Protein AF-0000000072574173 (afdb_homodimer)

Foldseek 3Di:
DPDDDFQVRLVCLQFDPPFWDFDDADDDDADCLGDVNQPCNVVLQVVLCVVRVDNAQWTWTWGHQVRAIAIEITGGCSRQRSAFALSNLRRLLVSLVVCLVVVHAYEYEAGGPYHDPSHPVRRVCSLVSLQVSLVVSLLSLHFYEYEQEAEHEASSCVRNALVGLAHEYEAFHFAYHDDPVRDDPPDDSVCGGPVNCQAQQSHFYHDHSNCNSVQVNQVRVQLQFADQDADDDFFFPDDQDADPFLVSLQCLLLDPPGDWPVNRCVVFFPDWDWGFGLNRRDTDPQAWTWTWGDGPRHIETEIEGGQEAAALGRLSSLLSRLVSCLSNNHHYEYEFHYLYHDDDPVSVVVPVPVSLVSLLVSLVPRPGHYAYEYRHEAHASRRVSRHHFLRYAYASSYWHFNHQLQVVCVVVVHDPVCSRVSSRVRLGIRVSCVVVVRYFDPCSRHPPDHRPRPPPPD/DPDDDFQVRLVCLQFDPPFWDFDDADDDDADCLGPVNQPCNVVLQVVLCVVRVDNAQWTWTWGHQVRAIAIEITGGCSRQRSAAALSNLRRLLVSLVVCLVVVHAYEYEAGGPYHDPSHPVRRVCSLVSLQVSLVVSLLSLHFYEYEQEAEHEASSCVRNALVGLAHEYEAFHFAYHDDPVRDDPPDDSVCGGPVNCQAQQSHFYHDHSNCNSVLVNQVRVQLQFADQDADDDFFFPDDQDADPFLVSLQCLLLDPPGDWDVNRCVVFFPDWDWGFGLNRRDTDPQAWTWTWGDGPRHIETEIEGGQEAAALGRLSSLLSRLVSCLSNNHHYEYEFHYLYHDDDPVSVVVPVPVSLVSLLVSLVPRPGHYAYEYRGEAHASRRVSRHHFQRYAYASSYWHFNHQLQVVCVVVVHDPVCSRVSSRVRLGIRVSCVVVVRYFDPCSRHPPPHRPRPPPPD

Secondary structure (DSSP, 8-state):
---PPPHHHHHHHHSPTT--EEPP-------TTTTTT-TTHHHHHHHHHHHHS-SSSEEEEEEEETTEEEEEEEE-TTTGGG-B-HHHHHHHHHHHHHHHHHT--EEEEEEE--B-GGGHHHHHTHHHHHHHHHHHHHHTT--BEEEEEEEEEHHHIIIIITTSSEEEE-TT-BEESS-TTTS-TTS-GGGGBHHHHHHTTSSSEE--HHHHHHHHHHHHHHHT----SPPPPPPPSS--SPPSSHHHHHHHHT-TTS--HHHHHHHH-SEEEEE---SSS---TTTEEEEEEEETTEEEEEEEE-SSPBPHHHHHHHHHHHHHHHHHT--EEEEEEES-B--SHHHHHTTHHHHHHHHHHHHHH-SS-EEEEEEEEEEHHHHHTTSPTT-EEE-TT-EEESS-HHHHHHHTT--GGGHHHHHHHTT-SHHHHHHHTSS---TTTSTT----------/---PPPHHHHHHHHSPTT--EEPP-------TTTTTT-TTHHHHHHHHHHHHS-SSSEEEEEEEETTEEEEEEEE-TTTGGG-B-HHHHHHHHHHHHHHHHHT--EEEEEEE--B-GGGHHHHHTHHHHHHHHHHHHHHTT--BEEEEEEEEEHHHIIIIITTSSEEEE-TT-BEESS-TTTS-TTS-GGGGBHHHHHHTTSSSEE--HHHHHHHHHHHHHHHT----SPPPPPPPSS--SPPSSHHHHHHHHT-TTS--HHHHHHHH-SEEEEE---SSS---TTTEEEEEEEETTEEEEEEEE-SSPBPHHHHHHHHHHHHHHHHHT--EEEEEEES-B--SHHHHHTTHHHHHHHHHHHHHH-SS-EEEEEEEEEEHHHHHTTSPTT-EEE-TT-EEESS-HHHHHHHTT--GGGHHHHHHHTT-SHHHHHHTTSS---TTTSTT----------

Nearest PDB structures (foldseek):
  5kdr-assembly1_B-2  TM=9.290E-01  e=3.535E-19  Staphylococcus aureus RF122
  2f9i-assembly1_D  TM=9.137E-01  e=8.049E-19  Staphylococcus aureus
  8uz2-assembly1_H  TM=9.026E-01  e=2.319E-18  Escherichia coli
  8uz2-assembly1_D  TM=8.923E-01  e=1.069E-17  Escherichia coli
  2f9y-assembly1_B-2  TM=8.818E-01  e=2.143E-16  Escherichia coli

Organism: Streptomyces coelicolor (strain ATCC BAA-471 / A3(2) / M145) (NCBI:txid100226)

Structure (mmCIF, N/CA/C/O backbone):
data_AF-0000000072574173-model_v1
#
loop_
_entity.id
_entity.type
_entity.pdbx_description
1 polymer 'Acetyl-coenzyme A carboxylase carboxyl transferase subunits beta/alpha'
#
loop_
_atom_site.group_PDB
_atom_site.id
_atom_site.type_symbol
_atom_site.label_atom_id
_atom_site.label_alt_id
_atom_site.label_comp_id
_atom_site.label_asym_id
_atom_site.label_entity_id
_atom_site.label_seq_id
_atom_site.pdbx_PDB_ins_code
_atom_site.Cartn_x
_atom_site.Cartn_y
_atom_site.Cartn_z
_atom_site.occupancy
_atom_site.B_iso_or_equiv
_atom_site.auth_seq_id
_atom_site.auth_comp_id
_atom_site.auth_asym_id
_atom_site.auth_atom_id
_atom_site.pdbx_PDB_model_num
ATOM 1 N N . MET A 1 1 ? -26.219 28.734 0.245 1 34.5 1 MET A N 1
ATOM 2 C CA . MET A 1 1 ? -25.047 28.016 0.756 1 34.5 1 MET A CA 1
ATOM 3 C C . MET A 1 1 ? -25.391 27.266 2.037 1 34.5 1 MET A C 1
ATOM 5 O O . MET A 1 1 ? -25.766 27.875 3.039 1 34.5 1 MET A O 1
ATOM 9 N N . THR A 1 2 ? -25.984 26.172 2.035 1 45.94 2 THR A N 1
ATOM 10 C CA . THR A 1 2 ? -26.484 25.516 3.238 1 45.94 2 THR A CA 1
ATOM 11 C C . THR A 1 2 ? -25.484 25.672 4.391 1 45.94 2 THR A C 1
ATOM 13 O O . THR A 1 2 ? -24.281 25.609 4.188 1 45.94 2 THR A O 1
ATOM 16 N N . GLU A 1 3 ? -25.766 26.406 5.395 1 65.94 3 GLU A N 1
ATOM 17 C CA . GLU A 1 3 ? -24.984 26.812 6.559 1 65.94 3 GLU A CA 1
ATOM 18 C C . GLU A 1 3 ? -24.203 25.641 7.137 1 65.94 3 GLU A C 1
ATOM 20 O O . GLU A 1 3 ? -24.75 24.547 7.293 1 65.94 3 GLU A O 1
ATOM 25 N N . ARG A 1 4 ? -22.828 25.781 7.113 1 87.5 4 ARG A N 1
ATOM 26 C CA . ARG A 1 4 ? -21.938 24.781 7.707 1 87.5 4 ARG A CA 1
ATOM 27 C C . ARG A 1 4 ? -22.281 24.562 9.18 1 87.5 4 ARG A C 1
ATOM 29 O O . ARG A 1 4 ? -22.422 25.516 9.938 1 87.5 4 ARG A O 1
ATOM 36 N N . LEU A 1 5 ? -22.578 23.375 9.531 1 94.38 5 LEU A N 1
ATOM 37 C CA . LEU A 1 5 ? -22.828 23.031 10.922 1 94.38 5 LEU A CA 1
ATOM 38 C C . LEU A 1 5 ? -21.594 23.281 11.773 1 94.38 5 LEU A C 1
ATOM 40 O O . LEU A 1 5 ? -20.469 23 11.344 1 94.38 5 LEU A O 1
ATOM 44 N N . THR A 1 6 ? -21.828 23.844 12.961 1 97.5 6 THR A N 1
ATOM 45 C CA . THR A 1 6 ? -20.75 23.984 13.938 1 97.5 6 THR A CA 1
ATOM 46 C C . THR A 1 6 ? -20.266 22.625 14.414 1 97.5 6 THR A C 1
ATOM 48 O O . THR A 1 6 ? -20.906 21.609 14.141 1 97.5 6 THR A O 1
ATOM 51 N N . ALA A 1 7 ? -19.172 22.609 15.117 1 98.12 7 ALA A N 1
ATOM 52 C CA . ALA A 1 7 ? -18.641 21.375 15.68 1 98.12 7 ALA A CA 1
ATOM 53 C C . ALA A 1 7 ? -19.672 20.703 16.578 1 98.12 7 ALA A C 1
ATOM 55 O O . ALA A 1 7 ? -19.906 19.5 16.469 1 98.12 7 ALA A O 1
ATOM 56 N N . ARG A 1 8 ? -20.312 21.484 17.453 1 97.69 8 ARG A N 1
ATOM 57 C CA . ARG A 1 8 ? -21.25 20.922 18.422 1 97.69 8 ARG A CA 1
ATOM 58 C C . ARG A 1 8 ? -22.562 20.516 17.75 1 97.69 8 ARG A C 1
ATOM 60 O O . ARG A 1 8 ? -23.188 19.531 18.156 1 97.69 8 ARG A O 1
ATOM 67 N N . GLU A 1 9 ? -23 21.328 16.75 1 97.5 9 GLU A N 1
ATOM 68 C CA . GLU A 1 9 ? -24.188 20.938 16 1 97.5 9 GLU A CA 1
ATOM 69 C C . GLU A 1 9 ? -23.969 19.609 15.273 1 97.5 9 GLU A C 1
ATOM 71 O O . GLU A 1 9 ? -24.875 18.781 15.18 1 97.5 9 GLU A O 1
ATOM 76 N N . PHE A 1 10 ? -22.812 19.438 14.75 1 98.19 10 PHE A N 1
ATOM 77 C CA . PHE A 1 10 ? -22.5 18.219 14.031 1 98.19 10 PHE A CA 1
ATOM 78 C C . PHE A 1 10 ? -22.422 17.031 14.992 1 98.19 10 PHE A C 1
ATOM 80 O O . PHE A 1 10 ? -22.859 15.93 14.664 1 98.19 10 PHE A O 1
ATOM 87 N N . LEU A 1 11 ? -21.797 17.219 16.156 1 98.38 11 LEU A N 1
ATOM 88 C CA . LEU A 1 11 ? -21.812 16.203 17.188 1 98.38 11 LEU A CA 1
ATOM 89 C C . LEU A 1 11 ? -23.234 15.773 17.531 1 98.38 11 LEU A C 1
ATOM 91 O O . LEU A 1 11 ? -23.516 14.578 17.641 1 98.38 11 LEU A O 1
ATOM 95 N N . ALA A 1 12 ? -24.078 16.766 17.641 1 97.94 12 ALA A N 1
ATOM 96 C CA . ALA A 1 12 ? -25.484 16.469 17.938 1 97.94 12 ALA A CA 1
ATOM 97 C C . ALA A 1 12 ? -26.141 15.68 16.812 1 97.94 12 ALA A C 1
ATOM 99 O O . ALA A 1 12 ? -27 14.836 17.062 1 97.94 12 ALA A O 1
ATOM 100 N N . LEU A 1 13 ? -25.719 15.969 15.648 1 97.88 13 LEU A N 1
ATOM 101 C CA . LEU A 1 13 ? -26.266 15.289 14.477 1 97.88 13 LEU A CA 1
ATOM 102 C C . LEU A 1 13 ? -25.906 13.812 14.492 1 97.88 13 LEU A C 1
ATOM 104 O O . LEU A 1 13 ? -26.734 12.969 14.141 1 97.88 13 LEU A O 1
ATOM 108 N N . VAL A 1 14 ? -24.688 13.438 14.953 1 98.31 14 VAL A N 1
ATOM 109 C CA . VAL A 1 14 ? -24.219 12.07 14.742 1 98.31 14 VAL A CA 1
ATOM 110 C C . VAL A 1 14 ? -24.391 11.258 16.016 1 98.31 14 VAL A C 1
ATOM 112 O O . VAL A 1 14 ? -24.375 10.031 15.992 1 98.31 14 VAL A O 1
ATOM 115 N N . THR A 1 15 ? -24.562 11.938 17.188 1 98.5 15 THR A N 1
ATOM 116 C CA . THR A 1 15 ? -24.641 11.203 18.438 1 98.5 15 THR A CA 1
ATOM 117 C C . THR A 1 15 ? -26.078 11.031 18.891 1 98.5 15 THR A C 1
ATOM 119 O O . THR A 1 15 ? -26.969 11.781 18.453 1 98.5 15 THR A O 1
ATOM 122 N N . ASP A 1 16 ? -26.25 10.023 19.719 1 98 16 ASP A N 1
ATOM 123 C CA . ASP A 1 16 ? -27.531 9.859 20.406 1 98 16 ASP A CA 1
ATOM 124 C C . ASP A 1 16 ? -27.812 11.039 21.328 1 98 16 ASP A C 1
ATOM 126 O O . ASP A 1 16 ? -26.875 11.633 21.891 1 98 16 ASP A O 1
ATOM 130 N N . ASP A 1 17 ? -29.062 11.297 21.531 1 93.44 17 ASP A N 1
ATOM 131 C CA . ASP A 1 17 ? -29.5 12.492 22.25 1 93.44 17 ASP A CA 1
ATOM 132 C C . ASP A 1 17 ? -28.859 12.57 23.625 1 93.44 17 ASP A C 1
ATOM 134 O O . ASP A 1 17 ? -28.969 11.633 24.422 1 93.44 17 ASP A O 1
ATOM 138 N N . ALA A 1 18 ? -28.094 13.609 23.859 1 92.94 18 ALA A N 1
ATOM 139 C CA . ALA A 1 18 ? -27.547 14.047 25.156 1 92.94 18 ALA A CA 1
ATOM 140 C C . ALA A 1 18 ? -26.531 13.039 25.688 1 92.94 18 ALA A C 1
ATOM 142 O O . ALA A 1 18 ? -26.516 12.742 26.875 1 92.94 18 ALA A O 1
ATOM 143 N N . THR A 1 19 ? -25.781 12.461 24.766 1 96.44 19 THR A N 1
ATOM 144 C CA . THR A 1 19 ? -24.812 11.484 25.25 1 96.44 19 THR A CA 1
ATOM 145 C C . THR A 1 19 ? -23.391 12.023 25.141 1 96.44 19 THR A C 1
ATOM 147 O O . THR A 1 19 ? -22.469 11.469 25.734 1 96.44 19 THR A O 1
ATOM 150 N N . PHE A 1 20 ? -23.234 13.109 24.422 1 98.12 20 PHE A N 1
ATOM 151 C CA . PHE A 1 20 ? -21.891 13.633 24.234 1 98.12 20 PHE A CA 1
ATOM 152 C C . PHE A 1 20 ? -21.375 14.25 25.531 1 98.12 20 PHE A C 1
ATOM 154 O O . PHE A 1 20 ? -22.062 15.039 26.172 1 98.12 20 PHE A O 1
ATOM 161 N N . SER A 1 21 ? -20.125 13.844 25.812 1 98.25 21 SER A N 1
ATOM 162 C CA . SER A 1 21 ? -19.406 14.406 26.953 1 98.25 21 SER A CA 1
ATOM 163 C C . SER A 1 21 ? -18 14.844 26.562 1 98.25 21 SER A C 1
ATOM 165 O O . SER A 1 21 ? -17.188 14.023 26.109 1 98.25 21 SER A O 1
ATOM 167 N N . GLU A 1 22 ? -17.781 16.094 26.734 1 97.88 22 GLU A N 1
ATOM 168 C CA . GLU A 1 22 ? -16.484 16.641 26.344 1 97.88 22 GLU A CA 1
ATOM 169 C C . GLU A 1 22 ? -15.383 16.156 27.281 1 97.88 22 GLU A C 1
ATOM 171 O O . GLU A 1 22 ? -15.578 16.109 28.5 1 97.88 22 GLU A O 1
ATOM 176 N N . LEU A 1 23 ? -14.211 15.836 26.734 1 97.25 23 LEU A N 1
ATOM 177 C CA . LEU A 1 23 ? -13.039 15.477 27.516 1 97.25 23 LEU A CA 1
ATOM 178 C C . LEU A 1 23 ? -12.391 16.719 28.125 1 97.25 23 LEU A C 1
ATOM 180 O O . LEU A 1 23 ? -12.406 17.781 27.516 1 97.25 23 LEU A O 1
ATOM 184 N N . PRO A 1 24 ? -11.852 16.5 29.312 1 91.44 24 PRO A N 1
ATOM 185 C CA . PRO A 1 24 ? -11.141 17.641 29.891 1 91.44 24 PRO A CA 1
ATOM 186 C C . PRO A 1 24 ? -9.891 18.016 29.094 1 91.44 24 PRO A C 1
ATOM 188 O O . PRO A 1 24 ? -9.266 17.156 28.469 1 91.44 24 PRO A O 1
ATOM 191 N N . HIS A 1 25 ? -9.766 19.25 28.953 1 84.81 25 HIS A N 1
ATOM 192 C CA . HIS A 1 25 ? -8.539 19.734 28.328 1 84.81 25 HIS A CA 1
ATOM 193 C C . HIS A 1 25 ? -7.887 20.828 29.172 1 84.81 25 HIS A C 1
ATOM 195 O O . HIS A 1 25 ? -8.578 21.594 29.828 1 84.81 25 HIS A O 1
ATOM 201 N N . ALA A 1 26 ? -6.559 20.578 29.266 1 76.25 26 ALA A N 1
ATOM 202 C CA . ALA A 1 26 ? -5.797 21.594 29.969 1 76.25 26 ALA A CA 1
ATOM 203 C C . ALA A 1 26 ? -5.16 22.594 29 1 76.25 26 ALA A C 1
ATOM 205 O O . ALA A 1 26 ? -4.609 22.188 27.969 1 76.25 26 ALA A O 1
ATOM 206 N N . ASP A 1 27 ? -5.672 23.75 29.156 1 73.38 27 ASP A N 1
ATOM 207 C CA . ASP A 1 27 ? -4.977 24.719 28.297 1 73.38 27 ASP A CA 1
ATOM 208 C C . ASP A 1 27 ? -3.68 25.188 28.953 1 73.38 27 ASP A C 1
ATOM 210 O O . ASP A 1 27 ? -3.68 25.609 30.109 1 73.38 27 ASP A O 1
ATOM 214 N N . GLY A 1 28 ? -2.66 24.75 28.484 1 73.19 28 GLY A N 1
ATOM 215 C CA . GLY A 1 28 ? -1.349 25.125 28.984 1 73.19 28 GLY A CA 1
ATOM 216 C C . GLY A 1 28 ? -1.07 26.625 28.875 1 73.19 28 GLY A C 1
ATOM 217 O O . GLY A 1 28 ? -1.971 27.406 28.578 1 73.19 28 GLY A O 1
ATOM 218 N N . PRO A 1 29 ? 0.131 26.969 29.219 1 79.5 29 PRO A N 1
ATOM 219 C CA . PRO A 1 29 ? 0.522 28.375 29.156 1 79.5 29 PRO A CA 1
ATOM 220 C C . PRO A 1 29 ? 0.382 28.969 27.75 1 79.5 29 PRO A C 1
ATOM 222 O O . PRO A 1 29 ? 0.483 28.234 26.75 1 79.5 29 PRO A O 1
ATOM 225 N N . TRP A 1 30 ? -0.05 30.203 27.719 1 84 30 TRP A N 1
ATOM 226 C CA . TRP A 1 30 ? -0.222 30.922 26.453 1 84 30 TRP A CA 1
ATOM 227 C C . TRP A 1 30 ? 0.56 32.219 26.469 1 84 30 TRP A C 1
ATOM 229 O O . TRP A 1 30 ? 0.527 32.969 27.453 1 84 30 TRP A O 1
ATOM 239 N N . ARG A 1 31 ? 1.352 32.438 25.5 1 88.69 31 ARG A N 1
ATOM 240 C CA . ARG A 1 31 ? 2.057 33.719 25.312 1 88.69 31 ARG A CA 1
ATOM 241 C C . ARG A 1 31 ? 1.231 34.656 24.469 1 88.69 31 ARG A C 1
ATOM 243 O O . ARG A 1 31 ? 0.52 34.25 23.547 1 88.69 31 ARG A O 1
ATOM 250 N N . PRO A 1 32 ? 1.442 35.969 24.812 1 91.06 32 PRO A N 1
ATOM 251 C CA . PRO A 1 32 ? 0.712 36.938 23.984 1 91.06 32 PRO A CA 1
ATOM 252 C C . PRO A 1 32 ? 0.968 36.75 22.5 1 91.06 32 PRO A C 1
ATOM 254 O O . PRO A 1 32 ? 2.123 36.656 22.078 1 91.06 32 PRO A O 1
ATOM 257 N N . ASP A 1 33 ? -0.074 36.688 21.797 1 94.94 33 ASP A N 1
ATOM 258 C CA . ASP A 1 33 ? -0.105 36.531 20.344 1 94.94 33 ASP A CA 1
ATOM 259 C C . ASP A 1 33 ? 0.534 35.188 19.938 1 94.94 33 ASP A C 1
ATOM 261 O O . ASP A 1 33 ? 1.09 35.094 18.844 1 94.94 33 ASP A O 1
ATOM 265 N N . GLY A 1 34 ? 0.503 34.344 20.859 1 93.31 34 GLY A N 1
ATOM 266 C CA . GLY A 1 34 ? 0.852 32.969 20.547 1 93.31 34 GLY A CA 1
ATOM 267 C C . GLY A 1 34 ? 2.346 32.719 20.578 1 93.31 34 GLY A C 1
ATOM 268 O O . GLY A 1 34 ? 3.125 33.562 20.969 1 93.31 34 GLY A O 1
ATOM 269 N N . PRO A 1 35 ? 2.672 31.531 20.141 1 91.69 35 PRO A N 1
ATOM 270 C CA . PRO A 1 35 ? 4.059 31.094 20.297 1 91.69 35 PRO A CA 1
ATOM 271 C C . PRO A 1 35 ? 5.031 31.859 19.406 1 91.69 35 PRO A C 1
ATOM 273 O O . PRO A 1 35 ? 6.227 31.922 19.703 1 91.69 35 PRO A O 1
ATOM 276 N N . LEU A 1 36 ? 4.543 32.5 18.312 1 95.31 36 LEU A N 1
ATOM 277 C CA . LEU A 1 36 ? 5.43 33.25 17.422 1 95.31 36 LEU A CA 1
ATOM 278 C C . LEU A 1 36 ? 5.27 34.75 17.625 1 95.31 36 LEU A C 1
ATOM 280 O O . LEU A 1 36 ? 5.938 35.531 16.953 1 95.31 36 LEU A O 1
ATOM 284 N N . GLY A 1 37 ? 4.387 35.156 18.516 1 95.31 37 GLY A N 1
ATOM 285 C CA . GLY A 1 37 ? 4.09 36.562 18.672 1 95.31 37 GLY A CA 1
ATOM 286 C C . GLY A 1 37 ? 3.508 37.188 17.422 1 95.31 37 GLY A C 1
ATOM 287 O O . GLY A 1 37 ? 3.889 38.281 17.031 1 95.31 37 GLY A O 1
ATOM 288 N N . TRP A 1 38 ? 2.674 36.438 16.75 1 95.75 38 TRP A N 1
ATOM 289 C CA . TRP A 1 38 ? 2.061 36.875 15.508 1 95.75 38 TRP A CA 1
ATOM 290 C C . TRP A 1 38 ? 1.12 38.062 15.75 1 95.75 38 TRP A C 1
ATOM 292 O O . TRP A 1 38 ? 0.11 37.938 16.438 1 95.75 38 TRP A O 1
ATOM 302 N N . PRO A 1 39 ? 1.462 39.156 15.164 1 92.75 39 PRO A N 1
ATOM 303 C CA . PRO A 1 39 ? 0.664 40.344 15.469 1 92.75 39 PRO A CA 1
ATOM 304 C C . PRO A 1 39 ? -0.829 40.125 15.227 1 92.75 39 PRO A C 1
ATOM 306 O O . PRO A 1 39 ? -1.228 39.719 14.133 1 92.75 39 PRO A O 1
ATOM 309 N N . GLY A 1 40 ? -1.611 40.406 16.266 1 94.62 40 GLY A N 1
ATOM 310 C CA . GLY A 1 40 ? -3.061 40.375 16.141 1 94.62 40 GLY A CA 1
ATOM 311 C C . GLY A 1 40 ? -3.639 39 16.344 1 94.62 40 GLY A C 1
ATOM 312 O O . GLY A 1 40 ? -4.852 38.781 16.25 1 94.62 40 GLY A O 1
ATOM 313 N N . TYR A 1 41 ? -2.777 38.062 16.656 1 96.31 41 TYR A N 1
ATOM 314 C CA . TYR A 1 41 ? -3.215 36.688 16.75 1 96.31 41 TYR A CA 1
ATOM 315 C C . TYR A 1 41 ? -4.195 36.5 17.906 1 96.31 41 TYR A C 1
ATOM 317 O O . TYR A 1 41 ? -5.234 35.875 17.75 1 96.31 41 TYR A O 1
ATOM 325 N N . ASP A 1 42 ? -3.943 37.094 19.031 1 96.81 42 ASP A N 1
ATOM 326 C CA . ASP A 1 42 ? -4.848 37 20.172 1 96.81 42 ASP A CA 1
ATOM 327 C C . ASP A 1 42 ? -6.215 37.594 19.844 1 96.81 42 ASP A C 1
ATOM 329 O O . ASP A 1 42 ? -7.246 37.031 20.234 1 96.81 42 ASP A O 1
ATOM 333 N N . ALA A 1 43 ? -6.168 38.688 19.156 1 96.88 43 ALA A N 1
ATOM 334 C CA . ALA A 1 43 ? -7.426 39.344 18.766 1 96.88 43 ALA A CA 1
ATOM 335 C C . ALA A 1 43 ? -8.211 38.438 17.812 1 96.88 43 ALA A C 1
ATOM 337 O O . ALA A 1 43 ? -9.438 38.312 17.922 1 96.88 43 ALA A O 1
ATOM 338 N N . SER A 1 44 ? -7.488 37.844 16.859 1 95.94 44 SER A N 1
ATOM 339 C CA . SER A 1 44 ? -8.117 36.906 15.938 1 95.94 44 SER A CA 1
ATOM 340 C C . SER A 1 44 ? -8.734 35.719 16.672 1 95.94 44 SER A C 1
ATOM 342 O O . SER A 1 44 ? -9.859 35.312 16.375 1 95.94 44 SER A O 1
ATOM 344 N N . ARG A 1 45 ? -8.078 35.188 17.625 1 96.44 45 ARG A N 1
ATOM 345 C CA . ARG A 1 45 ? -8.578 34.062 18.422 1 96.44 45 ARG A CA 1
ATOM 346 C C . ARG A 1 45 ? -9.805 34.469 19.219 1 96.44 45 ARG A C 1
ATOM 348 O O . ARG A 1 45 ? -10.766 33.688 19.328 1 96.44 45 ARG A O 1
ATOM 355 N N . ALA A 1 46 ? -9.727 35.625 19.781 1 96.88 46 ALA A N 1
ATOM 356 C CA . ALA A 1 46 ? -10.844 36.125 20.562 1 96.88 46 ALA A CA 1
ATOM 357 C C . ALA A 1 46 ? -12.102 36.281 19.703 1 96.88 46 ALA A C 1
ATOM 359 O O . ALA A 1 46 ? -13.195 35.906 20.141 1 96.88 46 ALA A O 1
ATOM 360 N N . ARG A 1 47 ? -11.914 36.844 18.547 1 97.5 47 ARG A N 1
ATOM 361 C CA . ARG A 1 47 ? -13.039 37 17.625 1 97.5 47 ARG A CA 1
ATOM 362 C C . ARG A 1 47 ? -13.625 35.656 17.219 1 97.5 47 ARG A C 1
ATOM 364 O O . ARG A 1 47 ? -14.844 35.5 17.125 1 97.5 47 ARG A O 1
ATOM 371 N N . ALA A 1 48 ? -12.734 34.719 16.984 1 97.31 48 ALA A N 1
ATOM 372 C CA . ALA A 1 48 ? -13.18 33.375 16.641 1 97.31 48 ALA A CA 1
ATOM 373 C C . ALA A 1 48 ? -13.953 32.75 17.797 1 97.31 48 ALA A C 1
ATOM 375 O O . ALA A 1 48 ? -14.984 32.094 17.578 1 97.31 48 ALA A O 1
ATOM 376 N N . ALA A 1 49 ? -13.453 32.875 19 1 97.12 49 ALA A N 1
ATOM 377 C CA . ALA A 1 49 ? -14.117 32.344 20.188 1 97.12 49 ALA A CA 1
ATOM 378 C C . ALA A 1 49 ? -15.508 32.938 20.359 1 97.12 49 ALA A C 1
ATOM 380 O O . ALA A 1 49 ? -16.469 32.25 20.688 1 97.12 49 ALA A O 1
ATOM 381 N N . GLU A 1 50 ? -15.562 34.25 20.125 1 97.62 50 GLU A N 1
ATOM 382 C CA . GLU A 1 50 ? -16.844 34.938 20.234 1 97.62 50 GLU A CA 1
ATOM 383 C C . GLU A 1 50 ? -17.828 34.469 19.188 1 97.62 50 GLU A C 1
ATOM 385 O O . GLU A 1 50 ? -19 34.25 19.5 1 97.62 50 GLU A O 1
ATOM 390 N N . ARG A 1 51 ? -17.391 34.281 18.078 1 96.38 51 ARG A N 1
ATOM 391 C CA . ARG A 1 51 ? -18.234 33.906 16.953 1 96.38 51 ARG A CA 1
ATOM 392 C C . ARG A 1 51 ? -18.703 32.469 17.078 1 96.38 51 ARG A C 1
ATOM 394 O O . ARG A 1 51 ? -19.844 32.156 16.734 1 96.38 51 ARG A O 1
ATOM 401 N N . THR A 1 52 ? -17.844 31.562 17.562 1 97.19 52 THR A N 1
ATOM 402 C CA . THR A 1 52 ? -18.141 30.125 17.5 1 97.19 52 THR A CA 1
ATOM 403 C C . THR A 1 52 ? -18.578 29.609 18.859 1 97.19 52 THR A C 1
ATOM 405 O O . THR A 1 52 ? -19.203 28.547 18.953 1 97.19 52 THR A O 1
ATOM 408 N N . GLY A 1 53 ? -18.172 30.328 19.891 1 96.62 53 GLY A N 1
ATOM 409 C CA . GLY A 1 53 ? -18.391 29.844 21.234 1 96.62 53 GLY A CA 1
ATOM 410 C C . GLY A 1 53 ? -17.359 28.828 21.688 1 96.62 53 GLY A C 1
ATOM 411 O O . GLY A 1 53 ? -17.469 28.266 22.781 1 96.62 53 GLY A O 1
ATOM 412 N N . GLU A 1 54 ? -16.359 28.562 20.891 1 96.94 54 GLU A N 1
ATOM 413 C CA . GLU A 1 54 ? -15.32 27.594 21.188 1 96.94 54 GLU A CA 1
ATOM 414 C C . GLU A 1 54 ? -14.008 28.266 21.562 1 96.94 54 GLU A C 1
ATOM 416 O O . GLU A 1 54 ? -13.75 29.406 21.156 1 96.94 54 GLU A O 1
ATOM 421 N N . ALA A 1 55 ? -13.18 27.547 22.297 1 94.62 55 ALA A N 1
ATOM 422 C CA . ALA A 1 55 ? -11.875 28.078 22.703 1 94.62 55 ALA A CA 1
ATOM 423 C C . ALA A 1 55 ? -10.773 27.578 21.766 1 94.62 55 ALA A C 1
ATOM 425 O O . ALA A 1 55 ? -9.633 28.047 21.828 1 94.62 55 ALA A O 1
ATOM 426 N N . GLU A 1 56 ? -11.086 26.703 20.938 1 96.25 56 GLU A N 1
ATOM 427 C CA . GLU A 1 56 ? -10.18 26.109 19.953 1 96.25 56 GLU A CA 1
ATOM 428 C C . GLU A 1 56 ? -10.953 25.547 18.75 1 96.25 56 GLU A C 1
ATOM 430 O O . GLU A 1 56 ? -12.18 25.516 18.766 1 96.25 56 GLU A O 1
ATOM 435 N N . SER A 1 57 ? -10.18 25.156 17.766 1 97.94 57 SER A N 1
ATOM 436 C CA . SER A 1 57 ? -10.773 24.75 16.484 1 97.94 57 SER A CA 1
ATOM 437 C C . SER A 1 57 ? -11.266 23.312 16.547 1 97.94 57 SER A C 1
ATOM 439 O O . SER A 1 57 ? -11.68 22.75 15.523 1 97.94 57 SER A O 1
ATOM 441 N N . VAL A 1 58 ? -11.258 22.625 17.719 1 98 58 VAL A N 1
ATOM 442 C CA . VAL A 1 58 ? -11.703 21.234 17.812 1 98 58 VAL A CA 1
ATOM 443 C C . VAL A 1 58 ? -12.383 20.984 19.156 1 98 58 VAL A C 1
ATOM 445 O O . VAL A 1 58 ? -11.984 21.562 20.172 1 98 58 VAL A O 1
ATOM 448 N N . VAL A 1 59 ? -13.43 20.266 19.125 1 98.19 59 VAL A N 1
ATOM 449 C CA . VAL A 1 59 ? -14.109 19.766 20.312 1 98.19 59 VAL A CA 1
ATOM 450 C C . VAL A 1 59 ? -13.969 18.234 20.391 1 98.19 59 VAL A C 1
ATOM 452 O O . VAL A 1 59 ? -14.297 17.531 19.438 1 98.19 59 VAL A O 1
ATOM 455 N N . CYS A 1 60 ? -13.406 17.719 21.516 1 98.38 60 CYS A N 1
ATOM 456 C CA . CYS A 1 60 ? -13.18 16.281 21.672 1 98.38 60 CYS A CA 1
ATOM 457 C C . CYS A 1 60 ? -13.992 15.734 22.844 1 98.38 60 CYS A C 1
ATOM 459 O O . CYS A 1 60 ? -14.133 16.391 23.875 1 98.38 60 CYS A O 1
ATOM 461 N N . GLY A 1 61 ? -14.492 14.547 22.656 1 98.56 61 GLY A N 1
ATOM 462 C CA . GLY A 1 61 ? -15.25 13.906 23.734 1 98.56 61 GLY A CA 1
ATOM 463 C C . GLY A 1 61 ? -15.75 12.523 23.375 1 98.56 61 GLY A C 1
ATOM 464 O O . GLY A 1 61 ? -15.25 11.906 22.422 1 98.56 61 GLY A O 1
ATOM 465 N N . THR A 1 62 ? -16.625 12.008 24.203 1 98.75 62 THR A N 1
ATOM 466 C CA . THR A 1 62 ? -17.219 10.695 23.984 1 98.75 62 THR A CA 1
ATOM 467 C C . THR A 1 62 ? -18.734 10.82 23.766 1 98.75 62 THR A C 1
ATOM 469 O O . THR A 1 62 ? -19.344 11.781 24.219 1 98.75 62 THR A O 1
ATOM 472 N N . GLY A 1 63 ? -19.234 9.938 23.047 1 98.69 63 GLY A N 1
ATOM 473 C CA . GLY A 1 63 ? -20.656 9.844 22.812 1 98.69 63 GLY A CA 1
ATOM 474 C C . GLY A 1 63 ? -21.094 8.5 22.25 1 98.69 63 GLY A C 1
ATOM 475 O O . GLY A 1 63 ? -20.25 7.68 21.875 1 98.69 63 GLY A O 1
ATOM 476 N N . LEU A 1 64 ? -22.406 8.289 22.328 1 98.75 64 LEU A N 1
ATOM 477 C CA . LEU A 1 64 ? -22.984 7.113 21.703 1 98.75 64 LEU A CA 1
ATOM 478 C C . LEU A 1 64 ? -23.453 7.43 20.297 1 98.75 64 LEU A C 1
ATOM 480 O O . LEU A 1 64 ? -24.078 8.469 20.062 1 98.75 64 LEU A O 1
ATOM 484 N N . VAL A 1 65 ? -23.109 6.688 19.359 1 98.81 65 VAL A N 1
ATOM 485 C CA . VAL A 1 65 ? -23.656 6.73 18 1 98.81 65 VAL A CA 1
ATOM 486 C C . VAL A 1 65 ? -24.453 5.461 17.719 1 98.81 65 VAL A C 1
ATOM 488 O O . VAL A 1 65 ? -23.875 4.383 17.547 1 98.81 65 VAL A O 1
ATOM 491 N N . GLU A 1 66 ? -25.75 5.562 17.688 1 98.19 66 GLU A N 1
ATOM 492 C CA . GLU A 1 66 ? -26.641 4.414 17.547 1 98.19 66 GLU A CA 1
ATOM 493 C C . GLU A 1 66 ? -26.281 3.326 18.562 1 98.19 66 GLU A C 1
ATOM 495 O O . GLU A 1 66 ? -26.125 2.158 18.188 1 98.19 66 GLU A O 1
ATOM 500 N N . GLY A 1 67 ? -25.938 3.725 19.719 1 98.06 67 GLY A N 1
ATOM 501 C CA . GLY A 1 67 ? -25.734 2.807 20.828 1 98.06 67 GLY A CA 1
ATOM 502 C C . GLY A 1 67 ? -24.281 2.404 21 1 98.06 67 GLY A C 1
ATOM 503 O O . GLY A 1 67 ? -23.922 1.778 22 1 98.06 67 GLY A O 1
ATOM 504 N N . THR A 1 68 ? -23.406 2.732 20.109 1 98.31 68 THR A N 1
ATOM 505 C CA . THR A 1 68 ? -22 2.375 20.219 1 98.31 68 THR A CA 1
ATOM 506 C C . THR A 1 68 ? -21.172 3.557 20.719 1 98.31 68 THR A C 1
ATOM 508 O O . THR A 1 68 ? -21.234 4.648 20.141 1 98.31 68 THR A O 1
ATOM 511 N N . ARG A 1 69 ? -20.453 3.379 21.812 1 98.62 69 ARG A N 1
ATOM 512 C CA . ARG A 1 69 ? -19.625 4.434 22.391 1 98.62 69 ARG A CA 1
ATOM 513 C C . ARG A 1 69 ? -18.375 4.676 21.547 1 98.62 69 ARG A C 1
ATOM 515 O O . ARG A 1 69 ? -17.766 3.725 21.062 1 98.62 69 ARG A O 1
ATOM 522 N N . ALA A 1 70 ? -18.047 5.898 21.312 1 98.88 70 ALA A N 1
ATOM 523 C CA . ALA A 1 70 ? -16.859 6.273 20.531 1 98.88 70 ALA A CA 1
ATOM 524 C C . ALA A 1 70 ? -16.266 7.578 21.047 1 98.88 70 ALA A C 1
ATOM 526 O O . ALA A 1 70 ? -16.922 8.336 21.75 1 98.88 70 ALA A O 1
ATOM 527 N N . VAL A 1 71 ? -14.992 7.723 20.844 1 98.94 71 VAL A N 1
ATOM 528 C CA . VAL A 1 71 ? -14.375 9.039 20.969 1 98.94 71 VAL A CA 1
ATOM 529 C C . VAL A 1 71 ? -14.594 9.844 19.688 1 98.94 71 VAL A C 1
ATOM 531 O O . VAL A 1 71 ? -14.312 9.359 18.594 1 98.94 71 VAL A O 1
ATOM 534 N N . LEU A 1 72 ? -15.156 11.023 19.844 1 98.88 72 LEU A N 1
ATOM 535 C CA . LEU A 1 72 ? -15.414 11.898 18.703 1 98.88 72 LEU A CA 1
ATOM 536 C C . LEU A 1 72 ? -14.547 13.148 18.766 1 98.88 72 LEU A C 1
ATOM 538 O O . LEU A 1 72 ? -14.359 13.727 19.844 1 98.88 72 LEU A O 1
ATOM 542 N N . VAL A 1 73 ? -13.969 13.484 17.625 1 98.62 73 VAL A N 1
ATOM 543 C CA . VAL A 1 73 ? -13.172 14.688 17.422 1 98.62 73 VAL A CA 1
ATOM 544 C C . VAL A 1 73 ? -13.828 15.562 16.344 1 98.62 73 VAL A C 1
ATOM 546 O O . VAL A 1 73 ? -13.781 15.242 15.164 1 98.62 73 VAL A O 1
ATOM 549 N N . SER A 1 74 ? -14.367 16.688 16.781 1 98.75 74 SER A N 1
ATOM 550 C CA . SER A 1 74 ? -15.141 17.5 15.844 1 98.75 74 SER A CA 1
ATOM 551 C C . SER A 1 74 ? -14.5 18.859 15.633 1 98.75 74 SER A C 1
ATOM 553 O O . SER A 1 74 ? -14.352 19.641 16.578 1 98.75 74 SER A O 1
ATOM 555 N N . PHE A 1 75 ? -14.18 19.188 14.398 1 98.69 75 PHE A N 1
ATOM 556 C CA . PHE A 1 75 ? -13.531 20.453 14.078 1 98.69 75 PHE A CA 1
ATOM 557 C C . PHE A 1 75 ? -14.555 21.562 13.945 1 98.69 75 PHE A C 1
ATOM 559 O O . PHE A 1 75 ? -15.664 21.344 13.453 1 98.69 75 PHE A O 1
ATOM 566 N N . GLU A 1 76 ? -14.219 22.719 14.406 1 98.38 76 GLU A N 1
ATOM 567 C CA . GLU A 1 76 ? -14.969 23.969 14.234 1 98.38 76 GLU A CA 1
ATOM 568 C C . GLU A 1 76 ? -14.32 24.859 13.18 1 98.38 76 GLU A C 1
ATOM 570 O O . GLU A 1 76 ? -13.43 25.656 13.5 1 98.38 76 GLU A O 1
ATOM 575 N N . PHE A 1 77 ? -14.836 24.781 11.977 1 97.81 77 PHE A N 1
ATOM 576 C CA . PHE A 1 77 ? -14.234 25.531 10.883 1 97.81 77 PHE A CA 1
ATOM 577 C C . PHE A 1 77 ? -14.312 27.031 11.148 1 97.81 77 PHE A C 1
ATOM 579 O O . PHE A 1 77 ? -13.422 27.781 10.734 1 97.81 77 PHE A O 1
ATOM 586 N N . GLY A 1 78 ? -15.312 27.453 11.812 1 97.31 78 GLY A N 1
ATOM 587 C CA . GLY A 1 78 ? -15.492 28.859 12.109 1 97.31 78 GLY A CA 1
ATOM 588 C C . GLY A 1 78 ? -14.398 29.438 12.984 1 97.31 78 GLY A C 1
ATOM 589 O O . GLY A 1 78 ? -14.227 30.656 13.062 1 97.31 78 GLY A O 1
ATOM 590 N N . PHE A 1 79 ? -13.773 28.547 13.719 1 97.75 79 PHE A N 1
ATOM 591 C CA . PHE A 1 79 ? -12.641 28.969 14.547 1 97.75 79 PHE A CA 1
ATOM 592 C C . PHE A 1 79 ? -11.352 28.984 13.734 1 97.75 79 PHE A C 1
ATOM 594 O O . PHE A 1 79 ? -10.641 27.969 13.68 1 97.75 79 PHE A O 1
ATOM 601 N N . LEU A 1 80 ? -11.008 30.094 13.117 1 96.81 80 LEU A N 1
ATOM 602 C CA . LEU A 1 80 ? -9.805 30.328 12.344 1 96.81 80 LEU A CA 1
ATOM 603 C C . LEU A 1 80 ? -9.648 29.281 11.25 1 96.81 80 LEU A C 1
ATOM 605 O O . LEU A 1 80 ? -8.57 28.688 11.094 1 96.81 80 LEU A O 1
ATOM 609 N N . GLY A 1 81 ? -10.734 28.938 10.555 1 95.69 81 GLY A N 1
ATOM 610 C CA . GLY A 1 81 ? -10.695 28 9.445 1 95.69 81 GLY A CA 1
ATOM 611 C C . GLY A 1 81 ? -10.539 26.562 9.883 1 95.69 81 GLY A C 1
ATOM 612 O O . GLY A 1 81 ? -10.07 25.719 9.117 1 95.69 81 GLY A O 1
ATOM 613 N N . GLY A 1 82 ? -10.844 26.25 11.125 1 97.56 82 GLY A N 1
ATOM 614 C CA . GLY A 1 82 ? -10.641 24.891 11.625 1 97.56 82 GLY A CA 1
ATOM 615 C C . GLY A 1 82 ? -9.188 24.484 11.656 1 97.56 82 GLY A C 1
ATOM 616 O O . GLY A 1 82 ? -8.875 23.281 11.594 1 97.56 82 GLY A O 1
ATOM 617 N N . SER A 1 83 ? -8.297 25.453 11.672 1 97.38 83 SER A N 1
ATOM 618 C CA . SER A 1 83 ? -6.871 25.172 11.523 1 97.38 83 SER A CA 1
ATOM 619 C C . SER A 1 83 ? -6.312 24.469 12.75 1 97.38 83 SER A C 1
ATOM 621 O O . SER A 1 83 ? -6.828 24.625 13.859 1 97.38 83 SER A O 1
ATOM 623 N N . LEU A 1 84 ? -5.324 23.688 12.539 1 97.56 84 LEU A N 1
ATOM 624 C CA . LEU A 1 84 ? -4.664 22.922 13.602 1 97.56 84 LEU A CA 1
ATOM 625 C C . LEU A 1 84 ? -3.504 23.719 14.195 1 97.56 84 LEU A C 1
ATOM 627 O O . LEU A 1 84 ? -2.547 24.047 13.484 1 97.56 84 LEU A O 1
ATOM 631 N N . GLY A 1 85 ? -3.619 24.078 15.438 1 96.31 85 GLY A N 1
ATOM 632 C CA . GLY A 1 85 ? -2.529 24.672 16.188 1 96.31 85 GLY A CA 1
ATOM 633 C C . GLY A 1 85 ? -1.998 23.766 17.281 1 96.31 85 GLY A C 1
ATOM 634 O O . GLY A 1 85 ? -2.363 22.594 17.359 1 96.31 85 GLY A O 1
ATOM 635 N N . HIS A 1 86 ? -1.138 24.25 18.031 1 95.06 86 HIS A N 1
ATOM 636 C CA . HIS A 1 86 ? -0.502 23.469 19.094 1 95.06 86 HIS A CA 1
ATOM 637 C C . HIS A 1 86 ? -1.531 22.953 20.094 1 95.06 86 HIS A C 1
ATOM 639 O O . HIS A 1 86 ? -1.483 21.797 20.5 1 95.06 86 HIS A O 1
ATOM 645 N N . ARG A 1 87 ? -2.486 23.781 20.484 1 95.56 87 ARG A N 1
ATOM 646 C CA . ARG A 1 87 ? -3.51 23.375 21.438 1 95.56 87 ARG A CA 1
ATOM 647 C C . ARG A 1 87 ? -4.473 22.375 20.828 1 95.56 87 ARG A C 1
ATOM 649 O O . ARG A 1 87 ? -4.984 21.484 21.516 1 95.56 87 ARG A O 1
ATOM 656 N N . THR A 1 88 ? -4.742 22.562 19.484 1 96.44 88 THR A N 1
ATOM 657 C CA . THR A 1 88 ? -5.512 21.531 18.797 1 96.44 88 THR A CA 1
ATOM 658 C C . THR A 1 88 ? -4.848 20.172 18.938 1 96.44 88 THR A C 1
ATOM 660 O O . THR A 1 88 ? -5.512 19.188 19.266 1 96.44 88 THR A O 1
ATOM 663 N N . GLY A 1 89 ? -3.48 20.141 18.719 1 96.25 89 GLY A N 1
ATOM 664 C CA . GLY A 1 89 ? -2.719 18.906 18.875 1 96.25 89 GLY A CA 1
ATOM 665 C C . GLY A 1 89 ? -2.826 18.312 20.266 1 96.25 89 GLY A C 1
ATOM 666 O O . GLY A 1 89 ? -2.973 17.094 20.406 1 96.25 89 GLY A O 1
ATOM 667 N N . ASP A 1 90 ? -2.801 19.156 21.281 1 96.06 90 ASP A N 1
ATOM 668 C CA . ASP A 1 90 ? -2.93 18.703 22.656 1 96.06 90 ASP A CA 1
ATOM 669 C C . ASP A 1 90 ? -4.262 17.984 22.875 1 96.06 90 ASP A C 1
ATOM 671 O O . ASP A 1 90 ? -4.301 16.906 23.484 1 96.06 90 ASP A O 1
ATOM 675 N N . ARG A 1 91 ? -5.285 18.578 22.375 1 96.94 91 ARG A N 1
ATOM 676 C CA . ARG A 1 91 ? -6.613 18 22.562 1 96.94 91 ARG A CA 1
ATOM 677 C C . ARG A 1 91 ? -6.758 16.703 21.781 1 96.94 91 ARG A C 1
ATOM 679 O O . ARG A 1 91 ? -7.336 15.734 22.281 1 96.94 91 ARG A O 1
ATOM 686 N N . LEU A 1 92 ? -6.25 16.672 20.562 1 97.56 92 LEU A N 1
ATOM 687 C CA . LEU A 1 92 ? -6.305 15.469 19.75 1 97.56 92 LEU A CA 1
ATOM 688 C C . LEU A 1 92 ? -5.535 14.328 20.406 1 97.56 92 LEU A C 1
ATOM 690 O O . LEU A 1 92 ? -6.027 13.203 20.484 1 97.56 92 LEU A O 1
ATOM 694 N N . GLU A 1 93 ? -4.309 14.617 20.891 1 97.19 93 GLU A N 1
ATOM 695 C CA . GLU A 1 93 ? -3.502 13.594 21.547 1 97.19 93 GLU A CA 1
ATOM 696 C C . GLU A 1 93 ? -4.219 13.031 22.766 1 97.19 93 GLU A C 1
ATOM 698 O O . GLU A 1 93 ? -4.219 11.82 22.984 1 97.19 93 GLU A O 1
ATOM 703 N N . ALA A 1 94 ? -4.816 13.898 23.516 1 97.12 94 ALA A N 1
ATOM 704 C CA . ALA A 1 94 ? -5.555 13.461 24.703 1 97.12 94 ALA A CA 1
ATOM 705 C C . ALA A 1 94 ? -6.738 12.578 24.312 1 97.12 94 ALA A C 1
ATOM 707 O O . ALA A 1 94 ? -7.008 11.57 24.969 1 97.12 94 ALA A O 1
ATOM 708 N N . ALA A 1 95 ? -7.418 12.969 23.281 1 98.31 95 ALA A N 1
ATOM 709 C CA . ALA A 1 95 ? -8.578 12.203 22.828 1 98.31 95 ALA A CA 1
ATOM 710 C C . ALA A 1 95 ? -8.164 10.805 22.375 1 98.31 95 ALA A C 1
ATOM 712 O O . ALA A 1 95 ? -8.805 9.812 22.734 1 98.31 95 ALA A O 1
ATOM 713 N N . TYR A 1 96 ? -7.133 10.688 21.625 1 98.5 96 TYR A N 1
ATOM 714 C CA . TYR A 1 96 ? -6.641 9.398 21.156 1 98.5 96 TYR A CA 1
ATOM 715 C C . TYR A 1 96 ? -6.164 8.547 22.328 1 98.5 96 TYR A C 1
ATOM 717 O O . TYR A 1 96 ? -6.414 7.336 22.359 1 98.5 96 TYR A O 1
ATOM 725 N N . ALA A 1 97 ? -5.406 9.188 23.234 1 98.06 97 ALA A N 1
ATOM 726 C CA . ALA A 1 97 ? -4.949 8.461 24.406 1 98.06 97 ALA A CA 1
ATOM 727 C C . ALA A 1 97 ? -6.129 7.902 25.203 1 98.06 97 ALA A C 1
ATOM 729 O O . ALA A 1 97 ? -6.098 6.75 25.641 1 98.06 97 ALA A O 1
ATOM 730 N N . TYR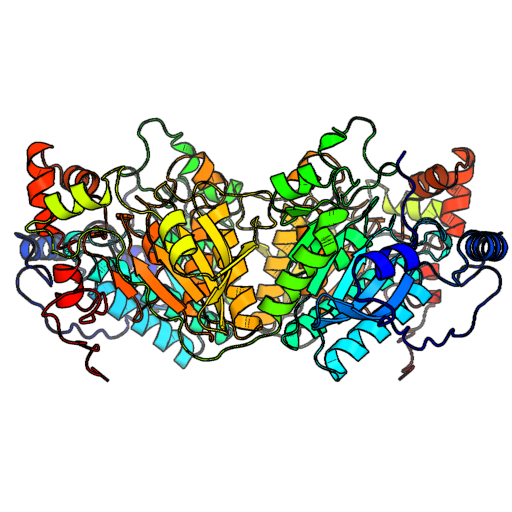 A 1 98 ? -7.125 8.734 25.375 1 98.38 98 TYR A N 1
ATOM 731 C CA . TYR A 1 98 ? -8.336 8.297 26.062 1 98.38 98 TYR A CA 1
ATOM 732 C C . TYR A 1 98 ? -8.969 7.113 25.344 1 98.38 98 TYR A C 1
ATOM 734 O O . TYR A 1 98 ? -9.375 6.141 25.984 1 98.38 98 TYR A O 1
ATOM 742 N N . ALA A 1 99 ? -9.062 7.18 24.031 1 98.81 99 ALA A N 1
ATOM 743 C CA . ALA A 1 99 ? -9.641 6.102 23.219 1 98.81 99 ALA A CA 1
ATOM 744 C C . ALA A 1 99 ? -8.906 4.785 23.469 1 98.81 99 ALA A C 1
ATOM 746 O O . ALA A 1 99 ? -9.531 3.746 23.688 1 98.81 99 ALA A O 1
ATOM 747 N N . ARG A 1 100 ? -7.621 4.762 23.438 1 98.69 100 ARG A N 1
ATOM 748 C CA . ARG A 1 100 ? -6.832 3.553 23.641 1 98.69 100 ARG A CA 1
ATOM 749 C C . ARG A 1 100 ? -7.008 3.014 25.062 1 98.69 100 ARG A C 1
ATOM 751 O O . ARG A 1 100 ? -7.168 1.807 25.25 1 98.69 100 ARG A O 1
ATOM 758 N N . GLU A 1 101 ? -6.98 3.947 26.031 1 98.5 101 GLU A N 1
ATOM 759 C CA . GLU A 1 101 ? -7.133 3.555 27.422 1 98.5 101 GLU A CA 1
ATOM 760 C C . GLU A 1 101 ? -8.469 2.855 27.656 1 98.5 101 GLU A C 1
ATOM 762 O O . GLU A 1 101 ? -8.555 1.905 28.438 1 98.5 101 GLU A O 1
ATOM 767 N N . HIS A 1 102 ? -9.461 3.309 26.969 1 98.5 102 HIS A N 1
ATOM 768 C CA . HIS A 1 102 ? -10.812 2.805 27.203 1 98.5 102 HIS A CA 1
ATOM 769 C C . HIS A 1 102 ? -11.258 1.865 26.094 1 98.5 102 HIS A C 1
ATOM 771 O O . HIS A 1 102 ? -12.414 1.444 26.062 1 98.5 102 HIS A O 1
ATOM 777 N N . ARG A 1 103 ? -10.352 1.601 25.141 1 98.25 103 ARG A N 1
ATOM 778 C CA . ARG A 1 103 ? -10.578 0.682 24.031 1 98.25 103 ARG A CA 1
ATOM 779 C C . ARG A 1 103 ? -11.789 1.105 23.203 1 98.25 103 ARG A C 1
ATOM 781 O O . ARG A 1 103 ? -12.688 0.297 22.953 1 98.25 103 ARG A O 1
ATOM 788 N N . LEU A 1 104 ? -11.844 2.359 22.844 1 98.81 104 LEU A N 1
ATOM 789 C CA . LEU A 1 104 ? -12.93 2.922 22.062 1 98.81 104 LEU A CA 1
ATOM 790 C C . LEU A 1 104 ? -12.461 3.258 20.656 1 98.81 104 LEU A C 1
ATOM 792 O O . LEU A 1 104 ? -11.312 3.67 20.453 1 98.81 104 LEU A O 1
ATOM 796 N N . PRO A 1 105 ? -13.391 3.033 19.625 1 98.81 105 PRO A N 1
ATOM 797 C CA . PRO A 1 105 ? -13.07 3.561 18.297 1 98.81 105 PRO A CA 1
ATOM 798 C C . PRO A 1 105 ? -13 5.086 18.266 1 98.81 105 PRO A C 1
ATOM 800 O O . PRO A 1 105 ? -13.492 5.746 19.188 1 98.81 105 PRO A O 1
ATOM 803 N N . VAL A 1 106 ? -12.359 5.637 17.281 1 98.94 106 VAL A N 1
ATOM 804 C CA . VAL A 1 106 ? -12.203 7.082 17.156 1 98.94 106 VAL A CA 1
ATOM 805 C C . VAL A 1 106 ? -12.914 7.559 15.883 1 98.94 106 VAL A C 1
ATOM 807 O O . VAL A 1 106 ? -12.773 6.941 14.82 1 98.94 106 VAL A O 1
ATOM 810 N N . VAL A 1 107 ? -13.648 8.648 16 1 98.94 107 VAL A N 1
ATOM 811 C CA . VAL A 1 107 ? -14.406 9.203 14.891 1 98.94 107 VAL A CA 1
ATOM 812 C C . VAL A 1 107 ? -14.016 10.664 14.68 1 98.94 107 VAL A C 1
ATOM 814 O O . VAL A 1 107 ? -14.648 11.57 15.219 1 98.94 107 VAL A O 1
ATOM 817 N N . PRO A 1 108 ? -13.039 10.906 13.844 1 98.94 108 PRO A N 1
ATOM 818 C CA . PRO A 1 108 ? -12.773 12.297 13.453 1 98.94 108 PRO A CA 1
ATOM 819 C C . PRO A 1 108 ? -13.852 12.875 12.539 1 98.94 108 PRO A C 1
ATOM 821 O O . PRO A 1 108 ? -14.195 12.266 11.523 1 98.94 108 PRO A O 1
ATOM 824 N N . LEU A 1 109 ? -14.391 13.969 12.922 1 98.88 109 LEU A N 1
ATOM 825 C CA . LEU A 1 109 ? -15.289 14.789 12.117 1 98.88 109 LEU A CA 1
ATOM 826 C C . LEU A 1 109 ? -14.57 16.016 11.578 1 98.88 109 LEU A C 1
ATOM 828 O O . LEU A 1 109 ? -14.57 17.078 12.219 1 98.88 109 LEU A O 1
ATOM 832 N N . VAL A 1 110 ? -14.047 15.922 10.367 1 98.75 110 VAL A N 1
ATOM 833 C CA . VAL A 1 110 ? -12.945 16.766 9.906 1 98.75 110 VAL A CA 1
ATOM 834 C C . VAL A 1 110 ? -13.492 17.938 9.102 1 98.75 110 VAL A C 1
ATOM 836 O O . VAL A 1 110 ? -14.156 17.75 8.078 1 98.75 110 VAL A O 1
ATOM 839 N N . ALA A 1 111 ? -13.234 19.078 9.477 1 98.38 111 ALA A N 1
ATOM 840 C CA . ALA A 1 111 ? -13.453 20.344 8.758 1 98.38 111 ALA A CA 1
ATOM 841 C C . ALA A 1 111 ? -12.32 21.328 9.031 1 98.38 111 ALA A C 1
ATOM 843 O O . ALA A 1 111 ? -12.336 22.047 10.031 1 98.38 111 ALA A O 1
ATOM 844 N N . THR A 1 112 ? -11.422 21.359 8.141 1 97.5 112 THR A N 1
ATOM 845 C CA . THR A 1 112 ? -10.227 22.156 8.398 1 97.5 112 THR A CA 1
ATOM 846 C C . THR A 1 112 ? -9.586 22.609 7.094 1 97.5 112 THR A C 1
ATOM 848 O O . THR A 1 112 ? -9.648 21.906 6.086 1 97.5 112 THR A O 1
ATOM 851 N N . GLY A 1 113 ? -9 23.766 7.227 1 95.44 113 GLY A N 1
ATOM 852 C CA . GLY A 1 113 ? -8.211 24.297 6.121 1 95.44 113 GLY A CA 1
ATOM 853 C C . GLY A 1 113 ? -6.742 23.922 6.207 1 95.44 113 GLY A C 1
ATOM 854 O O . GLY A 1 113 ? -5.969 24.188 5.285 1 95.44 113 GLY A O 1
ATOM 855 N N . GLY A 1 114 ? -6.406 23.375 7.301 1 95.06 114 GLY A N 1
ATOM 856 C CA . GLY A 1 114 ? -5.016 22.969 7.449 1 95.06 114 GLY A CA 1
ATOM 857 C C . GLY A 1 114 ? -4.387 23.469 8.734 1 95.06 114 GLY A C 1
ATOM 858 O O . GLY A 1 114 ? -5.066 23.594 9.758 1 95.06 114 GLY A O 1
ATOM 859 N N . SER A 1 115 ? -3.062 23.641 8.672 1 97.12 115 SER A N 1
ATOM 860 C CA . SER A 1 115 ? -2.318 24.047 9.859 1 97.12 115 SER A CA 1
ATOM 861 C C . SER A 1 115 ? -2.422 25.547 10.086 1 97.12 115 SER A C 1
ATOM 863 O O . SER A 1 115 ? -2.492 26.328 9.133 1 97.12 115 SER A O 1
ATOM 865 N N . ARG A 1 116 ? -2.402 25.938 11.328 1 96.94 116 ARG A N 1
ATOM 866 C CA . ARG A 1 116 ? -2.533 27.328 11.734 1 96.94 116 ARG A CA 1
ATOM 867 C C . ARG A 1 116 ? -1.249 28.109 11.461 1 96.94 116 ARG A C 1
ATOM 869 O O . ARG A 1 116 ? -0.303 28.047 12.25 1 96.94 116 ARG A O 1
ATOM 876 N N . MET A 1 117 ? -1.255 28.891 10.43 1 95.5 117 MET A N 1
ATOM 877 C CA . MET A 1 117 ? -0.028 29.531 9.961 1 95.5 117 MET A CA 1
ATOM 878 C C . MET A 1 117 ? 0.519 30.5 11.008 1 95.5 117 MET A C 1
ATOM 880 O O . MET A 1 117 ? 1.733 30.672 11.133 1 95.5 117 MET A O 1
ATOM 884 N N . GLN A 1 118 ? -0.362 31.109 11.891 1 96.12 118 GLN A N 1
ATOM 885 C CA . GLN A 1 118 ? 0.056 32.062 12.906 1 96.12 118 GLN A CA 1
ATOM 886 C C . GLN A 1 118 ? 0.934 31.406 13.961 1 96.12 118 GLN A C 1
ATOM 888 O O . GLN A 1 118 ? 1.586 32.094 14.75 1 96.12 118 GLN A O 1
ATOM 893 N N . GLU A 1 119 ? 0.898 30.031 13.945 1 97.31 119 GLU A N 1
ATOM 894 C CA . GLU A 1 119 ? 1.718 29.297 14.906 1 97.31 119 GLU A CA 1
ATOM 895 C C . GLU A 1 119 ? 2.877 28.578 14.211 1 97.31 119 GLU A C 1
ATOM 897 O O . GLU A 1 119 ? 3.604 27.812 14.844 1 97.31 119 GLU A O 1
ATOM 902 N N . GLY A 1 120 ? 3.021 28.797 12.945 1 97.62 120 GLY A N 1
ATOM 903 C CA . GLY A 1 120 ? 4.168 28.344 12.172 1 97.62 120 GLY A CA 1
ATOM 904 C C . GLY A 1 120 ? 4.402 26.859 12.281 1 97.62 120 GLY A C 1
ATOM 905 O O . GLY A 1 120 ? 3.455 26.062 12.211 1 97.62 120 GLY A O 1
ATOM 906 N N . MET A 1 121 ? 5.633 26.484 12.445 1 98.25 121 MET A N 1
ATOM 907 C CA . MET A 1 121 ? 6.043 25.078 12.438 1 98.25 121 MET A CA 1
ATOM 908 C C . MET A 1 121 ? 5.539 24.359 13.68 1 98.25 121 MET A C 1
ATOM 910 O O . MET A 1 121 ? 5.422 23.125 13.688 1 98.25 121 MET A O 1
ATOM 914 N N . LEU A 1 122 ? 5.297 25.062 14.727 1 97.44 122 LEU A N 1
ATOM 915 C CA . LEU A 1 122 ? 4.719 24.422 15.898 1 97.44 122 LEU A CA 1
ATOM 916 C C . LEU A 1 122 ? 3.34 23.859 15.586 1 97.44 122 LEU A C 1
ATOM 918 O O . LEU A 1 122 ? 2.965 22.797 16.109 1 97.44 122 LEU A O 1
ATOM 922 N N . ALA A 1 123 ? 2.648 24.594 14.727 1 98.19 123 ALA A N 1
ATOM 923 C CA . ALA A 1 123 ? 1.363 24.078 14.25 1 98.19 123 ALA A CA 1
ATOM 924 C C . ALA A 1 123 ? 1.555 22.906 13.305 1 98.19 123 ALA A C 1
ATOM 926 O O . ALA A 1 123 ? 0.867 21.891 13.422 1 98.19 123 ALA A O 1
ATOM 927 N N . LEU A 1 124 ? 2.436 23.031 12.391 1 98.56 124 LEU A N 1
ATOM 928 C CA . LEU A 1 124 ? 2.611 22 11.359 1 98.56 124 LEU A CA 1
ATOM 929 C C . LEU A 1 124 ? 3.021 20.672 11.984 1 98.56 124 LEU A C 1
ATOM 931 O O . LEU A 1 124 ? 2.533 19.609 11.586 1 98.56 124 LEU A O 1
ATOM 935 N N . THR A 1 125 ? 3.887 20.656 13 1 98.38 125 THR A N 1
ATOM 936 C CA . THR A 1 125 ? 4.41 19.438 13.594 1 98.38 125 THR A CA 1
ATOM 937 C C . THR A 1 125 ? 3.312 18.688 14.344 1 98.38 125 THR A C 1
ATOM 939 O O . THR A 1 125 ? 3.492 17.531 14.727 1 98.38 125 THR A O 1
ATOM 942 N N . GLN A 1 126 ? 2.133 19.359 14.594 1 98.12 126 GLN A N 1
ATOM 943 C CA . GLN A 1 126 ? 1.018 18.625 15.203 1 98.12 126 GLN A CA 1
ATOM 944 C C . GLN A 1 126 ? 0.572 17.469 14.312 1 98.12 126 GLN A C 1
ATOM 946 O O . GLN A 1 126 ? 0.064 16.469 14.812 1 98.12 126 GLN A O 1
ATOM 951 N N . LEU A 1 127 ? 0.788 17.641 13.023 1 98.56 127 LEU A N 1
ATOM 952 C CA . LEU A 1 127 ? 0.424 16.562 12.109 1 98.56 127 LEU A CA 1
ATOM 953 C C . LEU A 1 127 ? 1.209 15.289 12.422 1 98.56 127 LEU A C 1
ATOM 955 O O . LEU A 1 127 ? 0.675 14.188 12.328 1 98.56 127 LEU A O 1
ATOM 959 N N . GLN A 1 128 ? 2.488 15.383 12.805 1 98.5 128 GLN A N 1
ATOM 960 C CA . GLN 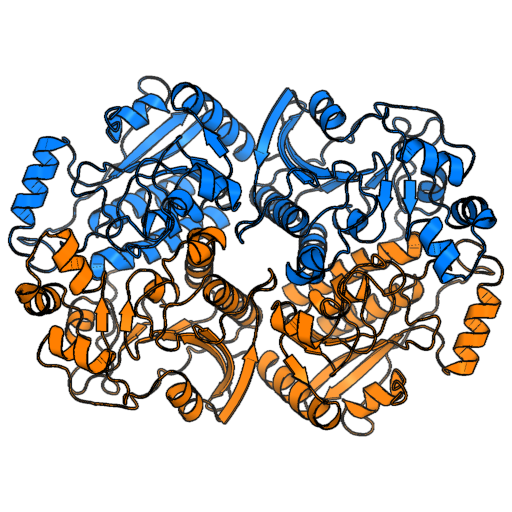A 1 128 ? 3.291 14.234 13.219 1 98.5 128 GLN A CA 1
ATOM 961 C C . GLN A 1 128 ? 2.748 13.617 14.5 1 98.5 128 GLN A C 1
ATOM 963 O O . GLN A 1 128 ? 2.705 12.391 14.641 1 98.5 128 GLN A O 1
ATOM 968 N N . ARG A 1 129 ? 2.322 14.5 15.438 1 97.88 129 ARG A N 1
ATOM 969 C CA . ARG A 1 129 ? 1.748 14.016 16.688 1 97.88 129 ARG A CA 1
ATOM 970 C C . ARG A 1 129 ? 0.464 13.234 16.438 1 97.88 129 ARG A C 1
ATOM 972 O O . ARG A 1 129 ? 0.269 12.156 17 1 97.88 129 ARG A O 1
ATOM 979 N N . VAL A 1 130 ? -0.32 13.781 15.586 1 97.88 130 VAL A N 1
ATOM 980 C CA . VAL A 1 130 ? -1.585 13.141 15.25 1 97.88 130 VAL A CA 1
ATOM 981 C C . VAL A 1 130 ? -1.317 11.805 14.555 1 97.88 130 VAL A C 1
ATOM 983 O O . VAL A 1 130 ? -1.955 10.797 14.867 1 97.88 130 VAL A O 1
ATOM 986 N N . ALA A 1 131 ? -0.396 11.805 13.648 1 98.31 131 ALA A N 1
ATOM 987 C CA . ALA A 1 131 ? -0.038 10.578 12.945 1 98.31 131 ALA A CA 1
ATOM 988 C C . ALA A 1 131 ? 0.436 9.508 13.922 1 98.31 131 ALA A C 1
ATOM 990 O O . ALA A 1 131 ? 0.088 8.328 13.781 1 98.31 131 ALA A O 1
ATOM 991 N N . ARG A 1 132 ? 1.24 9.891 14.898 1 98.44 132 ARG A N 1
ATOM 992 C CA . ARG A 1 132 ? 1.714 8.953 15.914 1 98.44 132 ARG A CA 1
ATOM 993 C C . ARG A 1 132 ? 0.551 8.391 16.719 1 98.44 132 ARG A C 1
ATOM 995 O O . ARG A 1 132 ? 0.499 7.188 16.984 1 98.44 132 ARG A O 1
ATOM 1002 N N . GLN A 1 133 ? -0.35 9.242 17.109 1 98.56 133 GLN A N 1
ATOM 1003 C CA . GLN A 1 133 ? -1.52 8.789 17.859 1 98.56 133 GLN A CA 1
ATOM 1004 C C . GLN A 1 133 ? -2.365 7.828 17.031 1 98.56 133 GLN A C 1
ATOM 1006 O O . GLN A 1 133 ? -2.861 6.828 17.547 1 98.56 133 GLN A O 1
ATOM 1011 N N . SER A 1 134 ? -2.535 8.156 15.789 1 98.56 134 SER A N 1
ATOM 1012 C CA . SER A 1 134 ? -3.262 7.27 14.891 1 98.56 134 SER A CA 1
ATOM 1013 C C . SER A 1 134 ? -2.592 5.902 14.797 1 98.56 134 SER A C 1
ATOM 1015 O O . SER A 1 134 ? -3.26 4.871 14.875 1 98.56 134 SER A O 1
ATOM 1017 N N . ALA A 1 135 ? -1.305 5.895 14.625 1 98.25 135 ALA A N 1
ATOM 1018 C CA . ALA A 1 135 ? -0.542 4.652 14.523 1 98.25 135 ALA A CA 1
ATOM 1019 C C . ALA A 1 135 ? -0.681 3.816 15.789 1 98.25 135 ALA A C 1
ATOM 1021 O O . ALA A 1 135 ? -0.874 2.6 15.727 1 98.25 135 ALA A O 1
ATOM 1022 N N . LEU A 1 136 ? -0.57 4.469 16.938 1 98.62 136 LEU A N 1
ATOM 1023 C CA . LEU A 1 136 ? -0.708 3.771 18.203 1 98.62 136 LEU A CA 1
ATOM 1024 C C . LEU A 1 136 ? -2.109 3.189 18.359 1 98.62 136 LEU A C 1
ATOM 1026 O O . LEU A 1 136 ? -2.273 2.084 18.875 1 98.62 136 LEU A O 1
ATOM 1030 N N . THR A 1 137 ? -3.078 3.934 17.938 1 98.69 137 THR A N 1
ATOM 1031 C CA . THR A 1 137 ? -4.465 3.486 18 1 98.69 137 THR A CA 1
ATOM 1032 C C . THR A 1 137 ? -4.691 2.271 17.109 1 98.69 137 THR A C 1
ATOM 1034 O O . THR A 1 137 ? -5.355 1.312 17.516 1 98.69 137 THR A O 1
ATOM 1037 N N . ARG A 1 138 ? -4.141 2.254 15.945 1 98.25 138 ARG A N 1
ATOM 1038 C CA . ARG A 1 138 ? -4.188 1.101 15.055 1 98.25 138 ARG A CA 1
ATOM 1039 C C . ARG A 1 138 ? -3.529 -0.115 15.695 1 98.25 138 ARG A C 1
ATOM 1041 O O . ARG A 1 138 ? -4.07 -1.221 15.641 1 98.25 138 ARG A O 1
ATOM 1048 N N . ALA A 1 139 ? -2.371 0.109 16.266 1 97.81 139 ALA A N 1
ATOM 1049 C CA . ALA A 1 139 ? -1.626 -0.973 16.906 1 97.81 139 ALA A CA 1
ATOM 1050 C C . ALA A 1 139 ? -2.418 -1.579 18.062 1 97.81 139 ALA A C 1
ATOM 1052 O O . ALA A 1 139 ? -2.266 -2.762 18.375 1 97.81 139 ALA A O 1
ATOM 1053 N N . ALA A 1 140 ? -3.285 -0.765 18.641 1 98.19 140 ALA A N 1
ATOM 1054 C CA . ALA A 1 140 ? -4.102 -1.217 19.75 1 98.19 140 ALA A CA 1
ATOM 1055 C C . ALA A 1 140 ? -5.336 -1.969 19.266 1 98.19 140 ALA A C 1
ATOM 1057 O O . ALA A 1 140 ? -6.133 -2.457 20.078 1 98.19 140 ALA A O 1
ATOM 1058 N N . GLY A 1 141 ? -5.504 -2.096 17.969 1 97.88 141 GLY A N 1
ATOM 1059 C CA . GLY A 1 141 ? -6.621 -2.836 17.406 1 97.88 141 GLY A CA 1
ATOM 1060 C C . GLY A 1 141 ? -7.934 -2.082 17.469 1 97.88 141 GLY A C 1
ATOM 1061 O O . GLY A 1 141 ? -9 -2.688 17.641 1 97.88 141 GLY A O 1
ATOM 1062 N N . LEU A 1 142 ? -7.902 -0.725 17.391 1 98.69 142 LEU A N 1
ATOM 1063 C CA . LEU A 1 142 ? -9.102 0.097 17.469 1 98.69 142 LEU A CA 1
ATOM 1064 C C . LEU A 1 142 ? -9.391 0.775 16.141 1 98.69 142 LEU A C 1
ATOM 1066 O O . LEU A 1 142 ? -8.477 1.242 15.461 1 98.69 142 LEU A O 1
ATOM 1070 N N . ALA A 1 143 ? -10.648 0.851 15.758 1 98.75 143 ALA A N 1
ATOM 1071 C CA . ALA A 1 143 ? -11.07 1.382 14.469 1 98.75 143 ALA A CA 1
ATOM 1072 C C . ALA A 1 143 ? -11.078 2.908 14.477 1 98.75 143 ALA A C 1
ATOM 1074 O O . ALA A 1 143 ? -11.359 3.527 15.5 1 98.75 143 ALA A O 1
ATOM 1075 N N . GLN A 1 144 ? -10.773 3.498 13.422 1 98.88 144 GLN A N 1
ATOM 1076 C CA . GLN A 1 144 ? -10.891 4.93 13.164 1 98.88 144 GLN A CA 1
ATOM 1077 C C . GLN A 1 144 ? -11.758 5.199 11.938 1 98.88 144 GLN A C 1
ATOM 1079 O O . GLN A 1 144 ? -11.406 4.809 10.828 1 98.88 144 GLN A O 1
ATOM 1084 N N . ILE A 1 145 ? -12.867 5.84 12.094 1 98.94 145 ILE A N 1
ATOM 1085 C CA . ILE A 1 145 ? -13.805 6.141 11.016 1 98.94 145 ILE A CA 1
ATOM 1086 C C . ILE A 1 145 ? -13.977 7.652 10.883 1 98.94 145 ILE A C 1
ATOM 1088 O O . ILE A 1 145 ? -14.609 8.289 11.727 1 98.94 145 ILE A O 1
ATOM 1092 N N . ALA A 1 146 ? -13.5 8.195 9.805 1 98.94 146 ALA A N 1
ATOM 1093 C CA . ALA A 1 146 ? -13.539 9.641 9.617 1 98.94 146 ALA A CA 1
ATOM 1094 C C . ALA A 1 146 ? -14.789 10.062 8.852 1 98.94 146 ALA A C 1
ATOM 1096 O O . ALA A 1 146 ? -15.258 9.336 7.977 1 98.94 146 ALA A O 1
ATOM 1097 N N . VAL A 1 147 ? -15.281 11.148 9.203 1 98.88 147 VAL A N 1
ATOM 1098 C CA . VAL A 1 147 ? -16.281 11.875 8.414 1 98.88 147 VAL A CA 1
ATOM 1099 C C . VAL A 1 147 ? -15.711 13.211 7.957 1 98.88 147 VAL A C 1
ATOM 1101 O O . VAL A 1 147 ? -15.414 14.078 8.781 1 98.88 147 VAL A O 1
ATOM 1104 N N . VAL A 1 148 ? -15.539 13.328 6.703 1 98.56 148 VAL A N 1
ATOM 1105 C CA . VAL A 1 148 ? -14.938 14.547 6.176 1 98.56 148 VAL A CA 1
ATOM 1106 C C . VAL A 1 148 ? -16.031 15.523 5.758 1 98.56 148 VAL A C 1
ATOM 1108 O O . VAL A 1 148 ? -16.922 15.172 4.977 1 98.56 148 VAL A O 1
ATOM 1111 N N . ARG A 1 149 ? -15.906 16.672 6.285 1 98.12 149 ARG A N 1
ATOM 1112 C CA . ARG A 1 149 ? -16.859 17.75 6.07 1 98.12 149 ARG A CA 1
ATOM 1113 C C . ARG A 1 149 ? -16.281 18.812 5.137 1 98.12 149 ARG A C 1
ATOM 1115 O O . ARG A 1 149 ? -15.305 18.562 4.434 1 98.12 149 ARG A O 1
ATOM 1122 N N . ASP A 1 150 ? -16.984 19.969 5.051 1 96.56 150 ASP A N 1
ATOM 1123 C CA . ASP A 1 150 ? -16.609 21 4.086 1 96.56 150 ASP A CA 1
ATOM 1124 C C . ASP A 1 150 ? -15.984 22.203 4.785 1 96.56 150 ASP A C 1
ATOM 1126 O O . ASP A 1 150 ? -16.656 22.922 5.531 1 96.56 150 ASP A O 1
ATOM 1130 N N . PRO A 1 151 ? -14.789 22.453 4.473 1 97 151 PRO A N 1
ATOM 1131 C CA . PRO A 1 151 ? -13.797 21.703 3.693 1 97 151 PRO A CA 1
ATOM 1132 C C . PRO A 1 151 ? -12.945 20.781 4.555 1 97 151 PRO A C 1
ATOM 1134 O O . PRO A 1 151 ? -12.953 20.891 5.785 1 97 151 PRO A O 1
ATOM 1137 N N . ALA A 1 152 ? -12.32 19.844 4.02 1 97.75 152 ALA A N 1
ATOM 1138 C CA . ALA A 1 152 ? -11.273 19.031 4.613 1 97.75 152 ALA A CA 1
ATOM 1139 C C . ALA A 1 152 ? -10.031 19 3.736 1 97.75 152 ALA A C 1
ATOM 1141 O O . ALA A 1 152 ? -9.953 18.234 2.77 1 97.75 152 ALA A O 1
ATOM 1142 N N . THR A 1 153 ? -9.047 19.812 4.086 1 97.12 153 THR A N 1
ATOM 1143 C CA . THR A 1 153 ? -7.871 19.969 3.236 1 97.12 153 THR A CA 1
ATOM 1144 C C . THR A 1 153 ? -6.59 19.922 4.066 1 97.12 153 THR A C 1
ATOM 1146 O O . THR A 1 153 ? -6.641 19.828 5.293 1 97.12 153 THR A O 1
ATOM 1149 N N . GLY A 1 154 ? -5.469 19.844 3.406 1 96.19 154 GLY A N 1
ATOM 1150 C CA . GLY A 1 154 ? -4.16 19.922 4.031 1 96.19 154 GLY A CA 1
ATOM 1151 C C . GLY A 1 154 ? -3.844 18.734 4.926 1 96.19 154 GLY A C 1
ATOM 1152 O O . GLY A 1 154 ? -4.195 17.609 4.605 1 96.19 154 GLY A O 1
ATOM 1153 N N . GLY A 1 155 ? -3.191 19.094 5.957 1 95.56 155 GLY A N 1
ATOM 1154 C CA . GLY A 1 155 ? -2.725 18.078 6.875 1 95.56 155 GLY A CA 1
ATOM 1155 C C . GLY A 1 155 ? -3.852 17.375 7.609 1 95.56 155 GLY A C 1
ATOM 1156 O O . GLY A 1 155 ? -3.727 16.203 7.973 1 95.56 155 GLY A O 1
ATOM 1157 N N . GLY A 1 156 ? -4.883 18.125 7.887 1 96.38 156 GLY A N 1
ATOM 1158 C CA . GLY A 1 156 ? -6.023 17.469 8.516 1 96.38 156 GLY A CA 1
ATOM 1159 C C . GLY A 1 156 ? -6.613 16.359 7.684 1 96.38 156 GLY A C 1
ATOM 1160 O O . GLY A 1 156 ? -6.934 15.281 8.211 1 96.38 156 GLY A O 1
ATOM 1161 N N . TRP A 1 157 ? -6.719 16.656 6.391 1 97.88 157 TRP A N 1
ATOM 1162 C CA . TRP A 1 157 ? -7.133 15.609 5.457 1 97.88 157 TRP A CA 1
ATOM 1163 C C . TRP A 1 157 ? -6.113 14.477 5.426 1 97.88 157 TRP A C 1
ATOM 1165 O O . TRP A 1 157 ? -6.48 13.305 5.555 1 97.88 157 TRP A O 1
ATOM 1175 N N . ALA A 1 158 ? -4.895 14.719 5.418 1 97.75 158 ALA A N 1
ATOM 1176 C CA . ALA A 1 158 ? -3.84 13.734 5.176 1 97.75 158 ALA A CA 1
ATOM 1177 C C . ALA A 1 158 ? -3.508 12.961 6.449 1 97.75 158 ALA A C 1
ATOM 1179 O O . ALA A 1 158 ? -2.67 12.055 6.434 1 97.75 158 ALA A O 1
ATOM 1180 N N . THR A 1 159 ? -4.09 13.289 7.562 1 97.75 159 THR A N 1
ATOM 1181 C CA . THR A 1 159 ? -3.852 12.539 8.789 1 97.75 159 THR A CA 1
ATOM 1182 C C . THR A 1 159 ? -5.164 11.992 9.352 1 97.75 159 THR A C 1
ATOM 1184 O O . THR A 1 159 ? -5.449 10.805 9.234 1 97.75 159 THR A O 1
ATOM 1187 N N . LEU A 1 160 ? -6.086 12.867 9.648 1 98.31 160 LEU A N 1
ATOM 1188 C CA . LEU A 1 160 ? -7.316 12.477 10.32 1 98.31 160 LEU A CA 1
ATOM 1189 C C . LEU A 1 160 ? -8.328 11.906 9.328 1 98.31 160 LEU A C 1
ATOM 1191 O O . LEU A 1 160 ? -9.164 11.078 9.695 1 98.31 160 LEU A O 1
ATOM 1195 N N . GLY A 1 161 ? -8.266 12.383 8.133 1 98.44 161 GLY A N 1
ATOM 1196 C CA . GLY A 1 161 ? -9.18 11.906 7.102 1 98.44 161 GLY A CA 1
ATOM 1197 C C . GLY A 1 161 ? -8.656 10.688 6.359 1 98.44 161 GLY A C 1
ATOM 1198 O O . GLY A 1 161 ? -8.977 9.555 6.723 1 98.44 161 GLY A O 1
ATOM 1199 N N . ALA A 1 162 ? -7.715 10.992 5.422 1 98.31 162 ALA A N 1
ATOM 1200 C CA . ALA A 1 162 ? -7.184 9.953 4.535 1 98.31 162 ALA A CA 1
ATOM 1201 C C . ALA A 1 162 ? -6.426 8.891 5.328 1 98.31 162 ALA A C 1
ATOM 1203 O O . ALA A 1 162 ? -6.234 7.773 4.848 1 98.31 162 ALA A O 1
ATOM 1204 N N . GLY A 1 163 ? -6.039 9.219 6.516 1 97.75 163 GLY A N 1
ATOM 1205 C CA . GLY A 1 163 ? -5.312 8.281 7.363 1 97.75 163 GLY A CA 1
ATOM 1206 C C . GLY A 1 163 ? -6.223 7.367 8.164 1 97.75 163 GLY A C 1
ATOM 1207 O O . GLY A 1 163 ? -5.746 6.465 8.852 1 97.75 163 GLY A O 1
ATOM 1208 N N . ALA A 1 164 ? -7.539 7.512 8.07 1 98.69 164 ALA A N 1
ATOM 1209 C CA . ALA A 1 164 ? -8.484 6.68 8.805 1 98.69 164 ALA A CA 1
ATOM 1210 C C . ALA A 1 164 ? -8.711 5.344 8.102 1 98.69 164 ALA A C 1
ATOM 1212 O O . ALA A 1 164 ? -8.289 5.164 6.953 1 98.69 164 ALA A O 1
ATOM 1213 N N . ASP A 1 165 ? -9.32 4.383 8.812 1 98.75 165 ASP A N 1
ATOM 1214 C CA . ASP A 1 165 ? -9.633 3.076 8.242 1 98.75 165 ASP A CA 1
ATOM 1215 C C . ASP A 1 165 ? -10.766 3.182 7.227 1 98.75 165 ASP A C 1
ATOM 1217 O O . ASP A 1 165 ? -10.742 2.516 6.191 1 98.75 165 ASP A O 1
ATOM 1221 N N . VAL A 1 166 ? -11.758 3.969 7.57 1 98.94 166 VAL A N 1
ATOM 1222 C CA . VAL A 1 166 ? -12.922 4.246 6.738 1 98.94 166 VAL A CA 1
ATOM 1223 C C . VAL A 1 166 ? -13.133 5.754 6.633 1 98.94 166 VAL A C 1
ATOM 1225 O O . VAL A 1 166 ? -13.008 6.473 7.629 1 98.94 166 VAL A O 1
ATOM 1228 N N . VAL A 1 167 ? -13.414 6.199 5.441 1 98.94 167 VAL A N 1
ATOM 1229 C CA . VAL A 1 167 ? -13.625 7.625 5.219 1 98.94 167 VAL A CA 1
ATOM 1230 C C . VAL A 1 167 ? -15 7.855 4.59 1 98.94 167 VAL A C 1
ATOM 1232 O O . VAL A 1 167 ? -15.25 7.441 3.457 1 98.94 167 VAL A O 1
ATOM 1235 N N . LEU A 1 168 ? -15.836 8.453 5.309 1 98.94 168 LEU A N 1
ATOM 1236 C CA . LEU A 1 168 ? -17.125 8.938 4.82 1 98.94 168 LEU A CA 1
ATOM 1237 C C . LEU A 1 168 ? -17.078 10.438 4.539 1 98.94 168 LEU A C 1
ATOM 1239 O O . LEU A 1 168 ? -16.453 11.195 5.289 1 98.94 168 LEU A O 1
ATOM 1243 N N . ALA A 1 169 ? -17.688 10.859 3.455 1 98.81 169 ALA A N 1
ATOM 1244 C CA . ALA A 1 169 ? -17.641 12.273 3.088 1 98.81 169 ALA A CA 1
ATOM 1245 C C . ALA A 1 169 ? -19.031 12.844 2.891 1 98.81 169 ALA A C 1
ATOM 1247 O O . ALA A 1 169 ? -19.922 12.156 2.383 1 98.81 169 ALA A O 1
ATOM 1248 N N . LEU A 1 170 ? -19.188 14.07 3.27 1 98.62 170 LEU A N 1
ATOM 1249 C CA . LEU A 1 170 ? -20.453 14.758 2.982 1 98.62 170 LEU A CA 1
ATOM 1250 C C . LEU A 1 170 ? -20.531 15.156 1.511 1 98.62 170 LEU A C 1
ATOM 1252 O O . LEU A 1 170 ? -19.516 15.531 0.913 1 98.62 170 LEU A O 1
ATOM 1256 N N . PRO A 1 171 ? -21.766 15.148 0.975 1 98.19 171 PRO A N 1
ATOM 1257 C CA . PRO A 1 171 ? -21.922 15.531 -0.43 1 98.19 171 PRO A CA 1
ATOM 1258 C C . PRO A 1 171 ? -21.469 16.969 -0.704 1 98.19 171 PRO A C 1
ATOM 1260 O O . PRO A 1 171 ? -21.781 17.875 0.075 1 98.19 171 PRO A O 1
ATOM 1263 N N . GLY A 1 172 ? -20.688 17.125 -1.753 1 96.88 172 GLY A N 1
ATOM 1264 C CA . GLY A 1 172 ? -20.297 18.438 -2.217 1 96.88 172 GLY A CA 1
ATOM 1265 C C . GLY A 1 172 ? -19.141 19.031 -1.437 1 96.88 172 GLY A C 1
ATOM 1266 O O . GLY A 1 172 ? -18.656 20.125 -1.759 1 96.88 172 GLY A O 1
ATOM 1267 N N . ALA A 1 173 ? -18.672 18.328 -0.433 1 97.62 173 ALA A N 1
ATOM 1268 C CA . ALA A 1 173 ? -17.578 18.859 0.383 1 97.62 173 ALA A CA 1
ATOM 1269 C C . ALA A 1 173 ? -16.297 19.031 -0.443 1 97.62 173 ALA A C 1
ATOM 1271 O O . ALA A 1 173 ? -15.992 18.188 -1.297 1 97.62 173 ALA A O 1
ATOM 1272 N N . GLN A 1 174 ? -15.609 20.141 -0.215 1 97.31 174 GLN A N 1
ATOM 1273 C CA . GLN A 1 174 ? -14.25 20.297 -0.735 1 97.31 174 GLN A CA 1
ATOM 1274 C C . GLN A 1 174 ? -13.273 19.406 0.022 1 97.31 174 GLN A C 1
ATOM 1276 O O . GLN A 1 174 ? -13.078 19.562 1.229 1 97.31 174 GLN A O 1
ATOM 1281 N N . VAL A 1 175 ? -12.703 18.438 -0.657 1 98.06 175 VAL A N 1
ATOM 1282 C CA . VAL A 1 175 ? -11.758 17.5 -0.051 1 98.06 175 VAL A CA 1
ATOM 1283 C C . VAL A 1 175 ? -10.523 17.359 -0.939 1 98.06 175 VAL A C 1
ATOM 1285 O O . VAL A 1 175 ? -10.641 17.094 -2.137 1 98.06 175 VAL A O 1
ATOM 1288 N N . GLY A 1 176 ? -9.352 17.531 -0.351 1 97.38 176 GLY A N 1
ATOM 1289 C CA . GLY A 1 176 ? -8.078 17.406 -1.049 1 97.38 176 GLY A CA 1
ATOM 1290 C C . GLY A 1 176 ? -6.902 17.891 -0.227 1 97.38 176 GLY A C 1
ATOM 1291 O O . GLY A 1 176 ? -7.078 18.641 0.746 1 97.38 176 GLY A O 1
ATOM 1292 N N . PHE A 1 177 ? -5.781 17.531 -0.651 1 96 177 PHE A N 1
ATOM 1293 C CA . PHE A 1 177 ? -4.617 18 0.096 1 96 177 PHE A CA 1
ATOM 1294 C C . PHE A 1 177 ? -4.379 19.484 -0.149 1 96 177 PHE A C 1
ATOM 1296 O O . PHE A 1 177 ? -4.09 20.234 0.786 1 96 177 PHE A O 1
ATOM 1303 N N . ALA A 1 178 ? -4.547 19.828 -1.372 1 89.06 178 ALA A N 1
ATOM 1304 C CA . ALA A 1 178 ? -4.414 21.25 -1.692 1 89.06 178 ALA A CA 1
ATOM 1305 C C . ALA A 1 178 ? -5.734 21.984 -1.474 1 89.06 178 ALA A C 1
ATOM 1307 O O . ALA A 1 178 ? -6.738 21.688 -2.119 1 89.06 178 ALA A O 1
ATOM 1308 N N . GLY A 1 179 ? -5.723 22.984 -0.643 1 88.06 179 GLY A N 1
ATOM 1309 C CA . GLY A 1 179 ? -6.883 23.844 -0.471 1 88.06 179 GLY A CA 1
ATOM 1310 C C . GLY A 1 179 ? -7.07 24.828 -1.606 1 88.06 179 GLY A C 1
ATOM 1311 O O . GLY A 1 179 ? -6.203 24.953 -2.473 1 88.06 179 GLY A O 1
ATOM 1312 N N . SER A 1 180 ? -8.133 25.516 -1.604 1 84.19 180 SER A N 1
ATOM 1313 C CA . SER A 1 180 ? -8.547 26.359 -2.711 1 84.19 180 SER A CA 1
ATOM 1314 C C . SER A 1 180 ? -7.555 27.5 -2.932 1 84.19 180 SER A C 1
ATOM 1316 O O . SER A 1 180 ? -7.402 27.984 -4.055 1 84.19 180 SER A O 1
ATOM 1318 N N . ARG A 1 181 ? -6.926 27.812 -1.901 1 80.56 181 ARG A N 1
ATOM 1319 C CA . ARG A 1 181 ? -6.031 28.969 -2.027 1 80.56 181 ARG A CA 1
ATOM 1320 C C . ARG A 1 181 ? -4.625 28.516 -2.418 1 80.56 181 ARG A C 1
ATOM 1322 O O . ARG A 1 181 ? -3.773 29.344 -2.742 1 80.56 181 ARG A O 1
ATOM 1329 N N . VAL A 1 182 ? -4.352 27.297 -2.344 1 85 182 VAL A N 1
ATOM 1330 C CA . VAL A 1 182 ? -3.014 26.781 -2.615 1 85 182 VAL A CA 1
ATOM 1331 C C . VAL A 1 182 ? -2.996 26.078 -3.971 1 85 182 VAL A C 1
ATOM 1333 O O . VAL A 1 182 ? -1.964 26.047 -4.648 1 85 182 VAL A O 1
ATOM 1336 N N . ARG A 1 183 ? -4.168 25.531 -4.41 1 89.5 183 ARG A N 1
ATOM 1337 C CA . ARG A 1 183 ? -4.203 24.797 -5.672 1 89.5 183 ARG A CA 1
ATOM 1338 C C . ARG A 1 183 ? -3.924 25.734 -6.852 1 89.5 183 ARG A C 1
ATOM 1340 O O . ARG A 1 183 ? -4.262 26.922 -6.809 1 89.5 183 ARG A O 1
ATOM 1347 N N . PRO A 1 184 ? -3.336 25.094 -7.875 1 90.19 184 PRO A N 1
ATOM 1348 C CA . PRO A 1 184 ? -3.137 25.922 -9.07 1 90.19 184 PRO A CA 1
ATOM 1349 C C . PRO A 1 184 ? -4.445 26.484 -9.625 1 90.19 184 PRO A C 1
ATOM 1351 O O . PRO A 1 184 ? -5.469 25.797 -9.617 1 90.19 184 PRO A O 1
ATOM 1354 N N . PRO A 1 185 ? -4.305 27.719 -10.016 1 88.94 185 PRO A N 1
ATOM 1355 C CA . PRO A 1 185 ? -5.527 28.359 -10.508 1 88.94 185 PRO A CA 1
ATOM 1356 C C . PRO A 1 185 ? -6.156 27.609 -11.68 1 88.94 185 PRO A C 1
ATOM 1358 O O . PRO A 1 185 ? -7.371 27.672 -11.875 1 88.94 185 PRO A O 1
ATOM 1361 N N . ASP A 1 186 ? -5.391 26.922 -12.445 1 92 186 ASP A N 1
ATOM 1362 C CA . ASP A 1 186 ? -5.895 26.266 -13.641 1 92 186 ASP A CA 1
ATOM 1363 C C . ASP A 1 186 ? -6.242 24.812 -13.367 1 92 186 ASP A C 1
ATOM 1365 O O . ASP A 1 186 ? -6.656 24.078 -14.273 1 92 186 ASP A O 1
ATOM 1369 N N . ALA A 1 187 ? -6.18 24.422 -12.164 1 92.38 187 ALA A N 1
ATOM 1370 C CA . ALA A 1 187 ? -6.488 23.031 -11.836 1 92.38 187 ALA A CA 1
ATOM 1371 C C . ALA A 1 187 ? -7.988 22.781 -11.906 1 92.38 187 ALA A C 1
ATOM 1373 O O . ALA A 1 187 ? -8.797 23.625 -11.516 1 92.38 187 ALA A O 1
ATOM 1374 N N . ASP A 1 188 ? -8.367 21.578 -12.43 1 93.19 188 ASP A N 1
ATOM 1375 C CA . ASP A 1 188 ? -9.758 21.156 -12.453 1 93.19 188 ASP A CA 1
ATOM 1376 C C . ASP A 1 188 ? -10.344 21.078 -11.047 1 93.19 188 ASP A C 1
ATOM 1378 O O . ASP A 1 188 ? -9.969 20.203 -10.258 1 93.19 188 ASP A O 1
ATOM 1382 N N . PRO A 1 189 ? -11.219 21.953 -10.719 1 92.12 189 PRO A N 1
ATOM 1383 C CA . PRO A 1 189 ? -11.75 22 -9.352 1 92.12 189 PRO A CA 1
ATOM 1384 C C . PRO A 1 189 ? -12.461 20.703 -8.953 1 92.12 189 PRO A C 1
ATOM 1386 O O . PRO A 1 189 ? -12.586 20.406 -7.766 1 92.12 189 PRO A O 1
ATOM 1389 N N . ALA A 1 190 ? -12.93 19.969 -9.945 1 93.5 190 ALA A N 1
ATOM 1390 C CA . ALA A 1 190 ? -13.695 18.75 -9.688 1 93.5 190 ALA A CA 1
ATOM 1391 C C . ALA A 1 190 ? -12.82 17.688 -9 1 93.5 190 ALA A C 1
ATOM 1393 O O . ALA A 1 190 ? -13.336 16.75 -8.391 1 93.5 190 ALA A O 1
ATOM 1394 N N . ALA A 1 191 ? -11.531 17.844 -9.078 1 96 191 ALA A N 1
ATOM 1395 C CA . ALA A 1 191 ? -10.609 16.859 -8.5 1 96 191 ALA A CA 1
ATOM 1396 C C . ALA A 1 191 ? -10.531 17 -6.98 1 96 191 ALA A C 1
ATOM 1398 O O . ALA A 1 191 ? -10.008 16.125 -6.293 1 96 191 ALA A O 1
ATOM 1399 N N . TYR A 1 192 ? -11.094 18.078 -6.461 1 97.5 192 TYR A N 1
ATOM 1400 C CA . TYR A 1 192 ? -10.93 18.422 -5.051 1 97.5 192 TYR A CA 1
ATOM 1401 C C . TYR A 1 192 ? -12.258 18.328 -4.312 1 97.5 192 TYR A C 1
ATOM 1403 O O . TYR A 1 192 ? -12.562 19.172 -3.465 1 97.5 192 TYR A O 1
ATOM 1411 N N . THR A 1 193 ? -13.062 17.391 -4.648 1 97.94 193 THR A N 1
ATOM 1412 C CA . THR A 1 193 ? -14.375 17.203 -4.035 1 97.94 193 THR A CA 1
ATOM 1413 C C . THR A 1 193 ? -14.484 15.836 -3.381 1 97.94 193 THR A C 1
ATOM 1415 O O . THR A 1 193 ? -13.695 14.938 -3.68 1 97.94 193 THR A O 1
ATOM 1418 N N . ALA A 1 194 ? -15.492 15.727 -2.5 1 98.31 194 ALA A N 1
ATOM 1419 C CA . ALA A 1 194 ? -15.82 14.445 -1.887 1 98.31 194 ALA A CA 1
ATOM 1420 C C . ALA A 1 194 ? -16.062 13.375 -2.947 1 98.31 194 ALA A C 1
ATOM 1422 O O . ALA A 1 194 ? -15.516 12.273 -2.857 1 98.31 194 ALA A O 1
ATOM 1423 N N . GLU A 1 195 ? -16.812 13.672 -3.943 1 98.56 195 GLU A N 1
ATOM 1424 C CA . GLU A 1 195 ? -17.156 12.742 -5.016 1 98.56 195 GLU A CA 1
ATOM 1425 C C . GLU A 1 195 ? -15.898 12.289 -5.77 1 98.56 195 GLU A C 1
ATOM 1427 O O . GLU A 1 195 ? -15.758 11.109 -6.098 1 98.56 195 GLU A O 1
ATOM 1432 N N . ALA A 1 196 ? -15.023 13.227 -6.012 1 98.25 196 ALA A N 1
ATOM 1433 C CA . ALA A 1 196 ? -13.789 12.906 -6.727 1 98.25 196 ALA A CA 1
ATOM 1434 C C . ALA A 1 196 ? -12.898 11.992 -5.895 1 98.25 196 ALA A C 1
ATOM 1436 O O . ALA A 1 196 ? -12.234 11.102 -6.43 1 98.25 196 ALA A O 1
ATOM 1437 N N . GLN A 1 197 ? -12.859 12.258 -4.574 1 98.62 197 GLN A N 1
ATOM 1438 C CA . GLN A 1 197 ? -12.047 11.414 -3.703 1 98.62 197 GLN A CA 1
ATOM 1439 C C . GLN A 1 197 ? -12.586 9.992 -3.65 1 98.62 197 GLN A C 1
ATOM 1441 O O . GLN A 1 197 ? -11.82 9.031 -3.611 1 98.62 197 GLN A O 1
ATOM 1446 N N . VAL A 1 198 ? -13.898 9.828 -3.641 1 98.75 198 VAL A N 1
ATOM 1447 C CA . VAL A 1 198 ? -14.5 8.5 -3.689 1 98.75 198 VAL A CA 1
ATOM 1448 C C . VAL A 1 198 ? -14.188 7.844 -5.031 1 98.75 198 VAL A C 1
ATOM 1450 O O . VAL A 1 198 ? -13.805 6.672 -5.082 1 98.75 198 VAL A O 1
ATOM 1453 N N . ALA A 1 199 ? -14.32 8.594 -6.105 1 98.44 199 ALA A N 1
ATOM 1454 C CA . ALA A 1 199 ? -14.047 8.07 -7.441 1 98.44 199 ALA A CA 1
ATOM 1455 C C . ALA A 1 199 ? -12.594 7.629 -7.578 1 98.44 199 ALA A C 1
ATOM 1457 O O . ALA A 1 199 ? -12.305 6.645 -8.258 1 98.44 199 ALA A O 1
ATOM 1458 N N . ALA A 1 200 ? -11.719 8.32 -6.883 1 98.19 200 ALA A N 1
ATOM 1459 C CA . ALA A 1 200 ? -10.289 8.023 -6.941 1 98.19 200 ALA A CA 1
ATOM 1460 C C . ALA A 1 200 ? -9.914 6.934 -5.938 1 98.19 200 ALA A C 1
ATOM 1462 O O . ALA A 1 200 ? -8.766 6.492 -5.887 1 98.19 200 ALA A O 1
ATOM 1463 N N . GLY A 1 201 ? -10.883 6.48 -5.152 1 98.69 201 GLY A N 1
ATOM 1464 C CA . GLY A 1 201 ? -10.625 5.422 -4.188 1 98.69 201 GLY A CA 1
ATOM 1465 C C . GLY A 1 201 ? -9.984 5.922 -2.906 1 98.69 201 GLY A C 1
ATOM 1466 O O . GLY A 1 201 ? -9.469 5.133 -2.113 1 98.69 201 GLY A O 1
ATOM 1467 N N . SER A 1 202 ? -10.023 7.25 -2.668 1 98.75 202 SER A N 1
ATOM 1468 C CA . SER A 1 202 ? -9.383 7.844 -1.494 1 98.75 202 SER A CA 1
ATOM 1469 C C . SER A 1 202 ? -10.359 7.93 -0.323 1 98.75 202 SER A C 1
ATOM 1471 O O . SER A 1 202 ? -9.945 8.094 0.826 1 98.75 202 SER A O 1
ATOM 1473 N N . ALA A 1 203 ? -11.602 7.891 -0.609 1 98.81 203 ALA A N 1
ATOM 1474 C CA . ALA A 1 203 ? -12.688 7.84 0.367 1 98.81 203 ALA A CA 1
ATOM 1475 C C . ALA A 1 203 ? -13.648 6.695 0.056 1 98.81 203 ALA A C 1
ATOM 1477 O O . ALA A 1 203 ? -13.672 6.188 -1.067 1 98.81 203 ALA A O 1
ATOM 1478 N N . ASP A 1 204 ? -14.438 6.324 1.014 1 98.88 204 ASP A N 1
ATOM 1479 C CA . ASP A 1 204 ? -15.219 5.102 0.853 1 98.88 204 ASP A CA 1
ATOM 1480 C C . ASP A 1 204 ? -16.625 5.406 0.341 1 98.88 204 ASP A C 1
ATOM 1482 O O . ASP A 1 204 ? -17.203 4.621 -0.417 1 98.88 204 ASP A O 1
ATOM 1486 N N . ALA A 1 205 ? -17.188 6.516 0.776 1 98.81 205 ALA A N 1
ATOM 1487 C CA . ALA A 1 205 ? -18.562 6.809 0.366 1 98.81 205 ALA A CA 1
ATOM 1488 C C . ALA A 1 205 ? -18.906 8.281 0.604 1 98.81 205 ALA A C 1
ATOM 1490 O O . ALA A 1 205 ? -18.328 8.922 1.48 1 98.81 205 ALA A O 1
ATOM 1491 N N . VAL A 1 206 ? -19.781 8.773 -0.204 1 98.75 206 VAL A N 1
ATOM 1492 C CA . VAL A 1 206 ? -20.484 10.023 0.075 1 98.75 206 VAL A CA 1
ATOM 1493 C C . VAL A 1 206 ? -21.797 9.734 0.793 1 98.75 206 VAL A C 1
ATOM 1495 O O . VAL A 1 206 ? -22.609 8.914 0.327 1 98.75 206 VAL A O 1
ATOM 1498 N N . VAL A 1 207 ? -22.016 10.344 1.949 1 98.75 207 VAL A N 1
ATOM 1499 C CA . VAL A 1 207 ? -23.188 10.062 2.766 1 98.75 207 VAL A CA 1
ATOM 1500 C C . VAL A 1 207 ? -23.922 11.359 3.094 1 98.75 207 VAL A C 1
ATOM 1502 O O . VAL A 1 207 ? -23.359 12.25 3.736 1 98.75 207 VAL A O 1
ATOM 1505 N N . PRO A 1 208 ? -25.203 11.5 2.734 1 97.94 208 PRO A N 1
ATOM 1506 C CA . PRO A 1 208 ? -25.969 12.688 3.113 1 97.94 208 PRO A CA 1
ATOM 1507 C C . PRO A 1 208 ? -26.125 12.836 4.625 1 97.94 208 PRO A C 1
ATOM 1509 O O . PRO A 1 208 ? -26.234 11.828 5.336 1 97.94 208 PRO A O 1
ATOM 1512 N N . PRO A 1 209 ? -26.188 14.07 5.086 1 96.81 209 PRO A N 1
ATOM 1513 C CA . PRO A 1 209 ? -26.281 14.312 6.527 1 96.81 209 PRO A CA 1
ATOM 1514 C C . PRO A 1 209 ? -27.453 13.562 7.176 1 96.81 209 PRO A C 1
ATOM 1516 O O . PRO A 1 209 ? -27.312 13.055 8.289 1 96.81 209 PRO A O 1
ATOM 1519 N N . GLY A 1 210 ? -28.578 13.469 6.484 1 96.69 210 GLY A N 1
ATOM 1520 C CA . GLY A 1 210 ? -29.75 12.805 7.027 1 96.69 210 GLY A CA 1
ATOM 1521 C C . GLY A 1 210 ? -29.562 11.32 7.254 1 96.69 210 GLY A C 1
ATOM 1522 O O . GLY A 1 210 ? -30.297 10.703 8.023 1 96.69 210 GLY A O 1
ATOM 1523 N N . GLU A 1 211 ? -28.531 10.742 6.621 1 98.31 211 GLU A N 1
ATOM 1524 C CA . GLU A 1 211 ? -28.266 9.305 6.711 1 98.31 211 GLU A CA 1
ATOM 1525 C C . GLU A 1 211 ? -26.984 9.031 7.508 1 98.31 211 GLU A C 1
ATOM 1527 O O . GLU A 1 211 ? -26.641 7.875 7.754 1 98.31 211 GLU A O 1
ATOM 1532 N N . LEU A 1 212 ? -26.328 10.07 7.93 1 98.44 212 LEU A N 1
ATOM 1533 C CA . LEU A 1 212 ? -24.969 9.953 8.445 1 98.44 212 LEU A CA 1
ATOM 1534 C C . LEU A 1 212 ? -24.953 9.219 9.781 1 98.44 212 LEU A C 1
ATOM 1536 O O . LEU A 1 212 ? -24.125 8.336 9.992 1 98.44 212 LEU A O 1
ATOM 1540 N N . ARG A 1 213 ? -25.828 9.586 10.695 1 98.5 213 ARG A N 1
ATOM 1541 C CA . ARG A 1 213 ? -25.844 8.945 12.008 1 98.5 213 ARG A CA 1
ATOM 1542 C C . ARG A 1 213 ? -26.047 7.438 11.875 1 98.5 213 ARG A C 1
ATOM 1544 O O . ARG A 1 213 ? -25.328 6.652 12.492 1 98.5 213 ARG A O 1
ATOM 1551 N N . ALA A 1 214 ? -26.984 7.055 11.039 1 98.5 214 ALA A N 1
ATOM 1552 C CA . ALA A 1 214 ? -27.281 5.637 10.844 1 98.5 214 ALA A CA 1
ATOM 1553 C C . ALA A 1 214 ? -26.109 4.914 10.195 1 98.5 214 ALA A C 1
ATOM 1555 O O . ALA A 1 214 ? -25.75 3.807 10.602 1 98.5 214 ALA A O 1
ATOM 1556 N N . THR A 1 215 ? -25.547 5.535 9.156 1 98.75 215 THR A N 1
ATOM 1557 C CA . THR A 1 215 ? -24.422 4.938 8.445 1 98.75 215 THR A CA 1
ATOM 1558 C C . THR A 1 215 ? -23.219 4.789 9.359 1 98.75 215 THR A C 1
ATOM 1560 O O . THR A 1 215 ? -22.609 3.715 9.43 1 98.75 215 THR A O 1
ATOM 1563 N N . LEU A 1 216 ? -22.875 5.863 10.047 1 98.81 216 LEU A N 1
ATOM 1564 C CA . LEU A 1 216 ? -21.75 5.836 10.984 1 98.81 216 LEU A CA 1
ATOM 1565 C C . LEU A 1 216 ? -22 4.812 12.086 1 98.81 216 LEU A C 1
ATOM 1567 O O . LEU A 1 216 ? -21.078 4.074 12.461 1 98.81 216 LEU A O 1
ATOM 1571 N N . GLY A 1 217 ? -23.219 4.805 12.586 1 98.69 217 GLY A N 1
ATOM 1572 C CA . GLY A 1 217 ? -23.578 3.822 13.594 1 98.69 217 GLY A CA 1
ATOM 1573 C C . GLY A 1 217 ? -23.375 2.393 13.133 1 98.69 217 GLY A C 1
ATOM 1574 O O . GLY A 1 217 ? -22.891 1.549 13.891 1 98.69 217 GLY A O 1
ATOM 1575 N N . ARG A 1 218 ? -23.75 2.105 11.938 1 98.25 218 ARG A N 1
ATOM 1576 C CA . ARG A 1 218 ? -23.578 0.773 11.375 1 98.25 218 ARG A CA 1
ATOM 1577 C C . ARG A 1 218 ? -22.094 0.404 11.305 1 98.25 218 ARG A C 1
ATOM 1579 O O . ARG A 1 218 ? -21.703 -0.701 11.688 1 98.25 218 ARG A O 1
ATOM 1586 N N . TRP A 1 219 ? -21.266 1.312 10.828 1 98.81 219 TRP A N 1
ATOM 1587 C CA . TRP A 1 219 ? -19.828 1.086 10.766 1 98.81 219 TRP A CA 1
ATOM 1588 C C . TRP A 1 219 ? -19.266 0.812 12.148 1 98.81 219 TRP A C 1
ATOM 1590 O O . TRP A 1 219 ? -18.5 -0.146 12.344 1 98.81 219 TRP A O 1
ATOM 1600 N N . LEU A 1 220 ? -19.625 1.657 13.094 1 98.75 220 LEU A N 1
ATOM 1601 C CA . LEU A 1 220 ? -19.078 1.522 14.445 1 98.75 220 LEU A CA 1
ATOM 1602 C C . LEU A 1 220 ? -19.484 0.182 15.055 1 98.75 220 LEU A C 1
ATOM 1604 O O . LEU A 1 220 ? -18.641 -0.517 15.625 1 98.75 220 LEU A O 1
ATOM 1608 N N . ARG A 1 221 ? -20.719 -0.167 14.898 1 97.62 221 ARG A N 1
ATOM 1609 C CA . ARG A 1 221 ? -21.188 -1.441 15.438 1 97.62 221 ARG A CA 1
ATOM 1610 C C . ARG A 1 221 ? -20.422 -2.607 14.82 1 97.62 221 ARG A C 1
ATOM 1612 O O . ARG A 1 221 ? -19.984 -3.52 15.531 1 97.62 221 ARG A O 1
ATOM 1619 N N . LEU A 1 222 ? -20.219 -2.582 13.562 1 98.12 222 LEU A N 1
ATOM 1620 C CA . LEU A 1 222 ? -19.594 -3.689 12.844 1 98.12 222 LEU A CA 1
ATOM 1621 C C . LEU A 1 222 ? -18.094 -3.77 13.156 1 98.12 222 LEU A C 1
ATOM 1623 O O . LEU A 1 222 ? -17.547 -4.863 13.281 1 98.12 222 LEU A O 1
ATOM 1627 N N . LEU A 1 223 ? -17.406 -2.621 13.328 1 98.31 223 LEU A N 1
ATOM 1628 C CA . LEU A 1 223 ? -15.945 -2.625 13.43 1 98.31 223 LEU A CA 1
ATOM 1629 C C . LEU A 1 223 ? -15.5 -2.75 14.883 1 98.31 223 LEU A C 1
ATOM 1631 O O . LEU A 1 223 ? -14.305 -2.838 15.164 1 98.31 223 LEU A O 1
ATOM 1635 N N . THR A 1 224 ? -16.438 -2.787 15.828 1 96.38 224 THR A N 1
ATOM 1636 C CA . THR A 1 224 ? -16.062 -2.895 17.234 1 96.38 224 THR A CA 1
ATOM 1637 C C . THR A 1 224 ? -16.547 -4.215 17.828 1 96.38 224 THR A C 1
ATOM 1639 O O . THR A 1 224 ? -16.656 -4.359 19.047 1 96.38 224 THR A O 1
ATOM 1642 N N . ALA A 1 225 ? -16.844 -5.195 16.953 1 90 225 ALA A N 1
ATOM 1643 C CA . ALA A 1 225 ? -17.328 -6.492 17.406 1 90 225 ALA A CA 1
ATOM 1644 C C . ALA A 1 225 ? -16.438 -7.625 16.906 1 90 225 ALA A C 1
ATOM 1646 O O . ALA A 1 225 ? -16.812 -8.367 15.992 1 90 225 ALA A O 1
ATOM 1647 N N . PRO A 1 226 ? -15.312 -7.801 17.531 1 87.81 226 PRO A N 1
ATOM 1648 C CA . PRO A 1 226 ? -14.469 -8.922 17.125 1 87.81 226 PRO A CA 1
ATOM 1649 C C . PRO A 1 226 ? -15.117 -10.281 17.391 1 87.81 226 PRO A C 1
ATOM 1651 O O . PRO A 1 226 ? -15.945 -10.406 18.297 1 87.81 226 PRO A O 1
ATOM 1654 N N . SER A 1 227 ? -14.836 -11.117 16.406 1 86.44 227 SER A N 1
ATOM 1655 C CA . SER A 1 227 ? -15.328 -12.477 16.578 1 86.44 227 SER A CA 1
ATOM 1656 C C . SER A 1 227 ? -14.266 -13.5 16.188 1 86.44 227 SER A C 1
ATOM 1658 O O . SER A 1 227 ? -13.602 -13.352 15.156 1 86.44 227 SER A O 1
ATOM 1660 N N . GLY A 1 228 ? -13.836 -14.367 16.906 1 80.94 228 GLY A N 1
ATOM 1661 C CA . GLY A 1 228 ? -12.727 -15.281 16.688 1 80.94 228 GLY A CA 1
ATOM 1662 C C . GLY A 1 228 ? -13.07 -16.438 15.773 1 80.94 228 GLY A C 1
ATOM 1663 O O . GLY A 1 228 ? -12.188 -16.984 15.102 1 80.94 228 GLY A O 1
ATOM 1664 N N . GLY A 1 229 ? -14.211 -16.891 15.602 1 92.81 229 GLY A N 1
ATOM 1665 C CA . GLY A 1 229 ? -14.539 -18.078 14.828 1 92.81 229 GLY A CA 1
ATOM 1666 C C . GLY A 1 229 ? -14.633 -17.812 13.336 1 92.81 229 GLY A C 1
ATOM 1667 O O . GLY A 1 229 ? -14.906 -16.688 12.922 1 92.81 229 GLY A O 1
ATOM 1668 N N . PRO A 1 230 ? -14.242 -18.875 12.539 1 96.69 230 PRO A N 1
ATOM 1669 C CA . PRO A 1 230 ? -14.352 -18.703 11.094 1 96.69 230 PRO A CA 1
ATOM 1670 C C . PRO A 1 230 ? -15.773 -18.359 10.641 1 96.69 230 PRO A C 1
ATOM 1672 O O . PRO A 1 230 ? -16.75 -18.766 11.289 1 96.69 230 PRO A O 1
ATOM 1675 N N . ALA A 1 231 ? -15.836 -17.516 9.609 1 97.12 231 ALA A N 1
ATOM 1676 C CA . ALA A 1 231 ? -17.141 -17.25 9.008 1 97.12 231 ALA A CA 1
ATOM 1677 C C . ALA A 1 231 ? -17.797 -18.531 8.516 1 97.12 231 ALA A C 1
ATOM 1679 O O . ALA A 1 231 ? -17.156 -19.344 7.828 1 97.12 231 ALA A O 1
ATOM 1680 N N . PRO A 1 232 ? -19.047 -18.75 8.883 1 95.44 232 PRO A N 1
ATOM 1681 C CA . PRO A 1 232 ? -19.734 -19.922 8.336 1 95.44 232 PRO A CA 1
ATOM 1682 C C . PRO A 1 232 ? -19.781 -19.906 6.809 1 95.44 232 PRO A C 1
ATOM 1684 O O . PRO A 1 232 ? -19.969 -18.844 6.203 1 95.44 232 PRO A O 1
ATOM 1687 N N . VAL A 1 233 ? -19.609 -21.016 6.25 1 96.56 233 VAL A N 1
ATOM 1688 C CA . VAL A 1 233 ? -19.641 -21.141 4.797 1 96.56 233 VAL A CA 1
ATOM 1689 C C . VAL A 1 233 ? -21.078 -20.953 4.301 1 96.56 233 VAL A C 1
ATOM 1691 O O . VAL A 1 233 ? -22 -21.594 4.812 1 96.56 233 VAL A O 1
ATOM 1694 N N . PRO A 1 234 ? -21.281 -20.109 3.32 1 96.62 234 PRO A N 1
ATOM 1695 C CA . PRO A 1 234 ? -22.625 -19.953 2.773 1 96.62 234 PRO A CA 1
ATOM 1696 C C . PRO A 1 234 ? -23.141 -21.234 2.094 1 96.62 234 PRO A C 1
ATOM 1698 O O . PRO A 1 234 ? -22.344 -22.016 1.563 1 96.62 234 PRO A O 1
ATOM 1701 N N . GLU A 1 235 ? -24.453 -21.391 2.086 1 93.88 235 GLU A N 1
ATOM 1702 C CA . GLU A 1 235 ? -25.078 -22.438 1.287 1 93.88 235 GLU A CA 1
ATOM 1703 C C . GLU A 1 235 ? -25.125 -22.062 -0.19 1 93.88 235 GLU A C 1
ATOM 1705 O O . GLU A 1 235 ? -25.25 -20.891 -0.532 1 93.88 235 GLU A O 1
ATOM 1710 N N . PRO A 1 236 ? -25.031 -23.141 -0.982 1 95.5 236 PRO A N 1
ATOM 1711 C CA . PRO A 1 236 ? -25.203 -22.812 -2.402 1 95.5 236 PRO A CA 1
ATOM 1712 C C . PRO A 1 236 ? -26.594 -22.25 -2.709 1 95.5 236 PRO A C 1
ATOM 1714 O O . PRO A 1 236 ? -27.594 -22.75 -2.191 1 95.5 236 PRO A O 1
ATOM 1717 N N . LEU A 1 237 ? -26.625 -21.219 -3.582 1 96.38 237 LEU A N 1
ATOM 1718 C CA . LEU A 1 237 ? -27.891 -20.594 -3.928 1 96.38 237 LEU A CA 1
ATOM 1719 C C . LEU A 1 237 ? -28.438 -21.141 -5.246 1 96.38 237 LEU A C 1
ATOM 1721 O O . LEU A 1 237 ? -29.609 -20.953 -5.559 1 96.38 237 LEU A O 1
ATOM 1725 N N . GLY A 1 238 ? -27.594 -21.766 -6.016 1 93.75 238 GLY A N 1
ATOM 1726 C CA . GLY A 1 238 ? -28 -22.312 -7.301 1 93.75 238 GLY A CA 1
ATOM 1727 C C . GLY A 1 238 ? -28.219 -23.812 -7.254 1 93.75 238 GLY A C 1
ATOM 1728 O O . GLY A 1 238 ? -28.953 -24.312 -6.395 1 93.75 238 GLY A O 1
ATOM 1729 N N . ALA A 1 239 ? -27.641 -24.5 -8.219 1 89.81 239 ALA A N 1
ATOM 1730 C CA . ALA A 1 239 ? -27.781 -25.938 -8.352 1 89.81 239 ALA A CA 1
ATOM 1731 C C . ALA A 1 239 ? -27.203 -26.672 -7.145 1 89.81 239 ALA A C 1
ATOM 1733 O O . ALA A 1 239 ? -26.266 -26.188 -6.512 1 89.81 239 ALA A O 1
ATOM 1734 N N . ARG A 1 240 ? -27.766 -27.875 -6.91 1 90.56 240 ARG A N 1
ATOM 1735 C CA . ARG A 1 240 ? -27.266 -28.703 -5.809 1 90.56 240 ARG A CA 1
ATOM 1736 C C . ARG A 1 240 ? -26.609 -29.969 -6.332 1 90.56 240 ARG A C 1
ATOM 1738 O O . ARG A 1 240 ? -25.828 -30.609 -5.617 1 90.56 240 ARG A O 1
ATOM 1745 N N . ASP A 1 241 ? -26.922 -30.25 -7.531 1 92.69 241 ASP A N 1
ATOM 1746 C CA . ASP A 1 241 ? -26.297 -31.422 -8.141 1 92.69 241 ASP A CA 1
ATOM 1747 C C . ASP A 1 241 ? -24.953 -31.062 -8.758 1 92.69 241 ASP A C 1
ATOM 1749 O O . ASP A 1 241 ? -24.734 -29.922 -9.156 1 92.69 241 ASP A O 1
ATOM 1753 N N . LEU A 1 242 ? -24.141 -32.031 -8.891 1 94.88 242 LEU A N 1
ATOM 1754 C CA . LEU A 1 242 ? -22.797 -31.797 -9.391 1 94.88 242 LEU A CA 1
ATOM 1755 C C . LEU A 1 242 ? -22.734 -31.953 -10.906 1 94.88 242 LEU A C 1
ATOM 1757 O O . LEU A 1 242 ? -23.484 -32.75 -11.477 1 94.88 242 LEU A O 1
ATOM 1761 N N . PRO A 1 243 ? -21.953 -31.156 -11.57 1 96 243 PRO A N 1
ATOM 1762 C CA . PRO A 1 243 ? -21.797 -31.328 -13.016 1 96 243 PRO A CA 1
ATOM 1763 C C . PRO A 1 243 ? -21.203 -32.688 -13.391 1 96 243 PRO A C 1
ATOM 1765 O O . PRO A 1 243 ? -20.297 -33.156 -12.719 1 96 243 PRO A O 1
ATOM 1768 N N . ALA A 1 244 ? -21.656 -33.188 -14.492 1 95.56 244 ALA A N 1
ATOM 1769 C CA . ALA A 1 244 ? -21.219 -34.531 -14.914 1 95.56 244 ALA A CA 1
ATOM 1770 C C . ALA A 1 244 ? -19.828 -34.469 -15.531 1 95.56 244 ALA A C 1
ATOM 1772 O O . ALA A 1 244 ? -19.047 -35.406 -15.391 1 95.56 244 ALA A O 1
ATOM 1773 N N . GLY A 1 245 ? -19.547 -33.438 -16.25 1 96.81 245 GLY A N 1
ATOM 1774 C CA . GLY A 1 245 ? -18.266 -33.312 -16.922 1 96.81 245 GLY A CA 1
ATOM 1775 C C . GLY A 1 245 ? -17.625 -31.938 -16.734 1 96.81 245 GLY A C 1
ATOM 1776 O O . GLY A 1 245 ? -18.234 -31.047 -16.156 1 96.81 245 GLY A O 1
ATOM 1777 N N . GLY A 1 246 ? -16.375 -31.922 -17.125 1 97.56 246 GLY A N 1
ATOM 1778 C CA . GLY A 1 246 ? -15.633 -30.688 -16.969 1 97.56 246 GLY A CA 1
ATOM 1779 C C . GLY A 1 246 ? -16.266 -29.516 -17.703 1 97.56 246 GLY A C 1
ATOM 1780 O O . GLY A 1 246 ? -16.391 -28.422 -17.141 1 97.56 246 GLY A O 1
ATOM 1781 N N . TRP A 1 247 ? -16.656 -29.734 -18.938 1 98 247 TRP A N 1
ATOM 1782 C CA . TRP A 1 247 ? -17.219 -28.656 -19.734 1 98 247 TRP A CA 1
ATOM 1783 C C . TRP A 1 247 ? -18.578 -28.234 -19.188 1 98 247 TRP A C 1
ATOM 1785 O O . TRP A 1 247 ? -18.922 -27.047 -19.234 1 98 247 TRP A O 1
ATOM 1795 N N . GLU A 1 248 ? -19.344 -29.188 -18.672 1 97.81 248 GLU A N 1
ATOM 1796 C CA . GLU A 1 248 ? -20.594 -28.812 -18.031 1 97.81 248 GLU A CA 1
ATOM 1797 C C . GLU A 1 248 ? -20.359 -27.875 -16.844 1 97.81 248 GLU A C 1
ATOM 1799 O O . GLU A 1 248 ? -21.109 -26.922 -16.641 1 97.81 248 GLU A O 1
ATOM 1804 N N . ALA A 1 249 ? -19.328 -28.156 -16.047 1 98.06 249 ALA A N 1
ATOM 1805 C CA . ALA A 1 249 ? -18.984 -27.266 -14.938 1 98.06 249 ALA A CA 1
ATOM 1806 C C . ALA A 1 249 ? -18.688 -25.859 -15.445 1 98.06 249 ALA A C 1
ATOM 1808 O O . ALA A 1 249 ? -19.141 -24.875 -14.859 1 98.06 249 ALA A O 1
ATOM 1809 N N . VAL A 1 250 ? -17.953 -25.766 -16.594 1 98.62 250 VAL A N 1
ATOM 1810 C CA . VAL A 1 250 ? -17.609 -24.484 -17.188 1 98.62 250 VAL A CA 1
ATOM 1811 C C . VAL A 1 250 ? -18.859 -23.75 -17.625 1 98.62 250 VAL A C 1
ATOM 1813 O O . VAL A 1 250 ? -19.047 -22.562 -17.312 1 98.62 250 VAL A O 1
ATOM 1816 N N . ARG A 1 251 ? -19.719 -24.438 -18.312 1 98.06 251 ARG A N 1
ATOM 1817 C CA . ARG A 1 251 ? -20.953 -23.844 -18.812 1 98.06 251 ARG A CA 1
ATOM 1818 C C . ARG A 1 251 ? -21.812 -23.328 -17.656 1 98.06 251 ARG A C 1
ATOM 1820 O O . ARG A 1 251 ? -22.359 -22.219 -17.734 1 98.06 251 ARG A O 1
ATOM 1827 N N . ARG A 1 252 ? -21.922 -24.109 -16.609 1 97.5 252 ARG A N 1
ATOM 1828 C CA . ARG A 1 252 ? -22.734 -23.734 -15.453 1 97.5 252 ARG A CA 1
ATOM 1829 C C . ARG A 1 252 ? -22.156 -22.5 -14.758 1 97.5 252 ARG A C 1
ATOM 1831 O O . ARG A 1 252 ? -22.891 -21.578 -14.391 1 97.5 252 ARG A O 1
ATOM 1838 N N . ALA A 1 253 ? -20.875 -22.5 -14.586 1 98.31 253 ALA A N 1
ATOM 1839 C CA . ALA A 1 253 ? -20.188 -21.391 -13.922 1 98.31 253 ALA A CA 1
ATOM 1840 C C . ALA A 1 253 ? -20.344 -20.094 -14.719 1 98.31 253 ALA A C 1
ATOM 1842 O O . ALA A 1 253 ? -20.312 -19 -14.148 1 98.31 253 ALA A O 1
ATOM 1843 N N . ARG A 1 254 ? -20.5 -20.234 -16.047 1 98.19 254 ARG A N 1
ATOM 1844 C CA . ARG A 1 254 ? -20.562 -19.062 -16.922 1 98.19 254 ARG A CA 1
ATOM 1845 C C . ARG A 1 254 ? -22.016 -18.688 -17.234 1 98.19 254 ARG A C 1
ATOM 1847 O O . ARG A 1 254 ? -22.266 -17.719 -17.953 1 98.19 254 ARG A O 1
ATOM 1854 N N . ASP A 1 255 ? -22.938 -19.422 -16.703 1 97.62 255 ASP A N 1
ATOM 1855 C CA . ASP A 1 255 ? -24.359 -19.156 -16.953 1 97.62 255 ASP A CA 1
ATOM 1856 C C . ASP A 1 255 ? -24.75 -17.781 -16.406 1 97.62 255 ASP A C 1
ATOM 1858 O O . ASP A 1 255 ? -24.562 -17.5 -15.211 1 97.62 255 ASP A O 1
ATOM 1862 N N . PRO A 1 256 ? -25.281 -16.922 -17.234 1 95.25 256 PRO A N 1
ATOM 1863 C CA . PRO A 1 256 ? -25.641 -15.578 -16.781 1 95.25 256 PRO A CA 1
ATOM 1864 C C . PRO A 1 256 ? -26.75 -15.586 -15.734 1 95.25 256 PRO A C 1
ATOM 1866 O O . PRO A 1 256 ? -26.922 -14.602 -15.008 1 95.25 256 PRO A O 1
ATOM 1869 N N . GLY A 1 257 ? -27.5 -16.609 -15.656 1 95.06 257 GLY A N 1
ATOM 1870 C CA . GLY A 1 257 ? -28.625 -16.688 -14.734 1 95.06 257 GLY A CA 1
ATOM 1871 C C . GLY A 1 257 ? -28.234 -17.172 -13.359 1 95.06 257 GLY A C 1
ATOM 1872 O O . GLY A 1 257 ? -29.047 -17.172 -12.43 1 95.06 257 GLY A O 1
ATOM 1873 N N . ARG A 1 258 ? -27.047 -17.625 -13.195 1 95.31 258 ARG A N 1
ATOM 1874 C CA . ARG A 1 258 ? -26.641 -18.156 -11.898 1 95.31 258 ARG A CA 1
ATOM 1875 C C . ARG A 1 258 ? -26.547 -17.047 -10.859 1 95.31 258 ARG A C 1
ATOM 1877 O O . ARG A 1 258 ? -26.266 -15.891 -11.203 1 95.31 258 ARG A O 1
ATOM 1884 N N . PRO A 1 259 ? -26.734 -17.359 -9.539 1 97.31 259 PRO A N 1
ATOM 1885 C CA . PRO A 1 259 ? -26.5 -16.344 -8.5 1 97.31 259 PRO A CA 1
ATOM 1886 C C . PRO A 1 259 ? -25.047 -15.891 -8.43 1 97.31 259 PRO A C 1
ATOM 1888 O O . PRO A 1 259 ? -24.141 -16.703 -8.562 1 97.31 259 PRO A O 1
ATOM 1891 N N . ARG A 1 260 ? -24.875 -14.641 -8.297 1 97.88 260 ARG A N 1
ATOM 1892 C CA . ARG A 1 260 ? -23.547 -14.062 -8.203 1 97.88 260 ARG A CA 1
ATOM 1893 C C . ARG A 1 260 ? -23.312 -13.43 -6.832 1 97.88 260 ARG A C 1
ATOM 1895 O O . ARG A 1 260 ? -24.047 -13.711 -5.883 1 97.88 260 ARG A O 1
ATOM 1902 N N . ALA A 1 261 ? -22.25 -12.711 -6.688 1 98.5 261 ALA A N 1
ATOM 1903 C CA . ALA A 1 261 ? -21.797 -12.188 -5.402 1 98.5 261 ALA A CA 1
ATOM 1904 C C . ALA A 1 261 ? -22.922 -11.422 -4.699 1 98.5 261 ALA A C 1
ATOM 1906 O O . ALA A 1 261 ? -23.156 -11.617 -3.504 1 98.5 261 ALA A O 1
ATOM 1907 N N . GLY A 1 262 ? -23.578 -10.547 -5.426 1 98.25 262 GLY A N 1
ATOM 1908 C CA . GLY A 1 262 ? -24.656 -9.766 -4.82 1 98.25 262 GLY A CA 1
ATOM 1909 C C . GLY A 1 262 ? -25.703 -10.617 -4.141 1 98.25 262 GLY A C 1
ATOM 1910 O O . GLY A 1 262 ? -26.109 -10.336 -3.014 1 98.25 262 GLY A O 1
ATOM 1911 N N . ALA A 1 263 ? -26.109 -11.695 -4.816 1 98.44 263 ALA A N 1
ATOM 1912 C CA . ALA A 1 263 ? -27.125 -12.594 -4.273 1 98.44 263 ALA A CA 1
ATOM 1913 C C . ALA A 1 263 ? -26.625 -13.312 -3.025 1 98.44 263 ALA A C 1
ATOM 1915 O O . ALA A 1 263 ? -27.344 -13.453 -2.043 1 98.44 263 ALA A O 1
ATOM 1916 N N . TYR A 1 264 ? -25.406 -13.758 -3.057 1 98.62 264 TYR A N 1
ATOM 1917 C CA . TYR A 1 264 ? -24.812 -14.453 -1.914 1 98.62 264 TYR A CA 1
ATOM 1918 C C . TYR A 1 264 ? -24.688 -13.523 -0.717 1 98.62 264 TYR A C 1
ATOM 1920 O O . TYR A 1 264 ? -25 -13.906 0.414 1 98.62 264 TYR A O 1
ATOM 1928 N N . LEU A 1 265 ? -24.25 -12.336 -0.957 1 98.75 265 LEU A N 1
ATOM 1929 C CA . LEU A 1 265 ? -24.078 -11.375 0.132 1 98.75 265 LEU A CA 1
ATOM 1930 C C . LEU A 1 265 ? -25.438 -10.992 0.727 1 98.75 265 LEU A C 1
ATOM 1932 O O . LEU A 1 265 ? -25.562 -10.867 1.946 1 98.75 265 LEU A O 1
ATOM 1936 N N . ASP A 1 266 ? -26.469 -10.797 -0.141 1 98.5 266 ASP A N 1
ATOM 1937 C CA . ASP A 1 266 ? -27.812 -10.469 0.328 1 98.5 266 ASP A CA 1
ATOM 1938 C C . ASP A 1 266 ? -28.375 -11.586 1.204 1 98.5 266 ASP A C 1
ATOM 1940 O O . ASP A 1 266 ? -29.016 -11.32 2.219 1 98.5 266 ASP A O 1
ATOM 1944 N N . ALA A 1 267 ? -28.109 -12.812 0.834 1 98.25 267 ALA A N 1
ATOM 1945 C CA . ALA A 1 267 ? -28.609 -13.961 1.571 1 98.25 267 ALA A CA 1
ATOM 1946 C C . ALA A 1 267 ? -27.844 -14.164 2.875 1 98.25 267 ALA A C 1
ATOM 1948 O O . ALA A 1 267 ? -28.406 -14.633 3.865 1 98.25 267 ALA A O 1
ATOM 1949 N N . TYR A 1 268 ? -26.641 -13.805 2.93 1 98.31 268 TYR A N 1
ATOM 1950 C CA . TYR A 1 268 ? -25.734 -14.125 4.02 1 98.31 268 TYR A CA 1
ATOM 1951 C C . TYR A 1 268 ? -25.812 -13.078 5.125 1 98.31 268 TYR A C 1
ATOM 1953 O O . TYR A 1 268 ? -25.75 -13.414 6.309 1 98.31 268 TYR A O 1
ATOM 1961 N N . PHE A 1 269 ? -25.984 -11.82 4.746 1 98.5 269 PHE A N 1
ATOM 1962 C CA . PHE A 1 269 ? -25.875 -10.742 5.723 1 98.5 269 PHE A CA 1
ATOM 1963 C C . PHE A 1 269 ? -27.25 -10.133 6.008 1 98.5 269 PHE A C 1
ATOM 1965 O O . PHE A 1 269 ? -28.062 -9.977 5.098 1 98.5 269 PHE A O 1
ATOM 1972 N N . THR A 1 270 ? -27.5 -9.781 7.242 1 97.75 270 THR A N 1
ATOM 1973 C CA . THR A 1 270 ? -28.703 -9.039 7.602 1 97.75 270 THR A CA 1
ATOM 1974 C C . THR A 1 270 ? -28.5 -7.543 7.375 1 97.75 270 THR A C 1
ATOM 1976 O O . THR A 1 270 ? -29.453 -6.812 7.125 1 97.75 270 THR A O 1
ATOM 1979 N N . ASP A 1 271 ? -27.312 -7.117 7.477 1 96.06 271 ASP A N 1
ATOM 1980 C CA . ASP A 1 271 ? -26.875 -5.75 7.203 1 96.06 271 ASP A CA 1
ATOM 1981 C C . ASP A 1 271 ? -25.406 -5.707 6.797 1 96.06 271 ASP A C 1
ATOM 1983 O O . ASP A 1 271 ? -24.625 -6.578 7.184 1 96.06 271 ASP A O 1
ATOM 1987 N N . ARG A 1 272 ? -25.109 -4.836 5.906 1 97.44 272 ARG A N 1
ATOM 1988 C CA . ARG A 1 272 ? -23.703 -4.73 5.5 1 97.44 272 ARG A CA 1
ATOM 1989 C C . ARG A 1 272 ? -23.359 -3.301 5.105 1 97.44 272 ARG A C 1
ATOM 1991 O O . ARG A 1 272 ? -24.25 -2.492 4.82 1 97.44 272 ARG A O 1
ATOM 1998 N N . VAL A 1 273 ? -22.141 -2.906 5.152 1 98.44 273 VAL A N 1
ATOM 1999 C CA . VAL A 1 273 ? -21.547 -1.672 4.656 1 98.44 273 VAL A CA 1
ATOM 2000 C C . VAL A 1 273 ? -20.422 -2.002 3.668 1 98.44 273 VAL A C 1
ATOM 2002 O O . VAL A 1 273 ? -19.797 -3.062 3.758 1 98.44 273 VAL A O 1
ATOM 2005 N N . ALA A 1 274 ? -20.219 -1.094 2.705 1 98.62 274 ALA A N 1
ATOM 2006 C CA . ALA A 1 274 ? -19.25 -1.338 1.644 1 98.62 274 ALA A CA 1
ATOM 2007 C C . ALA A 1 274 ? -17.969 -0.551 1.883 1 98.62 274 ALA A C 1
ATOM 2009 O O . ALA A 1 274 ? -18.016 0.627 2.248 1 98.62 274 ALA A O 1
ATOM 2010 N N . LEU A 1 275 ? -16.875 -1.207 1.847 1 98.75 275 LEU A N 1
ATOM 2011 C CA . LEU A 1 275 ? -15.547 -0.611 1.789 1 98.75 275 LEU A CA 1
ATOM 2012 C C . LEU A 1 275 ? -15.102 -0.402 0.343 1 98.75 275 LEU A C 1
ATOM 2014 O O . LEU A 1 275 ? -15.188 -1.322 -0.473 1 98.75 275 LEU A O 1
ATOM 2018 N N . SER A 1 276 ? -14.633 0.854 0.026 1 98.38 276 SER A N 1
ATOM 2019 C CA . SER A 1 276 ? -14.352 1.164 -1.371 1 98.38 276 SER A CA 1
ATOM 2020 C C . SER A 1 276 ? -12.977 1.809 -1.525 1 98.38 276 SER A C 1
ATOM 2022 O O . SER A 1 276 ? -12.547 2.57 -0.659 1 98.38 276 SER A O 1
ATOM 2024 N N . GLY A 1 277 ? -12.312 1.415 -2.65 1 98.62 277 GLY A N 1
ATOM 2025 C CA . GLY A 1 277 ? -11.102 2.121 -3.049 1 98.62 277 GLY A CA 1
ATOM 2026 C C . GLY A 1 277 ? -9.828 1.444 -2.57 1 98.62 277 GLY A C 1
ATOM 2027 O O . GLY A 1 277 ? -9.828 0.787 -1.527 1 98.62 277 GLY A O 1
ATOM 2028 N N . ASP A 1 278 ? -8.758 1.66 -3.369 1 98.81 278 ASP A N 1
ATOM 2029 C CA . ASP A 1 278 ? -7.477 1.025 -3.068 1 98.81 278 ASP A CA 1
ATOM 2030 C C . ASP A 1 278 ? -6.504 2.021 -2.447 1 98.81 278 ASP A C 1
ATOM 2032 O O . ASP A 1 278 ? -5.383 1.657 -2.082 1 98.81 278 ASP A O 1
ATOM 2036 N N . ARG A 1 279 ? -6.875 3.393 -2.316 1 98.69 279 ARG A N 1
ATOM 2037 C CA . ARG A 1 279 ? -6.117 4.484 -1.716 1 98.69 279 ARG A CA 1
ATOM 2038 C C . ARG A 1 279 ? -4.934 4.879 -2.594 1 98.69 279 ARG A C 1
ATOM 2040 O O . ARG A 1 279 ? -4.043 5.609 -2.154 1 98.69 279 ARG A O 1
ATOM 2047 N N . CYS A 1 280 ? -4.859 4.367 -3.85 1 98 280 CYS A N 1
ATOM 2048 C CA . CYS A 1 280 ? -3.768 4.719 -4.75 1 98 280 CYS A CA 1
ATOM 2049 C C . CYS A 1 280 ? -4.301 5.176 -6.102 1 98 280 CYS A C 1
ATOM 2051 O O . CYS A 1 280 ? -3.648 4.988 -7.129 1 98 280 CYS A O 1
ATOM 2053 N N . GLY A 1 281 ? -5.59 5.66 -6.082 1 98 281 GLY A N 1
ATOM 2054 C CA . GLY A 1 281 ? -6.145 6.262 -7.285 1 98 281 GLY A CA 1
ATOM 2055 C C . GLY A 1 281 ? -7.086 5.336 -8.031 1 98 281 GLY A C 1
ATOM 2056 O O . GLY A 1 281 ? -7.426 5.594 -9.188 1 98 281 GLY A O 1
ATOM 2057 N N . GLY A 1 282 ? -7.496 4.184 -7.344 1 97.94 282 GLY A N 1
ATOM 2058 C CA . GLY A 1 282 ? -8.281 3.236 -8.125 1 97.94 282 GLY A CA 1
ATOM 2059 C C . GLY A 1 282 ? -9.43 2.631 -7.348 1 97.94 282 GLY A C 1
ATOM 2060 O O . GLY A 1 282 ? -9.422 2.621 -6.117 1 97.94 282 GLY A O 1
ATOM 2061 N N . ARG A 1 283 ? -10.43 2.152 -8.125 1 98.5 283 ARG A N 1
ATOM 2062 C CA . ARG A 1 283 ? -11.555 1.335 -7.676 1 98.5 283 ARG A CA 1
ATOM 2063 C C . ARG A 1 283 ? -11.859 0.224 -8.672 1 98.5 283 ARG A C 1
ATOM 2065 O O . ARG A 1 283 ? -11.414 0.281 -9.828 1 98.5 283 ARG A O 1
ATOM 2072 N N . ASP A 1 284 ? -12.422 -0.787 -8.242 1 98.62 284 ASP A N 1
ATOM 2073 C CA . ASP A 1 284 ? -12.898 -1.849 -9.125 1 98.62 284 ASP A CA 1
ATOM 2074 C C . ASP A 1 284 ? -14.266 -2.371 -8.672 1 98.62 284 ASP A C 1
ATOM 2076 O O . ASP A 1 284 ? -14.406 -3.559 -8.367 1 98.62 284 ASP A O 1
ATOM 2080 N N . PRO A 1 285 ? -15.242 -1.521 -8.688 1 97.31 285 PRO A N 1
ATOM 2081 C CA . PRO A 1 285 ? -16.547 -1.931 -8.172 1 97.31 285 PRO A CA 1
ATOM 2082 C C . PRO A 1 285 ? -17.188 -3.045 -9.008 1 97.31 285 PRO A C 1
ATOM 2084 O O . PRO A 1 285 ? -18.078 -3.748 -8.523 1 97.31 285 PRO A O 1
ATOM 2087 N N . GLU A 1 286 ? -16.734 -3.17 -10.273 1 97.75 286 GLU A N 1
ATOM 2088 C CA . GLU A 1 286 ? -17.312 -4.195 -11.133 1 97.75 286 GLU A CA 1
ATOM 2089 C C . GLU A 1 286 ? -16.625 -5.547 -10.922 1 97.75 286 GLU A C 1
ATOM 2091 O O . GLU A 1 286 ? -17.172 -6.586 -11.289 1 97.75 286 GLU A O 1
ATOM 2096 N N . GLY A 1 287 ? -15.484 -5.504 -10.281 1 98.62 287 GLY A N 1
ATOM 2097 C CA . GLY A 1 287 ? -14.719 -6.738 -10.219 1 98.62 287 GLY A CA 1
ATOM 2098 C C . GLY A 1 287 ? -14.602 -7.293 -8.812 1 98.62 287 GLY A C 1
ATOM 2099 O O . GLY A 1 287 ? -14.336 -8.484 -8.625 1 98.62 287 GLY A O 1
ATOM 2100 N N . MET A 1 288 ? -14.773 -6.434 -7.789 1 98.81 288 MET A N 1
ATOM 2101 C CA . MET A 1 288 ? -14.531 -6.82 -6.402 1 98.81 288 MET A CA 1
ATOM 2102 C C . MET A 1 288 ? -15.414 -6.016 -5.453 1 98.81 288 MET A C 1
ATOM 2104 O O . MET A 1 288 ? -15.32 -4.789 -5.398 1 98.81 288 MET A O 1
ATOM 2108 N N . LEU A 1 289 ? -16.266 -6.668 -4.734 1 98.88 289 LEU A N 1
ATOM 2109 C CA . LEU A 1 289 ? -17.031 -6.051 -3.662 1 98.88 289 LEU A CA 1
ATOM 2110 C C . LEU A 1 289 ? -16.406 -6.332 -2.303 1 98.88 289 LEU A C 1
ATOM 2112 O O . LEU A 1 289 ? -16.078 -7.484 -1.99 1 98.88 289 LEU A O 1
ATOM 2116 N N . CYS A 1 290 ? -16.172 -5.332 -1.484 1 98.94 290 CYS A N 1
ATOM 2117 C CA . CYS A 1 290 ? -15.594 -5.477 -0.157 1 98.94 290 CYS A CA 1
ATOM 2118 C C . CYS A 1 290 ? -16.438 -4.766 0.894 1 98.94 290 CYS A C 1
ATOM 2120 O O . CYS A 1 290 ? -17.094 -3.766 0.596 1 98.94 290 CYS A O 1
ATOM 2122 N N . GLY A 1 291 ? -16.422 -5.305 2.094 1 98.88 291 GLY A N 1
ATOM 2123 C CA . GLY A 1 291 ? -17.125 -4.637 3.176 1 98.88 291 GLY A CA 1
ATOM 2124 C C . GLY A 1 291 ? -17.234 -5.488 4.426 1 98.88 291 GLY A C 1
ATOM 2125 O O . GLY A 1 291 ? -16.484 -6.441 4.609 1 98.88 291 GLY A O 1
ATOM 2126 N N . PHE A 1 292 ? -18.078 -5.082 5.273 1 98.75 292 PHE A N 1
ATOM 2127 C CA . PHE A 1 292 ? -18.391 -5.742 6.531 1 98.75 292 PHE A CA 1
ATOM 2128 C C . PHE A 1 292 ? -19.891 -5.926 6.691 1 98.75 292 PHE A C 1
ATOM 2130 O O . PHE A 1 292 ? -20.672 -5.09 6.234 1 98.75 292 PHE A O 1
ATOM 2137 N N . GLY A 1 293 ? -20.266 -7.008 7.348 1 98.31 293 GLY A N 1
ATOM 2138 C CA . GLY A 1 293 ? -21.688 -7.234 7.582 1 98.31 293 GLY A CA 1
ATOM 2139 C C . GLY A 1 293 ? -21.953 -8.07 8.82 1 98.31 293 GLY A C 1
ATOM 2140 O O . GLY A 1 293 ? -21.031 -8.594 9.438 1 98.31 293 GLY A O 1
ATOM 2141 N N . SER A 1 294 ? -23.188 -8.094 9.172 1 97.44 294 SER A N 1
ATOM 2142 C CA . SER A 1 294 ? -23.656 -8.891 10.305 1 97.44 294 SER A CA 1
ATOM 2143 C C . SER A 1 294 ? -24.203 -10.234 9.852 1 97.44 294 SER A C 1
ATOM 2145 O O . SER A 1 294 ? -25.062 -10.289 8.961 1 97.44 294 SER A O 1
ATOM 2147 N N . HIS A 1 295 ? -23.656 -11.258 10.391 1 96.75 295 HIS A N 1
ATOM 2148 C CA . HIS A 1 295 ? -24.141 -12.609 10.156 1 96.75 295 HIS A CA 1
ATOM 2149 C C . HIS A 1 295 ? -24.297 -13.375 11.469 1 96.75 295 HIS A C 1
ATOM 2151 O O . HIS A 1 295 ? -23.297 -13.633 12.164 1 96.75 295 HIS A O 1
ATOM 2157 N N . ALA A 1 296 ? -25.531 -13.719 11.781 1 93 296 ALA A N 1
ATOM 2158 C CA . ALA A 1 296 ? -25.844 -14.477 12.984 1 93 296 ALA A CA 1
ATOM 2159 C C . ALA A 1 296 ? -25.266 -13.805 14.227 1 93 296 ALA A C 1
ATOM 2161 O O . ALA A 1 296 ? -24.625 -14.461 15.047 1 93 296 ALA A O 1
ATOM 2162 N N . GLY A 1 297 ? -25.328 -12.586 14.289 1 91.19 297 GLY A N 1
ATOM 2163 C CA . GLY A 1 297 ? -24.969 -11.828 15.484 1 91.19 297 GLY A CA 1
ATOM 2164 C C . GLY A 1 297 ? -23.484 -11.477 15.547 1 91.19 297 GLY A C 1
ATOM 2165 O O . GLY A 1 297 ? -23.031 -10.883 16.516 1 91.19 297 GLY A O 1
ATOM 2166 N N . ARG A 1 298 ? -22.797 -11.836 14.5 1 95 298 ARG A N 1
ATOM 2167 C CA . ARG A 1 298 ? -21.375 -11.516 14.492 1 95 298 ARG A CA 1
ATOM 2168 C C . ARG A 1 298 ? -21 -10.727 13.25 1 95 298 ARG A C 1
ATOM 2170 O O . ARG A 1 298 ? -21.688 -10.805 12.227 1 95 298 ARG A O 1
ATOM 2177 N N . THR A 1 299 ? -19.938 -9.984 13.398 1 97.5 299 THR A N 1
ATOM 2178 C CA . THR A 1 299 ? -19.438 -9.266 12.234 1 97.5 299 THR A CA 1
ATOM 2179 C C . THR A 1 299 ? -18.531 -10.156 11.391 1 97.5 299 THR A C 1
ATOM 2181 O O . THR A 1 299 ? -17.688 -10.883 11.93 1 97.5 299 THR A O 1
ATOM 2184 N N . VAL A 1 300 ? -18.703 -10.148 10.102 1 98.5 300 VAL A N 1
ATOM 2185 C CA . VAL A 1 300 ? -17.859 -10.828 9.125 1 98.5 300 VAL A CA 1
ATOM 2186 C C . VAL A 1 300 ? -17.453 -9.844 8.023 1 98.5 300 VAL A C 1
ATOM 2188 O O . VAL A 1 300 ? -18.297 -9.109 7.504 1 98.5 300 VAL A O 1
ATOM 2191 N N . ALA A 1 301 ? -16.203 -9.742 7.777 1 98.81 301 ALA A N 1
ATOM 2192 C CA . ALA A 1 301 ? -15.734 -9.016 6.598 1 98.81 301 ALA A CA 1
ATOM 2193 C C . ALA A 1 301 ? -15.922 -9.844 5.332 1 98.81 301 ALA A C 1
ATOM 2195 O O . ALA A 1 301 ? -15.93 -11.078 5.387 1 98.81 301 ALA A O 1
ATOM 2196 N N . TYR A 1 302 ? -16.094 -9.156 4.172 1 98.94 302 TYR A N 1
ATOM 2197 C CA . TYR A 1 302 ? -16.234 -9.922 2.945 1 98.94 302 TYR A CA 1
ATOM 2198 C C . TYR A 1 302 ? -15.453 -9.289 1.803 1 98.94 302 TYR A C 1
ATOM 2200 O O . TYR A 1 302 ? -15.352 -8.062 1.719 1 98.94 302 TYR A O 1
ATOM 2208 N N . ALA A 1 303 ? -14.891 -10.008 0.997 1 98.94 303 ALA A N 1
ATOM 2209 C CA . ALA A 1 303 ? -14.359 -9.695 -0.327 1 98.94 303 ALA A CA 1
ATOM 2210 C C . ALA A 1 303 ? -14.906 -10.664 -1.378 1 98.94 303 ALA A C 1
ATOM 2212 O O . ALA A 1 303 ? -14.688 -11.867 -1.296 1 98.94 303 ALA A O 1
ATOM 2213 N N . ALA A 1 304 ? -15.594 -10.125 -2.346 1 98.94 304 ALA A N 1
ATOM 2214 C CA . ALA A 1 304 ? -16.344 -10.984 -3.266 1 98.94 304 ALA A CA 1
ATOM 2215 C C . ALA A 1 304 ? -16.094 -10.578 -4.715 1 98.94 304 ALA A C 1
ATOM 2217 O O . ALA A 1 304 ? -16.406 -9.445 -5.109 1 98.94 304 ALA A O 1
ATOM 2218 N N . GLN A 1 305 ? -15.555 -11.445 -5.473 1 98.94 305 GLN A N 1
ATOM 2219 C CA . GLN A 1 305 ? -15.438 -11.227 -6.91 1 98.94 305 GLN A CA 1
ATOM 2220 C C . GLN A 1 305 ? -16.797 -11.32 -7.594 1 98.94 305 GLN A C 1
ATOM 2222 O O . GLN A 1 305 ? -17.656 -12.094 -7.164 1 98.94 305 GLN A O 1
ATOM 2227 N N . THR A 1 306 ? -16.984 -10.586 -8.734 1 98.56 306 THR A N 1
ATOM 2228 C CA . THR A 1 306 ? -18.344 -10.359 -9.219 1 98.56 306 THR A CA 1
ATOM 2229 C C . THR A 1 306 ? -18.547 -11.055 -10.562 1 98.56 306 THR A C 1
ATOM 2231 O O . THR A 1 306 ? -19.547 -10.805 -11.242 1 98.56 306 THR A O 1
ATOM 2234 N N . GLY A 1 307 ? -17.641 -11.812 -10.984 1 98.38 307 GLY A N 1
ATOM 2235 C CA . GLY A 1 307 ? -17.828 -12.562 -12.219 1 98.38 307 GLY A CA 1
ATOM 2236 C C . GLY A 1 307 ? -17.141 -11.93 -13.414 1 98.38 307 GLY A C 1
ATOM 2237 O O . GLY A 1 307 ? -17.25 -12.422 -14.531 1 98.38 307 GLY A O 1
ATOM 2238 N N . THR A 1 308 ? -16.5 -10.836 -13.227 1 97.94 308 THR A N 1
ATOM 2239 C CA . THR A 1 308 ? -15.727 -10.172 -14.266 1 97.94 308 THR A CA 1
ATOM 2240 C C . THR A 1 308 ? -14.234 -10.25 -13.953 1 97.94 308 THR A C 1
ATOM 2242 O O . THR A 1 308 ? -13.844 -10.664 -12.859 1 97.94 308 THR A O 1
ATOM 2245 N N . ALA A 1 309 ? -13.398 -9.945 -14.969 1 98.19 309 ALA A N 1
ATOM 2246 C CA . ALA A 1 309 ? -11.961 -9.906 -14.719 1 98.19 309 ALA A CA 1
ATOM 2247 C C . ALA A 1 309 ? -11.617 -8.883 -13.641 1 98.19 309 ALA A C 1
ATOM 2249 O O . ALA A 1 309 ? -11.977 -7.711 -13.758 1 98.19 309 ALA A O 1
ATOM 2250 N N . THR A 1 310 ? -10.977 -9.344 -12.578 1 98.75 310 THR A N 1
ATOM 2251 C CA . THR A 1 310 ? -10.648 -8.453 -11.469 1 98.75 310 THR A CA 1
ATOM 2252 C C . THR A 1 310 ? -9.453 -7.566 -11.82 1 98.75 310 THR A C 1
ATOM 2254 O O . THR A 1 310 ? -8.445 -8.047 -12.344 1 98.75 310 THR A O 1
ATOM 2257 N N . ARG A 1 311 ? -9.602 -6.324 -11.609 1 98.75 311 ARG A N 1
ATOM 2258 C CA . ARG A 1 311 ? -8.539 -5.375 -11.922 1 98.75 311 ARG A CA 1
ATOM 2259 C C . ARG A 1 311 ? -7.656 -5.121 -10.703 1 98.75 311 ARG A C 1
ATOM 2261 O O . ARG A 1 311 ? -8.039 -5.438 -9.578 1 98.75 311 ARG A O 1
ATOM 2268 N N . PRO A 1 312 ? -6.461 -4.496 -10.93 1 98.75 312 PRO A N 1
ATOM 2269 C CA . PRO A 1 312 ? -5.508 -4.316 -9.836 1 98.75 312 PRO A CA 1
ATOM 2270 C C . PRO A 1 312 ? -6.117 -3.59 -8.641 1 98.75 312 PRO A C 1
ATOM 2272 O O . PRO A 1 312 ? -5.887 -3.982 -7.488 1 98.75 312 PRO A O 1
ATOM 2275 N N . ALA A 1 313 ? -6.934 -2.611 -8.852 1 98.88 313 ALA A N 1
ATOM 2276 C CA . ALA A 1 313 ? -7.547 -1.851 -7.77 1 98.88 313 ALA A CA 1
ATOM 2277 C C . ALA A 1 313 ? -8.445 -2.74 -6.914 1 98.88 313 ALA A C 1
ATOM 2279 O O . ALA A 1 313 ? -8.555 -2.545 -5.703 1 98.88 313 ALA A O 1
ATOM 2280 N N . GLY A 1 314 ? -9.07 -3.688 -7.543 1 98.94 314 GLY A N 1
ATOM 2281 C CA . GLY A 1 314 ? -9.875 -4.641 -6.797 1 98.94 314 GLY A CA 1
ATOM 2282 C C . GLY A 1 314 ? -9.062 -5.496 -5.848 1 98.94 314 GLY A C 1
ATOM 2283 O O . GLY A 1 314 ? -9.445 -5.688 -4.691 1 98.94 314 GLY A O 1
ATOM 2284 N N . TYR A 1 315 ? -7.934 -5.992 -6.363 1 98.94 315 TYR A N 1
ATOM 2285 C CA . TYR A 1 315 ? -7.047 -6.789 -5.523 1 98.94 315 TYR A CA 1
ATOM 2286 C C . TYR A 1 315 ? -6.527 -5.969 -4.348 1 98.94 315 TYR A C 1
ATOM 2288 O O . TYR A 1 315 ? -6.492 -6.449 -3.213 1 98.94 315 TYR A O 1
ATOM 2296 N N . ARG A 1 316 ? -6.18 -4.727 -4.586 1 98.88 316 ARG A N 1
ATOM 2297 C CA . ARG A 1 316 ? -5.66 -3.867 -3.527 1 98.88 316 ARG A CA 1
ATOM 2298 C C . ARG A 1 316 ? -6.738 -3.551 -2.498 1 98.88 316 ARG A C 1
ATOM 2300 O O . ARG A 1 316 ? -6.453 -3.441 -1.304 1 98.88 316 ARG A O 1
ATOM 2307 N N . THR A 1 317 ? -7.988 -3.377 -2.977 1 98.94 317 THR A N 1
ATOM 2308 C CA . THR A 1 317 ? -9.078 -3.123 -2.045 1 98.94 317 THR A CA 1
ATOM 2309 C C . THR A 1 317 ? -9.328 -4.336 -1.152 1 98.94 317 THR A C 1
ATOM 2311 O O . THR A 1 317 ? -9.555 -4.191 0.051 1 98.94 317 THR A O 1
ATOM 2314 N N . ALA A 1 318 ? -9.258 -5.527 -1.718 1 98.94 318 ALA A N 1
ATOM 2315 C CA . ALA A 1 318 ? -9.391 -6.746 -0.924 1 98.94 318 ALA A CA 1
ATOM 2316 C C . ALA A 1 318 ? -8.273 -6.863 0.102 1 98.94 318 ALA A C 1
ATOM 2318 O O . ALA A 1 318 ? -8.508 -7.258 1.247 1 98.94 318 ALA A O 1
ATOM 2319 N N . THR A 1 319 ? -7.086 -6.52 -0.319 1 98.94 319 THR A N 1
ATOM 2320 C CA . THR A 1 319 ? -5.945 -6.531 0.589 1 98.94 319 THR A CA 1
ATOM 2321 C C . THR A 1 319 ? -6.176 -5.582 1.761 1 98.94 319 THR A C 1
ATOM 2323 O O . THR A 1 319 ? -5.957 -5.949 2.916 1 98.94 319 THR A O 1
ATOM 2326 N N . ARG A 1 320 ? -6.668 -4.375 1.447 1 98.81 320 ARG A N 1
ATOM 2327 C CA . ARG A 1 320 ? -7 -3.379 2.463 1 98.81 320 ARG A CA 1
ATOM 2328 C C . ARG A 1 320 ? -8.039 -3.922 3.443 1 98.81 320 ARG A C 1
ATOM 2330 O O . ARG A 1 320 ? -7.891 -3.76 4.656 1 98.81 320 ARG A O 1
ATOM 2337 N N . LEU A 1 321 ? -9.008 -4.605 2.936 1 98.88 321 LEU A N 1
ATOM 2338 C CA . LEU A 1 321 ? -10.07 -5.195 3.748 1 98.88 321 LEU A CA 1
ATOM 2339 C C . LEU A 1 321 ? -9.508 -6.254 4.688 1 98.88 321 LEU A C 1
ATOM 2341 O O . LEU A 1 321 ? -9.828 -6.27 5.879 1 98.88 321 LEU A O 1
ATOM 2345 N N . ILE A 1 322 ? -8.703 -7.129 4.18 1 98.94 322 ILE A N 1
ATOM 2346 C CA . ILE A 1 322 ? -8.188 -8.25 4.961 1 98.94 322 ILE A CA 1
ATOM 2347 C C . ILE A 1 322 ? -7.273 -7.73 6.066 1 98.94 322 ILE A C 1
ATOM 2349 O O . ILE A 1 322 ? -7.336 -8.195 7.207 1 98.94 322 ILE A O 1
ATOM 2353 N N . HIS A 1 323 ? -6.461 -6.75 5.773 1 98.75 323 HIS A N 1
ATOM 2354 C CA . HIS A 1 323 ? -5.602 -6.156 6.793 1 98.75 323 HIS A CA 1
ATOM 2355 C C . HIS A 1 323 ? -6.426 -5.527 7.91 1 98.75 323 HIS A C 1
ATOM 2357 O O . HIS A 1 323 ? -6.102 -5.68 9.094 1 98.75 323 HIS A O 1
ATOM 2363 N N . LEU A 1 324 ? -7.465 -4.793 7.512 1 98.75 324 LEU A N 1
ATOM 2364 C CA . LEU A 1 324 ? -8.305 -4.145 8.508 1 98.75 324 LEU A CA 1
ATOM 2365 C C . LEU A 1 324 ? -9.023 -5.18 9.375 1 98.75 324 LEU A C 1
ATOM 2367 O O . LEU A 1 324 ? -9.023 -5.074 10.602 1 98.75 324 LEU A O 1
ATOM 2371 N N . ALA A 1 325 ? -9.609 -6.164 8.75 1 98.69 325 ALA A N 1
ATOM 2372 C CA . ALA A 1 325 ? -10.305 -7.227 9.477 1 98.69 325 ALA A CA 1
ATOM 2373 C C . ALA A 1 325 ? -9.359 -7.949 10.43 1 98.69 325 ALA A C 1
ATOM 2375 O O . ALA A 1 325 ? -9.719 -8.227 11.57 1 98.69 325 ALA A O 1
ATOM 2376 N N . ASP A 1 326 ? -8.195 -8.289 9.953 1 98.56 326 ASP A N 1
ATOM 2377 C CA . ASP A 1 326 ? -7.191 -8.977 10.75 1 98.56 326 ASP A CA 1
ATOM 2378 C C . ASP A 1 326 ? -6.824 -8.172 11.992 1 98.56 326 ASP A C 1
ATOM 2380 O O . ASP A 1 326 ? -6.789 -8.711 13.102 1 98.56 326 ASP A O 1
ATOM 2384 N N . ARG A 1 327 ? -6.609 -6.887 11.82 1 97.94 327 ARG A N 1
ATOM 2385 C CA . ARG A 1 327 ? -6.23 -6.012 12.922 1 97.94 327 ARG A CA 1
ATOM 2386 C C . ARG A 1 327 ? -7.352 -5.922 13.953 1 97.94 327 ARG A C 1
ATOM 2388 O O . ARG A 1 327 ? -7.09 -5.824 15.156 1 97.94 327 ARG A O 1
ATOM 2395 N N . LEU A 1 328 ? -8.562 -5.961 13.453 1 98.12 328 LEU A N 1
ATOM 2396 C CA . LEU A 1 328 ? -9.711 -5.762 14.328 1 98.12 328 LEU A CA 1
ATOM 2397 C C . LEU A 1 328 ? -10.227 -7.094 14.867 1 98.12 328 LEU A C 1
ATOM 2399 O O . LEU A 1 328 ? -11.18 -7.129 15.648 1 98.12 328 LEU A O 1
ATOM 2403 N N . GLY A 1 329 ? -9.641 -8.227 14.445 1 97.81 329 GLY A N 1
ATOM 2404 C CA . GLY A 1 329 ? -10.062 -9.547 14.898 1 97.81 329 GLY A CA 1
ATOM 2405 C C . GLY A 1 329 ? -11.406 -9.969 14.336 1 97.81 329 GLY A C 1
ATOM 2406 O O . GLY A 1 329 ? -12.219 -10.586 15.031 1 97.81 329 GLY A O 1
ATOM 2407 N N . ILE A 1 330 ? -11.672 -9.586 13.102 1 98.44 330 ILE A N 1
ATOM 2408 C CA . ILE A 1 330 ? -12.93 -9.906 12.438 1 98.44 330 ILE A CA 1
ATOM 2409 C C . ILE A 1 330 ? -12.695 -10.984 11.375 1 98.44 330 ILE A C 1
ATOM 2411 O O . ILE A 1 330 ? -11.812 -10.836 10.523 1 98.44 330 ILE A O 1
ATOM 2415 N N . PRO A 1 331 ? -13.445 -12.125 11.375 1 98.56 331 PRO A N 1
ATOM 2416 C CA . PRO A 1 331 ? -13.266 -13.148 10.344 1 98.56 331 PRO A CA 1
ATOM 2417 C C . PRO A 1 331 ? -13.641 -12.656 8.945 1 98.56 331 PRO A C 1
ATOM 2419 O O . PRO A 1 331 ? -14.406 -11.703 8.805 1 98.56 331 PRO A O 1
ATOM 2422 N N . VAL A 1 332 ? -13.102 -13.32 7.926 1 98.81 332 VAL A N 1
ATOM 2423 C CA . VAL A 1 332 ? -13.273 -12.859 6.551 1 98.81 332 VAL A CA 1
ATOM 2424 C C . VAL A 1 332 ? -13.922 -13.961 5.715 1 98.81 332 VAL A C 1
ATOM 2426 O O . VAL A 1 332 ? -13.523 -15.125 5.789 1 98.81 332 VAL A O 1
ATOM 2429 N N . LEU A 1 333 ? -14.906 -13.609 4.977 1 98.88 333 LEU A N 1
ATOM 2430 C CA . LEU A 1 333 ? -15.492 -14.445 3.932 1 98.88 333 LEU A CA 1
ATOM 2431 C C . LEU A 1 333 ? -15.086 -13.945 2.549 1 98.88 333 LEU A C 1
ATOM 2433 O O . LEU A 1 333 ? -15.312 -12.781 2.211 1 98.88 333 LEU A O 1
ATOM 2437 N N . THR A 1 334 ? -14.477 -14.789 1.83 1 98.94 334 THR A N 1
ATOM 2438 C CA . THR A 1 334 ? -14.195 -14.422 0.446 1 98.94 334 THR A CA 1
ATOM 2439 C C . THR A 1 334 ? -15.031 -15.266 -0.517 1 98.94 334 THR A C 1
ATOM 2441 O O . THR A 1 334 ? -15.25 -16.453 -0.281 1 98.94 334 THR A O 1
ATOM 2444 N N . LEU A 1 335 ? -15.57 -14.641 -1.555 1 98.94 335 LEU A N 1
ATOM 2445 C CA . LEU A 1 335 ? -16.297 -15.297 -2.637 1 98.94 335 LEU A CA 1
ATOM 2446 C C . LEU A 1 335 ? -15.516 -15.203 -3.945 1 98.94 335 LEU A C 1
ATOM 2448 O O . LEU A 1 335 ? -15.25 -14.102 -4.43 1 98.94 335 LEU A O 1
ATOM 2452 N N . VAL A 1 336 ? -15.203 -16.359 -4.488 1 98.94 336 VAL A N 1
ATOM 2453 C CA . VAL A 1 336 ? -14.406 -16.391 -5.711 1 98.94 336 VAL A CA 1
ATOM 2454 C C . VAL A 1 336 ? -15.328 -16.562 -6.918 1 98.94 336 VAL A C 1
ATOM 2456 O O . VAL A 1 336 ? -16.109 -17.516 -6.988 1 98.94 336 VAL A O 1
ATOM 2459 N N . ASP A 1 337 ? -15.266 -15.656 -7.824 1 98.88 337 ASP A N 1
ATOM 2460 C CA . ASP A 1 337 ? -16.016 -15.664 -9.078 1 98.88 337 ASP A CA 1
ATOM 2461 C C . ASP A 1 337 ? -15.367 -14.734 -10.109 1 98.88 337 ASP A C 1
ATOM 2463 O O . ASP A 1 337 ? -15.805 -13.594 -10.281 1 98.88 337 ASP A O 1
ATOM 2467 N N . THR A 1 338 ? -14.406 -15.219 -10.812 1 98.75 338 THR A N 1
ATOM 2468 C CA . THR A 1 338 ? -13.695 -14.438 -11.82 1 98.75 338 THR A CA 1
ATOM 2469 C C . THR A 1 338 ? -13.109 -15.344 -12.891 1 98.75 338 THR A C 1
ATOM 2471 O O . THR A 1 338 ? -12.609 -16.422 -12.594 1 98.75 338 THR A O 1
ATOM 2474 N N . PRO A 1 339 ? -13.203 -14.938 -14.156 1 97.81 339 PRO A N 1
ATOM 2475 C CA . PRO A 1 339 ? -12.477 -15.68 -15.188 1 97.81 339 PRO A CA 1
ATOM 2476 C C . PRO A 1 339 ? -10.961 -15.57 -15.031 1 97.81 339 PRO A C 1
ATOM 2478 O O . PRO A 1 339 ? -10.211 -16.297 -15.68 1 97.81 339 PRO A O 1
ATOM 2481 N N . GLY A 1 340 ? -10.531 -14.656 -14.172 1 97.62 340 GLY A N 1
ATOM 2482 C CA . GLY A 1 340 ? -9.133 -14.336 -13.945 1 97.62 340 GLY A CA 1
ATOM 2483 C C . GLY A 1 340 ? -8.875 -12.852 -13.773 1 97.62 340 GLY A C 1
ATOM 2484 O O . GLY A 1 340 ? -9.805 -12.047 -13.836 1 97.62 340 GLY A O 1
ATOM 2485 N N . ALA A 1 341 ? -7.625 -12.539 -13.547 1 98.06 341 ALA A N 1
ATOM 2486 C CA . ALA A 1 341 ? -7.223 -11.141 -13.445 1 98.06 341 ALA A CA 1
ATOM 2487 C C . ALA A 1 341 ? -7.312 -10.445 -14.805 1 98.06 341 ALA A C 1
ATOM 2489 O O . ALA A 1 341 ? -7.125 -11.078 -15.844 1 98.06 341 ALA A O 1
ATOM 2490 N N . ALA A 1 342 ? -7.676 -9.141 -14.695 1 97.81 342 ALA A N 1
ATOM 2491 C CA . ALA A 1 342 ? -7.559 -8.359 -15.922 1 97.81 342 ALA A CA 1
ATOM 2492 C C . ALA A 1 342 ? -6.168 -8.492 -16.531 1 97.81 342 ALA A C 1
ATOM 2494 O O . ALA A 1 342 ? -5.16 -8.414 -15.828 1 97.81 342 ALA A O 1
ATOM 2495 N N . ASN A 1 343 ? -6.137 -8.719 -17.859 1 95.69 343 ASN A N 1
ATOM 2496 C CA . ASN A 1 343 ? -4.863 -9.07 -18.484 1 95.69 343 ASN A CA 1
ATOM 2497 C C . ASN A 1 343 ? -4.5 -8.102 -19.594 1 95.69 343 ASN A C 1
ATOM 2499 O O . ASN A 1 343 ? -3.59 -8.367 -20.391 1 95.69 343 ASN A O 1
ATOM 2503 N N . ASP A 1 344 ? -5.18 -7.008 -19.703 1 96.88 344 ASP A N 1
ATOM 2504 C CA . ASP A 1 344 ? -4.902 -6.008 -20.734 1 96.88 344 ASP A CA 1
ATOM 2505 C C . ASP A 1 344 ? -3.73 -5.113 -20.328 1 96.88 344 ASP A C 1
ATOM 2507 O O . ASP A 1 344 ? -3.219 -5.223 -19.219 1 96.88 344 ASP A O 1
ATOM 2511 N N . ALA A 1 345 ? -3.312 -4.258 -21.234 1 97.19 345 ALA A N 1
ATOM 2512 C CA . ALA A 1 345 ? -2.152 -3.395 -21.031 1 97.19 345 ALA A CA 1
ATOM 2513 C C . ALA A 1 345 ? -2.359 -2.465 -19.844 1 97.19 345 ALA A C 1
ATOM 2515 O O . ALA A 1 345 ? -1.43 -2.215 -19.062 1 97.19 345 ALA A O 1
ATOM 2516 N N . GLU A 1 346 ? -3.529 -1.962 -19.688 1 97.06 346 GLU A N 1
ATOM 2517 C CA . GLU A 1 346 ? -3.822 -1.033 -18.594 1 97.06 346 GLU A CA 1
ATOM 2518 C C . GLU A 1 346 ? -3.676 -1.712 -17.234 1 97.06 346 GLU A C 1
ATOM 2520 O O . GLU A 1 346 ? -3.186 -1.104 -16.281 1 97.06 346 GLU A O 1
ATOM 2525 N N . ALA A 1 347 ? -4.133 -2.93 -17.125 1 97.75 347 ALA A N 1
ATOM 2526 C CA . ALA A 1 347 ? -3.967 -3.68 -15.875 1 97.75 347 ALA A CA 1
ATOM 2527 C C . ALA A 1 347 ? -2.49 -3.836 -15.523 1 97.75 347 ALA A C 1
ATOM 2529 O O . ALA A 1 347 ? -2.102 -3.686 -14.367 1 97.75 347 ALA A O 1
ATOM 2530 N N . GLU A 1 348 ? -1.681 -4.145 -16.531 1 97.81 348 GLU A N 1
ATOM 2531 C CA . GLU A 1 348 ? -0.246 -4.281 -16.297 1 97.81 348 GLU A CA 1
ATOM 2532 C C . GLU A 1 348 ? 0.367 -2.965 -15.828 1 97.81 348 GLU A C 1
ATOM 2534 O O . GLU A 1 348 ? 1.162 -2.943 -14.883 1 97.81 348 GLU A O 1
ATOM 2539 N N . ARG A 1 349 ? -0.038 -1.871 -16.453 1 97.69 349 ARG A N 1
ATOM 2540 C CA . ARG A 1 349 ? 0.484 -0.552 -16.109 1 97.69 349 ARG A CA 1
ATOM 2541 C C . ARG A 1 349 ? 0.049 -0.139 -14.711 1 97.69 349 ARG A C 1
ATOM 2543 O O . ARG A 1 349 ? 0.745 0.626 -14.039 1 97.69 349 ARG A O 1
ATOM 2550 N N . ALA A 1 350 ? -1.055 -0.706 -14.266 1 98.12 350 ALA A N 1
ATOM 2551 C CA . ALA A 1 350 ? -1.593 -0.374 -12.953 1 98.12 350 ALA A CA 1
ATOM 2552 C C . ALA A 1 350 ? -1.039 -1.311 -11.883 1 98.12 350 ALA A C 1
ATOM 2554 O O . ALA A 1 350 ? -1.442 -1.241 -10.719 1 98.12 350 ALA A O 1
ATOM 2555 N N . GLY A 1 351 ? -0.147 -2.168 -12.25 1 98.12 351 GLY A N 1
ATOM 2556 C CA . GLY A 1 351 ? 0.529 -3.014 -11.281 1 98.12 351 GLY A CA 1
ATOM 2557 C C . GLY A 1 351 ? -0.243 -4.277 -10.953 1 98.12 351 GLY A C 1
ATOM 2558 O O . GLY A 1 351 ? -0.456 -4.594 -9.773 1 98.12 351 GLY A O 1
ATOM 2559 N N . ALA A 1 352 ? -0.614 -5.051 -11.984 1 98.25 352 ALA A N 1
ATOM 2560 C CA . ALA A 1 352 ? -1.341 -6.297 -11.758 1 98.25 352 ALA A CA 1
ATOM 2561 C C . ALA A 1 352 ? -0.518 -7.262 -10.906 1 98.25 352 ALA A C 1
ATOM 2563 O O . ALA A 1 352 ? -1.017 -7.82 -9.93 1 98.25 352 ALA A O 1
ATOM 2564 N N . GLY A 1 353 ? 0.749 -7.438 -11.297 1 98.25 353 GLY A N 1
ATOM 2565 C CA . GLY A 1 353 ? 1.636 -8.336 -10.578 1 98.25 353 GLY A CA 1
ATOM 2566 C C . GLY A 1 353 ? 1.748 -8.008 -9.102 1 98.25 353 GLY A C 1
ATOM 2567 O O . GLY A 1 353 ? 1.371 -8.812 -8.25 1 98.25 353 GLY A O 1
ATOM 2568 N N . PRO A 1 354 ? 2.164 -6.77 -8.797 1 98.75 354 PRO A N 1
ATOM 2569 C CA . PRO A 1 354 ? 2.299 -6.387 -7.387 1 98.75 354 PRO A CA 1
ATOM 2570 C C . PRO A 1 354 ? 0.975 -6.453 -6.629 1 98.75 354 PRO A C 1
ATOM 2572 O O . PRO A 1 354 ? 0.951 -6.824 -5.453 1 98.75 354 PRO A O 1
ATOM 2575 N N . ALA A 1 355 ? -0.158 -6.062 -7.238 1 98.81 355 ALA A N 1
ATOM 2576 C CA . ALA A 1 355 ? -1.451 -6.102 -6.562 1 98.81 355 ALA A CA 1
ATOM 2577 C C . ALA A 1 355 ? -1.814 -7.523 -6.152 1 98.81 355 ALA A C 1
ATOM 2579 O O . ALA A 1 355 ? -2.273 -7.758 -5.031 1 98.81 355 ALA A O 1
ATOM 2580 N N . ILE A 1 356 ? -1.575 -8.438 -7.027 1 98.81 356 ILE A N 1
ATOM 2581 C CA . ILE A 1 356 ? -1.897 -9.836 -6.766 1 98.81 356 ILE A CA 1
ATOM 2582 C C . ILE A 1 356 ? -0.928 -10.406 -5.734 1 98.81 356 ILE A C 1
ATOM 2584 O O . ILE A 1 356 ? -1.334 -11.141 -4.832 1 98.81 356 ILE A O 1
ATOM 2588 N N . ALA A 1 357 ? 0.352 -10.055 -5.859 1 98.62 357 ALA A N 1
ATOM 2589 C CA . ALA A 1 357 ? 1.344 -10.477 -4.875 1 98.62 357 ALA A CA 1
ATOM 2590 C C . ALA A 1 357 ? 0.94 -10.031 -3.471 1 98.62 357 ALA A C 1
ATOM 2592 O O . ALA A 1 357 ? 1.021 -10.812 -2.52 1 98.62 357 ALA A O 1
ATOM 2593 N N . ASP A 1 358 ? 0.482 -8.805 -3.367 1 98.5 358 ASP A N 1
ATOM 2594 C CA . ASP A 1 358 ? 0.092 -8.258 -2.072 1 98.5 358 ASP A CA 1
ATOM 2595 C C . ASP A 1 358 ? -1.094 -9.023 -1.487 1 98.5 358 ASP A C 1
ATOM 2597 O O . ASP A 1 358 ? -1.153 -9.258 -0.279 1 98.5 358 ASP A O 1
ATOM 2601 N N . LEU A 1 359 ? -2.018 -9.352 -2.322 1 98.88 359 LEU A N 1
ATOM 2602 C CA . LEU A 1 359 ? -3.182 -10.078 -1.833 1 98.88 359 LEU A CA 1
ATOM 2603 C C . LEU A 1 359 ? -2.793 -11.484 -1.38 1 98.88 359 LEU A C 1
ATOM 2605 O O . LEU A 1 359 ? -3.242 -11.945 -0.33 1 98.88 359 LEU A O 1
ATOM 2609 N N . PHE A 1 360 ? -1.912 -12.172 -2.168 1 98.81 360 PHE A N 1
ATOM 2610 C CA . PHE A 1 360 ? -1.375 -13.453 -1.726 1 98.81 360 PHE A CA 1
ATOM 2611 C C . PHE A 1 360 ? -0.755 -13.328 -0.339 1 98.81 360 PHE A C 1
ATOM 2613 O O . PHE A 1 360 ? -1.003 -14.164 0.534 1 98.81 360 PHE A O 1
ATOM 2620 N N . GLY A 1 361 ? 0.003 -12.289 -0.131 1 98.62 361 GLY A N 1
ATOM 2621 C CA . GLY A 1 361 ? 0.651 -12.062 1.15 1 98.62 361 GLY A CA 1
ATOM 2622 C C . GLY A 1 361 ? -0.331 -11.82 2.281 1 98.62 361 GLY A C 1
ATOM 2623 O O . GLY A 1 361 ? -0.148 -12.328 3.389 1 98.62 361 GLY A O 1
ATOM 2624 N N . ALA A 1 362 ? -1.361 -11.023 1.975 1 98.75 362 ALA A N 1
ATOM 2625 C CA . ALA A 1 362 ? -2.367 -10.703 2.984 1 98.75 362 ALA A CA 1
ATOM 2626 C C . ALA A 1 362 ? -3.086 -11.961 3.461 1 98.75 362 ALA A C 1
ATOM 2628 O O . ALA A 1 362 ? -3.256 -12.164 4.664 1 98.75 362 ALA A O 1
ATOM 2629 N N . VAL A 1 363 ? -3.438 -12.797 2.547 1 98.81 363 VAL A N 1
ATOM 2630 C CA . VAL A 1 363 ? -4.129 -14.031 2.902 1 98.81 363 VAL A CA 1
ATOM 2631 C C . VAL A 1 363 ? -3.18 -14.961 3.658 1 98.81 363 VAL A C 1
ATOM 2633 O O . VAL A 1 363 ? -3.557 -15.555 4.668 1 98.81 363 VAL A O 1
ATOM 2636 N N . ALA A 1 364 ? -1.951 -15 3.24 1 98.44 364 ALA A N 1
ATOM 2637 C CA . ALA A 1 364 ? -0.963 -15.906 3.816 1 98.44 364 ALA A CA 1
ATOM 2638 C C . ALA A 1 364 ? -0.616 -15.508 5.246 1 98.44 364 ALA A C 1
ATOM 2640 O O . ALA A 1 364 ? -0.256 -16.359 6.066 1 98.44 364 ALA A O 1
ATOM 2641 N N . SER A 1 365 ? -0.768 -14.227 5.531 1 98 365 SER A N 1
ATOM 2642 C CA . SER A 1 365 ? -0.285 -13.734 6.816 1 98 365 SER A CA 1
ATOM 2643 C C . SER A 1 365 ? -1.44 -13.461 7.773 1 98 365 SER A C 1
ATOM 2645 O O . SER A 1 365 ? -1.222 -13.125 8.938 1 98 365 SER A O 1
ATOM 2647 N N . ALA A 1 366 ? -2.682 -13.555 7.281 1 98.06 366 ALA A N 1
ATOM 2648 C CA . ALA A 1 366 ? -3.84 -13.219 8.102 1 98.06 366 ALA A CA 1
ATOM 2649 C C . ALA A 1 366 ? -3.908 -14.109 9.344 1 98.06 366 ALA A C 1
ATOM 2651 O O . ALA A 1 366 ? -3.811 -15.336 9.242 1 98.06 366 ALA A O 1
ATOM 2652 N N . ARG A 1 367 ? -4.039 -13.523 10.57 1 97.19 367 ARG A N 1
ATOM 2653 C CA . ARG A 1 367 ? -4.242 -14.25 11.82 1 97.19 367 ARG A CA 1
ATOM 2654 C C . ARG A 1 367 ? -5.715 -14.578 12.031 1 97.19 367 ARG A C 1
ATOM 2656 O O . ARG A 1 367 ? -6.055 -15.609 12.609 1 97.19 367 ARG A O 1
ATOM 2663 N N . THR A 1 368 ? -6.555 -13.633 11.57 1 98 368 THR A N 1
ATOM 2664 C CA . THR A 1 368 ? -7.984 -13.914 11.617 1 98 368 THR A CA 1
ATOM 2665 C C . THR A 1 368 ? -8.359 -14.992 10.609 1 98 368 THR A C 1
ATOM 2667 O O . THR A 1 368 ? -7.711 -15.133 9.57 1 98 368 THR A O 1
ATOM 2670 N N . PRO A 1 369 ? -9.367 -15.789 10.898 1 98.12 369 PRO A N 1
ATOM 2671 C CA . PRO A 1 369 ? -9.75 -16.844 9.953 1 98.12 369 PRO A CA 1
ATOM 2672 C C . PRO A 1 369 ? -10.328 -16.297 8.656 1 98.12 369 PRO A C 1
ATOM 2674 O O . PRO A 1 369 ? -11.102 -15.344 8.68 1 98.12 369 PRO A O 1
ATOM 2677 N N . VAL A 1 370 ? -9.93 -16.844 7.551 1 98.75 370 VAL A N 1
ATOM 2678 C CA . VAL A 1 370 ? -10.477 -16.562 6.227 1 98.75 370 VAL A CA 1
ATOM 2679 C C . VAL A 1 370 ? -11.164 -17.797 5.664 1 98.75 370 VAL A C 1
ATOM 2681 O O . VAL A 1 370 ? -10.57 -18.875 5.621 1 98.75 370 VAL A O 1
ATOM 2684 N N . THR A 1 371 ? -12.414 -17.672 5.316 1 98.44 371 THR A N 1
ATOM 2685 C CA . THR A 1 371 ? -13.234 -18.703 4.699 1 98.44 371 THR A CA 1
ATOM 2686 C C . THR A 1 371 ? -13.555 -18.359 3.25 1 98.44 371 THR A C 1
ATOM 2688 O O . THR A 1 371 ? -13.984 -17.234 2.963 1 98.44 371 THR A O 1
ATOM 2691 N N . THR A 1 372 ? -13.336 -19.297 2.355 1 98.75 372 THR A N 1
ATOM 2692 C CA . THR A 1 372 ? -13.562 -19.016 0.943 1 98.75 372 THR A CA 1
ATOM 2693 C C . THR A 1 372 ? -14.625 -19.938 0.364 1 98.75 372 THR A C 1
ATOM 2695 O O . THR A 1 372 ? -14.633 -21.141 0.646 1 98.75 372 THR A O 1
ATOM 2698 N N . LEU A 1 373 ? -15.492 -19.375 -0.417 1 98.56 373 LEU A N 1
ATOM 2699 C CA . LEU A 1 373 ? -16.438 -20.141 -1.229 1 98.56 373 LEU A CA 1
ATOM 2700 C C . LEU A 1 373 ? -16.297 -19.781 -2.703 1 98.56 373 LEU A C 1
ATOM 2702 O O . LEU A 1 373 ? -16.438 -18.609 -3.07 1 98.56 373 LEU A O 1
ATOM 2706 N N . VAL A 1 374 ? -15.977 -20.734 -3.533 1 98.69 374 VAL A N 1
ATOM 2707 C CA . VAL A 1 374 ? -16.016 -20.547 -4.977 1 98.69 374 VAL A CA 1
ATOM 2708 C C . VAL A 1 374 ? -17.453 -20.641 -5.477 1 98.69 374 VAL A C 1
ATOM 2710 O O . VAL A 1 374 ? -18.094 -21.688 -5.348 1 98.69 374 VAL A O 1
ATOM 2713 N N . ILE A 1 375 ? -17.938 -19.547 -6.148 1 98.38 375 ILE A N 1
ATOM 2714 C CA . ILE A 1 375 ? -19.375 -19.516 -6.441 1 98.38 375 ILE A CA 1
ATOM 2715 C C . ILE A 1 375 ? -19.594 -19.453 -7.949 1 98.38 375 ILE A C 1
ATOM 2717 O O . ILE A 1 375 ? -20.734 -19.422 -8.422 1 98.38 375 ILE A O 1
ATOM 2721 N N . GLY A 1 376 ? -18.578 -19.406 -8.695 1 98.5 376 GLY A N 1
ATOM 2722 C CA . GLY A 1 376 ? -18.609 -19.344 -10.148 1 98.5 376 GLY A CA 1
ATOM 2723 C C . GLY A 1 376 ? -17.297 -19.766 -10.797 1 98.5 376 GLY A C 1
ATOM 2724 O O . GLY A 1 376 ? -16.797 -20.859 -10.539 1 98.5 376 GLY A O 1
ATOM 2725 N N . GLU A 1 377 ? -16.781 -18.859 -11.641 1 98.62 377 GLU A N 1
ATOM 2726 C CA . GLU A 1 377 ? -15.492 -19.172 -12.273 1 98.62 377 GLU A CA 1
ATOM 2727 C C . GLU A 1 377 ? -14.336 -18.922 -11.312 1 98.62 377 GLU A C 1
ATOM 2729 O O . GLU A 1 377 ? -14.242 -17.859 -10.695 1 98.62 377 GLU A O 1
ATOM 2734 N N . GLY A 1 378 ? -13.555 -19.891 -11.07 1 98.75 378 GLY A N 1
ATOM 2735 C CA . GLY A 1 378 ? -12.266 -19.734 -10.406 1 98.75 378 GLY A CA 1
ATOM 2736 C C . GLY A 1 378 ? -11.094 -19.734 -11.367 1 98.75 378 GLY A C 1
ATOM 2737 O O . GLY A 1 378 ? -10.43 -20.75 -11.555 1 98.75 378 GLY A O 1
ATOM 2738 N N . GLY A 1 379 ? -10.859 -18.594 -11.875 1 98.19 379 GLY A N 1
ATOM 2739 C CA . GLY A 1 379 ? -9.891 -18.469 -12.961 1 98.19 379 GLY A CA 1
ATOM 2740 C C . GLY A 1 379 ? -8.477 -18.219 -12.469 1 98.19 379 GLY A C 1
ATOM 2741 O O . GLY A 1 379 ? -8.086 -17.078 -12.234 1 98.19 379 GLY A O 1
ATOM 2742 N N . SER A 1 380 ? -7.719 -19.203 -12.422 1 97.38 380 SER A N 1
ATOM 2743 C CA . SER A 1 380 ? -6.266 -19.156 -12.289 1 97.38 380 SER A CA 1
ATOM 2744 C C . SER A 1 380 ? -5.844 -18.344 -11.078 1 97.38 380 SER A C 1
ATOM 2746 O O . SER A 1 380 ? -6.488 -18.391 -10.031 1 97.38 380 SER A O 1
ATOM 2748 N N . GLY A 1 381 ? -4.652 -17.734 -11.188 1 97.62 381 GLY A N 1
ATOM 2749 C CA . GLY A 1 381 ? -4.043 -17.016 -10.078 1 97.62 381 GLY A CA 1
ATOM 2750 C C . GLY A 1 381 ? -4.871 -15.836 -9.602 1 97.62 381 GLY A C 1
ATOM 2751 O O . GLY A 1 381 ? -4.836 -15.477 -8.422 1 97.62 381 GLY A O 1
ATOM 2752 N N . GLY A 1 382 ? -5.602 -15.25 -10.531 1 97.94 382 GLY A N 1
ATOM 2753 C CA . GLY A 1 382 ? -6.465 -14.141 -10.156 1 97.94 382 GLY A CA 1
ATOM 2754 C C . GLY A 1 382 ? -7.562 -14.539 -9.188 1 97.94 382 GLY A C 1
ATOM 2755 O O . GLY A 1 382 ? -7.965 -13.75 -8.336 1 97.94 382 GLY A O 1
ATOM 2756 N N . ALA A 1 383 ? -8.016 -15.734 -9.32 1 98.81 383 ALA A N 1
ATOM 2757 C CA . ALA A 1 383 ? -8.977 -16.297 -8.375 1 98.81 383 ALA A CA 1
ATOM 2758 C C . ALA A 1 383 ? -8.281 -16.812 -7.117 1 98.81 383 ALA A C 1
ATOM 2760 O O . ALA A 1 383 ? -8.734 -16.547 -6 1 98.81 383 ALA A O 1
ATOM 2761 N N . LEU A 1 384 ? -7.172 -17.438 -7.285 1 98.81 384 LEU A N 1
ATOM 2762 C CA . LEU A 1 384 ? -6.48 -18.125 -6.199 1 98.81 384 LEU A CA 1
ATOM 2763 C C . LEU A 1 384 ? -5.996 -17.125 -5.152 1 98.81 384 LEU A C 1
ATOM 2765 O O . LEU A 1 384 ? -5.965 -17.422 -3.959 1 98.81 384 LEU A O 1
ATOM 2769 N N . ALA A 1 385 ? -5.652 -15.945 -5.605 1 98.69 385 ALA A N 1
ATOM 2770 C CA . ALA A 1 385 ? -5.109 -14.945 -4.688 1 98.69 385 ALA A CA 1
ATOM 2771 C C . ALA A 1 385 ? -6.102 -14.633 -3.574 1 98.69 385 ALA A C 1
ATOM 2773 O O . ALA A 1 385 ? -5.703 -14.281 -2.459 1 98.69 385 ALA A O 1
ATOM 2774 N N . LEU A 1 386 ? -7.375 -14.789 -3.898 1 98.75 386 LEU A N 1
ATOM 2775 C CA . LEU A 1 386 ? -8.43 -14.445 -2.949 1 98.75 386 LEU A CA 1
ATOM 2776 C C . LEU A 1 386 ? -8.82 -15.656 -2.115 1 98.75 386 LEU A C 1
ATOM 2778 O O . LEU A 1 386 ? -9.5 -15.523 -1.095 1 98.75 386 LEU A O 1
ATOM 2782 N N . ALA A 1 387 ? -8.367 -16.844 -2.424 1 98.81 387 ALA A N 1
ATOM 2783 C CA . ALA A 1 387 ? -8.789 -18.078 -1.789 1 98.81 387 ALA A CA 1
ATOM 2784 C C . ALA A 1 387 ? -7.895 -18.422 -0.596 1 98.81 387 ALA A C 1
ATOM 2786 O O . ALA A 1 387 ? -6.676 -18.25 -0.653 1 98.81 387 ALA A O 1
ATOM 2787 N N . ALA A 1 388 ? -8.523 -18.891 0.424 1 98.38 388 ALA A N 1
ATOM 2788 C CA . ALA A 1 388 ? -7.801 -19.281 1.634 1 98.38 388 ALA A CA 1
ATOM 2789 C C . ALA A 1 388 ? -7.289 -20.719 1.539 1 98.38 388 ALA A C 1
ATOM 2791 O O . ALA A 1 388 ? -8.07 -21.641 1.331 1 98.38 388 ALA A O 1
ATOM 2792 N N . PRO A 1 389 ? -5.988 -20.859 1.696 1 96.56 389 PRO A N 1
ATOM 2793 C CA . PRO A 1 389 ? -5.48 -22.234 1.7 1 96.56 389 PRO A CA 1
ATOM 2794 C C . PRO A 1 389 ? -6.055 -23.078 2.84 1 96.56 389 PRO A C 1
ATOM 2796 O O . PRO A 1 389 ? -6.043 -22.641 3.996 1 96.56 389 PRO A O 1
ATOM 2799 N N . GLY A 1 390 ? -6.578 -24.172 2.521 1 95.38 390 GLY A N 1
ATOM 2800 C CA . GLY A 1 390 ? -7.082 -25.109 3.506 1 95.38 390 GLY A CA 1
ATOM 2801 C C . GLY A 1 390 ? -8.484 -24.781 3.984 1 95.38 390 GLY A C 1
ATOM 2802 O O . GLY A 1 390 ? -9.086 -25.547 4.738 1 95.38 390 GLY A O 1
ATOM 2803 N N . SER A 1 391 ? -9.039 -23.703 3.652 1 97.75 391 SER A N 1
ATOM 2804 C CA . SER A 1 391 ? -10.375 -23.266 4.055 1 97.75 391 SER A CA 1
ATOM 2805 C C . SER A 1 391 ? -11.164 -22.734 2.863 1 97.75 391 SER A C 1
ATOM 2807 O O . SER A 1 391 ? -11.703 -21.625 2.92 1 97.75 391 SER A O 1
ATOM 2809 N N . THR A 1 392 ? -11.18 -23.531 1.812 1 98.31 392 THR A N 1
ATOM 2810 C CA . THR A 1 392 ? -11.875 -23.203 0.573 1 98.31 392 THR A CA 1
ATOM 2811 C C . THR A 1 392 ? -12.93 -24.25 0.243 1 98.31 392 THR A C 1
ATOM 2813 O O . THR A 1 392 ? -12.641 -25.453 0.289 1 98.31 392 THR A O 1
ATOM 2816 N N . TRP A 1 393 ? -14.125 -23.828 -0.011 1 97.69 393 TRP A N 1
ATOM 2817 C CA . TRP A 1 393 ? -15.234 -24.656 -0.485 1 97.69 393 TRP A CA 1
ATOM 2818 C C . TRP A 1 393 ? -15.68 -24.219 -1.878 1 97.69 393 TRP A C 1
ATOM 2820 O O . TRP A 1 393 ? -15.242 -23.188 -2.381 1 97.69 393 TRP A O 1
ATOM 2830 N N . ALA A 1 394 ? -16.547 -24.984 -2.533 1 97.5 394 ALA A N 1
ATOM 2831 C CA . ALA A 1 394 ? -17.031 -24.656 -3.865 1 97.5 394 ALA A CA 1
ATOM 2832 C C . ALA A 1 394 ? -18.5 -25.062 -4.027 1 97.5 394 ALA A C 1
ATOM 2834 O O . ALA A 1 394 ? -18.938 -26.062 -3.465 1 97.5 394 ALA A O 1
ATOM 2835 N N . THR A 1 395 ? -19.219 -24.281 -4.777 1 96.75 395 THR A N 1
ATOM 2836 C CA . THR A 1 395 ? -20.594 -24.625 -5.109 1 96.75 395 THR A CA 1
ATOM 2837 C C . THR A 1 395 ? -20.641 -25.531 -6.34 1 96.75 395 THR A C 1
ATOM 2839 O O . THR A 1 395 ? -19.688 -25.578 -7.117 1 96.75 395 THR A O 1
ATOM 2842 N N . PRO A 1 396 ? -21.766 -26.188 -6.566 1 95 396 PRO A N 1
ATOM 2843 C CA . PRO A 1 396 ? -21.891 -27.062 -7.734 1 95 396 PRO A CA 1
ATOM 2844 C C . PRO A 1 396 ? -21.797 -26.297 -9.055 1 95 396 PRO A C 1
ATOM 2846 O O . PRO A 1 396 ? -21.375 -26.859 -10.07 1 95 396 PRO A O 1
ATOM 2849 N N . ASP A 1 397 ? -22.172 -25.016 -9.062 1 95.31 397 ASP A N 1
ATOM 2850 C CA . ASP A 1 397 ? -22.156 -24.203 -10.273 1 95.31 397 ASP A CA 1
ATOM 2851 C C . ASP A 1 397 ? -20.844 -23.438 -10.414 1 95.31 397 ASP A C 1
ATOM 2853 O O . ASP A 1 397 ? -20.828 -22.281 -10.836 1 95.31 397 ASP A O 1
ATOM 2857 N N . SER A 1 398 ? -19.844 -24.078 -9.953 1 97.69 398 SER A N 1
ATOM 2858 C CA . SER A 1 398 ? -18.531 -23.438 -10.039 1 97.69 398 SER A CA 1
ATOM 2859 C C . SER A 1 398 ? -17.484 -24.375 -10.633 1 97.69 398 SER A C 1
ATOM 2861 O O . SER A 1 398 ? -17.75 -25.562 -10.82 1 97.69 398 SER A O 1
ATOM 2863 N N . TYR A 1 399 ? -16.422 -23.812 -11.023 1 98.31 399 TYR A N 1
ATOM 2864 C CA . TYR A 1 399 ? -15.195 -24.562 -11.281 1 98.31 399 TYR A CA 1
ATOM 2865 C C . TYR A 1 399 ? -13.977 -23.797 -10.781 1 98.31 399 TYR A C 1
ATOM 2867 O O . TYR A 1 399 ? -14.062 -22.609 -10.477 1 98.31 399 TYR A O 1
ATOM 2875 N N . PHE A 1 400 ? -12.953 -24.422 -10.5 1 98.75 400 PHE A N 1
ATOM 2876 C CA . PHE A 1 400 ? -11.656 -23.844 -10.164 1 98.75 400 PHE A CA 1
ATOM 2877 C C . PHE A 1 400 ? -10.539 -24.5 -10.969 1 98.75 400 PHE A C 1
ATOM 2879 O O . PHE A 1 400 ? -10.375 -25.719 -10.93 1 98.75 400 PHE A O 1
ATOM 2886 N N . SER A 1 401 ? -9.836 -23.594 -11.711 1 98.62 401 SER A N 1
ATOM 2887 C CA . SER A 1 401 ? -8.914 -24.172 -12.672 1 98.62 401 SER A CA 1
ATOM 2888 C C . SER A 1 401 ? -7.613 -23.375 -12.758 1 98.62 401 SER A C 1
ATOM 2890 O O . SER A 1 401 ? -7.617 -22.156 -12.594 1 98.62 401 SER A O 1
ATOM 2892 N N . VAL A 1 402 ? -6.562 -24.078 -13.055 1 98.12 402 VAL A N 1
ATOM 2893 C CA . VAL A 1 402 ? -5.23 -23.5 -13.211 1 98.12 402 VAL A CA 1
ATOM 2894 C C . VAL A 1 402 ? -5.219 -22.531 -14.391 1 98.12 402 VAL A C 1
ATOM 2896 O O . VAL A 1 402 ? -4.434 -21.578 -14.406 1 98.12 402 VAL A O 1
ATOM 2899 N N . ILE A 1 403 ? -6.016 -22.75 -15.352 1 96.56 403 ILE A N 1
ATOM 2900 C CA . ILE A 1 403 ? -6.16 -21.969 -16.562 1 96.56 403 ILE A CA 1
ATOM 2901 C C . ILE A 1 403 ? -7.512 -22.266 -17.219 1 96.56 403 ILE A C 1
ATOM 2903 O O . ILE A 1 403 ? -8.094 -23.328 -16.984 1 96.56 403 ILE A O 1
ATOM 2907 N N . ALA A 1 404 ? -8 -21.328 -17.969 1 96.12 404 ALA A N 1
ATOM 2908 C CA . ALA A 1 404 ? -9.227 -21.594 -18.719 1 96.12 404 ALA A CA 1
ATOM 2909 C C . ALA A 1 404 ? -9 -22.688 -19.766 1 96.12 404 ALA A C 1
ATOM 2911 O O . ALA A 1 404 ? -7.945 -22.734 -20.406 1 96.12 404 ALA A O 1
ATOM 2912 N N . PRO A 1 405 ? -10.008 -23.531 -19.969 1 96.81 405 PRO A N 1
ATOM 2913 C CA . PRO A 1 405 ? -9.844 -24.641 -20.922 1 96.81 405 PRO A CA 1
ATOM 2914 C C . PRO A 1 405 ? -9.453 -24.156 -22.328 1 96.81 405 PRO A C 1
ATOM 2916 O O . PRO A 1 405 ? -8.641 -24.797 -23 1 96.81 405 PRO A O 1
ATOM 2919 N N . GLU A 1 406 ? -10.031 -23.016 -22.719 1 94.5 406 GLU A N 1
ATOM 2920 C CA . GLU A 1 406 ? -9.719 -22.469 -24.031 1 94.5 406 GLU A CA 1
ATOM 2921 C C . GLU A 1 406 ? -8.242 -22.094 -24.141 1 94.5 406 GLU A C 1
ATOM 2923 O O . GLU A 1 406 ? -7.598 -22.391 -25.141 1 94.5 406 GLU A O 1
ATOM 2928 N N . HIS A 1 407 ? -7.738 -21.531 -23.141 1 92.69 407 HIS A N 1
ATOM 2929 C CA . HIS A 1 407 ? -6.332 -21.141 -23.125 1 92.69 407 HIS A CA 1
ATOM 2930 C C . HIS A 1 407 ? -5.422 -22.359 -23.016 1 92.69 407 HIS A C 1
ATOM 2932 O O . HIS A 1 407 ? -4.348 -22.375 -23.625 1 92.69 407 HIS A O 1
ATOM 2938 N N . ALA A 1 408 ? -5.805 -23.312 -22.203 1 94.31 408 ALA A N 1
ATOM 2939 C CA . ALA A 1 408 ? -5.043 -24.547 -22.109 1 94.31 408 ALA A CA 1
ATOM 2940 C C . ALA A 1 408 ? -4.914 -25.219 -23.469 1 94.31 408 ALA A C 1
ATOM 2942 O O . ALA A 1 408 ? -3.816 -25.609 -23.875 1 94.31 408 ALA A O 1
ATOM 2943 N N . ALA A 1 409 ? -6.047 -25.328 -24.156 1 93.56 409 ALA A N 1
ATOM 2944 C CA . ALA A 1 409 ? -6.051 -25.938 -25.484 1 93.56 409 ALA A CA 1
ATOM 2945 C C . ALA A 1 409 ? -5.137 -25.172 -26.438 1 93.56 409 ALA A C 1
ATOM 2947 O O . ALA A 1 409 ? -4.387 -25.766 -27.203 1 93.56 409 ALA A O 1
ATOM 2948 N N . ALA A 1 410 ? -5.215 -23.875 -26.328 1 88.94 410 ALA A N 1
ATOM 2949 C CA . ALA A 1 410 ? -4.398 -23.031 -27.188 1 88.94 410 ALA A CA 1
ATOM 2950 C C . ALA A 1 410 ? -2.914 -23.234 -26.922 1 88.94 410 ALA A C 1
ATOM 2952 O O . ALA A 1 410 ? -2.117 -23.391 -27.844 1 88.94 410 ALA A O 1
ATOM 2953 N N . ILE A 1 411 ? -2.52 -23.25 -25.672 1 87.31 411 ILE A N 1
ATOM 2954 C CA . ILE A 1 411 ? -1.125 -23.406 -25.281 1 87.31 411 ILE A CA 1
ATOM 2955 C C . ILE A 1 411 ? -0.608 -24.766 -25.719 1 87.31 411 ILE A C 1
ATOM 2957 O O . ILE A 1 411 ? 0.544 -24.906 -26.141 1 87.31 411 ILE A O 1
ATOM 2961 N N . LEU A 1 412 ? -1.481 -25.781 -25.734 1 88 412 LEU A N 1
ATOM 2962 C CA . LEU A 1 412 ? -1.122 -27.141 -26.109 1 88 412 LEU A CA 1
ATOM 2963 C C . LEU A 1 412 ? -1.258 -27.328 -27.625 1 88 412 LEU A C 1
ATOM 2965 O O . LEU A 1 412 ? -1.092 -28.453 -28.125 1 88 412 LEU A O 1
ATOM 2969 N N . LYS A 1 413 ? -1.645 -26.266 -28.312 1 88.88 413 LYS A N 1
ATOM 2970 C CA . LYS A 1 413 ? -1.824 -26.281 -29.75 1 88.88 413 LYS A CA 1
ATOM 2971 C C . LYS A 1 413 ? -2.865 -27.312 -30.172 1 88.88 413 LYS A C 1
ATOM 2973 O O . LYS A 1 413 ? -2.682 -28.031 -31.172 1 88.88 413 LYS A O 1
ATOM 2978 N N . ARG A 1 414 ? -3.846 -27.375 -29.328 1 90.69 414 ARG A N 1
ATOM 2979 C CA . ARG A 1 414 ? -4.988 -28.219 -29.656 1 90.69 414 ARG A CA 1
ATOM 2980 C C . ARG A 1 414 ? -6.039 -27.438 -30.438 1 90.69 414 ARG A C 1
ATOM 2982 O O . ARG A 1 414 ? -6.188 -26.234 -30.266 1 90.69 414 ARG A O 1
ATOM 2989 N N . PRO A 1 415 ? -6.715 -28.156 -31.328 1 93.12 415 PRO A N 1
ATOM 2990 C CA . PRO A 1 415 ? -7.809 -27.469 -32.031 1 93.12 415 PRO A CA 1
ATOM 2991 C C . PRO A 1 415 ? -8.961 -27.094 -31.094 1 93.12 415 PRO A C 1
ATOM 2993 O O . PRO A 1 415 ? -9.094 -27.672 -30.016 1 93.12 415 PRO A O 1
ATOM 2996 N N . PRO A 1 416 ? -9.773 -26.188 -31.484 1 91.25 416 PRO A N 1
ATOM 2997 C CA . PRO A 1 416 ? -10.883 -25.703 -30.672 1 91.25 416 PRO A CA 1
ATOM 2998 C C . PRO A 1 416 ? -11.836 -26.828 -30.266 1 91.25 416 PRO A C 1
ATOM 3000 O O . PRO A 1 416 ? -12.445 -26.766 -29.188 1 91.25 416 PRO A O 1
ATOM 3003 N N . ALA A 1 417 ? -11.953 -27.828 -31.047 1 93.5 417 ALA A N 1
ATOM 3004 C CA . ALA A 1 417 ? -12.859 -28.938 -30.766 1 93.5 417 ALA A CA 1
ATOM 3005 C C . ALA A 1 417 ? -12.422 -29.719 -29.547 1 93.5 417 ALA A C 1
ATOM 3007 O O . ALA A 1 417 ? -13.219 -30.453 -28.953 1 93.5 417 ALA A O 1
ATOM 3008 N N . GLU A 1 418 ? -11.219 -29.516 -29.078 1 95.44 418 GLU A N 1
ATOM 3009 C CA . GLU A 1 418 ? -10.68 -30.281 -27.969 1 95.44 418 GLU A CA 1
ATOM 3010 C C . GLU A 1 418 ? -10.781 -29.516 -26.656 1 95.44 418 GLU A C 1
ATOM 3012 O O . GLU A 1 418 ? -10.359 -30 -25.609 1 95.44 418 GLU A O 1
ATOM 3017 N N . VAL A 1 419 ? -11.375 -28.359 -26.703 1 96.62 419 VAL A N 1
ATOM 3018 C CA . VAL A 1 419 ? -11.516 -27.516 -25.516 1 96.62 419 VAL A CA 1
ATOM 3019 C C . VAL A 1 419 ? -12.336 -28.25 -24.453 1 96.62 419 VAL A C 1
ATOM 3021 O O . VAL A 1 419 ? -11.969 -28.266 -23.281 1 96.62 419 VAL A O 1
ATOM 3024 N N . GLU A 1 420 ? -13.422 -28.906 -24.906 1 97 420 GLU A N 1
ATOM 3025 C CA . GLU A 1 420 ? -14.281 -29.609 -23.969 1 97 420 GLU A CA 1
ATOM 3026 C C . GLU A 1 420 ? -13.547 -30.766 -23.297 1 97 420 GLU A C 1
ATOM 3028 O O . GLU A 1 420 ? -13.625 -30.938 -22.078 1 97 420 GLU A O 1
ATOM 3033 N N . ALA A 1 421 ? -12.875 -31.5 -24.109 1 96.06 421 ALA A N 1
ATOM 3034 C CA . ALA A 1 421 ? -12.094 -32.594 -23.578 1 96.06 421 ALA A CA 1
ATOM 3035 C C . ALA A 1 421 ? -11.008 -32.094 -22.625 1 96.06 421 ALA A C 1
ATOM 3037 O O . ALA A 1 421 ? -10.711 -32.719 -21.609 1 96.06 421 ALA A O 1
ATOM 3038 N N . THR A 1 422 ? -10.43 -31 -22.969 1 97 422 THR A N 1
ATOM 3039 C CA . THR A 1 422 ? -9.391 -30.391 -22.141 1 97 422 THR A CA 1
ATOM 3040 C C . THR A 1 422 ? -9.945 -29.984 -20.781 1 97 422 THR A C 1
ATOM 3042 O O . THR A 1 422 ? -9.281 -30.141 -19.766 1 97 422 THR A O 1
ATOM 3045 N N . ALA A 1 423 ? -11.148 -29.484 -20.766 1 97.94 423 ALA A N 1
ATOM 3046 C CA . ALA A 1 423 ? -11.797 -29.125 -19.5 1 97.94 423 ALA A CA 1
ATOM 3047 C C . ALA A 1 423 ? -11.883 -30.328 -18.562 1 97.94 423 ALA A C 1
ATOM 3049 O O . ALA A 1 423 ? -11.672 -30.203 -17.359 1 97.94 423 ALA A O 1
ATOM 3050 N N . GLY A 1 424 ? -12.203 -31.438 -19.141 1 97.31 424 GLY A N 1
ATOM 3051 C CA . GLY A 1 424 ? -12.242 -32.656 -18.359 1 97.31 424 GLY A CA 1
ATOM 3052 C C . GLY A 1 424 ? -10.891 -33.062 -17.812 1 97.31 424 GLY A C 1
ATOM 3053 O O . GLY A 1 424 ? -10.789 -33.5 -16.656 1 97.31 424 GLY A O 1
ATOM 3054 N N . GLN A 1 425 ? -9.891 -32.938 -18.609 1 96.56 425 GLN A N 1
ATOM 3055 C CA . GLN A 1 425 ? -8.539 -33.312 -18.219 1 96.56 425 GLN A CA 1
ATOM 3056 C C . GLN A 1 425 ? -8.023 -32.406 -17.094 1 96.56 425 GLN A C 1
ATOM 3058 O O . GLN A 1 425 ? -7.203 -32.844 -16.266 1 96.56 425 GLN A O 1
ATOM 3063 N N . LEU A 1 426 ? -8.508 -31.219 -17 1 97.88 426 LEU A N 1
ATOM 3064 C CA . LEU A 1 426 ? -8.047 -30.25 -16 1 97.88 426 LEU A CA 1
ATOM 3065 C C . LEU A 1 426 ? -8.617 -30.562 -14.625 1 97.88 426 LEU A C 1
ATOM 3067 O O . LEU A 1 426 ? -8.18 -29.984 -13.625 1 97.88 426 LEU A O 1
ATOM 3071 N N . ARG A 1 427 ? -9.602 -31.453 -14.547 1 97.44 427 ARG A N 1
ATOM 3072 C CA . ARG A 1 427 ? -10.234 -31.844 -13.289 1 97.44 427 ARG A CA 1
ATOM 3073 C C . ARG A 1 427 ? -10.664 -30.625 -12.492 1 97.44 427 ARG A C 1
ATOM 3075 O O . ARG A 1 427 ? -10.32 -30.484 -11.32 1 97.44 427 ARG A O 1
ATOM 3082 N N . LEU A 1 428 ? -11.453 -29.766 -13.18 1 98.44 428 LEU A N 1
ATOM 3083 C CA . LEU A 1 428 ? -11.766 -28.453 -12.633 1 98.44 428 LEU A CA 1
ATOM 3084 C C . LEU A 1 428 ? -13.109 -28.453 -11.922 1 98.44 428 LEU A C 1
ATOM 3086 O O . LEU A 1 428 ? -13.539 -27.438 -11.383 1 98.44 428 LEU A O 1
ATOM 3090 N N . ARG A 1 429 ? -13.875 -29.688 -11.828 1 97.38 429 ARG A N 1
ATOM 3091 C CA . ARG A 1 429 ? -15.18 -29.766 -11.172 1 97.38 429 ARG A CA 1
ATOM 3092 C C . ARG A 1 429 ? -15.031 -29.734 -9.656 1 97.38 429 ARG A C 1
ATOM 3094 O O . ARG A 1 429 ? -14.008 -30.156 -9.117 1 97.38 429 ARG A O 1
ATOM 3101 N N . PRO A 1 430 ? -16.047 -29.234 -8.992 1 96.81 430 PRO A N 1
ATOM 3102 C CA . PRO A 1 430 ? -15.992 -29.219 -7.523 1 96.81 430 PRO A CA 1
ATOM 3103 C C . PRO A 1 430 ? -15.633 -30.578 -6.934 1 96.81 430 PRO A C 1
ATOM 3105 O O . PRO A 1 430 ? -14.797 -30.672 -6.027 1 96.81 430 PRO A O 1
ATOM 3108 N N . GLN A 1 431 ? -16.219 -31.641 -7.473 1 95.31 431 GLN A N 1
ATOM 3109 C CA . GLN A 1 431 ? -15.938 -32.969 -6.922 1 95.31 431 GLN A CA 1
ATOM 3110 C C . GLN A 1 431 ? -14.508 -33.406 -7.242 1 95.31 431 GLN A C 1
ATOM 3112 O O . GLN A 1 431 ? -13.906 -34.156 -6.48 1 95.31 431 GLN A O 1
ATOM 3117 N N . ASP A 1 432 ? -13.992 -33.031 -8.43 1 96.5 432 ASP A N 1
ATOM 3118 C CA . ASP A 1 432 ? -12.586 -33.281 -8.742 1 96.5 432 ASP A CA 1
ATOM 3119 C C . ASP A 1 432 ? -11.672 -32.562 -7.742 1 96.5 432 ASP A C 1
ATOM 3121 O O . ASP A 1 432 ? -10.711 -33.188 -7.246 1 96.5 432 ASP A O 1
ATOM 3125 N N . LEU A 1 433 ? -11.977 -31.344 -7.422 1 97.06 433 LEU A N 1
ATOM 3126 C CA . LEU A 1 433 ? -11.18 -30.547 -6.5 1 97.06 433 LEU A CA 1
ATOM 3127 C C . LEU A 1 433 ? -11.18 -31.156 -5.105 1 97.06 433 LEU A C 1
ATOM 3129 O O . LEU A 1 433 ? -10.148 -31.156 -4.426 1 97.06 433 LEU A O 1
ATOM 3133 N N . ALA A 1 434 ? -12.32 -31.609 -4.684 1 95.38 434 ALA A N 1
ATOM 3134 C CA . ALA A 1 434 ? -12.422 -32.281 -3.395 1 95.38 434 ALA A CA 1
ATOM 3135 C C . ALA A 1 434 ? -11.562 -33.562 -3.369 1 95.38 434 ALA A C 1
ATOM 3137 O O . ALA A 1 434 ? -10.852 -33.812 -2.396 1 95.38 434 ALA A O 1
ATOM 3138 N N . ALA A 1 435 ? -11.633 -34.312 -4.422 1 94.25 435 ALA A N 1
ATOM 3139 C CA . ALA A 1 435 ? -10.867 -35.531 -4.523 1 94.25 435 ALA A CA 1
ATOM 3140 C C . ALA A 1 435 ? -9.367 -35.25 -4.484 1 94.25 435 ALA A C 1
ATOM 3142 O O . ALA A 1 435 ? -8.594 -36.062 -3.945 1 94.25 435 ALA A O 1
ATOM 3143 N N . LEU A 1 436 ? -9.008 -34.156 -5.035 1 94.62 436 LEU A N 1
ATOM 3144 C CA . LEU A 1 436 ? -7.602 -33.781 -5.09 1 94.62 436 LEU A CA 1
ATOM 3145 C C . LEU A 1 436 ? -7.16 -33.125 -3.773 1 94.62 436 LEU A C 1
ATOM 3147 O O . LEU A 1 436 ? -5.973 -32.875 -3.576 1 94.62 436 LEU A O 1
ATOM 3151 N N . GLY A 1 437 ? -8.094 -32.781 -2.877 1 94.62 437 GLY A N 1
ATOM 3152 C CA . GLY A 1 437 ? -7.785 -32.188 -1.592 1 94.62 437 GLY A CA 1
ATOM 3153 C C . GLY A 1 437 ? -7.598 -30.688 -1.666 1 94.62 437 GLY A C 1
ATOM 3154 O O . GLY A 1 437 ? -7.023 -30.078 -0.761 1 94.62 437 GLY A O 1
ATOM 3155 N N . VAL A 1 438 ? -8.031 -30.078 -2.766 1 96.5 438 VAL A N 1
ATOM 3156 C CA . VAL A 1 438 ? -7.871 -28.641 -2.984 1 96.5 438 VAL A CA 1
ATOM 3157 C C . VAL A 1 438 ? -8.938 -27.875 -2.201 1 96.5 438 VAL A C 1
ATOM 3159 O O . VAL A 1 438 ? -8.68 -26.766 -1.723 1 96.5 438 VAL A O 1
ATOM 3162 N N . ILE A 1 439 ? -10.102 -28.484 -2.094 1 97.19 439 ILE A N 1
ATOM 3163 C CA . ILE A 1 439 ? -11.188 -27.828 -1.371 1 97.19 439 ILE A CA 1
ATOM 3164 C C . ILE A 1 439 ? -11.734 -28.766 -0.298 1 97.19 439 ILE A C 1
ATOM 3166 O O . ILE A 1 439 ? -11.5 -29.969 -0.343 1 97.19 439 ILE A O 1
ATOM 3170 N N . ARG A 1 440 ? -12.414 -28.094 0.616 1 94.56 440 ARG A N 1
ATOM 3171 C CA . ARG A 1 440 ? -13.195 -28.812 1.611 1 94.56 440 ARG A CA 1
ATOM 3172 C C . ARG A 1 440 ? -14.625 -29.031 1.136 1 94.56 440 ARG A C 1
ATOM 3174 O O . ARG A 1 440 ? -15.086 -28.359 0.212 1 94.56 440 ARG A O 1
ATOM 3181 N N . THR A 1 441 ? -15.172 -30.062 1.706 1 87.88 441 THR A N 1
ATOM 3182 C CA . THR A 1 441 ? -16.562 -30.328 1.38 1 87.88 441 THR A CA 1
ATOM 3183 C C . THR A 1 441 ? -17.375 -30.625 2.643 1 87.88 441 THR A C 1
ATOM 3185 O O . THR A 1 441 ? -16.797 -30.844 3.709 1 87.88 441 THR A O 1
ATOM 3188 N N . SER A 1 442 ? -18.562 -30.312 2.535 1 80 442 SER A N 1
ATOM 3189 C CA . SER A 1 442 ? -19.547 -30.672 3.555 1 80 442 SER A CA 1
ATOM 3190 C C . SER A 1 442 ? -20.859 -31.141 2.928 1 80 442 SER A C 1
ATOM 3192 O O . SER A 1 442 ? -21.078 -30.938 1.732 1 80 442 SER A O 1
ATOM 3194 N N . GLU A 1 443 ? -21.547 -31.875 3.736 1 72.88 443 GLU A N 1
ATOM 3195 C CA . GLU A 1 443 ? -22.844 -32.344 3.27 1 72.88 443 GLU A CA 1
ATOM 3196 C C . GLU A 1 443 ? -23.719 -31.188 2.764 1 72.88 443 GLU A C 1
ATOM 3198 O O . GLU A 1 443 ? -24.5 -31.359 1.831 1 72.88 443 GLU A O 1
ATOM 3203 N N . GLN A 1 444 ? -23.453 -30.141 3.24 1 68.12 444 GLN A N 1
ATOM 3204 C CA . GLN A 1 444 ? -24.219 -28.953 2.883 1 68.12 444 GLN A CA 1
ATOM 3205 C C . GLN A 1 444 ? -23.875 -28.484 1.477 1 68.12 444 GLN A C 1
ATOM 3207 O O . GLN A 1 444 ? -24.719 -27.906 0.784 1 68.12 444 GLN A O 1
ATOM 3212 N N . LEU A 1 445 ? -22.719 -28.688 1.069 1 71.62 445 LEU A N 1
ATOM 3213 C CA . LEU A 1 445 ? -22.281 -28.188 -0.229 1 71.62 445 LEU A CA 1
ATOM 3214 C C . LEU A 1 445 ? -22.375 -29.281 -1.294 1 71.62 445 LEU A C 1
ATOM 3216 O O . LEU A 1 445 ? -22.859 -29.031 -2.402 1 71.62 445 LEU A O 1
ATOM 3220 N N . PHE A 1 446 ? -21.797 -30.484 -0.881 1 69.88 446 PHE A N 1
ATOM 3221 C CA . PHE A 1 446 ? -21.828 -31.641 -1.769 1 69.88 446 PHE A CA 1
ATOM 3222 C C . PHE A 1 446 ? -22.609 -32.781 -1.138 1 69.88 446 PHE A C 1
ATOM 3224 O O . PHE A 1 446 ? -22.156 -33.406 -0.18 1 69.88 446 PHE A O 1
ATOM 3231 N N . PRO A 1 447 ? -23.922 -32.938 -1.677 1 56.47 447 PRO A N 1
ATOM 3232 C CA . PRO A 1 447 ? -24.594 -34.125 -1.097 1 56.47 447 PRO A CA 1
ATOM 3233 C C . PRO A 1 447 ? -23.797 -35.406 -1.245 1 56.47 447 PRO A C 1
ATOM 3235 O O . PRO A 1 447 ? -23.188 -35.625 -2.291 1 56.47 447 PRO A O 1
ATOM 3238 N N . GLY A 1 448 ? -23.672 -36.219 -0.256 1 52.91 448 GLY A N 1
ATOM 3239 C CA . GLY A 1 448 ? -23.047 -37.531 -0.262 1 52.91 448 GLY A CA 1
ATOM 3240 C C . GLY A 1 448 ? -21.578 -37.469 0.098 1 52.91 448 GLY A C 1
ATOM 3241 O O . GLY A 1 448 ? -20.891 -38.5 0.091 1 52.91 448 GLY A O 1
ATOM 3242 N N . THR A 1 449 ? -21.016 -36.219 0.075 1 54.94 449 THR A N 1
ATOM 3243 C CA . THR A 1 449 ? -19.594 -36.125 0.389 1 54.94 449 THR A CA 1
ATOM 3244 C C . THR A 1 449 ? -19.391 -35.844 1.871 1 54.94 449 THR A C 1
ATOM 3246 O O . THR A 1 449 ? -20.172 -35.094 2.482 1 54.94 449 THR A O 1
ATOM 3249 N N . GLY A 1 450 ? -19.453 -36.781 2.826 1 46.44 450 GLY A N 1
ATOM 3250 C CA . GLY A 1 450 ? -19.125 -36.531 4.227 1 46.44 450 GLY A CA 1
ATOM 3251 C C . GLY A 1 450 ? -18.141 -35.406 4.426 1 46.44 450 GLY A C 1
ATOM 3252 O O . GLY A 1 450 ? -17.625 -34.844 3.459 1 46.44 450 GLY A O 1
ATOM 3253 N N . ASP A 1 451 ? -18.188 -34.625 5.539 1 48.66 451 ASP A N 1
ATOM 3254 C CA . ASP A 1 451 ? -17.172 -33.656 5.926 1 48.66 451 ASP A CA 1
ATOM 3255 C C . ASP A 1 451 ? -15.766 -34.219 5.781 1 48.66 451 ASP A C 1
ATOM 3257 O O . ASP A 1 451 ? -15.359 -35.062 6.574 1 48.66 451 ASP A O 1
ATOM 3261 N N . ARG A 1 452 ? -15.328 -34.531 4.602 1 45.38 452 ARG A N 1
ATOM 3262 C CA . ARG A 1 452 ? -13.984 -35.094 4.531 1 45.38 452 ARG A CA 1
ATOM 3263 C C . ARG A 1 452 ? -12.938 -34.094 5.004 1 45.38 452 ARG A C 1
ATOM 3265 O O . ARG A 1 452 ? -12.602 -33.156 4.281 1 45.38 452 ARG A O 1
ATOM 3272 N N . ARG A 1 453 ? -12.766 -33.594 6.195 1 42.47 453 ARG A N 1
ATOM 3273 C CA . ARG A 1 453 ? -11.625 -32.875 6.762 1 42.47 453 ARG A CA 1
ATOM 3274 C C . ARG A 1 453 ? -10.312 -33.5 6.285 1 42.47 453 ARG A C 1
ATOM 3276 O O . ARG A 1 453 ? -10.211 -34.719 6.125 1 42.47 453 ARG A O 1
ATOM 3283 N N . SER A 1 454 ? -9.453 -32.688 5.57 1 38.66 454 SER A N 1
ATOM 3284 C CA . SER A 1 454 ? -8.07 -33.125 5.352 1 38.66 454 SER A CA 1
ATOM 3285 C C . SER A 1 454 ? -7.531 -33.875 6.551 1 38.66 454 SER A C 1
ATOM 3287 O O . SER A 1 454 ? -7.566 -33.406 7.68 1 38.66 454 SER A O 1
ATOM 3289 N N . GLU A 1 455 ? -7.629 -35.062 6.703 1 30.02 455 GLU A N 1
ATOM 3290 C CA . GLU A 1 455 ? -6.848 -35.812 7.691 1 30.02 455 GLU A CA 1
ATOM 3291 C C . GLU A 1 455 ? -5.441 -35.25 7.824 1 30.02 455 GLU A C 1
ATOM 3293 O O . GLU A 1 455 ? -4.891 -34.688 6.859 1 30.02 455 GLU A O 1
ATOM 3298 N N . GLU A 1 456 ? -4.832 -35.031 9.141 1 30.42 456 GLU A N 1
ATOM 3299 C CA . GLU A 1 456 ? -3.541 -34.656 9.711 1 30.42 456 GLU A CA 1
ATOM 3300 C C . GLU A 1 456 ? -2.391 -35.25 8.914 1 30.42 456 GLU A C 1
ATOM 3302 O O . GLU A 1 456 ? -2.07 -36.438 9.086 1 30.42 456 GLU A O 1
ATOM 3307 N N . ARG A 1 457 ? -2.262 -35.25 7.648 1 28.86 457 ARG A N 1
ATOM 3308 C CA . ARG A 1 457 ? -0.852 -35.531 7.398 1 28.86 457 ARG A CA 1
ATOM 3309 C C . ARG A 1 457 ? 0.043 -34.5 8.094 1 28.86 457 ARG A C 1
ATOM 3311 O O . ARG A 1 457 ? 0.258 -33.406 7.57 1 28.86 457 ARG A O 1
ATOM 3318 N N . MET A 1 458 ? 0.002 -34.156 9.422 1 21.7 458 MET A N 1
ATOM 3319 C CA . MET A 1 458 ? 1.249 -33.906 10.141 1 21.7 458 MET A CA 1
ATOM 3320 C C . MET A 1 458 ? 2.186 -35.094 10.031 1 21.7 458 MET A C 1
ATOM 3322 O O . MET A 1 458 ? 1.765 -36.25 10.227 1 21.7 458 MET A O 1
ATOM 3326 N N . MET B 1 1 ? 18.234 -14.461 -31.547 1 35.19 1 MET B N 1
ATOM 3327 C CA . MET B 1 1 ? 17.578 -14.555 -30.25 1 35.19 1 MET B CA 1
ATOM 3328 C C . MET B 1 1 ? 18.562 -14.93 -29.156 1 35.19 1 MET B C 1
ATOM 3330 O O . MET B 1 1 ? 19.188 -15.992 -29.219 1 35.19 1 MET B O 1
ATOM 3334 N N . THR B 1 2 ? 19.328 -14.078 -28.609 1 45.97 2 THR B N 1
ATOM 3335 C CA . THR B 1 2 ? 20.391 -14.445 -27.688 1 45.97 2 THR B CA 1
ATOM 3336 C C . THR B 1 2 ? 19.938 -15.586 -26.781 1 45.97 2 THR B C 1
ATOM 3338 O O . THR B 1 2 ? 18.797 -15.625 -26.344 1 45.97 2 THR B O 1
ATOM 3341 N N . GLU B 1 3 ? 20.469 -16.75 -26.875 1 65.94 3 GLU B N 1
ATOM 3342 C CA . GLU B 1 3 ? 20.156 -18.016 -26.234 1 65.94 3 GLU B CA 1
ATOM 3343 C C . GLU B 1 3 ? 19.906 -17.828 -24.734 1 65.94 3 GLU B C 1
ATOM 3345 O O . GLU B 1 3 ? 20.656 -17.125 -24.062 1 65.94 3 GLU B O 1
ATOM 3350 N N . ARG B 1 4 ? 18.641 -18.172 -24.312 1 87.5 4 ARG B N 1
ATOM 3351 C CA . ARG B 1 4 ? 18.266 -18.141 -22.891 1 87.5 4 ARG B CA 1
ATOM 3352 C C . ARG B 1 4 ? 19.188 -19.016 -22.062 1 87.5 4 ARG B C 1
ATOM 3354 O O . ARG B 1 4 ? 19.438 -20.172 -22.406 1 87.5 4 ARG B O 1
ATOM 3361 N N . LEU B 1 5 ? 19.828 -18.422 -21.109 1 94.38 5 LEU B N 1
ATOM 3362 C CA . LEU B 1 5 ? 20.672 -19.172 -20.203 1 94.38 5 LEU B CA 1
ATOM 3363 C C . LEU B 1 5 ? 19.859 -20.203 -19.406 1 94.38 5 LEU B C 1
ATOM 3365 O O . LEU B 1 5 ? 18.734 -19.906 -19 1 94.38 5 LEU B O 1
ATOM 3369 N N . THR B 1 6 ? 20.438 -21.391 -19.266 1 97.5 6 THR B N 1
ATOM 3370 C CA . THR B 1 6 ? 19.844 -22.406 -18.391 1 97.5 6 THR B CA 1
ATOM 3371 C C . THR B 1 6 ? 19.859 -21.953 -16.938 1 97.5 6 THR B C 1
ATOM 3373 O O . THR B 1 6 ? 20.516 -20.953 -16.609 1 97.5 6 THR B O 1
ATOM 3376 N N . ALA B 1 7 ? 19.141 -22.672 -16.109 1 98.12 7 ALA B N 1
ATOM 3377 C CA . ALA B 1 7 ? 19.125 -22.375 -14.68 1 98.12 7 ALA B CA 1
ATOM 3378 C C . ALA B 1 7 ? 20.547 -22.391 -14.102 1 98.12 7 ALA B C 1
ATOM 3380 O O . ALA B 1 7 ? 20.938 -21.469 -13.375 1 98.12 7 ALA B O 1
ATOM 3381 N N . ARG B 1 8 ? 21.328 -23.406 -14.453 1 97.69 8 ARG B N 1
ATOM 3382 C CA . ARG B 1 8 ? 22.656 -23.578 -13.883 1 97.69 8 ARG B CA 1
ATOM 3383 C C . ARG B 1 8 ? 23.641 -22.578 -14.477 1 97.69 8 ARG B C 1
ATOM 3385 O O . ARG B 1 8 ? 24.547 -22.109 -13.789 1 97.69 8 ARG B O 1
ATOM 3392 N N . GLU B 1 9 ? 23.484 -22.281 -15.805 1 97.44 9 GLU B N 1
ATOM 3393 C CA . GLU B 1 9 ? 24.328 -21.25 -16.406 1 97.44 9 GLU B CA 1
ATOM 3394 C C . GLU B 1 9 ? 24.078 -19.891 -15.75 1 97.44 9 GLU B C 1
ATOM 3396 O O . GLU B 1 9 ? 25.016 -19.125 -15.555 1 97.44 9 GLU B O 1
ATOM 3401 N N . PHE B 1 10 ? 22.859 -19.641 -15.445 1 98.19 10 PHE B N 1
ATOM 3402 C CA . PHE B 1 10 ? 22.531 -18.359 -14.82 1 98.19 10 PHE B CA 1
ATOM 3403 C C . PHE B 1 10 ? 23.062 -18.312 -13.391 1 98.19 10 PHE B C 1
ATOM 3405 O O . PHE B 1 10 ? 23.531 -17.266 -12.938 1 98.19 10 PHE B O 1
ATOM 3412 N N . LEU B 1 11 ? 22.938 -19.391 -12.641 1 98.38 11 LEU B N 1
ATOM 3413 C CA . LEU B 1 11 ? 23.547 -19.484 -11.32 1 98.38 11 LEU B CA 1
ATOM 3414 C C . LEU B 1 11 ? 25.047 -19.188 -11.391 1 98.38 11 LEU B C 1
ATOM 3416 O O . LEU B 1 11 ? 25.562 -18.438 -10.562 1 98.38 11 LEU B O 1
ATOM 3420 N N . ALA B 1 12 ? 25.672 -19.75 -12.398 1 97.94 12 ALA B N 1
ATOM 3421 C CA . ALA B 1 12 ? 27.094 -19.516 -12.57 1 97.94 12 ALA B CA 1
ATOM 3422 C C . ALA B 1 12 ? 27.391 -18.047 -12.875 1 97.94 12 ALA B C 1
ATOM 3424 O O . ALA B 1 12 ? 28.422 -17.516 -12.469 1 97.94 12 ALA B O 1
ATOM 3425 N N . LEU B 1 13 ? 26.5 -17.469 -13.562 1 97.88 13 LEU B N 1
ATOM 3426 C CA . LEU B 1 13 ? 26.641 -16.062 -13.938 1 97.88 13 LEU B CA 1
ATOM 3427 C C . LEU B 1 13 ? 26.609 -15.164 -12.703 1 97.88 13 LEU B C 1
ATOM 3429 O O . LEU B 1 13 ? 27.359 -14.195 -12.609 1 97.88 13 LEU B O 1
ATOM 3433 N N . VAL B 1 14 ? 25.766 -15.492 -11.688 1 98.31 14 VAL B N 1
ATOM 3434 C CA . VAL B 1 14 ? 25.516 -14.531 -10.617 1 98.31 14 VAL B CA 1
ATOM 3435 C C . VAL B 1 14 ? 26.328 -14.906 -9.383 1 98.31 14 VAL B C 1
ATOM 3437 O O . VAL B 1 14 ? 26.531 -14.086 -8.484 1 98.31 14 VAL B O 1
ATOM 3440 N N . THR B 1 15 ? 26.828 -16.156 -9.312 1 98.5 15 THR B N 1
ATOM 3441 C CA . THR B 1 15 ? 27.531 -16.594 -8.109 1 98.5 15 THR B CA 1
ATOM 3442 C C . THR B 1 15 ? 29.031 -16.531 -8.312 1 98.5 15 THR B C 1
ATOM 3444 O O . THR B 1 15 ? 29.516 -16.531 -9.445 1 98.5 15 THR B O 1
ATOM 3447 N N . ASP B 1 16 ? 29.719 -16.453 -7.18 1 98 16 ASP B N 1
ATOM 3448 C CA . ASP B 1 16 ? 31.172 -16.609 -7.191 1 98 16 ASP B CA 1
ATOM 3449 C C . ASP B 1 16 ? 31.562 -18 -7.648 1 98 16 ASP B C 1
ATOM 3451 O O . ASP B 1 16 ? 30.844 -18.969 -7.418 1 98 16 ASP B O 1
ATOM 3455 N N . ASP B 1 17 ? 32.719 -18.094 -8.227 1 93.44 17 ASP B N 1
ATOM 3456 C CA . ASP B 1 17 ? 33.188 -19.312 -8.883 1 93.44 17 ASP B CA 1
ATOM 3457 C C . ASP B 1 17 ? 33.125 -20.5 -7.926 1 93.44 17 ASP B C 1
ATOM 3459 O O . ASP B 1 17 ? 33.719 -20.453 -6.84 1 93.44 17 ASP B O 1
ATOM 3463 N N . ALA B 1 18 ? 32.344 -21.5 -8.266 1 93.06 18 ALA B N 1
ATOM 3464 C CA . ALA B 1 18 ? 32.281 -22.828 -7.656 1 93.06 18 ALA B CA 1
ATOM 3465 C C . ALA B 1 18 ? 31.766 -22.75 -6.219 1 93.06 18 ALA B C 1
ATOM 3467 O O . ALA B 1 18 ? 32.281 -23.438 -5.336 1 93.06 18 ALA B O 1
ATOM 3468 N N . THR B 1 19 ? 30.828 -21.828 -6.004 1 96.38 19 THR B N 1
ATOM 3469 C CA . THR B 1 19 ? 30.344 -21.734 -4.633 1 96.38 19 THR B CA 1
ATOM 3470 C C . THR B 1 19 ? 28.922 -22.281 -4.52 1 96.38 19 THR B C 1
ATOM 3472 O O . THR B 1 19 ? 28.438 -22.531 -3.416 1 96.38 19 THR B O 1
ATOM 3475 N N . PHE B 1 20 ? 28.297 -22.5 -5.652 1 98.06 20 PHE B N 1
ATOM 3476 C CA . PHE B 1 20 ? 26.922 -22.953 -5.594 1 98.06 20 PHE B CA 1
ATOM 3477 C C . PHE B 1 20 ? 26.859 -24.406 -5.125 1 98.06 20 PHE B C 1
ATOM 3479 O O . PHE B 1 20 ? 27.594 -25.266 -5.629 1 98.06 20 PHE B O 1
ATOM 3486 N N . SER B 1 21 ? 25.938 -24.578 -4.176 1 98.25 21 SER B N 1
ATOM 3487 C CA . SER B 1 21 ? 25.641 -25.906 -3.67 1 98.25 21 SER B CA 1
ATOM 3488 C C . SER B 1 21 ? 24.141 -26.172 -3.646 1 98.25 21 SER B C 1
ATOM 3490 O O . SER B 1 21 ? 23.391 -25.453 -2.975 1 98.25 21 SER B O 1
ATOM 3492 N N . GLU B 1 22 ? 23.781 -27.172 -4.375 1 97.81 22 GLU B N 1
ATOM 3493 C CA . GLU B 1 22 ? 22.359 -27.484 -4.469 1 97.81 22 GLU B CA 1
ATOM 3494 C C . GLU B 1 22 ? 21.828 -28.078 -3.162 1 97.81 22 GLU B C 1
ATOM 3496 O O . GLU B 1 22 ? 22.5 -28.891 -2.529 1 97.81 22 GLU B O 1
ATOM 3501 N N . LEU B 1 23 ? 20.625 -27.672 -2.76 1 97.19 23 LEU B N 1
ATOM 3502 C CA . LEU B 1 23 ? 19.953 -28.234 -1.59 1 97.19 23 LEU B CA 1
ATOM 3503 C C . LEU B 1 23 ? 19.375 -29.609 -1.905 1 97.19 23 LEU B C 1
ATOM 3505 O O . LEU B 1 23 ? 18.938 -29.859 -3.029 1 97.19 23 LEU B O 1
ATOM 3509 N N . PRO B 1 24 ? 19.422 -30.438 -0.877 1 91.19 24 PRO B N 1
ATOM 3510 C CA . PRO B 1 24 ? 18.797 -31.734 -1.109 1 91.19 24 PRO B CA 1
ATOM 3511 C C . PRO B 1 24 ? 17.281 -31.641 -1.33 1 91.19 24 PRO B C 1
ATOM 3513 O O . PRO B 1 24 ? 16.641 -30.734 -0.805 1 91.19 24 PRO B O 1
ATOM 3516 N N . HIS B 1 25 ? 16.891 -32.375 -2.256 1 84.56 25 HIS B N 1
ATOM 3517 C CA . HIS B 1 25 ? 15.453 -32.469 -2.479 1 84.56 25 HIS B CA 1
ATOM 3518 C C . HIS B 1 25 ? 14.992 -33.906 -2.531 1 84.56 25 HIS B C 1
ATOM 3520 O O . HIS B 1 25 ? 15.727 -34.781 -2.992 1 84.56 25 HIS B O 1
ATOM 3526 N N . ALA B 1 26 ? 13.867 -34.062 -1.778 1 75.94 26 ALA B N 1
ATOM 3527 C CA . ALA B 1 26 ? 13.273 -35.375 -1.812 1 75.94 26 ALA B CA 1
ATOM 3528 C C . ALA B 1 26 ? 12.141 -35.469 -2.832 1 75.94 26 ALA B C 1
ATOM 3530 O O . ALA B 1 26 ? 11.312 -34.531 -2.908 1 75.94 26 ALA B O 1
ATOM 3531 N N . ASP B 1 27 ? 12.438 -36.25 -3.809 1 73.12 27 ASP B N 1
ATOM 3532 C CA . ASP B 1 27 ? 11.305 -36.406 -4.715 1 73.12 27 ASP B CA 1
ATOM 3533 C C . ASP B 1 27 ? 10.312 -37.406 -4.18 1 73.12 27 ASP B C 1
ATOM 3535 O O . ASP B 1 27 ? 10.703 -38.531 -3.82 1 73.12 27 ASP B O 1
ATOM 3539 N N . GLY B 1 28 ? 9.281 -36.969 -3.732 1 72.81 28 GLY B N 1
ATOM 3540 C CA . GLY B 1 28 ? 8.242 -37.844 -3.207 1 72.81 28 GLY B CA 1
ATOM 3541 C C . GLY B 1 28 ? 7.668 -38.781 -4.246 1 72.81 28 GLY B C 1
ATOM 3542 O O . GLY B 1 28 ? 8.211 -38.906 -5.348 1 72.81 28 GLY B O 1
ATOM 3543 N N . PRO B 1 29 ? 6.66 -39.5 -3.826 1 79.25 29 PRO B N 1
ATOM 3544 C CA . PRO B 1 29 ? 6.023 -40.438 -4.742 1 79.25 29 PRO B CA 1
ATOM 3545 C C . PRO B 1 29 ? 5.465 -39.75 -5.992 1 79.25 29 PRO B C 1
ATOM 3547 O O . PRO B 1 29 ? 5.105 -38.594 -5.957 1 79.25 29 PRO B O 1
ATOM 3550 N N . TRP B 1 30 ? 5.598 -40.438 -7.098 1 83.75 30 TRP B N 1
ATOM 3551 C CA . TRP B 1 30 ? 5.105 -39.969 -8.383 1 83.75 30 TRP B CA 1
ATOM 3552 C C . TRP B 1 30 ? 4.168 -40.969 -9.031 1 83.75 30 TRP B C 1
ATOM 3554 O O . TRP B 1 30 ? 4.461 -42.188 -9.055 1 83.75 30 TRP B O 1
ATOM 3564 N N . ARG B 1 31 ? 3.029 -40.562 -9.391 1 88.56 31 ARG B N 1
ATOM 3565 C CA . ARG B 1 31 ? 2.084 -41.375 -10.141 1 88.56 31 ARG B CA 1
ATOM 3566 C C . ARG B 1 31 ? 2.305 -41.25 -11.641 1 88.56 31 ARG B C 1
ATOM 3568 O O . ARG B 1 31 ? 2.672 -40.156 -12.117 1 88.56 31 ARG B O 1
ATOM 3575 N N . PRO B 1 32 ? 2 -42.375 -12.312 1 90.94 32 PRO B N 1
ATOM 3576 C CA . PRO B 1 32 ? 2.143 -42.281 -13.766 1 90.94 32 PRO B CA 1
ATOM 3577 C C . PRO B 1 32 ? 1.353 -41.125 -14.359 1 90.94 32 PRO B C 1
ATOM 3579 O O . PRO B 1 32 ? 0.167 -40.938 -14.055 1 90.94 32 PRO B O 1
ATOM 3582 N N . ASP B 1 33 ? 2.023 -40.344 -15.117 1 94.88 33 ASP B N 1
ATOM 3583 C CA . ASP B 1 33 ? 1.504 -39.188 -15.812 1 94.88 33 ASP B CA 1
ATOM 3584 C C . ASP B 1 33 ? 1.016 -38.125 -14.82 1 94.88 33 ASP B C 1
ATOM 3586 O O . ASP B 1 33 ? 0.104 -37.344 -15.125 1 94.88 33 ASP B O 1
ATOM 3590 N N . GLY B 1 34 ? 1.574 -38.25 -13.688 1 93.25 34 GLY B N 1
ATOM 3591 C CA . GLY B 1 34 ? 1.389 -37.156 -12.719 1 93.25 34 GLY B CA 1
ATOM 3592 C C . GLY B 1 34 ? 0.111 -37.312 -11.914 1 93.25 34 GLY B C 1
ATOM 3593 O O . GLY B 1 34 ? -0.595 -38.312 -12.023 1 93.25 34 GLY B O 1
ATOM 3594 N N . PRO B 1 35 ? -0.136 -36.281 -11.156 1 91.62 35 PRO B N 1
ATOM 3595 C CA . PRO B 1 35 ? -1.234 -36.375 -10.195 1 91.62 35 PRO B CA 1
ATOM 3596 C C . PRO B 1 35 ? -2.605 -36.406 -10.859 1 91.62 35 PRO B C 1
ATOM 3598 O O . PRO B 1 35 ? -3.576 -36.906 -10.273 1 91.62 35 PRO B O 1
ATOM 3601 N N . LEU B 1 36 ? -2.73 -35.938 -12.125 1 95.25 36 LEU B N 1
ATOM 3602 C CA . LEU B 1 36 ? -4.02 -35.938 -12.805 1 95.25 36 LEU B CA 1
ATOM 3603 C C . LEU B 1 36 ? -4.082 -37.031 -13.859 1 95.25 36 LEU B C 1
ATOM 3605 O O . LEU B 1 36 ? -5.098 -37.188 -14.539 1 95.25 36 LEU B O 1
ATOM 3609 N N . GLY B 1 37 ? -3 -37.781 -14.008 1 95.31 37 GLY B N 1
ATOM 3610 C CA . GLY B 1 37 ? -2.939 -38.75 -15.078 1 95.31 37 GLY B CA 1
ATOM 3611 C C . GLY B 1 37 ? -3.031 -38.156 -16.469 1 95.31 37 GLY B C 1
ATOM 3612 O O . GLY B 1 37 ? -3.73 -38.656 -17.344 1 95.31 37 GLY B O 1
ATOM 3613 N N . TRP B 1 38 ? -2.406 -37.031 -16.609 1 95.69 38 TRP B N 1
ATOM 3614 C CA . TRP B 1 38 ? -2.436 -36.281 -17.875 1 95.69 38 TRP B CA 1
ATOM 3615 C C . TRP B 1 38 ? -1.719 -37.062 -18.984 1 95.69 38 TRP B C 1
ATOM 3617 O O . TRP B 1 38 ? -0.511 -37.281 -18.891 1 95.69 38 TRP B O 1
ATOM 3627 N N . PRO B 1 39 ? -2.459 -37.406 -19.969 1 92.62 39 PRO B N 1
ATOM 3628 C CA . PRO B 1 39 ? -1.851 -38.25 -21 1 92.62 39 PRO B CA 1
ATOM 3629 C C . PRO B 1 39 ? -0.564 -37.656 -21.562 1 92.62 39 PRO B C 1
ATOM 3631 O O . PRO B 1 39 ? -0.557 -36.531 -22.016 1 92.62 39 PRO B O 1
ATOM 3634 N N . GLY B 1 40 ? 0.495 -38.469 -21.516 1 94.56 40 GLY B N 1
ATOM 3635 C CA . GLY B 1 40 ? 1.756 -38.094 -22.125 1 94.56 40 GLY B CA 1
ATOM 3636 C C . GLY B 1 40 ? 2.623 -37.219 -21.234 1 94.56 40 GLY B C 1
ATOM 3637 O O . GLY B 1 40 ? 3.705 -36.781 -21.625 1 94.56 40 GLY B O 1
ATOM 3638 N N . TYR B 1 41 ? 2.141 -37 -20.047 1 96.19 41 TYR B N 1
ATOM 3639 C CA . TYR B 1 41 ? 2.836 -36.094 -19.141 1 96.19 41 TYR B CA 1
ATOM 3640 C C . TYR B 1 41 ? 4.207 -36.625 -18.766 1 96.19 41 TYR B C 1
ATOM 3642 O O . TYR B 1 41 ? 5.203 -35.906 -18.797 1 96.19 41 TYR B O 1
ATOM 3650 N N . ASP B 1 42 ? 4.32 -37.875 -18.484 1 96.69 42 ASP B N 1
ATOM 3651 C CA . ASP B 1 42 ? 5.605 -38.469 -18.125 1 96.69 42 ASP B CA 1
ATOM 3652 C C . ASP B 1 42 ? 6.59 -38.375 -19.297 1 96.69 42 ASP B C 1
ATOM 3654 O O . ASP B 1 42 ? 7.777 -38.125 -19.094 1 96.69 42 ASP B O 1
ATOM 3658 N N . ALA B 1 43 ? 6.066 -38.594 -20.469 1 96.75 43 ALA B N 1
ATOM 3659 C CA . ALA B 1 43 ? 6.918 -38.5 -21.656 1 96.75 43 ALA B CA 1
ATOM 3660 C C . ALA B 1 43 ? 7.418 -37.062 -21.828 1 96.75 43 ALA B C 1
ATOM 3662 O O . ALA B 1 43 ? 8.578 -36.844 -22.188 1 96.75 43 ALA B O 1
ATOM 3663 N N . SER B 1 44 ? 6.496 -36.125 -21.641 1 95.88 44 SER B N 1
ATOM 3664 C CA . SER B 1 44 ? 6.867 -34.719 -21.719 1 95.88 44 SER B CA 1
ATOM 3665 C C . SER B 1 44 ? 7.941 -34.375 -20.688 1 95.88 44 SER B C 1
ATOM 3667 O O . SER B 1 44 ? 8.906 -33.656 -21.016 1 95.88 44 SER B O 1
ATOM 3669 N N . ARG B 1 45 ? 7.828 -34.812 -19.5 1 96.31 45 ARG B N 1
ATOM 3670 C CA . ARG B 1 45 ? 8.797 -34.562 -18.438 1 96.31 45 ARG B CA 1
ATOM 3671 C C . ARG B 1 45 ? 10.148 -35.188 -18.781 1 96.31 45 ARG B C 1
ATOM 3673 O O . ARG B 1 45 ? 11.195 -34.594 -18.547 1 96.31 45 ARG B O 1
ATOM 3680 N N . ALA B 1 46 ? 10.086 -36.375 -19.297 1 96.81 46 ALA B N 1
ATOM 3681 C CA . ALA B 1 46 ? 11.32 -37.062 -19.672 1 96.81 46 ALA B CA 1
ATOM 3682 C C . ALA B 1 46 ? 12.07 -36.281 -20.75 1 96.81 46 ALA B C 1
ATOM 3684 O O . ALA B 1 46 ? 13.297 -36.156 -20.688 1 96.81 46 ALA B O 1
ATOM 3685 N N . ARG B 1 47 ? 11.336 -35.844 -21.734 1 97.5 47 ARG B N 1
ATOM 3686 C CA . ARG B 1 47 ? 11.953 -35.062 -22.812 1 97.5 47 ARG B CA 1
ATOM 3687 C C . ARG B 1 47 ? 12.57 -33.781 -22.266 1 97.5 47 ARG B C 1
ATOM 3689 O O . ARG B 1 47 ? 13.656 -33.375 -22.703 1 97.5 47 ARG B O 1
ATOM 3696 N N . ALA B 1 48 ? 11.844 -33.188 -21.391 1 97.31 48 ALA B N 1
ATOM 3697 C CA . ALA B 1 48 ? 12.359 -31.969 -20.766 1 97.31 48 ALA B CA 1
ATOM 3698 C C . ALA B 1 48 ? 13.633 -32.25 -19.969 1 97.31 48 ALA B C 1
ATOM 3700 O O . ALA B 1 48 ? 14.586 -31.469 -20.031 1 97.31 48 ALA B O 1
ATOM 3701 N N . ALA B 1 49 ? 13.633 -33.312 -19.203 1 97.06 49 ALA B N 1
ATOM 3702 C CA . ALA B 1 49 ? 14.805 -33.688 -18.422 1 97.06 49 ALA B CA 1
ATOM 3703 C C . ALA B 1 49 ? 16 -33.969 -19.328 1 97.06 49 ALA B C 1
ATOM 3705 O O . ALA B 1 49 ? 17.125 -33.562 -19.016 1 97.06 49 ALA B O 1
ATOM 3706 N N . GLU B 1 50 ? 15.727 -34.625 -20.422 1 97.62 50 GLU B N 1
ATOM 3707 C CA . GLU B 1 50 ? 16.781 -34.906 -21.391 1 97.62 50 GLU B CA 1
ATOM 3708 C C . GLU B 1 50 ? 17.359 -33.656 -22 1 97.62 50 GLU B C 1
ATOM 3710 O O . GLU B 1 50 ? 18.578 -33.5 -22.125 1 97.62 50 GLU B O 1
ATOM 3715 N N . ARG B 1 51 ? 16.531 -32.812 -22.312 1 96.31 51 ARG B N 1
ATOM 3716 C CA . ARG B 1 51 ? 16.906 -31.578 -23 1 96.31 51 ARG B CA 1
ATOM 3717 C C . ARG B 1 51 ? 17.656 -30.625 -22.062 1 96.31 51 ARG B C 1
ATOM 3719 O O . ARG B 1 51 ? 18.609 -29.969 -22.469 1 96.31 51 ARG B O 1
ATOM 3726 N N . THR B 1 52 ? 17.266 -30.562 -20.781 1 97.12 52 THR B N 1
ATOM 3727 C CA . THR B 1 52 ? 17.766 -29.516 -19.891 1 97.12 52 THR B CA 1
ATOM 3728 C C . THR B 1 52 ? 18.797 -30.094 -18.922 1 97.12 52 THR B C 1
ATOM 3730 O O . THR B 1 52 ? 19.594 -29.344 -18.359 1 97.12 52 THR B O 1
ATOM 3733 N N . GLY B 1 53 ? 18.703 -31.391 -18.734 1 96.56 53 GLY B N 1
ATOM 3734 C CA . GLY B 1 53 ? 19.531 -32.031 -17.719 1 96.56 53 GLY B CA 1
ATOM 3735 C C . GLY B 1 53 ? 18.969 -31.875 -16.312 1 96.56 53 GLY B C 1
ATOM 3736 O O . GLY B 1 53 ? 19.609 -32.281 -15.344 1 96.56 53 GLY B O 1
ATOM 3737 N N . GLU B 1 54 ? 17.812 -31.328 -16.156 1 96.88 54 GLU B N 1
ATOM 3738 C CA . GLU B 1 54 ? 17.188 -31.094 -14.867 1 96.88 54 GLU B CA 1
ATOM 3739 C C . GLU B 1 54 ? 16.031 -32.062 -14.625 1 96.88 54 GLU B C 1
ATOM 3741 O O . GLU B 1 54 ? 15.43 -32.562 -15.578 1 96.88 54 GLU B O 1
ATOM 3746 N N . ALA B 1 55 ? 15.711 -32.281 -13.375 1 94.5 55 ALA B N 1
ATOM 3747 C CA . ALA B 1 55 ? 14.602 -33.156 -13.016 1 94.5 55 ALA B CA 1
ATOM 3748 C C . ALA B 1 55 ? 13.336 -32.344 -12.727 1 94.5 55 ALA B C 1
ATOM 3750 O O . ALA B 1 55 ? 12.258 -32.938 -12.57 1 94.5 55 ALA B O 1
ATOM 3751 N N . GLU B 1 56 ? 13.445 -31.109 -12.664 1 96.19 56 GLU B N 1
ATOM 3752 C CA . GLU B 1 56 ? 12.359 -30.172 -12.406 1 96.19 56 GLU B CA 1
ATOM 3753 C C . GLU B 1 56 ? 12.672 -28.797 -12.977 1 96.19 56 GLU B C 1
ATOM 3755 O O . GLU B 1 56 ? 13.781 -28.547 -13.438 1 96.19 56 GLU B O 1
ATOM 3760 N N . SER B 1 57 ? 11.656 -27.953 -12.922 1 97.88 57 SER B N 1
ATOM 3761 C CA . SER B 1 57 ? 11.766 -26.641 -13.57 1 97.88 57 SER B CA 1
ATOM 3762 C C . SER B 1 57 ? 12.5 -25.641 -12.68 1 97.88 57 SER B C 1
ATOM 3764 O O . SER B 1 57 ? 12.57 -24.453 -13 1 97.88 57 SER B O 1
ATOM 3766 N N . VAL B 1 58 ? 13.094 -26.078 -11.523 1 98 58 VAL B N 1
ATOM 3767 C CA . VAL B 1 58 ? 13.789 -25.141 -10.641 1 98 58 VAL B CA 1
ATOM 3768 C C . VAL B 1 58 ? 14.984 -25.828 -9.992 1 98 58 VAL B C 1
ATOM 3770 O O . VAL B 1 58 ? 14.922 -27.031 -9.688 1 98 58 VAL B O 1
ATOM 3773 N N . VAL B 1 59 ? 16.047 -25.141 -9.891 1 98.19 59 VAL B N 1
ATOM 3774 C CA . VAL B 1 59 ? 17.219 -25.562 -9.141 1 98.19 59 VAL B CA 1
ATOM 3775 C C . VAL B 1 59 ? 17.406 -24.641 -7.93 1 98.19 59 VAL B C 1
ATOM 3777 O O . VAL B 1 59 ? 17.453 -23.422 -8.07 1 98.19 59 VAL B O 1
ATOM 3780 N N . CYS B 1 60 ? 17.453 -25.219 -6.691 1 98.31 60 CYS B N 1
ATOM 3781 C CA . CYS B 1 60 ? 17.578 -24.453 -5.465 1 98.31 60 CYS B CA 1
ATOM 3782 C C . CYS B 1 60 ? 18.891 -24.797 -4.742 1 98.31 60 CYS B C 1
ATOM 3784 O O . CYS B 1 60 ? 19.297 -25.953 -4.707 1 98.31 60 CYS B O 1
ATOM 3786 N N . GLY B 1 61 ? 19.484 -23.797 -4.176 1 98.56 61 GLY B N 1
ATOM 3787 C CA . GLY B 1 61 ? 20.719 -24.016 -3.42 1 98.56 61 GLY B CA 1
ATOM 3788 C C . GLY B 1 61 ? 21.281 -22.75 -2.807 1 98.56 61 GLY B C 1
ATOM 3789 O O . GLY B 1 61 ? 20.578 -21.75 -2.676 1 98.56 61 GLY B O 1
ATOM 3790 N N . THR B 1 62 ? 22.5 -22.859 -2.312 1 98.75 62 THR B N 1
ATOM 3791 C CA . THR B 1 62 ? 23.188 -21.719 -1.711 1 98.75 62 THR B CA 1
ATOM 3792 C C . THR B 1 62 ? 24.438 -21.359 -2.521 1 98.75 62 THR B C 1
ATOM 3794 O O . THR B 1 62 ? 24.984 -22.203 -3.234 1 98.75 62 THR B O 1
ATOM 3797 N N . GLY B 1 63 ? 24.766 -20.156 -2.477 1 98.69 63 GLY B N 1
ATOM 3798 C CA . GLY B 1 63 ? 25.969 -19.656 -3.109 1 98.69 63 GLY B CA 1
ATOM 3799 C C . GLY B 1 63 ? 26.391 -18.281 -2.605 1 98.69 63 GLY B C 1
ATOM 3800 O O . GLY B 1 63 ? 25.641 -17.641 -1.874 1 98.69 63 GLY B O 1
ATOM 3801 N N . LEU B 1 64 ? 27.625 -17.969 -2.93 1 98.75 64 LEU B N 1
ATOM 3802 C CA . LEU B 1 64 ? 28.125 -16.625 -2.645 1 98.75 64 LEU B CA 1
ATOM 3803 C C . LEU B 1 64 ? 27.922 -15.703 -3.848 1 98.75 64 LEU B C 1
ATOM 3805 O O . LEU B 1 64 ? 28.203 -16.094 -4.984 1 98.75 64 LEU B O 1
ATOM 3809 N N . VAL B 1 65 ? 27.391 -14.602 -3.682 1 98.81 65 VAL B N 1
ATOM 3810 C CA . VAL B 1 65 ? 27.328 -13.539 -4.676 1 98.81 65 VAL B CA 1
ATOM 3811 C C . VAL B 1 65 ? 28.172 -12.352 -4.219 1 98.81 65 VAL B C 1
ATOM 3813 O O . VAL B 1 65 ? 27.781 -11.625 -3.297 1 98.81 65 VAL B O 1
ATOM 3816 N N . GLU B 1 66 ? 29.281 -12.141 -4.844 1 98.19 66 GLU B N 1
ATOM 3817 C CA . GLU B 1 66 ? 30.25 -11.125 -4.426 1 98.19 66 GLU B CA 1
ATOM 3818 C C . GLU B 1 66 ? 30.547 -11.219 -2.932 1 98.19 66 GLU B C 1
ATOM 3820 O O . GLU B 1 66 ? 30.484 -10.219 -2.217 1 98.19 66 GLU B O 1
ATOM 3825 N N . GLY B 1 67 ? 30.625 -12.398 -2.447 1 98.06 67 GLY B N 1
ATOM 3826 C CA . GLY B 1 67 ? 31.047 -12.648 -1.081 1 98.06 67 GLY B CA 1
ATOM 3827 C C . GLY B 1 67 ? 29.891 -12.789 -0.109 1 98.06 67 GLY B C 1
ATOM 3828 O O . GLY B 1 67 ? 30.094 -13.18 1.044 1 98.06 67 GLY B O 1
ATOM 3829 N N . THR B 1 68 ? 28.688 -12.516 -0.495 1 98.31 68 THR B N 1
ATOM 3830 C CA . THR B 1 68 ? 27.531 -12.625 0.389 1 98.31 68 THR B CA 1
ATOM 3831 C C . THR B 1 68 ? 26.781 -13.93 0.131 1 98.31 68 THR B C 1
ATOM 3833 O O . THR B 1 68 ? 26.391 -14.211 -1.004 1 98.31 68 THR B O 1
ATOM 3836 N N . ARG B 1 69 ? 26.609 -14.742 1.154 1 98.62 69 ARG B N 1
ATOM 3837 C CA . ARG B 1 69 ? 25.891 -16 1.028 1 98.62 69 ARG B CA 1
ATOM 3838 C C . ARG B 1 69 ? 24.391 -15.781 0.885 1 98.62 69 ARG B C 1
ATOM 3840 O O . ARG B 1 69 ? 23.828 -14.93 1.565 1 98.62 69 ARG B O 1
ATOM 3847 N N . ALA B 1 70 ? 23.766 -16.484 -0.005 1 98.88 70 ALA B N 1
ATOM 3848 C CA . ALA B 1 70 ? 22.328 -16.375 -0.239 1 98.88 70 ALA B CA 1
ATOM 3849 C C . ALA B 1 70 ? 21.75 -17.719 -0.674 1 98.88 70 ALA B C 1
ATOM 3851 O O . ALA B 1 70 ? 22.484 -18.609 -1.112 1 98.88 70 ALA B O 1
ATOM 3852 N N . VAL B 1 71 ? 20.5 -17.891 -0.381 1 98.94 71 VAL B N 1
ATOM 3853 C CA . VAL B 1 71 ? 19.75 -18.969 -1.027 1 98.94 71 VAL B CA 1
ATOM 3854 C C . VAL B 1 71 ? 19.281 -18.516 -2.408 1 98.94 71 VAL B C 1
ATOM 3856 O O . VAL B 1 71 ? 18.672 -17.453 -2.545 1 98.94 71 VAL B O 1
ATOM 3859 N N . LEU B 1 72 ? 19.625 -19.297 -3.418 1 98.88 72 LEU B N 1
ATOM 3860 C CA . LEU B 1 72 ? 19.234 -18.984 -4.789 1 98.88 72 LEU B CA 1
ATOM 3861 C C . LEU B 1 72 ? 18.25 -20.016 -5.32 1 98.88 72 LEU B C 1
ATOM 3863 O O . LEU B 1 72 ? 18.406 -21.219 -5.078 1 98.88 72 LEU B O 1
ATOM 3867 N N . VAL B 1 73 ? 17.203 -19.516 -5.965 1 98.62 73 VAL B N 1
ATOM 3868 C CA . VAL B 1 73 ? 16.172 -20.297 -6.645 1 98.62 73 VAL B CA 1
ATOM 3869 C C . VAL B 1 73 ? 16.172 -19.953 -8.133 1 98.62 73 VAL B C 1
ATOM 3871 O O . VAL B 1 73 ? 15.727 -18.875 -8.539 1 98.62 73 VAL B O 1
ATOM 3874 N N . SER B 1 74 ? 16.609 -20.906 -8.938 1 98.75 74 SER B N 1
ATOM 3875 C CA . SER B 1 74 ? 16.797 -20.594 -10.359 1 98.75 74 SER B CA 1
ATOM 3876 C C . SER B 1 74 ? 15.875 -21.469 -11.219 1 98.75 74 SER B C 1
ATOM 3878 O O . SER B 1 74 ? 15.977 -22.688 -11.211 1 98.75 74 SER B O 1
ATOM 3880 N N . PHE B 1 75 ? 15.031 -20.844 -12 1 98.69 75 PHE B N 1
ATOM 3881 C CA . PHE B 1 75 ? 14.086 -21.547 -12.852 1 98.69 75 PHE B CA 1
ATOM 3882 C C . PHE B 1 75 ? 14.742 -21.984 -14.148 1 98.69 75 PHE B C 1
ATOM 3884 O O . PHE B 1 75 ? 15.586 -21.281 -14.703 1 98.69 75 PHE B O 1
ATOM 3891 N N . GLU B 1 76 ? 14.398 -23.141 -14.609 1 98.38 76 GLU B N 1
ATOM 3892 C CA . GLU B 1 76 ? 14.773 -23.688 -15.914 1 98.38 76 GLU B CA 1
ATOM 3893 C C . GLU B 1 76 ? 13.602 -23.625 -16.891 1 98.38 76 GLU B C 1
ATOM 3895 O O . GLU B 1 76 ? 12.781 -24.531 -16.938 1 98.38 76 GLU B O 1
ATOM 3900 N N . PHE B 1 77 ? 13.602 -22.594 -17.703 1 97.81 77 PHE B N 1
ATOM 3901 C CA . PHE B 1 77 ? 12.484 -22.391 -18.625 1 97.81 77 PHE B CA 1
ATOM 3902 C C . PHE B 1 77 ? 12.375 -23.562 -19.594 1 97.81 77 PHE B C 1
ATOM 3904 O O . PHE B 1 77 ? 11.273 -23.922 -20.016 1 97.81 77 PHE B O 1
ATOM 3911 N N . GLY B 1 78 ? 13.469 -24.125 -19.953 1 97.25 78 GLY B N 1
ATOM 3912 C CA . GLY B 1 78 ? 13.477 -25.234 -20.891 1 97.25 78 GLY B CA 1
ATOM 3913 C C . GLY B 1 78 ? 12.734 -26.453 -20.391 1 97.25 78 GLY B C 1
ATOM 3914 O O . GLY B 1 78 ? 12.391 -27.344 -21.172 1 97.25 78 GLY B O 1
ATOM 3915 N N . PHE B 1 79 ? 12.633 -26.531 -19.094 1 97.75 79 PHE B N 1
ATOM 3916 C CA . PHE B 1 79 ? 11.867 -27.625 -18.5 1 97.75 79 PHE B CA 1
ATOM 3917 C C . PHE B 1 79 ? 10.383 -27.281 -18.438 1 97.75 79 PHE B C 1
ATOM 3919 O O . PHE B 1 79 ? 9.914 -26.719 -17.438 1 97.75 79 PHE B O 1
ATOM 3926 N N . LEU B 1 80 ? 9.625 -27.625 -19.453 1 96.75 80 LEU B N 1
ATOM 3927 C CA . LEU B 1 80 ? 8.18 -27.438 -19.578 1 96.75 80 LEU B CA 1
ATOM 3928 C C . LEU B 1 80 ? 7.805 -25.984 -19.344 1 96.75 80 LEU B C 1
ATOM 3930 O O . LEU B 1 80 ? 6.887 -25.688 -18.578 1 96.75 80 LEU B O 1
ATOM 3934 N N . GLY B 1 81 ? 8.578 -25.047 -19.906 1 95.62 81 GLY B N 1
ATOM 3935 C CA . GLY B 1 81 ? 8.273 -23.625 -19.812 1 95.62 81 GLY B CA 1
ATOM 3936 C C . GLY B 1 81 ? 8.578 -23.031 -18.453 1 95.62 81 GLY B C 1
ATOM 3937 O O . GLY B 1 81 ? 8.008 -22.016 -18.062 1 95.62 81 GLY B O 1
ATOM 3938 N N . GLY B 1 82 ? 9.406 -23.688 -17.656 1 97.56 82 GLY B N 1
ATOM 3939 C CA . GLY B 1 82 ? 9.68 -23.219 -16.312 1 97.56 82 GLY B CA 1
ATOM 3940 C C . GLY B 1 82 ? 8.469 -23.234 -15.406 1 97.56 82 GLY B C 1
ATOM 3941 O O . GLY B 1 82 ? 8.391 -22.469 -14.445 1 97.56 82 GLY B O 1
ATOM 3942 N N . SER B 1 83 ? 7.484 -24.047 -15.758 1 97.31 83 SER B N 1
ATOM 3943 C CA . SER B 1 83 ? 6.199 -24.031 -15.07 1 97.31 83 SER B CA 1
ATOM 3944 C C . SER B 1 83 ? 6.32 -24.562 -13.648 1 97.31 83 SER B C 1
ATOM 3946 O O . SER B 1 83 ? 7.188 -25.391 -13.367 1 97.31 83 SER B O 1
ATOM 3948 N N . LEU B 1 84 ? 5.504 -24.078 -12.789 1 97.56 84 LEU B N 1
ATOM 3949 C CA . LEU B 1 84 ? 5.477 -24.484 -11.391 1 97.56 84 LEU B CA 1
ATOM 3950 C C . LEU B 1 84 ? 4.523 -25.656 -11.188 1 97.56 84 LEU B C 1
ATOM 3952 O O . LEU B 1 84 ? 3.322 -25.531 -11.43 1 97.56 84 LEU B O 1
ATOM 3956 N N . GLY B 1 85 ? 5.047 -26.781 -10.805 1 96.25 85 GLY B N 1
ATOM 3957 C CA . GLY B 1 85 ? 4.258 -27.938 -10.391 1 96.25 85 GLY B CA 1
ATOM 3958 C C . GLY B 1 85 ? 4.391 -28.234 -8.906 1 96.25 85 GLY B C 1
ATOM 3959 O O . GLY B 1 85 ? 4.973 -27.453 -8.156 1 96.25 85 GLY B O 1
ATOM 3960 N N . HIS B 1 86 ? 3.826 -29.266 -8.508 1 95.06 86 HIS B N 1
ATOM 3961 C CA . HIS B 1 86 ? 3.826 -29.641 -7.102 1 95.06 86 HIS B CA 1
ATOM 3962 C C . HIS B 1 86 ? 5.246 -29.844 -6.582 1 95.06 86 HIS B C 1
ATOM 3964 O O . HIS B 1 86 ? 5.586 -29.375 -5.492 1 95.06 86 HIS B O 1
ATOM 3970 N N . ARG B 1 87 ? 6.094 -30.484 -7.348 1 95.5 87 ARG B N 1
ATOM 3971 C CA . ARG B 1 87 ? 7.473 -30.734 -6.934 1 95.5 87 ARG B CA 1
ATOM 3972 C C . ARG B 1 87 ? 8.281 -29.453 -6.918 1 95.5 87 ARG B C 1
ATOM 3974 O O . ARG B 1 87 ? 9.188 -29.281 -6.098 1 95.5 87 ARG B O 1
ATOM 3981 N N . THR B 1 88 ? 7.957 -28.547 -7.902 1 96.44 88 THR B N 1
ATOM 3982 C CA . THR B 1 88 ? 8.57 -27.234 -7.844 1 96.44 88 THR B CA 1
ATOM 3983 C C . THR B 1 88 ? 8.289 -26.562 -6.496 1 96.44 88 THR B C 1
ATOM 3985 O O . THR B 1 88 ? 9.195 -26.031 -5.863 1 96.44 88 THR B O 1
ATOM 3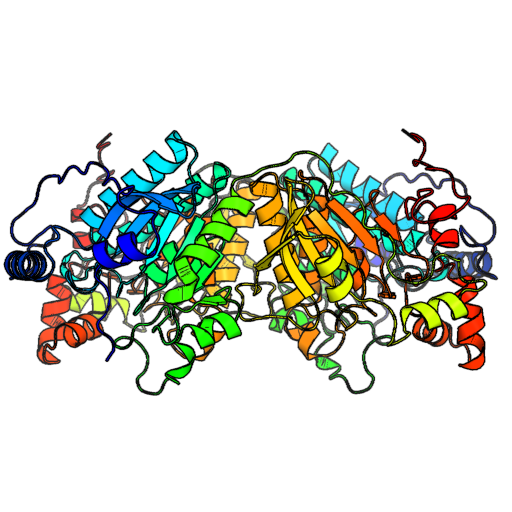988 N N . GLY B 1 89 ? 6.977 -26.641 -6.047 1 96.19 89 GLY B N 1
ATOM 3989 C CA . GLY B 1 89 ? 6.586 -26.094 -4.762 1 96.19 89 GLY B CA 1
ATOM 3990 C C . GLY B 1 89 ? 7.352 -26.688 -3.596 1 96.19 89 GLY B C 1
ATOM 3991 O O . GLY B 1 89 ? 7.77 -25.984 -2.684 1 96.19 89 GLY B O 1
ATOM 3992 N N . ASP B 1 90 ? 7.57 -28 -3.648 1 96 90 ASP B N 1
ATOM 3993 C CA . ASP B 1 90 ? 8.328 -28.688 -2.602 1 96 90 ASP B CA 1
ATOM 3994 C C . ASP B 1 90 ? 9.742 -28.109 -2.486 1 96 90 ASP B C 1
ATOM 3996 O O . ASP B 1 90 ? 10.227 -27.859 -1.382 1 96 90 ASP B O 1
ATOM 4000 N N . ARG B 1 91 ? 10.352 -27.953 -3.609 1 96.88 91 ARG B N 1
ATOM 4001 C CA . ARG B 1 91 ? 11.727 -27.469 -3.615 1 96.88 91 ARG B CA 1
ATOM 4002 C C . ARG B 1 91 ? 11.789 -26.016 -3.15 1 96.88 91 ARG B C 1
ATOM 4004 O O . ARG B 1 91 ? 12.695 -25.641 -2.4 1 96.88 91 ARG B O 1
ATOM 4011 N N . LEU B 1 92 ? 10.852 -25.203 -3.605 1 97.5 92 LEU B N 1
ATOM 4012 C CA . LEU B 1 92 ? 10.805 -23.812 -3.191 1 97.5 92 LEU B CA 1
ATOM 4013 C C . LEU B 1 92 ? 10.586 -23.703 -1.685 1 97.5 92 LEU B C 1
ATOM 4015 O O . LEU B 1 92 ? 11.273 -22.922 -1.014 1 97.5 92 LEU B O 1
ATOM 4019 N N . GLU B 1 93 ? 9.633 -24.453 -1.142 1 97.12 93 GLU B N 1
ATOM 4020 C CA . GLU B 1 93 ? 9.359 -24.422 0.293 1 97.12 93 GLU B CA 1
ATOM 4021 C C . GLU B 1 93 ? 10.602 -24.812 1.095 1 97.12 93 GLU B C 1
ATOM 4023 O O . GLU B 1 93 ? 10.914 -24.188 2.104 1 97.12 93 GLU B O 1
ATOM 4028 N N . ALA B 1 94 ? 11.273 -25.828 0.635 1 97.06 94 ALA B N 1
ATOM 4029 C CA . ALA B 1 94 ? 12.492 -26.266 1.312 1 97.06 94 ALA B CA 1
ATOM 4030 C C . ALA B 1 94 ? 13.562 -25.172 1.271 1 97.06 94 ALA B C 1
ATOM 4032 O O . ALA B 1 94 ? 14.258 -24.953 2.264 1 97.06 94 ALA B O 1
ATOM 4033 N N . ALA B 1 95 ? 13.695 -24.547 0.15 1 98.31 95 ALA B N 1
ATOM 4034 C CA . ALA B 1 95 ? 14.688 -23.484 -0.006 1 98.31 95 ALA B CA 1
ATOM 4035 C C . ALA B 1 95 ? 14.406 -22.328 0.935 1 98.31 95 ALA B C 1
ATOM 4037 O O . ALA B 1 95 ? 15.312 -21.828 1.604 1 98.31 95 ALA B O 1
ATOM 4038 N N . TYR B 1 96 ? 13.195 -21.891 1.011 1 98.5 96 TYR B N 1
ATOM 4039 C CA . TYR B 1 96 ? 12.812 -20.797 1.897 1 98.5 96 TYR B CA 1
ATOM 4040 C C . TYR B 1 96 ? 13.008 -21.188 3.357 1 98.5 96 TYR B C 1
ATOM 4042 O O . TYR B 1 96 ? 13.477 -20.375 4.164 1 98.5 96 TYR B O 1
ATOM 4050 N N . ALA B 1 97 ? 12.578 -22.406 3.693 1 98.06 97 ALA B N 1
ATOM 4051 C CA . ALA B 1 97 ? 12.773 -22.891 5.059 1 98.06 97 ALA B CA 1
ATOM 4052 C C . ALA B 1 97 ? 14.25 -22.875 5.434 1 98.06 97 ALA B C 1
ATOM 4054 O O . ALA B 1 97 ? 14.617 -22.453 6.531 1 98.06 97 ALA B O 1
ATOM 4055 N N . TYR B 1 98 ? 15.062 -23.375 4.523 1 98.31 98 TYR B N 1
ATOM 4056 C CA . TYR B 1 98 ? 16.5 -23.359 4.738 1 98.31 98 TYR B CA 1
ATOM 4057 C C . TYR B 1 98 ? 17.016 -21.938 4.961 1 98.31 98 TYR B C 1
ATOM 4059 O O . TYR B 1 98 ? 17.812 -21.688 5.863 1 98.31 98 TYR B O 1
ATOM 4067 N N . ALA B 1 99 ? 16.547 -21 4.141 1 98.81 99 ALA B N 1
ATOM 4068 C CA . ALA B 1 99 ? 16.953 -19.594 4.258 1 98.81 99 ALA B CA 1
ATOM 4069 C C . ALA B 1 99 ? 16.641 -19.047 5.648 1 98.81 99 ALA B C 1
ATOM 4071 O O . ALA B 1 99 ? 17.484 -18.406 6.277 1 98.81 99 ALA B O 1
ATOM 4072 N N . ARG B 1 100 ? 15.484 -19.266 6.164 1 98.69 100 ARG B N 1
ATOM 4073 C CA . ARG B 1 100 ? 15.086 -18.766 7.477 1 98.69 100 ARG B CA 1
ATOM 4074 C C . ARG B 1 100 ? 15.906 -19.422 8.578 1 98.69 100 ARG B C 1
ATOM 4076 O O . ARG B 1 100 ? 16.359 -18.75 9.508 1 98.69 100 ARG B O 1
ATOM 4083 N N . GLU B 1 101 ? 16.094 -20.734 8.445 1 98.5 101 GLU B N 1
ATOM 4084 C CA . GLU B 1 101 ? 16.859 -21.484 9.445 1 98.5 101 GLU B CA 1
ATOM 4085 C C . GLU B 1 101 ? 18.297 -20.938 9.547 1 98.5 101 GLU B C 1
ATOM 4087 O O . GLU B 1 101 ? 18.859 -20.875 10.641 1 98.5 101 GLU B O 1
ATOM 4092 N N . HIS B 1 102 ? 18.812 -20.531 8.438 1 98.5 102 HIS B N 1
ATOM 4093 C CA . HIS B 1 102 ? 20.219 -20.125 8.406 1 98.5 102 HIS B CA 1
ATOM 4094 C C . HIS B 1 102 ? 20.344 -18.609 8.297 1 98.5 102 HIS B C 1
ATOM 4096 O O . HIS B 1 102 ? 21.453 -18.094 8.117 1 98.5 102 HIS B O 1
ATOM 4102 N N . ARG B 1 103 ? 19.203 -17.922 8.328 1 98.25 103 ARG B N 1
ATOM 4103 C CA . ARG B 1 103 ? 19.141 -16.453 8.297 1 98.25 103 ARG B CA 1
ATOM 4104 C C . ARG B 1 103 ? 19.812 -15.906 7.043 1 98.25 103 ARG B C 1
ATOM 4106 O O . ARG B 1 103 ? 20.672 -15.016 7.133 1 98.25 103 ARG B O 1
ATOM 4113 N N . LEU B 1 104 ? 19.484 -16.453 5.914 1 98.81 104 LEU B N 1
ATOM 4114 C CA . LEU B 1 104 ? 20.031 -16.047 4.629 1 98.81 104 LEU B CA 1
ATOM 4115 C C . LEU B 1 104 ? 18.984 -15.32 3.791 1 98.81 104 LEU B C 1
ATOM 4117 O O . LEU B 1 104 ? 17.812 -15.656 3.842 1 98.81 104 LEU B O 1
ATOM 4121 N N . PRO B 1 105 ? 19.469 -14.25 3.018 1 98.81 105 PRO B N 1
ATOM 4122 C CA . PRO B 1 105 ? 18.547 -13.68 2.029 1 98.81 105 PRO B CA 1
ATOM 4123 C C . PRO B 1 105 ? 18.172 -14.672 0.925 1 98.81 105 PRO B C 1
ATOM 4125 O O . PRO B 1 105 ? 18.859 -15.68 0.748 1 98.81 105 PRO B O 1
ATOM 4128 N N . VAL B 1 106 ? 17.109 -14.43 0.241 1 98.94 106 VAL B N 1
ATOM 4129 C CA . VAL B 1 106 ? 16.641 -15.297 -0.834 1 98.94 106 VAL B CA 1
ATOM 4130 C C . VAL B 1 106 ? 16.672 -14.547 -2.162 1 98.94 106 VAL B C 1
ATOM 4132 O O . VAL B 1 106 ? 16.25 -13.391 -2.242 1 98.94 106 VAL B O 1
ATOM 4135 N N . VAL B 1 107 ? 17.188 -15.211 -3.186 1 98.94 107 VAL B N 1
ATOM 4136 C CA . VAL B 1 107 ? 17.312 -14.617 -4.512 1 98.94 107 VAL B CA 1
ATOM 4137 C C . VAL B 1 107 ? 16.609 -15.492 -5.543 1 98.94 107 VAL B C 1
ATOM 4139 O O . VAL B 1 107 ? 17.219 -16.359 -6.16 1 98.94 107 VAL B O 1
ATOM 4142 N N . PRO B 1 108 ? 15.352 -15.219 -5.797 1 98.94 108 PRO B N 1
ATOM 4143 C CA . PRO B 1 108 ? 14.695 -15.891 -6.918 1 98.94 108 PRO B CA 1
ATOM 4144 C C . PRO B 1 108 ? 15.188 -15.398 -8.273 1 98.94 108 PRO B C 1
ATOM 4146 O O . PRO B 1 108 ? 15.211 -14.188 -8.523 1 98.94 108 PRO B O 1
ATOM 4149 N N . LEU B 1 109 ? 15.609 -16.297 -9.086 1 98.88 109 LEU B N 1
ATOM 4150 C CA . LEU B 1 109 ? 15.938 -16.062 -10.492 1 98.88 109 LEU B CA 1
ATOM 4151 C C . LEU B 1 109 ? 14.844 -16.609 -11.406 1 98.88 109 LEU B C 1
ATOM 4153 O O . LEU B 1 109 ? 14.906 -17.781 -11.828 1 98.88 109 LEU B O 1
ATOM 4157 N N . VAL B 1 110 ? 13.906 -15.766 -11.789 1 98.75 110 VAL B N 1
ATOM 4158 C CA . VAL B 1 110 ? 12.578 -16.188 -12.219 1 98.75 110 VAL B CA 1
ATOM 4159 C C . VAL B 1 110 ? 12.531 -16.25 -13.742 1 98.75 110 VAL B C 1
ATOM 4161 O O . VAL B 1 110 ? 12.75 -15.258 -14.43 1 98.75 110 VAL B O 1
ATOM 4164 N N . ALA B 1 111 ? 12.234 -17.328 -14.273 1 98.38 111 ALA B N 1
ATOM 4165 C CA . ALA B 1 111 ? 11.906 -17.594 -15.672 1 98.38 111 ALA B CA 1
ATOM 4166 C C . ALA B 1 111 ? 10.812 -18.641 -15.797 1 98.38 111 ALA B C 1
ATOM 4168 O O . ALA B 1 111 ? 11.094 -19.844 -15.773 1 98.38 111 ALA B O 1
ATOM 4169 N N . THR B 1 112 ? 9.648 -18.188 -15.953 1 97.56 112 THR B N 1
ATOM 4170 C CA . THR B 1 112 ? 8.531 -19.125 -15.906 1 97.56 112 THR B CA 1
ATOM 4171 C C . THR B 1 112 ? 7.348 -18.594 -16.703 1 97.56 112 THR B C 1
ATOM 4173 O O . THR B 1 112 ? 7.129 -17.375 -16.766 1 97.56 112 THR B O 1
ATOM 4176 N N . GLY B 1 113 ? 6.656 -19.562 -17.25 1 95.44 113 GLY B N 1
ATOM 4177 C CA . GLY B 1 113 ? 5.41 -19.234 -17.938 1 95.44 113 GLY B CA 1
ATOM 4178 C C . GLY B 1 113 ? 4.195 -19.328 -17.031 1 95.44 113 GLY B C 1
ATOM 4179 O O . GLY B 1 113 ? 3.084 -19 -17.438 1 95.44 113 GLY B O 1
ATOM 4180 N N . GLY B 1 114 ? 4.434 -19.828 -15.883 1 95.06 114 GLY B N 1
ATOM 4181 C CA . GLY B 1 114 ? 3.318 -19.938 -14.953 1 95.06 114 GLY B CA 1
ATOM 4182 C C . GLY B 1 114 ? 3.172 -21.328 -14.359 1 95.06 114 GLY B C 1
ATOM 4183 O O . GLY B 1 114 ? 4.164 -22.031 -14.172 1 95.06 114 GLY B O 1
ATOM 4184 N N . SER B 1 115 ? 1.92 -21.641 -13.984 1 97.12 115 SER B N 1
ATOM 4185 C CA . SER B 1 115 ? 1.646 -22.922 -13.336 1 97.12 115 SER B CA 1
ATOM 4186 C C . SER B 1 115 ? 1.547 -24.047 -14.359 1 97.12 115 SER B C 1
ATOM 4188 O O . SER B 1 115 ? 1.075 -23.844 -15.477 1 97.12 115 SER B O 1
ATOM 4190 N N . ARG B 1 116 ? 1.96 -25.219 -13.945 1 96.88 116 ARG B N 1
ATOM 4191 C CA . ARG B 1 116 ? 1.978 -26.406 -14.797 1 96.88 116 ARG B CA 1
ATOM 4192 C C . ARG B 1 116 ? 0.57 -26.953 -15 1 96.88 116 ARG B C 1
ATOM 4194 O O . ARG B 1 116 ? 0.047 -27.656 -14.141 1 96.88 116 ARG B O 1
ATOM 4201 N N . MET B 1 117 ? 0.009 -26.719 -16.156 1 95.44 117 MET B N 1
ATOM 4202 C CA . MET B 1 117 ? -1.397 -27.031 -16.391 1 95.44 117 MET B CA 1
ATOM 4203 C C . MET B 1 117 ? -1.646 -28.531 -16.297 1 95.44 117 MET B C 1
ATOM 4205 O O . MET B 1 117 ? -2.719 -28.953 -15.859 1 95.44 117 MET B O 1
ATOM 4209 N N . GLN B 1 118 ? -0.609 -29.406 -16.609 1 96 118 GLN B N 1
ATOM 4210 C CA . GLN B 1 118 ? -0.758 -30.859 -16.578 1 96 118 GLN B CA 1
ATOM 4211 C C . GLN B 1 118 ? -0.998 -31.359 -15.164 1 96 118 GLN B C 1
ATOM 4213 O O . GLN B 1 118 ? -1.395 -32.5 -14.961 1 96 118 GLN B O 1
ATOM 4218 N N . GLU B 1 119 ? -0.718 -30.438 -14.172 1 97.25 119 GLU B N 1
ATOM 4219 C CA . GLU B 1 119 ? -0.933 -30.828 -12.773 1 97.25 119 GLU B CA 1
ATOM 4220 C C . GLU B 1 119 ? -2.117 -30.062 -12.18 1 97.25 119 GLU B C 1
ATOM 4222 O O . GLU B 1 119 ? -2.373 -30.156 -10.977 1 97.25 119 GLU B O 1
ATOM 4227 N N . GLY B 1 120 ? -2.795 -29.312 -12.977 1 97.56 120 GLY B N 1
ATOM 4228 C CA . GLY B 1 120 ? -4.043 -28.656 -12.609 1 97.56 120 GLY B CA 1
ATOM 4229 C C . GLY B 1 120 ? -3.93 -27.797 -11.367 1 97.56 120 GLY B C 1
ATOM 4230 O O . GLY B 1 120 ? -2.959 -27.062 -11.203 1 97.56 120 GLY B O 1
ATOM 4231 N N . MET B 1 121 ? -4.902 -27.906 -10.516 1 98.25 121 MET B N 1
ATOM 4232 C CA . MET B 1 121 ? -5.012 -27.062 -9.336 1 98.25 121 MET B CA 1
ATOM 4233 C C . MET B 1 121 ? -3.93 -27.406 -8.312 1 98.25 121 MET B C 1
ATOM 4235 O O . MET B 1 121 ? -3.594 -26.594 -7.457 1 98.25 121 MET B O 1
ATOM 4239 N N . LEU B 1 122 ? -3.422 -28.594 -8.352 1 97.44 122 LEU B N 1
ATOM 4240 C CA . LEU B 1 122 ? -2.311 -28.922 -7.469 1 97.44 122 LEU B CA 1
ATOM 4241 C C . LEU B 1 122 ? -1.092 -28.062 -7.777 1 97.44 122 LEU B C 1
ATOM 4243 O O . LEU B 1 122 ? -0.347 -27.688 -6.867 1 97.44 122 LEU B O 1
ATOM 4247 N N . ALA B 1 123 ? -0.964 -27.781 -9.07 1 98.12 123 ALA B N 1
ATOM 4248 C CA . ALA B 1 123 ? 0.095 -26.859 -9.469 1 98.12 123 ALA B CA 1
ATOM 4249 C C . ALA B 1 123 ? -0.234 -25.422 -9.055 1 98.12 123 ALA B C 1
ATOM 4251 O O . ALA B 1 123 ? 0.62 -24.719 -8.516 1 98.12 123 ALA B O 1
ATOM 4252 N N . LEU B 1 124 ? -1.414 -25 -9.297 1 98.56 124 LEU B N 1
ATOM 4253 C CA . LEU B 1 124 ? -1.789 -23.609 -9.039 1 98.56 124 LEU B CA 1
ATOM 4254 C C . LEU B 1 124 ? -1.658 -23.281 -7.559 1 98.56 124 LEU B C 1
ATOM 4256 O O . LEU B 1 124 ? -1.181 -22.203 -7.203 1 98.56 124 LEU B O 1
ATOM 4260 N N . THR B 1 125 ? -2.023 -24.156 -6.641 1 98.38 125 THR B N 1
ATOM 4261 C CA . THR B 1 125 ? -2.025 -23.891 -5.207 1 98.38 125 THR B CA 1
ATOM 4262 C C . THR B 1 125 ? -0.601 -23.75 -4.684 1 98.38 125 THR B C 1
ATOM 4264 O O . THR B 1 125 ? -0.392 -23.312 -3.551 1 98.38 125 THR B O 1
ATOM 4267 N N . GLN B 1 126 ? 0.436 -24.156 -5.508 1 98.12 126 GLN B N 1
ATOM 4268 C CA . GLN B 1 126 ? 1.813 -23.922 -5.09 1 98.12 126 GLN B CA 1
ATOM 4269 C C . GLN B 1 126 ? 2.082 -22.438 -4.906 1 98.12 126 GLN B C 1
ATOM 4271 O O . GLN B 1 126 ? 2.926 -22.047 -4.094 1 98.12 126 GLN B O 1
AT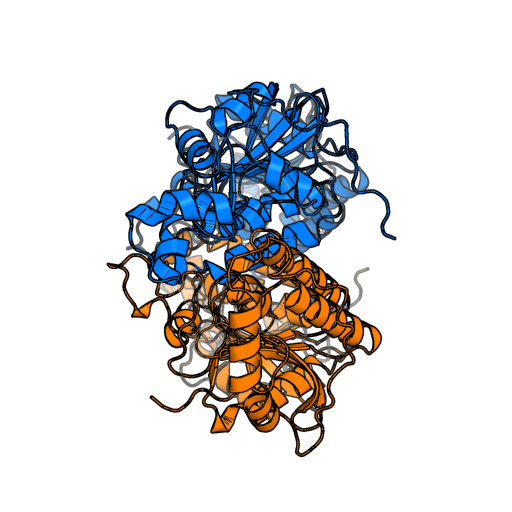OM 4276 N N . LEU B 1 127 ? 1.333 -21.641 -5.656 1 98.56 127 LEU B N 1
ATOM 4277 C CA . LEU B 1 127 ? 1.502 -20.188 -5.516 1 98.56 127 LEU B CA 1
ATOM 4278 C C . LEU B 1 127 ? 1.162 -19.734 -4.102 1 98.56 127 LEU B C 1
ATOM 4280 O O . LEU B 1 127 ? 1.812 -18.844 -3.559 1 98.56 127 LEU B O 1
ATOM 4284 N N . GLN B 1 128 ? 0.153 -20.312 -3.443 1 98.5 128 GLN B N 1
ATOM 4285 C CA . GLN B 1 128 ? -0.187 -20.016 -2.057 1 98.5 128 GLN B CA 1
ATOM 4286 C C . GLN B 1 128 ? 0.928 -20.453 -1.111 1 98.5 128 GLN B C 1
ATOM 4288 O O . GLN B 1 128 ? 1.252 -19.75 -0.156 1 98.5 128 GLN B O 1
ATOM 4293 N N . ARG B 1 129 ? 1.517 -21.625 -1.417 1 97.88 129 ARG B N 1
ATOM 4294 C CA . ARG B 1 129 ? 2.621 -22.125 -0.605 1 97.88 129 ARG B CA 1
ATOM 4295 C C . ARG B 1 129 ? 3.824 -21.188 -0.681 1 97.88 129 ARG B C 1
ATOM 4297 O O . ARG B 1 129 ? 4.43 -20.875 0.342 1 97.88 129 ARG B O 1
ATOM 4304 N N . VAL B 1 130 ? 4.082 -20.781 -1.866 1 97.88 130 VAL B N 1
ATOM 4305 C CA . VAL B 1 130 ? 5.207 -19.875 -2.08 1 97.88 130 VAL B CA 1
ATOM 4306 C C . VAL B 1 130 ? 4.945 -18.547 -1.383 1 97.88 130 VAL B C 1
ATOM 4308 O O . VAL B 1 130 ? 5.832 -17.984 -0.729 1 97.88 130 VAL B O 1
ATOM 4311 N N . ALA B 1 131 ? 3.752 -18.062 -1.519 1 98.31 131 ALA B N 1
ATOM 4312 C CA . ALA B 1 131 ? 3.385 -16.797 -0.863 1 98.31 131 ALA B CA 1
ATOM 4313 C C . ALA B 1 131 ? 3.551 -16.906 0.65 1 98.31 131 ALA B C 1
ATOM 4315 O O . ALA B 1 131 ? 4.027 -15.969 1.294 1 98.31 131 ALA B O 1
ATOM 4316 N N . ARG B 1 132 ? 3.152 -18.016 1.231 1 98.44 132 ARG B N 1
ATOM 4317 C CA . ARG B 1 132 ? 3.307 -18.25 2.664 1 98.44 132 ARG B CA 1
ATOM 4318 C C . ARG B 1 132 ? 4.781 -18.25 3.061 1 98.44 132 ARG B C 1
ATOM 4320 O O . ARG B 1 132 ? 5.16 -17.641 4.066 1 98.44 132 ARG B O 1
ATOM 4327 N N . GLN B 1 133 ? 5.578 -18.922 2.289 1 98.56 133 GLN B N 1
ATOM 4328 C CA . GLN B 1 133 ? 7.012 -18.953 2.564 1 98.56 133 GLN B CA 1
ATOM 4329 C C . GLN B 1 133 ? 7.621 -17.562 2.475 1 98.56 133 GLN B C 1
ATOM 4331 O O . GLN B 1 133 ? 8.461 -17.188 3.299 1 98.56 133 GLN B O 1
ATOM 4336 N N . SER B 1 134 ? 7.215 -16.844 1.482 1 98.56 134 SER B N 1
ATOM 4337 C CA . SER B 1 134 ? 7.676 -15.461 1.343 1 98.56 134 SER B CA 1
ATOM 4338 C C . SER B 1 134 ? 7.293 -14.625 2.561 1 98.56 134 SER B C 1
ATOM 4340 O O . SER B 1 134 ? 8.117 -13.883 3.092 1 98.56 134 SER B O 1
ATOM 4342 N N . ALA B 1 135 ? 6.078 -14.734 2.986 1 98.31 135 ALA B N 1
ATOM 4343 C CA . ALA B 1 135 ? 5.586 -13.984 4.141 1 98.31 135 ALA B CA 1
ATOM 4344 C C . ALA B 1 135 ? 6.371 -14.344 5.402 1 98.31 135 ALA B C 1
ATOM 4346 O O . ALA B 1 135 ? 6.742 -13.461 6.18 1 98.31 135 ALA B O 1
ATOM 4347 N N . LEU B 1 136 ? 6.609 -15.625 5.602 1 98.62 136 LEU B N 1
ATOM 4348 C CA . LEU B 1 136 ? 7.375 -16.078 6.758 1 98.62 136 LEU B CA 1
ATOM 4349 C C . LEU B 1 136 ? 8.805 -15.547 6.711 1 98.62 136 LEU B C 1
ATOM 4351 O O . LEU B 1 136 ? 9.359 -15.172 7.742 1 98.62 136 LEU B O 1
ATOM 4355 N N . THR B 1 137 ? 9.359 -15.531 5.543 1 98.69 137 THR B N 1
ATOM 4356 C CA . THR B 1 137 ? 10.719 -15.039 5.355 1 98.69 137 THR B CA 1
ATOM 4357 C C . THR B 1 137 ? 10.789 -13.539 5.66 1 98.69 137 THR B C 1
ATOM 4359 O O . THR B 1 137 ? 11.727 -13.078 6.316 1 98.69 137 THR B O 1
ATOM 4362 N N . ARG B 1 138 ? 9.836 -12.789 5.246 1 98.25 138 ARG B N 1
ATOM 4363 C CA . ARG B 1 138 ? 9.734 -11.375 5.578 1 98.25 138 ARG B CA 1
ATOM 4364 C C . ARG B 1 138 ? 9.625 -11.172 7.086 1 98.25 138 ARG B C 1
ATOM 4366 O O . ARG B 1 138 ? 10.297 -10.305 7.652 1 98.25 138 ARG B O 1
ATOM 4373 N N . ALA B 1 139 ? 8.781 -11.945 7.703 1 97.81 139 ALA B N 1
ATOM 4374 C CA . ALA B 1 139 ? 8.57 -11.844 9.148 1 97.81 139 ALA B CA 1
ATOM 4375 C C . ALA B 1 139 ? 9.859 -12.141 9.914 1 97.81 139 ALA B C 1
ATOM 4377 O O . ALA B 1 139 ? 10.07 -11.625 11.008 1 97.81 139 ALA B O 1
ATOM 4378 N N . ALA B 1 140 ? 10.711 -12.938 9.289 1 98.19 140 ALA B N 1
ATOM 4379 C CA . ALA B 1 140 ? 11.977 -13.312 9.914 1 98.19 140 ALA B CA 1
ATOM 4380 C C . ALA B 1 140 ? 13.031 -12.234 9.703 1 98.19 140 ALA B C 1
ATOM 4382 O O . ALA B 1 140 ? 14.156 -12.352 10.188 1 98.19 140 ALA B O 1
ATOM 4383 N N . GLY B 1 141 ? 12.688 -11.172 9.008 1 97.81 141 GLY B N 1
ATOM 4384 C CA . GLY B 1 141 ? 13.602 -10.062 8.797 1 97.81 141 GLY B CA 1
ATOM 4385 C C . GLY B 1 141 ? 14.664 -10.352 7.758 1 97.81 141 GLY B C 1
ATOM 4386 O O . GLY B 1 141 ? 15.797 -9.875 7.867 1 97.81 141 GLY B O 1
ATOM 4387 N N . LEU B 1 142 ? 14.344 -11.188 6.73 1 98.69 142 LEU B N 1
ATOM 4388 C CA . LEU B 1 142 ? 15.305 -11.555 5.695 1 98.69 142 LEU B CA 1
ATOM 4389 C C . LEU B 1 142 ? 14.906 -10.969 4.348 1 98.69 142 LEU B C 1
ATOM 4391 O O . LEU B 1 142 ? 13.719 -10.953 3.998 1 98.69 142 LEU B O 1
ATOM 4395 N N . ALA B 1 143 ? 15.867 -10.5 3.584 1 98.75 143 ALA B N 1
ATOM 4396 C CA . ALA B 1 143 ? 15.633 -9.82 2.314 1 98.75 143 ALA B CA 1
ATOM 4397 C C . ALA B 1 143 ? 15.352 -10.82 1.198 1 98.75 143 ALA B C 1
ATOM 4399 O O . ALA B 1 143 ? 15.898 -11.93 1.2 1 98.75 143 ALA B O 1
ATOM 4400 N N . GLN B 1 144 ? 14.555 -10.492 0.302 1 98.88 144 GLN B N 1
ATOM 4401 C CA . GLN B 1 144 ? 14.273 -11.219 -0.934 1 98.88 144 GLN B CA 1
ATOM 4402 C C . GLN B 1 144 ? 14.508 -10.336 -2.156 1 98.88 144 GLN B C 1
ATOM 4404 O O . GLN B 1 144 ? 13.82 -9.328 -2.344 1 98.88 144 GLN B O 1
ATOM 4409 N N . ILE B 1 145 ? 15.445 -10.656 -2.982 1 98.94 145 ILE B N 1
ATOM 4410 C CA . ILE B 1 145 ? 15.797 -9.891 -4.172 1 98.94 145 ILE B CA 1
ATOM 4411 C C . ILE B 1 145 ? 15.609 -10.75 -5.418 1 98.94 145 ILE B C 1
ATOM 4413 O O . ILE B 1 145 ? 16.391 -11.664 -5.672 1 98.94 145 ILE B O 1
ATOM 4417 N N . ALA B 1 146 ? 14.648 -10.398 -6.219 1 98.94 146 ALA B N 1
ATOM 4418 C CA . ALA B 1 146 ? 14.336 -11.203 -7.398 1 98.94 146 ALA B CA 1
ATOM 4419 C C . ALA B 1 146 ? 15.078 -10.68 -8.625 1 98.94 146 ALA B C 1
ATOM 4421 O O . ALA B 1 146 ? 15.281 -9.477 -8.773 1 98.94 146 ALA B O 1
ATOM 4422 N N . VAL B 1 147 ? 15.453 -11.562 -9.422 1 98.88 147 VAL B N 1
ATOM 4423 C CA . VAL B 1 147 ? 15.906 -11.273 -10.781 1 98.88 147 VAL B CA 1
ATOM 4424 C C . VAL B 1 147 ? 14.953 -11.922 -11.789 1 98.88 147 VAL B C 1
ATOM 4426 O O . VAL B 1 147 ? 14.852 -13.148 -11.852 1 98.88 147 VAL B O 1
ATOM 4429 N N . VAL B 1 148 ? 14.281 -11.102 -12.5 1 98.56 148 VAL B N 1
ATOM 4430 C CA . VAL B 1 148 ? 13.297 -11.633 -13.445 1 98.56 148 VAL B CA 1
ATOM 4431 C C . VAL B 1 148 ? 13.93 -11.758 -14.828 1 98.56 148 VAL B C 1
ATOM 4433 O O . VAL B 1 148 ? 14.492 -10.789 -15.352 1 98.56 148 VAL B O 1
ATOM 4436 N N . ARG B 1 149 ? 13.812 -12.914 -15.328 1 98.12 149 ARG B N 1
ATOM 4437 C CA . ARG B 1 149 ? 14.383 -13.281 -16.625 1 98.12 149 ARG B CA 1
ATOM 4438 C C . ARG B 1 149 ? 13.297 -13.398 -17.688 1 98.12 149 ARG B C 1
ATOM 4440 O O . ARG B 1 149 ? 12.188 -12.891 -17.5 1 98.12 149 ARG B O 1
ATOM 4447 N N . ASP B 1 150 ? 13.664 -13.984 -18.859 1 96.56 150 ASP B N 1
ATOM 4448 C CA . ASP B 1 150 ? 12.75 -14.016 -19.984 1 96.56 150 ASP B CA 1
ATOM 4449 C C . ASP B 1 150 ? 12.242 -15.43 -20.25 1 96.56 150 ASP B C 1
ATOM 4451 O O . ASP B 1 150 ? 13.008 -16.312 -20.625 1 96.56 150 ASP B O 1
ATOM 4455 N N . PRO B 1 151 ? 11 -15.578 -20.125 1 96.94 151 PRO B N 1
ATOM 4456 C CA . PRO B 1 151 ? 9.938 -14.703 -19.609 1 96.94 151 PRO B CA 1
ATOM 4457 C C . PRO B 1 151 ? 9.688 -14.891 -18.109 1 96.94 151 PRO B C 1
ATOM 4459 O O . PRO B 1 151 ? 10.164 -15.867 -17.516 1 96.94 151 PRO B O 1
ATOM 4462 N N . ALA B 1 152 ? 9.102 -14.008 -17.484 1 97.75 152 ALA B N 1
ATOM 4463 C CA . ALA B 1 152 ? 8.555 -14.102 -16.141 1 97.75 152 ALA B CA 1
ATOM 4464 C C . ALA B 1 152 ? 7.09 -13.68 -16.109 1 97.75 152 ALA B C 1
ATOM 4466 O O . ALA B 1 152 ? 6.781 -12.484 -16.047 1 97.75 152 ALA B O 1
ATOM 4467 N N . THR B 1 153 ? 6.199 -14.656 -16.125 1 97.12 153 THR B N 1
ATOM 4468 C CA . THR B 1 153 ? 4.773 -14.359 -16.234 1 97.12 153 THR B CA 1
ATOM 4469 C C . THR B 1 153 ? 3.967 -15.164 -15.227 1 97.12 153 THR B C 1
ATOM 4471 O O . THR B 1 153 ? 4.52 -16 -14.508 1 97.12 153 THR B O 1
ATOM 4474 N N . GLY B 1 154 ? 2.711 -14.844 -15.086 1 96.19 154 GLY B N 1
ATOM 4475 C CA . GLY B 1 154 ? 1.769 -15.602 -14.281 1 96.19 154 GLY B CA 1
ATOM 4476 C C . GLY B 1 154 ? 2.068 -15.539 -12.797 1 96.19 154 GLY B C 1
ATOM 4477 O O . GLY B 1 154 ? 2.473 -14.5 -12.281 1 96.19 154 GLY B O 1
ATOM 4478 N N . GLY B 1 155 ? 1.822 -16.656 -12.227 1 95.62 155 GLY B N 1
ATOM 4479 C CA . GLY B 1 155 ? 1.963 -16.75 -10.781 1 95.62 155 GLY B CA 1
ATOM 4480 C C . GLY B 1 155 ? 3.4 -16.625 -10.312 1 95.62 155 GLY B C 1
ATOM 4481 O O . GLY B 1 155 ? 3.656 -16.141 -9.203 1 95.62 155 GLY B O 1
ATOM 4482 N N . GLY B 1 156 ? 4.297 -17.109 -11.117 1 96.44 156 GLY B N 1
ATOM 4483 C CA . GLY B 1 156 ? 5.695 -16.938 -10.758 1 96.44 156 GLY B CA 1
ATOM 4484 C C . GLY B 1 156 ? 6.105 -15.492 -10.625 1 96.44 156 GLY B C 1
ATOM 4485 O O . GLY B 1 156 ? 6.801 -15.117 -9.68 1 96.44 156 GLY B O 1
ATOM 4486 N N . TRP B 1 157 ? 5.625 -14.719 -11.602 1 97.81 157 TRP B N 1
ATOM 4487 C CA . TRP B 1 157 ? 5.824 -13.273 -11.523 1 97.81 157 TRP B CA 1
ATOM 4488 C C . TRP B 1 157 ? 5.113 -12.695 -10.297 1 97.81 157 TRP B C 1
ATOM 4490 O O . TRP B 1 157 ? 5.719 -11.961 -9.516 1 97.81 157 TRP B O 1
ATOM 4500 N N . ALA B 1 158 ? 3.969 -13.078 -10 1 97.69 158 ALA B N 1
ATOM 4501 C CA . ALA B 1 158 ? 3.113 -12.461 -8.992 1 97.69 158 ALA B CA 1
ATOM 4502 C C . ALA B 1 158 ? 3.477 -12.938 -7.586 1 97.69 158 ALA B C 1
ATOM 4504 O O . ALA B 1 158 ? 2.918 -12.461 -6.598 1 97.69 158 ALA B O 1
ATOM 4505 N N . THR B 1 159 ? 4.363 -13.875 -7.441 1 97.75 159 THR B N 1
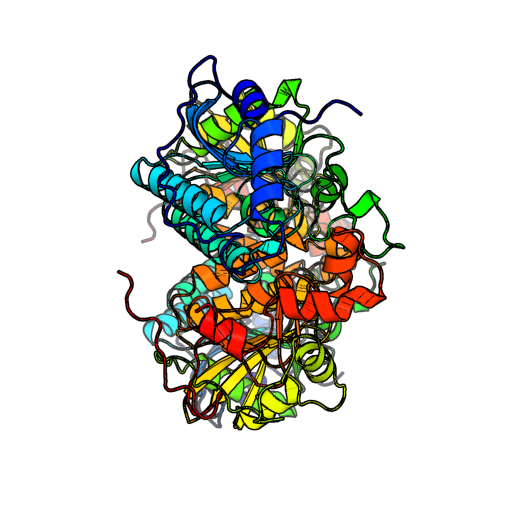ATOM 4506 C CA . THR B 1 159 ? 4.781 -14.32 -6.117 1 97.75 159 THR B CA 1
ATOM 4507 C C . THR B 1 159 ? 6.281 -14.141 -5.93 1 97.75 159 THR B C 1
ATOM 4509 O O . THR B 1 159 ? 6.719 -13.242 -5.211 1 97.75 159 THR B O 1
ATOM 4512 N N . LEU B 1 160 ? 7.062 -14.742 -6.781 1 98.31 160 LEU B N 1
ATOM 4513 C CA . LEU B 1 160 ? 8.516 -14.75 -6.613 1 98.31 160 LEU B CA 1
ATOM 4514 C C . LEU B 1 160 ? 9.133 -13.461 -7.145 1 98.31 160 LEU B C 1
ATOM 4516 O O . LEU B 1 160 ? 10.188 -13.031 -6.672 1 98.31 160 LEU B O 1
ATOM 4520 N N . GLY B 1 161 ? 8.508 -12.891 -8.125 1 98.44 161 GLY B N 1
ATOM 4521 C CA . GLY B 1 161 ? 9.008 -11.656 -8.703 1 98.44 161 GLY B CA 1
ATOM 4522 C C . GLY B 1 161 ? 8.469 -10.414 -8.016 1 98.44 161 GLY B C 1
ATOM 4523 O O . GLY B 1 161 ? 9.109 -9.875 -7.109 1 98.44 161 GLY B O 1
ATOM 4524 N N . ALA B 1 162 ? 7.195 -10.109 -8.383 1 98.31 162 ALA B N 1
ATOM 4525 C CA . ALA B 1 162 ? 6.559 -8.883 -7.902 1 98.31 162 ALA B CA 1
ATOM 4526 C C . ALA B 1 162 ? 6.398 -8.914 -6.383 1 98.31 162 ALA B C 1
ATOM 4528 O O . ALA B 1 162 ? 6.254 -7.863 -5.75 1 98.31 162 ALA B O 1
ATOM 4529 N N . GLY B 1 163 ? 6.465 -10.062 -5.809 1 97.75 163 GLY B N 1
ATOM 4530 C CA . GLY B 1 163 ? 6.32 -10.211 -4.371 1 97.75 163 GLY B CA 1
ATOM 4531 C C . GLY B 1 163 ? 7.625 -10.023 -3.617 1 97.75 163 GLY B C 1
ATOM 4532 O O . GLY B 1 163 ? 7.645 -10.031 -2.385 1 97.75 163 GLY B O 1
ATOM 4533 N N . ALA B 1 164 ? 8.75 -9.812 -4.293 1 98.69 164 ALA B N 1
ATOM 4534 C CA . ALA B 1 164 ? 10.055 -9.625 -3.654 1 98.69 164 ALA B CA 1
ATOM 4535 C C . ALA B 1 164 ? 10.219 -8.195 -3.156 1 98.69 164 ALA B C 1
ATOM 4537 O O . ALA B 1 164 ? 9.422 -7.316 -3.49 1 98.69 164 ALA B O 1
ATOM 4538 N N . ASP B 1 165 ? 11.227 -7.973 -2.309 1 98.75 165 ASP B N 1
ATOM 4539 C CA . ASP B 1 165 ? 11.523 -6.641 -1.792 1 98.75 165 ASP B CA 1
ATOM 4540 C C . ASP B 1 165 ? 12.117 -5.75 -2.883 1 98.75 165 ASP B C 1
ATOM 4542 O O . ASP B 1 165 ? 11.805 -4.559 -2.955 1 98.75 165 ASP B O 1
ATOM 4546 N N . VAL B 1 166 ? 13 -6.328 -3.66 1 98.94 166 VAL B N 1
ATOM 4547 C CA . VAL B 1 166 ? 13.656 -5.68 -4.789 1 98.94 166 VAL B CA 1
ATOM 4548 C C . VAL B 1 166 ? 13.523 -6.551 -6.035 1 98.94 166 VAL B C 1
ATOM 4550 O O . VAL B 1 166 ? 13.68 -7.773 -5.969 1 98.94 166 VAL B O 1
ATOM 4553 N N . VAL B 1 167 ? 13.219 -5.91 -7.133 1 98.94 167 VAL B N 1
ATOM 4554 C CA . VAL B 1 167 ? 13.047 -6.645 -8.383 1 98.94 167 VAL B CA 1
ATOM 4555 C C . VAL B 1 167 ? 13.984 -6.074 -9.445 1 98.94 167 VAL B C 1
ATOM 4557 O O . VAL B 1 167 ? 13.836 -4.926 -9.867 1 98.94 167 VAL B O 1
ATOM 4560 N N . LEU B 1 168 ? 14.906 -6.836 -9.828 1 98.94 168 LEU B N 1
ATOM 4561 C CA . LEU B 1 168 ? 15.781 -6.551 -10.961 1 98.94 168 LEU B CA 1
ATOM 4562 C C . LEU B 1 168 ? 15.336 -7.332 -12.195 1 98.94 168 LEU B C 1
ATOM 4564 O O . LEU B 1 168 ? 14.938 -8.492 -12.086 1 98.94 168 LEU B O 1
ATOM 4568 N N . ALA B 1 169 ? 15.375 -6.703 -13.352 1 98.81 169 ALA B N 1
ATOM 4569 C CA . ALA B 1 169 ? 14.914 -7.371 -14.57 1 98.81 169 ALA B CA 1
ATOM 4570 C C . ALA B 1 169 ? 15.992 -7.336 -15.648 1 98.81 169 ALA B C 1
ATOM 4572 O O . ALA B 1 169 ? 16.719 -6.348 -15.781 1 98.81 169 ALA B O 1
ATOM 4573 N N . LEU B 1 170 ? 16.047 -8.383 -16.406 1 98.62 170 LEU B N 1
ATOM 4574 C CA . LEU B 1 170 ? 16.938 -8.383 -17.562 1 98.62 170 LEU B CA 1
ATOM 4575 C C . LEU B 1 170 ? 16.344 -7.547 -18.688 1 98.62 170 LEU B C 1
ATOM 4577 O O . LEU B 1 170 ? 15.125 -7.547 -18.906 1 98.62 170 LEU B O 1
ATOM 4581 N N . PRO B 1 171 ? 17.25 -6.918 -19.484 1 98.19 171 PRO B N 1
ATOM 4582 C CA . PRO B 1 171 ? 16.75 -6.105 -20.594 1 98.19 171 PRO B CA 1
ATOM 4583 C C . PRO B 1 171 ? 15.969 -6.926 -21.625 1 98.19 171 PRO B C 1
ATOM 4585 O O . PRO B 1 171 ? 16.375 -8.031 -21.984 1 98.19 171 PRO B O 1
ATOM 4588 N N . GLY B 1 172 ? 14.828 -6.406 -22 1 96.94 172 GLY B N 1
ATOM 4589 C CA . GLY B 1 172 ? 14.047 -7 -23.078 1 96.94 172 GLY B CA 1
ATOM 4590 C C . GLY B 1 172 ? 13.203 -8.18 -22.625 1 96.94 172 GLY B C 1
ATOM 4591 O O . GLY B 1 172 ? 12.445 -8.742 -23.406 1 96.94 172 GLY B O 1
ATOM 4592 N N . ALA B 1 173 ? 13.305 -8.555 -21.359 1 97.62 173 ALA B N 1
ATOM 4593 C CA . ALA B 1 173 ? 12.555 -9.703 -20.859 1 97.62 173 ALA B CA 1
ATOM 4594 C C . ALA B 1 173 ? 11.047 -9.445 -20.938 1 97.62 173 ALA B C 1
ATOM 4596 O O . ALA B 1 173 ? 10.594 -8.328 -20.672 1 97.62 173 ALA B O 1
ATOM 4597 N N . GLN B 1 174 ? 10.305 -10.477 -21.359 1 97.31 174 GLN B N 1
ATOM 4598 C CA . GLN B 1 174 ? 8.852 -10.453 -21.203 1 97.31 174 GLN B CA 1
ATOM 4599 C C . GLN B 1 174 ? 8.445 -10.609 -19.734 1 97.31 174 GLN B C 1
ATOM 4601 O O . GLN B 1 174 ? 8.727 -11.641 -19.125 1 97.31 174 GLN B O 1
ATOM 4606 N N . VAL B 1 175 ? 7.84 -9.586 -19.172 1 98.12 175 VAL B N 1
ATOM 4607 C CA . VAL B 1 175 ? 7.41 -9.602 -17.781 1 98.12 175 VAL B CA 1
ATOM 4608 C C . VAL B 1 175 ? 5.973 -9.102 -17.688 1 98.12 175 VAL B C 1
ATOM 4610 O O . VAL B 1 175 ? 5.645 -8.023 -18.188 1 98.12 175 VAL B O 1
ATOM 4613 N N . GLY B 1 176 ? 5.125 -9.852 -17 1 97.38 176 GLY B N 1
ATOM 4614 C CA . GLY B 1 176 ? 3.729 -9.508 -16.797 1 97.38 176 GLY B CA 1
ATOM 4615 C C . GLY B 1 176 ? 2.906 -10.648 -16.234 1 97.38 176 GLY B C 1
ATOM 4616 O O . GLY B 1 176 ? 3.309 -11.812 -16.312 1 97.38 176 GLY B O 1
ATOM 4617 N N . PHE B 1 177 ? 1.794 -10.312 -15.75 1 95.88 177 PHE B N 1
ATOM 4618 C CA . PHE B 1 177 ? 0.959 -11.383 -15.219 1 95.88 177 PHE B CA 1
ATOM 4619 C C . PHE B 1 177 ? 0.364 -12.219 -16.344 1 95.88 177 PHE B C 1
ATOM 4621 O O . PHE B 1 177 ? 0.335 -13.453 -16.266 1 95.88 177 PHE B O 1
ATOM 4628 N N . ALA B 1 178 ? -0.03 -11.516 -17.328 1 89.12 178 ALA B N 1
ATOM 4629 C CA . ALA B 1 178 ? -0.543 -12.234 -18.5 1 89.12 178 ALA B CA 1
ATOM 4630 C C . ALA B 1 178 ? 0.587 -12.625 -19.438 1 89.12 178 ALA B C 1
ATOM 4632 O O . ALA B 1 178 ? 1.289 -11.758 -19.969 1 89.12 178 ALA B O 1
ATOM 4633 N N . GLY B 1 179 ? 0.716 -13.883 -19.719 1 88.12 179 GLY B N 1
ATOM 4634 C CA . GLY B 1 179 ? 1.669 -14.344 -20.719 1 88.12 179 GLY B CA 1
ATOM 4635 C C . GLY B 1 179 ? 1.196 -14.133 -22.141 1 88.12 179 GLY B C 1
ATOM 4636 O O . GLY B 1 179 ? 0.046 -13.75 -22.375 1 88.12 179 GLY B O 1
ATOM 4637 N N . SER B 1 180 ? 2.021 -14.375 -23.062 1 84.12 180 SER B N 1
ATOM 4638 C CA . SER B 1 180 ? 1.792 -14.055 -24.469 1 84.12 180 SER B CA 1
ATOM 4639 C C . SER B 1 180 ? 0.598 -14.82 -25.031 1 84.12 180 SER B C 1
ATOM 4641 O O . SER B 1 180 ? -0.082 -14.344 -25.938 1 84.12 180 SER B O 1
ATOM 4643 N N . ARG B 1 181 ? 0.397 -15.906 -24.438 1 80.62 181 ARG B N 1
ATOM 4644 C CA . ARG B 1 181 ? -0.673 -16.734 -24.984 1 80.62 181 ARG B CA 1
ATOM 4645 C C . ARG B 1 181 ? -2.006 -16.422 -24.312 1 80.62 181 ARG B C 1
ATOM 4647 O O . ARG B 1 181 ? -3.055 -16.891 -24.75 1 80.62 181 ARG B O 1
ATOM 4654 N N . VAL B 1 182 ? -1.983 -15.727 -23.25 1 84.94 182 VAL B N 1
ATOM 4655 C CA . VAL B 1 182 ? -3.193 -15.445 -22.484 1 84.94 182 VAL B CA 1
ATOM 4656 C C . VAL B 1 182 ? -3.621 -14 -22.719 1 84.94 182 VAL B C 1
ATOM 4658 O O . VAL B 1 182 ? -4.809 -13.68 -22.656 1 84.94 182 VAL B O 1
ATOM 4661 N N . ARG B 1 183 ? -2.639 -13.102 -23.047 1 89.44 183 ARG B N 1
ATOM 4662 C CA . ARG B 1 183 ? -2.971 -11.695 -23.219 1 89.44 183 ARG B CA 1
ATOM 4663 C C . ARG B 1 183 ? -3.873 -11.492 -24.422 1 89.44 183 ARG B C 1
ATOM 4665 O O . ARG B 1 183 ? -3.783 -12.234 -25.406 1 89.44 183 ARG B O 1
ATOM 4672 N N . PRO B 1 184 ? -4.703 -10.438 -24.297 1 90.25 184 PRO B N 1
ATOM 4673 C CA . PRO B 1 184 ? -5.52 -10.141 -25.469 1 90.25 184 PRO B CA 1
ATOM 4674 C C . PRO B 1 184 ? -4.676 -9.852 -26.719 1 90.25 184 PRO B C 1
ATOM 4676 O O . PRO B 1 184 ? -3.631 -9.203 -26.625 1 90.25 184 PRO B O 1
ATOM 4679 N N . PRO B 1 185 ? -5.184 -10.406 -27.781 1 88.81 185 PRO B N 1
ATOM 4680 C CA . PRO B 1 185 ? -4.41 -10.234 -29 1 88.81 185 PRO B CA 1
ATOM 4681 C C . PRO B 1 185 ? -4.18 -8.766 -29.359 1 88.81 185 PRO B C 1
ATOM 4683 O O . PRO B 1 185 ? -3.182 -8.43 -30 1 88.81 185 PRO B O 1
ATOM 4686 N N . ASP B 1 186 ? -5.043 -7.898 -28.969 1 92 186 ASP B N 1
ATOM 4687 C CA . ASP B 1 186 ? -4.953 -6.492 -29.359 1 92 186 ASP B CA 1
ATOM 4688 C C . ASP B 1 186 ? -4.254 -5.672 -28.266 1 92 186 ASP B C 1
ATOM 4690 O O . ASP B 1 186 ? -4.113 -4.453 -28.406 1 92 186 ASP B O 1
ATOM 4694 N N . ALA B 1 187 ? -3.748 -6.309 -27.297 1 92.31 187 ALA B N 1
ATOM 4695 C CA . ALA B 1 187 ? -3.078 -5.578 -26.219 1 92.31 187 ALA B CA 1
ATOM 4696 C C . ALA B 1 187 ? -1.714 -5.066 -26.672 1 92.31 187 ALA B C 1
ATOM 4698 O O . ALA B 1 187 ? -0.999 -5.754 -27.406 1 92.31 187 ALA B O 1
ATOM 4699 N N . ASP B 1 188 ? -1.357 -3.83 -26.234 1 93.25 188 ASP B N 1
ATOM 4700 C CA . ASP B 1 188 ? -0.037 -3.264 -26.484 1 93.25 188 ASP B CA 1
ATOM 4701 C C . ASP B 1 188 ? 1.063 -4.141 -25.891 1 93.25 188 ASP B C 1
ATOM 4703 O O . ASP B 1 188 ? 1.204 -4.223 -24.672 1 93.25 188 ASP B O 1
ATOM 4707 N N . PRO B 1 189 ? 1.812 -4.793 -26.719 1 92.19 189 PRO B N 1
ATOM 4708 C CA . PRO B 1 189 ? 2.828 -5.719 -26.203 1 92.19 189 PRO B CA 1
ATOM 4709 C C . PRO B 1 189 ? 3.867 -5.031 -25.328 1 92.19 189 PRO B C 1
ATOM 4711 O O . PRO B 1 189 ? 4.52 -5.68 -24.5 1 92.19 189 PRO B O 1
ATOM 4714 N N . ALA B 1 190 ? 4.035 -3.729 -25.516 1 93.56 190 ALA B N 1
ATOM 4715 C CA . ALA B 1 190 ? 5.051 -2.979 -24.781 1 93.56 190 ALA B CA 1
ATOM 4716 C C . ALA B 1 190 ? 4.742 -2.953 -23.281 1 93.56 190 ALA B C 1
ATOM 4718 O O . ALA B 1 190 ? 5.629 -2.691 -22.469 1 93.56 190 ALA B O 1
ATOM 4719 N N . ALA B 1 191 ? 3.529 -3.244 -22.922 1 96 191 ALA B N 1
ATOM 4720 C CA . ALA B 1 191 ? 3.123 -3.201 -21.516 1 96 191 ALA B CA 1
ATOM 4721 C C . ALA B 1 191 ? 3.635 -4.426 -20.75 1 96 191 ALA B C 1
ATOM 4723 O O . ALA B 1 191 ? 3.604 -4.457 -19.531 1 96 191 ALA B O 1
ATOM 4724 N N . TYR B 1 192 ? 4.141 -5.398 -21.484 1 97.5 192 TYR B N 1
ATOM 4725 C CA . TYR B 1 192 ? 4.492 -6.68 -20.891 1 97.5 192 TYR B CA 1
ATOM 4726 C C . TYR B 1 192 ? 5.996 -6.914 -20.953 1 97.5 192 TYR B C 1
ATOM 4728 O O . TYR B 1 192 ? 6.449 -8.031 -21.219 1 97.5 192 TYR B O 1
ATOM 4736 N N . THR B 1 193 ? 6.766 -5.895 -20.766 1 97.94 193 THR B N 1
ATOM 4737 C CA . THR B 1 193 ? 8.219 -5.984 -20.812 1 97.94 193 THR B CA 1
ATOM 4738 C C . THR B 1 193 ? 8.836 -5.543 -19.5 1 97.94 193 THR B C 1
ATOM 4740 O O . THR B 1 193 ? 8.18 -4.891 -18.688 1 97.94 193 THR B O 1
ATOM 4743 N N . ALA B 1 194 ? 10.117 -5.934 -19.328 1 98.31 194 ALA B N 1
ATOM 4744 C CA . ALA B 1 194 ? 10.898 -5.48 -18.172 1 98.31 194 ALA B CA 1
ATOM 4745 C C . ALA B 1 194 ? 10.891 -3.959 -18.078 1 98.31 194 ALA B C 1
ATOM 4747 O O . ALA B 1 194 ? 10.648 -3.404 -17 1 98.31 194 ALA B O 1
ATOM 4748 N N . GLU B 1 195 ? 11.117 -3.281 -19.141 1 98.62 195 GLU B N 1
ATOM 4749 C CA . GLU B 1 195 ? 11.164 -1.822 -19.188 1 98.62 195 GLU B CA 1
ATOM 4750 C C . GLU B 1 195 ? 9.828 -1.215 -18.766 1 98.62 195 GLU B C 1
ATOM 4752 O O . GLU B 1 195 ? 9.789 -0.228 -18.031 1 98.62 195 GLU B O 1
ATOM 4757 N N . ALA B 1 196 ? 8.766 -1.819 -19.234 1 98.25 196 ALA B N 1
ATOM 4758 C CA . ALA B 1 196 ? 7.434 -1.319 -18.906 1 98.25 196 ALA B CA 1
ATOM 4759 C C . ALA B 1 196 ? 7.137 -1.503 -17.422 1 98.25 196 ALA B C 1
ATOM 4761 O O . ALA B 1 196 ? 6.5 -0.649 -16.797 1 98.25 196 ALA B O 1
ATOM 4762 N N . GLN B 1 197 ? 7.574 -2.652 -16.875 1 98.62 197 GLN B N 1
ATOM 4763 C CA . GLN B 1 197 ? 7.352 -2.893 -15.453 1 98.62 197 GLN B CA 1
ATOM 4764 C C . GLN B 1 197 ? 8.125 -1.897 -14.594 1 98.62 197 GLN B C 1
ATOM 4766 O O . GLN B 1 197 ? 7.633 -1.443 -13.562 1 98.62 197 GLN B O 1
ATOM 4771 N N . VAL B 1 198 ? 9.344 -1.547 -14.992 1 98.75 198 VAL B N 1
ATOM 4772 C CA . VAL B 1 198 ? 10.117 -0.531 -14.281 1 98.75 198 VAL B CA 1
ATOM 4773 C C . VAL B 1 198 ? 9.422 0.826 -14.414 1 98.75 198 VAL B C 1
ATOM 4775 O O . VAL B 1 198 ? 9.281 1.555 -13.43 1 98.75 198 VAL B O 1
ATOM 4778 N N . ALA B 1 199 ? 8.969 1.147 -15.609 1 98.44 199 ALA B N 1
ATOM 4779 C CA . ALA B 1 199 ? 8.289 2.418 -15.859 1 98.44 199 ALA B CA 1
ATOM 4780 C C . ALA B 1 199 ? 7.016 2.535 -15.031 1 98.44 199 ALA B C 1
ATOM 4782 O O . ALA B 1 199 ? 6.664 3.623 -14.57 1 98.44 199 ALA B O 1
ATOM 4783 N N . ALA B 1 200 ? 6.375 1.403 -14.805 1 98.19 200 ALA B N 1
ATOM 4784 C CA . ALA B 1 200 ? 5.125 1.373 -14.055 1 98.19 200 ALA B CA 1
ATOM 4785 C C . ALA B 1 200 ? 5.391 1.275 -12.555 1 98.19 200 ALA B C 1
ATOM 4787 O O . ALA B 1 200 ? 4.457 1.31 -11.742 1 98.19 200 ALA B O 1
ATOM 4788 N N . GLY B 1 201 ? 6.652 1.183 -12.164 1 98.69 201 GLY B N 1
ATOM 4789 C CA . GLY B 1 201 ? 7.004 1.118 -10.75 1 98.69 201 GLY B CA 1
ATOM 4790 C C . GLY B 1 201 ? 6.844 -0.269 -10.164 1 98.69 201 GLY B C 1
ATOM 4791 O O . GLY B 1 201 ? 6.848 -0.431 -8.938 1 98.69 201 GLY B O 1
ATOM 4792 N N . SER B 1 202 ? 6.727 -1.306 -11.023 1 98.75 202 SER B N 1
ATOM 4793 C CA . SER B 1 202 ? 6.512 -2.672 -10.555 1 98.75 202 SER B CA 1
ATOM 4794 C C . SER B 1 202 ? 7.836 -3.402 -10.359 1 98.75 202 SER B C 1
ATOM 4796 O O . SER B 1 202 ? 7.895 -4.426 -9.672 1 98.75 202 SER B O 1
ATOM 4798 N N . ALA B 1 203 ? 8.852 -2.932 -10.984 1 98.81 203 ALA B N 1
ATOM 4799 C CA . ALA B 1 203 ? 10.227 -3.406 -10.836 1 98.81 203 ALA B CA 1
ATOM 4800 C C . ALA B 1 203 ? 11.18 -2.248 -10.555 1 98.81 203 ALA B C 1
ATOM 4802 O O . ALA B 1 203 ? 10.852 -1.088 -10.805 1 98.81 203 ALA B O 1
ATOM 4803 N N . ASP B 1 204 ? 12.336 -2.561 -10.078 1 98.88 204 ASP B N 1
ATOM 4804 C CA . ASP B 1 204 ? 13.203 -1.496 -9.578 1 98.88 204 ASP B CA 1
ATOM 4805 C C . ASP B 1 204 ? 14.203 -1.054 -10.648 1 98.88 204 ASP B C 1
ATOM 4807 O O . ASP B 1 204 ? 14.555 0.124 -10.719 1 98.88 204 ASP B O 1
ATOM 4811 N N . ALA B 1 205 ? 14.68 -1.989 -11.438 1 98.81 205 ALA B N 1
ATOM 4812 C CA . ALA B 1 205 ? 15.695 -1.623 -12.43 1 98.81 205 ALA B CA 1
ATOM 4813 C C . ALA B 1 205 ? 15.82 -2.693 -13.508 1 98.81 205 ALA B C 1
ATOM 4815 O O . ALA B 1 205 ? 15.523 -3.867 -13.266 1 98.81 205 ALA B O 1
ATOM 4816 N N . VAL B 1 206 ? 16.188 -2.262 -14.672 1 98.75 206 VAL B N 1
ATOM 4817 C CA . VAL B 1 206 ? 16.703 -3.15 -15.711 1 98.75 206 VAL B CA 1
ATOM 4818 C C . VAL B 1 206 ? 18.219 -3.236 -15.625 1 98.75 206 VAL B C 1
ATOM 4820 O O . VAL B 1 206 ? 18.906 -2.213 -15.609 1 98.75 206 VAL B O 1
ATOM 4823 N N . VAL B 1 207 ? 18.766 -4.441 -15.531 1 98.75 207 VAL B N 1
ATOM 4824 C CA . VAL B 1 207 ? 20.188 -4.633 -15.344 1 98.75 207 VAL B CA 1
ATOM 4825 C C . VAL B 1 207 ? 20.734 -5.586 -16.406 1 98.75 207 VAL B C 1
ATOM 4827 O O . VAL B 1 207 ? 20.312 -6.746 -16.484 1 98.75 207 VAL B O 1
ATOM 4830 N N . PRO B 1 208 ? 21.719 -5.176 -17.203 1 97.94 208 PRO B N 1
ATOM 4831 C CA . PRO B 1 208 ? 22.328 -6.086 -18.172 1 97.94 208 PRO B CA 1
ATOM 4832 C C . PRO B 1 208 ? 23.047 -7.262 -17.516 1 97.94 208 PRO B C 1
ATOM 4834 O O . PRO B 1 208 ? 23.625 -7.109 -16.422 1 97.94 208 PRO B O 1
ATOM 4837 N N . PRO B 1 209 ? 23.047 -8.391 -18.188 1 96.81 209 PRO B N 1
ATOM 4838 C CA . PRO B 1 209 ? 23.672 -9.586 -17.609 1 96.81 209 PRO B CA 1
ATOM 4839 C C . PRO B 1 209 ? 25.109 -9.352 -17.172 1 96.81 209 PRO B C 1
ATOM 4841 O O . PRO B 1 209 ? 25.531 -9.867 -16.125 1 96.81 209 PRO B O 1
ATOM 4844 N N . GLY B 1 210 ? 25.859 -8.562 -17.938 1 96.62 210 GLY B N 1
ATOM 4845 C CA . GLY B 1 210 ? 27.266 -8.32 -17.609 1 96.62 210 GLY B CA 1
ATOM 4846 C C . GLY B 1 210 ? 27.453 -7.547 -16.328 1 96.62 210 GLY B C 1
ATOM 4847 O O . GLY B 1 210 ? 28.531 -7.57 -15.734 1 96.62 210 GLY B O 1
ATOM 4848 N N . GLU B 1 211 ? 26.391 -6.891 -15.836 1 98.31 211 GLU B N 1
ATOM 4849 C CA . GLU B 1 211 ? 26.453 -6.074 -14.625 1 98.31 211 GLU B CA 1
ATOM 4850 C C . GLU B 1 211 ? 25.688 -6.719 -13.477 1 98.31 211 GLU B C 1
ATOM 4852 O O . GLU B 1 211 ? 25.688 -6.207 -12.359 1 98.31 211 GLU B O 1
ATOM 4857 N N . LEU B 1 212 ? 25.062 -7.836 -13.742 1 98.44 212 LEU B N 1
ATOM 4858 C CA . LEU B 1 212 ? 24.078 -8.391 -12.836 1 98.44 212 LEU B CA 1
ATOM 4859 C C . LEU B 1 212 ? 24.719 -8.891 -11.555 1 98.44 212 LEU B C 1
ATOM 4861 O O . LEU B 1 212 ? 24.234 -8.633 -10.453 1 98.44 212 LEU B O 1
ATOM 4865 N N . ARG B 1 213 ? 25.812 -9.648 -11.664 1 98.5 213 ARG B N 1
ATOM 4866 C CA . ARG B 1 213 ? 26.469 -10.18 -10.477 1 98.5 213 ARG B CA 1
ATOM 4867 C C . ARG B 1 213 ? 26.875 -9.062 -9.531 1 98.5 213 ARG B C 1
ATOM 4869 O O . ARG B 1 213 ? 26.625 -9.141 -8.328 1 98.5 213 ARG B O 1
ATOM 4876 N N . ALA B 1 214 ? 27.469 -8.023 -10.086 1 98.5 214 ALA B N 1
ATOM 4877 C CA . ALA B 1 214 ? 27.922 -6.898 -9.273 1 98.5 214 ALA B CA 1
ATOM 4878 C C . ALA B 1 214 ? 26.734 -6.168 -8.633 1 98.5 214 ALA B C 1
ATOM 4880 O O . ALA B 1 214 ? 26.797 -5.809 -7.457 1 98.5 214 ALA B O 1
ATOM 4881 N N . THR B 1 215 ? 25.703 -5.922 -9.445 1 98.75 215 THR B N 1
ATOM 4882 C CA . THR B 1 215 ? 24.531 -5.215 -8.953 1 98.75 215 THR B CA 1
ATOM 4883 C C . THR B 1 215 ? 23.844 -6.016 -7.852 1 98.75 215 THR B C 1
ATOM 4885 O O . THR B 1 215 ? 23.516 -5.477 -6.789 1 98.75 215 THR B O 1
ATOM 4888 N N . LEU B 1 216 ? 23.609 -7.289 -8.117 1 98.81 216 LEU B N 1
ATOM 4889 C CA . LEU B 1 216 ? 22.984 -8.172 -7.141 1 98.81 216 LEU B CA 1
ATOM 4890 C C . LEU B 1 216 ? 23.828 -8.266 -5.875 1 98.81 216 LEU B C 1
ATOM 4892 O O . LEU B 1 216 ? 23.297 -8.234 -4.762 1 98.81 216 LEU B O 1
ATOM 4896 N N . GLY B 1 217 ? 25.125 -8.398 -6.078 1 98.69 217 GLY B N 1
ATOM 4897 C CA . GLY B 1 217 ? 26.031 -8.43 -4.945 1 98.69 217 GLY B CA 1
ATOM 4898 C C . GLY B 1 217 ? 25.953 -7.191 -4.074 1 98.69 217 GLY B C 1
ATOM 4899 O O . GLY B 1 217 ? 25.969 -7.285 -2.846 1 98.69 217 GLY B O 1
ATOM 4900 N N . ARG B 1 218 ? 25.859 -6.055 -4.672 1 98.25 218 ARG B N 1
ATOM 4901 C CA . ARG B 1 218 ? 25.719 -4.805 -3.936 1 98.25 218 ARG B CA 1
ATOM 4902 C C . ARG B 1 218 ? 24.438 -4.789 -3.113 1 98.25 218 ARG B C 1
ATOM 4904 O O . ARG B 1 218 ? 24.453 -4.422 -1.937 1 98.25 218 ARG B O 1
ATOM 4911 N N . TRP B 1 219 ? 23.328 -5.191 -3.715 1 98.81 219 TRP B N 1
ATOM 4912 C CA . TRP B 1 219 ? 22.062 -5.266 -3.008 1 98.81 219 TRP B CA 1
ATOM 4913 C C . TRP B 1 219 ? 22.156 -6.207 -1.814 1 98.81 219 TRP B C 1
ATOM 4915 O O . TRP B 1 219 ? 21.734 -5.863 -0.707 1 98.81 219 TRP B O 1
ATOM 4925 N N . LEU B 1 220 ? 22.688 -7.391 -2.059 1 98.75 220 LEU B N 1
ATOM 4926 C CA . LEU B 1 220 ? 22.781 -8.391 -1.003 1 98.75 220 LEU B CA 1
ATOM 4927 C C . LEU B 1 220 ? 23.625 -7.887 0.158 1 98.75 220 LEU B C 1
ATOM 4929 O O . LEU B 1 220 ? 23.234 -8.008 1.32 1 98.75 220 LEU B O 1
ATOM 4933 N N . ARG B 1 221 ? 24.75 -7.305 -0.164 1 97.62 221 ARG B N 1
ATOM 4934 C CA . ARG B 1 221 ? 25.625 -6.777 0.878 1 97.62 221 ARG B CA 1
ATOM 4935 C C . ARG B 1 221 ? 24.906 -5.711 1.701 1 97.62 221 ARG B C 1
ATOM 4937 O O . ARG B 1 221 ? 24.984 -5.715 2.932 1 97.62 221 ARG B O 1
ATOM 4944 N N . LEU B 1 222 ? 24.219 -4.848 1.065 1 98.06 222 LEU B N 1
ATOM 4945 C CA . LEU B 1 222 ? 23.578 -3.713 1.728 1 98.06 222 LEU B CA 1
ATOM 4946 C C . LEU B 1 222 ? 22.375 -4.168 2.553 1 98.06 222 LEU B C 1
ATOM 4948 O O . LEU B 1 222 ? 22.141 -3.652 3.646 1 98.06 222 LEU B O 1
ATOM 4952 N N . LEU B 1 223 ? 21.609 -5.184 2.092 1 98.25 223 LEU B N 1
ATOM 4953 C CA . LEU B 1 223 ? 20.344 -5.527 2.734 1 98.25 223 LEU B CA 1
ATOM 4954 C C . LEU B 1 223 ? 20.547 -6.598 3.801 1 98.25 223 LEU B C 1
ATOM 4956 O O . LEU B 1 223 ? 19.609 -6.973 4.5 1 98.25 223 LEU B O 1
ATOM 4960 N N . THR B 1 224 ? 21.766 -7.086 3.971 1 96.38 224 THR B N 1
ATOM 4961 C CA . THR B 1 224 ? 22.016 -8.117 4.973 1 96.38 224 THR B CA 1
ATOM 4962 C C . THR B 1 224 ? 22.938 -7.598 6.074 1 96.38 224 THR B C 1
ATOM 4964 O O . THR B 1 224 ? 23.531 -8.383 6.809 1 96.38 224 THR B O 1
ATOM 4967 N N . ALA B 1 225 ? 23.031 -6.273 6.199 1 90.12 225 ALA B N 1
ATOM 4968 C CA . ALA B 1 225 ? 23.891 -5.664 7.207 1 90.12 225 ALA B CA 1
ATOM 4969 C C . ALA B 1 225 ? 23.109 -4.727 8.117 1 90.12 225 ALA B C 1
ATOM 4971 O O . ALA B 1 225 ? 23.219 -3.504 8 1 90.12 225 ALA B O 1
ATOM 4972 N N . PRO B 1 226 ? 22.391 -5.297 9.039 1 87.88 226 PRO B N 1
ATOM 4973 C CA . PRO B 1 226 ? 21.672 -4.422 9.969 1 87.88 226 PRO B CA 1
ATOM 4974 C C . PRO B 1 226 ? 22.625 -3.598 10.844 1 87.88 226 PRO B C 1
ATOM 4976 O O . PRO B 1 226 ? 23.75 -4.016 11.109 1 87.88 226 PRO B O 1
ATOM 4979 N N . SER B 1 227 ? 22.125 -2.379 11.031 1 86.38 227 SER B N 1
ATOM 4980 C CA . SER B 1 227 ? 22.891 -1.514 11.922 1 86.38 227 SER B CA 1
ATOM 4981 C C . SER B 1 227 ? 21.969 -0.757 12.875 1 86.38 227 SER B C 1
ATOM 4983 O O . SER B 1 227 ? 20.922 -0.254 12.469 1 86.38 227 SER B O 1
ATOM 4985 N N . GLY B 1 228 ? 22.047 -0.788 14.07 1 81.25 228 GLY B N 1
ATOM 4986 C CA . GLY B 1 228 ? 21.125 -0.243 15.062 1 81.25 228 GLY B CA 1
ATOM 4987 C C . GLY B 1 228 ? 21.297 1.252 15.266 1 81.25 228 GLY B C 1
ATOM 4988 O O . GLY B 1 228 ? 20.344 1.939 15.641 1 81.25 228 GLY B O 1
ATOM 4989 N N . GLY B 1 229 ? 22.328 1.896 15.047 1 92.75 229 GLY B N 1
ATOM 4990 C CA . GLY B 1 229 ? 22.547 3.299 15.359 1 92.75 229 GLY B CA 1
ATOM 4991 C C . GLY B 1 229 ? 21.969 4.238 14.312 1 92.75 229 GLY B C 1
ATOM 4992 O O . GLY B 1 229 ? 21.844 3.861 13.148 1 92.75 229 GLY B O 1
ATOM 4993 N N . PRO B 1 230 ? 21.5 5.441 14.805 1 96.81 230 PRO B N 1
ATOM 4994 C CA . PRO B 1 230 ? 21 6.418 13.844 1 96.81 230 PRO B CA 1
ATOM 4995 C C . PRO B 1 230 ? 22.031 6.777 12.773 1 96.81 230 PRO B C 1
ATOM 4997 O O . PRO B 1 230 ? 23.234 6.75 13.039 1 96.81 230 PRO B O 1
ATOM 5000 N N . ALA B 1 231 ? 21.516 7.004 11.562 1 97.12 231 ALA B N 1
ATOM 5001 C CA . ALA B 1 231 ? 22.391 7.516 10.516 1 97.12 231 ALA B CA 1
ATOM 5002 C C . ALA B 1 231 ? 23.016 8.844 10.938 1 97.12 231 ALA B C 1
ATOM 5004 O O . ALA B 1 231 ? 22.328 9.75 11.398 1 97.12 231 ALA B O 1
ATOM 5005 N N . PRO B 1 232 ? 24.328 8.953 10.789 1 95.38 232 PRO B N 1
ATOM 5006 C CA . PRO B 1 232 ? 24.953 10.25 11.07 1 95.38 232 PRO B CA 1
ATOM 5007 C C . PRO B 1 232 ? 24.391 11.367 10.195 1 95.38 232 PRO B C 1
ATOM 5009 O O . PRO B 1 232 ? 24.109 11.156 9.016 1 95.38 232 PRO B O 1
ATOM 5012 N N . VAL B 1 233 ? 24.203 12.469 10.773 1 96.5 233 VAL B N 1
ATOM 5013 C CA . VAL B 1 233 ? 23.688 13.617 10.039 1 96.5 233 VAL B CA 1
ATOM 5014 C C . VAL B 1 233 ? 24.75 14.133 9.062 1 96.5 233 VAL B C 1
ATOM 5016 O O . VAL B 1 233 ? 25.906 14.336 9.445 1 96.5 233 VAL B O 1
ATOM 5019 N N . PRO B 1 234 ? 24.375 14.336 7.836 1 96.62 234 PRO B N 1
ATOM 5020 C CA . PRO B 1 234 ? 25.344 14.891 6.883 1 96.62 234 PRO B CA 1
ATOM 5021 C C . PRO B 1 234 ? 25.781 16.312 7.234 1 96.62 234 PRO B C 1
ATOM 5023 O O . PRO B 1 234 ? 25 17.062 7.832 1 96.62 234 PRO B O 1
ATOM 5026 N N . GLU B 1 235 ? 26.984 16.672 6.82 1 93.88 235 GLU B N 1
ATOM 5027 C CA . GLU B 1 235 ? 27.422 18.062 6.902 1 93.88 235 GLU B CA 1
ATOM 5028 C C . GLU B 1 235 ? 26.797 18.906 5.793 1 93.88 235 GLU B C 1
ATOM 5030 O O . GLU B 1 235 ? 26.562 18.406 4.691 1 93.88 235 GLU B O 1
ATOM 5035 N N . PRO B 1 236 ? 26.594 20.172 6.164 1 95.5 236 PRO B N 1
ATOM 5036 C CA . PRO B 1 236 ? 26.141 21.031 5.078 1 95.5 236 PRO B CA 1
ATOM 5037 C C . PRO B 1 236 ? 27.156 21.141 3.941 1 95.5 236 PRO B C 1
ATOM 5039 O O . PRO B 1 236 ? 28.344 21.281 4.191 1 95.5 236 PRO B O 1
ATOM 5042 N N . LEU B 1 237 ? 26.641 21.125 2.695 1 96.38 237 LEU B N 1
ATOM 5043 C CA . LEU B 1 237 ? 27.516 21.188 1.536 1 96.38 237 LEU B CA 1
ATOM 5044 C C . LEU B 1 237 ? 27.578 22.625 0.994 1 96.38 237 LEU B C 1
ATOM 5046 O O . LEU B 1 237 ? 28.484 22.953 0.221 1 96.38 237 LEU B O 1
ATOM 5050 N N . GLY B 1 238 ? 26.641 23.422 1.36 1 93.75 238 GLY B N 1
ATOM 5051 C CA . GLY B 1 238 ? 26.594 24.812 0.9 1 93.75 238 GLY B CA 1
ATOM 5052 C C . GLY B 1 238 ? 27.094 25.797 1.934 1 93.75 238 GLY B C 1
ATOM 5053 O O . GLY B 1 238 ? 28.188 25.641 2.486 1 93.75 238 GLY B O 1
ATOM 5054 N N . ALA B 1 239 ? 26.297 26.844 2.135 1 89.81 239 ALA B N 1
ATOM 5055 C CA . ALA B 1 239 ? 26.656 27.922 3.057 1 89.81 239 ALA B CA 1
ATOM 5056 C C . ALA B 1 239 ? 26.75 27.406 4.488 1 89.81 239 ALA B C 1
ATOM 5058 O O . ALA B 1 239 ? 26.078 26.438 4.863 1 89.81 239 ALA B O 1
ATOM 5059 N N . ARG B 1 240 ? 27.562 28.125 5.277 1 90.5 240 ARG B N 1
ATOM 5060 C CA . ARG B 1 240 ? 27.719 27.766 6.684 1 90.5 240 ARG B CA 1
ATOM 5061 C C . ARG B 1 240 ? 27.156 28.859 7.59 1 90.5 240 ARG B C 1
ATOM 5063 O O . ARG B 1 240 ? 26.859 28.609 8.766 1 90.5 240 ARG B O 1
ATOM 5070 N N . ASP B 1 241 ? 27.016 29.984 7.016 1 92.62 241 ASP B N 1
ATOM 5071 C CA . ASP B 1 241 ? 26.438 31.078 7.781 1 92.62 241 ASP B CA 1
ATOM 5072 C C . ASP B 1 241 ? 24.922 31.047 7.719 1 92.62 241 ASP B C 1
ATOM 5074 O O . ASP B 1 241 ? 24.344 30.547 6.75 1 92.62 241 ASP B O 1
ATOM 5078 N N . LEU B 1 242 ? 24.312 31.625 8.664 1 94.88 242 LEU B N 1
ATOM 5079 C CA . LEU B 1 242 ? 22.859 31.594 8.773 1 94.88 242 LEU B CA 1
ATOM 5080 C C . LEU B 1 242 ? 22.234 32.781 8.07 1 94.88 242 LEU B C 1
ATOM 5082 O O . LEU B 1 242 ? 22.828 33.875 8.047 1 94.88 242 LEU B O 1
ATOM 5086 N N . PRO B 1 243 ? 21.109 32.594 7.445 1 96.06 243 PRO B N 1
ATOM 5087 C CA . PRO B 1 243 ? 20.422 33.719 6.836 1 96.06 243 PRO B CA 1
ATOM 5088 C C . PRO B 1 243 ? 20 34.781 7.859 1 96.06 243 PRO B C 1
ATOM 5090 O O . PRO B 1 243 ? 19.547 34.438 8.953 1 96.06 243 PRO B O 1
ATOM 5093 N N . ALA B 1 244 ? 20.062 36 7.438 1 95.56 244 ALA B N 1
ATOM 5094 C CA . ALA B 1 244 ? 19.75 37.094 8.352 1 95.56 244 ALA B CA 1
ATOM 5095 C C . ALA B 1 244 ? 18.25 37.25 8.539 1 95.56 244 ALA B C 1
ATOM 5097 O O . ALA B 1 244 ? 17.781 37.625 9.617 1 95.56 244 ALA B O 1
ATOM 5098 N N . GLY B 1 245 ? 17.516 37.062 7.492 1 96.81 245 GLY B N 1
ATOM 5099 C CA . GLY B 1 245 ? 16.062 37.219 7.539 1 96.81 245 GLY B CA 1
ATOM 5100 C C . GLY B 1 245 ? 15.32 36.062 6.898 1 96.81 245 GLY B C 1
ATOM 5101 O O . GLY B 1 245 ? 15.93 35.156 6.32 1 96.81 245 GLY B O 1
ATOM 5102 N N . GLY B 1 246 ? 14.039 36.094 7.152 1 97.56 246 GLY B N 1
ATOM 5103 C CA . GLY B 1 246 ? 13.195 35.031 6.625 1 97.56 246 GLY B CA 1
ATOM 5104 C C . GLY B 1 246 ? 13.258 34.938 5.113 1 97.56 246 GLY B C 1
ATOM 5105 O O . GLY B 1 246 ? 13.391 33.844 4.57 1 97.56 246 GLY B O 1
ATOM 5106 N N . TRP B 1 247 ? 13.141 36.062 4.449 1 98 247 TRP B N 1
ATOM 5107 C CA . TRP B 1 247 ? 13.133 36.031 2.99 1 98 247 TRP B CA 1
ATOM 5108 C C . TRP B 1 247 ? 14.492 35.625 2.441 1 98 247 TRP B C 1
ATOM 5110 O O . TRP B 1 247 ? 14.562 34.938 1.404 1 98 247 TRP B O 1
ATOM 5120 N N . GLU B 1 248 ? 15.562 36 3.113 1 97.81 248 GLU B N 1
ATOM 5121 C CA . GLU B 1 248 ? 16.875 35.531 2.697 1 97.81 248 GLU B CA 1
ATOM 5122 C C . GLU B 1 248 ? 16.969 34.031 2.758 1 97.81 248 GLU B C 1
ATOM 5124 O O . GLU B 1 248 ? 17.547 33.375 1.867 1 97.81 248 GLU B O 1
ATOM 5129 N N . ALA B 1 249 ? 16.422 33.406 3.818 1 98.06 249 ALA B N 1
ATOM 5130 C CA . ALA B 1 249 ? 16.375 31.953 3.91 1 98.06 249 ALA B CA 1
ATOM 5131 C C . ALA B 1 249 ? 15.648 31.344 2.715 1 98.06 249 ALA B C 1
ATOM 5133 O O . ALA B 1 249 ? 16.109 30.359 2.139 1 98.06 249 ALA B O 1
ATOM 5134 N N . VAL B 1 250 ? 14.516 31.984 2.307 1 98.62 250 VAL B N 1
ATOM 5135 C CA . VAL B 1 250 ? 13.719 31.516 1.179 1 98.62 250 VAL B CA 1
ATOM 5136 C C . VAL B 1 250 ? 14.547 31.594 -0.105 1 98.62 250 VAL B C 1
ATOM 5138 O O . VAL B 1 250 ? 14.609 30.625 -0.873 1 98.62 250 VAL B O 1
ATOM 5141 N N . ARG B 1 251 ? 15.164 32.719 -0.311 1 98.06 251 ARG B N 1
ATOM 5142 C CA . ARG B 1 251 ? 15.961 32.938 -1.511 1 98.06 251 ARG B CA 1
ATOM 5143 C C . ARG B 1 251 ? 17.094 31.922 -1.598 1 98.06 251 ARG B C 1
ATOM 5145 O O . ARG B 1 251 ? 17.344 31.344 -2.662 1 98.06 251 ARG B O 1
ATOM 5152 N N . ARG B 1 252 ? 17.766 31.672 -0.479 1 97.5 252 ARG B N 1
ATOM 5153 C CA . ARG B 1 252 ? 18.875 30.734 -0.454 1 97.5 252 ARG B CA 1
ATOM 5154 C C . ARG B 1 252 ? 18.406 29.312 -0.736 1 97.5 252 ARG B C 1
ATOM 5156 O O . ARG B 1 252 ? 19.047 28.578 -1.496 1 97.5 252 ARG B O 1
ATOM 5163 N N . ALA B 1 253 ? 17.328 28.938 -0.144 1 98.31 253 ALA B N 1
ATOM 5164 C CA . ALA B 1 253 ? 16.781 27.594 -0.319 1 98.31 253 ALA B CA 1
ATOM 5165 C C . ALA B 1 253 ? 16.359 27.359 -1.767 1 98.31 253 ALA B C 1
ATOM 5167 O O . ALA B 1 253 ? 16.344 26.219 -2.242 1 98.31 253 ALA B O 1
ATOM 5168 N N . ARG B 1 254 ? 15.984 28.453 -2.469 1 98.12 254 ARG B N 1
ATOM 5169 C CA . ARG B 1 254 ? 15.477 28.344 -3.832 1 98.12 254 ARG B CA 1
ATOM 5170 C C . ARG B 1 254 ? 16.578 28.609 -4.855 1 98.12 254 ARG B C 1
ATOM 5172 O O . ARG B 1 254 ? 16.344 28.531 -6.062 1 98.12 254 ARG B O 1
ATOM 5179 N N . ASP B 1 255 ? 17.766 28.859 -4.395 1 97.62 255 ASP B N 1
ATOM 5180 C CA . ASP B 1 255 ? 18.891 29.125 -5.289 1 97.62 255 ASP B CA 1
ATOM 5181 C C . ASP B 1 255 ? 19.203 27.906 -6.145 1 97.62 255 ASP B C 1
ATOM 5183 O O . ASP B 1 255 ? 19.469 26.812 -5.617 1 97.62 255 ASP B O 1
ATOM 5187 N N . PRO B 1 256 ? 19.188 28.047 -7.434 1 95.19 256 PRO B N 1
ATOM 5188 C CA . PRO B 1 256 ? 19.438 26.906 -8.312 1 95.19 256 PRO B CA 1
ATOM 5189 C C . PRO B 1 256 ? 20.859 26.344 -8.172 1 95.19 256 PRO B C 1
ATOM 5191 O O . PRO B 1 256 ? 21.109 25.203 -8.555 1 95.19 256 PRO B O 1
ATOM 5194 N N . GLY B 1 257 ? 21.75 27.109 -7.676 1 95 257 GLY B N 1
ATOM 5195 C CA . GLY B 1 257 ? 23.125 26.688 -7.566 1 95 257 GLY B CA 1
ATOM 5196 C C . GLY B 1 257 ? 23.422 25.938 -6.285 1 95 257 GLY B C 1
ATOM 5197 O O . GLY B 1 257 ? 24.531 25.406 -6.113 1 95 257 GLY B O 1
ATOM 5198 N N . ARG B 1 258 ? 22.516 25.875 -5.395 1 95.25 258 ARG B N 1
ATOM 5199 C CA . ARG B 1 258 ? 22.766 25.203 -4.129 1 95.25 258 ARG B CA 1
ATOM 5200 C C . ARG B 1 258 ? 22.875 23.688 -4.336 1 95.25 258 ARG B C 1
ATOM 5202 O O . ARG B 1 258 ? 22.266 23.141 -5.254 1 95.25 258 ARG B O 1
ATOM 5209 N N . PRO B 1 259 ? 23.641 22.969 -3.455 1 97.38 259 PRO B N 1
ATOM 5210 C CA . PRO B 1 259 ? 23.656 21.5 -3.527 1 97.38 259 PRO B CA 1
ATOM 5211 C C . PRO B 1 259 ? 22.281 20.875 -3.242 1 97.38 259 PRO B C 1
ATOM 5213 O O . PRO B 1 259 ? 21.578 21.344 -2.35 1 97.38 259 PRO B O 1
ATOM 5216 N N . ARG B 1 260 ? 21.953 19.938 -4.02 1 97.88 260 ARG B N 1
ATOM 5217 C CA . ARG B 1 260 ? 20.688 19.234 -3.852 1 97.88 260 ARG B CA 1
ATOM 5218 C C . ARG B 1 260 ? 20.906 17.781 -3.477 1 97.88 260 ARG B C 1
ATOM 5220 O O . ARG B 1 260 ? 22 17.406 -3.043 1 97.88 260 ARG B O 1
ATOM 5227 N N . ALA B 1 261 ? 19.859 17 -3.492 1 98.5 261 ALA B N 1
ATOM 5228 C CA . ALA B 1 261 ? 19.875 15.633 -2.996 1 98.5 261 ALA B CA 1
ATOM 5229 C C . ALA B 1 261 ? 21.016 14.828 -3.615 1 98.5 261 ALA B C 1
ATOM 5231 O O . ALA B 1 261 ? 21.734 14.125 -2.91 1 98.5 261 ALA B O 1
ATOM 5232 N N . GLY B 1 262 ? 21.156 14.914 -4.926 1 98.25 262 GLY B N 1
ATOM 5233 C CA . GLY B 1 262 ? 22.203 14.164 -5.59 1 98.25 262 GLY B CA 1
ATOM 5234 C C . GLY B 1 262 ? 23.578 14.422 -5.008 1 98.25 262 GLY B C 1
ATOM 5235 O O . GLY B 1 262 ? 24.344 13.484 -4.762 1 98.25 262 GLY B O 1
ATOM 5236 N N . ALA B 1 263 ? 23.891 15.695 -4.754 1 98.44 263 ALA B N 1
ATOM 5237 C CA . ALA B 1 263 ? 25.188 16.078 -4.203 1 98.44 263 ALA B CA 1
ATOM 5238 C C . ALA B 1 263 ? 25.359 15.523 -2.787 1 98.44 263 ALA B C 1
ATOM 5240 O O . ALA B 1 263 ? 26.438 15.039 -2.434 1 98.44 263 ALA B O 1
ATOM 5241 N N . TYR B 1 264 ? 24.344 15.617 -1.987 1 98.62 264 TYR B N 1
ATOM 5242 C CA . TYR B 1 264 ? 24.406 15.125 -0.616 1 98.62 264 TYR B CA 1
ATOM 5243 C C . TYR B 1 264 ? 24.594 13.609 -0.587 1 98.62 264 TYR B C 1
ATOM 5245 O O . TYR B 1 264 ? 25.391 13.094 0.192 1 98.62 264 TYR B O 1
ATOM 5253 N N . LEU B 1 265 ? 23.875 12.93 -1.416 1 98.75 265 LEU B N 1
ATOM 5254 C CA . LEU B 1 265 ? 23.984 11.477 -1.45 1 98.75 265 LEU B CA 1
ATOM 5255 C C . LEU B 1 265 ? 25.359 11.047 -1.943 1 98.75 265 LEU B C 1
ATOM 5257 O O . LEU B 1 265 ? 25.938 10.094 -1.418 1 98.75 265 LEU B O 1
ATOM 5261 N N . ASP B 1 266 ? 25.891 11.742 -2.977 1 98.5 266 ASP B N 1
ATOM 5262 C CA . ASP B 1 266 ? 27.219 11.438 -3.492 1 98.5 266 ASP B CA 1
ATOM 5263 C C . ASP B 1 266 ? 28.297 11.625 -2.416 1 98.5 266 ASP B C 1
ATOM 5265 O O . ASP B 1 266 ? 29.219 10.828 -2.311 1 98.5 266 ASP B O 1
ATOM 5269 N N . ALA B 1 267 ? 28.141 12.648 -1.606 1 98.25 267 ALA B N 1
ATOM 5270 C CA . ALA B 1 267 ? 29.109 12.961 -0.56 1 98.25 267 ALA B CA 1
ATOM 5271 C C . ALA B 1 267 ? 28.984 11.992 0.614 1 98.25 267 ALA B C 1
ATOM 5273 O O . ALA B 1 267 ? 29.969 11.68 1.282 1 98.25 267 ALA B O 1
ATOM 5274 N N . TYR B 1 268 ? 27.859 11.492 0.864 1 98.31 268 TYR B N 1
ATOM 5275 C CA . TYR B 1 268 ? 27.531 10.734 2.064 1 98.31 268 TYR B CA 1
ATOM 5276 C C . TYR B 1 268 ? 27.844 9.25 1.876 1 98.31 268 TYR B C 1
ATOM 5278 O O . TYR B 1 268 ? 28.328 8.594 2.799 1 98.31 268 TYR B O 1
ATOM 5286 N N . PHE B 1 269 ? 27.609 8.734 0.672 1 98.5 269 PHE B N 1
ATOM 5287 C CA . PHE B 1 269 ? 27.688 7.297 0.459 1 98.5 269 PHE B CA 1
ATOM 5288 C C . PHE B 1 269 ? 28.922 6.945 -0.373 1 98.5 269 PHE B C 1
ATOM 5290 O O . PHE B 1 269 ? 29.266 7.664 -1.314 1 98.5 269 PHE B O 1
ATOM 5297 N N . THR B 1 270 ? 29.578 5.867 -0.055 1 97.69 270 THR B N 1
ATOM 5298 C CA . THR B 1 270 ? 30.656 5.344 -0.876 1 97.69 270 THR B CA 1
ATOM 5299 C C . THR B 1 270 ? 30.109 4.484 -2.014 1 97.69 270 THR B C 1
ATOM 5301 O O . THR B 1 270 ? 30.75 4.359 -3.064 1 97.69 270 THR B O 1
ATOM 5304 N N . ASP B 1 271 ? 29 3.91 -1.799 1 96 271 ASP B N 1
ATOM 5305 C CA . ASP B 1 271 ? 28.25 3.129 -2.777 1 96 271 ASP B CA 1
ATOM 5306 C C . ASP B 1 271 ? 26.766 3.123 -2.449 1 96 271 ASP B C 1
ATOM 5308 O O . ASP B 1 271 ? 26.375 3.264 -1.285 1 96 271 ASP B O 1
ATOM 5312 N N . ARG B 1 272 ? 25.969 3.146 -3.467 1 97.44 272 ARG B N 1
ATOM 5313 C CA . ARG B 1 272 ? 24.531 3.117 -3.213 1 97.44 272 ARG B CA 1
ATOM 5314 C C . ARG B 1 272 ? 23.797 2.4 -4.336 1 97.44 272 ARG B C 1
ATOM 5316 O O . ARG B 1 272 ? 24.328 2.24 -5.434 1 97.44 272 ARG B O 1
ATOM 5323 N N . VAL B 1 273 ? 22.641 1.895 -4.102 1 98.44 273 VAL B N 1
ATOM 5324 C CA . VAL B 1 273 ? 21.672 1.337 -5.039 1 98.44 273 VAL B CA 1
ATOM 5325 C C . VAL B 1 273 ? 20.344 2.064 -4.898 1 98.44 273 VAL B C 1
ATOM 5327 O O . VAL B 1 273 ? 20.016 2.562 -3.818 1 98.44 273 VAL B O 1
ATOM 5330 N N . ALA B 1 274 ? 19.609 2.143 -6.02 1 98.62 274 ALA B N 1
ATOM 5331 C CA . ALA B 1 274 ? 18.359 2.898 -6.039 1 98.62 274 ALA B CA 1
ATOM 5332 C C . ALA B 1 274 ? 17.156 1.965 -5.973 1 98.62 274 ALA B C 1
ATOM 5334 O O . ALA B 1 274 ? 17.125 0.938 -6.652 1 98.62 274 ALA B O 1
ATOM 5335 N N . LEU B 1 275 ? 16.281 2.215 -5.074 1 98.75 275 LEU B N 1
ATOM 5336 C CA . LEU B 1 275 ? 14.961 1.617 -5.016 1 98.75 275 LEU B CA 1
ATOM 5337 C C . LEU B 1 275 ? 13.945 2.459 -5.789 1 98.75 275 LEU B C 1
ATOM 5339 O O . LEU B 1 275 ? 13.875 3.676 -5.598 1 98.75 275 LEU B O 1
ATOM 5343 N N . SER B 1 276 ? 13.156 1.777 -6.684 1 98.38 276 SER B N 1
ATOM 5344 C CA . SER B 1 276 ? 12.289 2.549 -7.562 1 98.38 276 SER B CA 1
ATOM 5345 C C . SER B 1 276 ? 10.875 1.98 -7.574 1 98.38 276 SER B C 1
ATOM 5347 O O . SER B 1 276 ? 10.68 0.767 -7.473 1 98.38 276 SER B O 1
ATOM 5349 N N . GLY B 1 277 ? 9.891 2.939 -7.645 1 98.62 277 GLY B N 1
ATOM 5350 C CA . GLY B 1 277 ? 8.516 2.539 -7.902 1 98.62 277 GLY B CA 1
ATOM 5351 C C . GLY B 1 277 ? 7.691 2.391 -6.637 1 98.62 277 GLY B C 1
ATOM 5352 O O . GLY B 1 277 ? 8.227 2.053 -5.578 1 98.62 277 GLY B O 1
ATOM 5353 N N . ASP B 1 278 ? 6.367 2.635 -6.812 1 98.81 278 ASP B N 1
ATOM 5354 C CA . ASP B 1 278 ? 5.457 2.59 -5.672 1 98.81 278 ASP B CA 1
ATOM 5355 C C . ASP B 1 278 ? 4.645 1.298 -5.668 1 98.81 278 ASP B C 1
ATOM 5357 O O . ASP B 1 278 ? 3.857 1.056 -4.75 1 98.81 278 ASP B O 1
ATOM 5361 N N . ARG B 1 279 ? 4.77 0.375 -6.742 1 98.69 279 ARG B N 1
ATOM 5362 C CA . ARG B 1 279 ? 4.125 -0.923 -6.906 1 98.69 279 ARG B CA 1
ATOM 5363 C C . ARG B 1 279 ? 2.639 -0.761 -7.207 1 98.69 279 ARG B C 1
ATOM 5365 O O . ARG B 1 279 ? 1.879 -1.73 -7.145 1 98.69 279 ARG B O 1
ATOM 5372 N N . CYS B 1 280 ? 2.166 0.467 -7.488 1 98 280 CYS B N 1
ATOM 5373 C CA . CYS B 1 280 ? 0.76 0.685 -7.812 1 98 280 CYS B CA 1
ATOM 5374 C C . CYS B 1 280 ? 0.614 1.483 -9.102 1 98 280 CYS B C 1
ATOM 5376 O O . CYS B 1 280 ? -0.344 2.242 -9.258 1 98 280 CYS B O 1
ATOM 5378 N N . GLY B 1 281 ? 1.691 1.412 -9.961 1 98 281 GLY B N 1
ATOM 5379 C CA . GLY B 1 281 ? 1.592 2.006 -11.289 1 98 281 GLY B CA 1
ATOM 5380 C C . GLY B 1 281 ? 2.316 3.334 -11.398 1 98 281 GLY B C 1
ATOM 5381 O O . GLY B 1 281 ? 2.115 4.078 -12.359 1 98 281 GLY B O 1
ATOM 5382 N N . GLY B 1 282 ? 3.172 3.654 -10.336 1 97.94 282 GLY B N 1
ATOM 5383 C CA . GLY B 1 282 ? 3.738 4.992 -10.383 1 97.94 282 GLY B CA 1
ATOM 5384 C C . GLY B 1 282 ? 5.199 5.039 -9.969 1 97.94 282 GLY B C 1
ATOM 5385 O O . GLY B 1 282 ? 5.684 4.141 -9.281 1 97.94 282 GLY B O 1
ATOM 5386 N N . ARG B 1 283 ? 5.879 6.105 -10.453 1 98.5 283 ARG B N 1
ATOM 5387 C CA . ARG B 1 283 ? 7.219 6.523 -10.055 1 98.5 283 ARG B CA 1
ATOM 5388 C C . ARG B 1 283 ? 7.301 8.039 -9.922 1 98.5 283 ARG B C 1
ATOM 5390 O O . ARG B 1 283 ? 6.438 8.758 -10.422 1 98.5 283 ARG B O 1
ATOM 5397 N N . ASP B 1 284 ? 8.172 8.5 -9.172 1 98.62 284 ASP B N 1
ATOM 5398 C CA . ASP B 1 284 ? 8.445 9.93 -9.07 1 98.62 284 ASP B CA 1
ATOM 5399 C C . ASP B 1 284 ? 9.945 10.195 -8.984 1 98.62 284 ASP B C 1
ATOM 5401 O O . ASP B 1 284 ? 10.422 10.781 -8.008 1 98.62 284 ASP B O 1
ATOM 5405 N N . PRO B 1 285 ? 10.664 9.828 -10.008 1 97.38 285 PRO B N 1
ATOM 5406 C CA . PRO B 1 285 ? 12.117 9.969 -9.953 1 97.38 285 PRO B CA 1
ATOM 5407 C C . PRO B 1 285 ? 12.57 11.43 -9.844 1 97.38 285 PRO B C 1
ATOM 5409 O O . PRO B 1 285 ? 13.695 11.703 -9.43 1 97.38 285 PRO B O 1
ATOM 5412 N N . GLU B 1 286 ? 11.68 12.359 -10.266 1 97.75 286 GLU B N 1
ATOM 5413 C CA . GLU B 1 286 ? 12.047 13.773 -10.219 1 97.75 286 GLU B CA 1
ATOM 5414 C C . GLU B 1 286 ? 11.781 14.367 -8.844 1 97.75 286 GLU B C 1
ATOM 5416 O O . GLU B 1 286 ? 12.312 15.43 -8.5 1 97.75 286 GLU B O 1
ATOM 5421 N N . GLY B 1 287 ? 11 13.656 -8.055 1 98.62 287 GLY B N 1
ATOM 5422 C CA . GLY B 1 287 ? 10.578 14.273 -6.809 1 98.62 287 GLY B CA 1
ATOM 5423 C C . GLY B 1 287 ? 11.133 13.578 -5.582 1 98.62 287 GLY B C 1
ATOM 5424 O O . GLY B 1 287 ? 11.195 14.172 -4.5 1 98.62 287 GLY B O 1
ATOM 5425 N N . MET B 1 288 ? 11.531 12.305 -5.719 1 98.81 288 MET B N 1
ATOM 5426 C CA . MET B 1 288 ? 11.938 11.492 -4.574 1 98.81 288 MET B CA 1
ATOM 5427 C C . MET B 1 288 ? 12.961 10.438 -4.992 1 98.81 288 MET B C 1
ATOM 5429 O O . MET B 1 288 ? 12.664 9.578 -5.824 1 98.81 288 MET B O 1
ATOM 5433 N N . LEU B 1 289 ? 14.133 10.484 -4.453 1 98.88 289 LEU B N 1
ATOM 5434 C CA . LEU B 1 289 ? 15.133 9.445 -4.621 1 98.88 289 LEU B CA 1
ATOM 5435 C C . LEU B 1 289 ? 15.164 8.516 -3.412 1 98.88 289 LEU B C 1
ATOM 5437 O O . LEU B 1 289 ? 15.211 8.977 -2.27 1 98.88 289 LEU B O 1
ATOM 5441 N N . CYS B 1 290 ? 15.102 7.219 -3.609 1 98.94 290 CYS B N 1
ATOM 5442 C CA . CYS B 1 290 ? 15.125 6.23 -2.535 1 98.94 290 CYS B CA 1
ATOM 5443 C C . CYS B 1 290 ? 16.172 5.152 -2.814 1 98.94 290 CYS B C 1
ATOM 5445 O O . CYS B 1 290 ? 16.453 4.844 -3.973 1 98.94 290 CYS B O 1
ATOM 5447 N N . GLY B 1 291 ? 16.734 4.625 -1.748 1 98.88 291 GLY B N 1
ATOM 5448 C CA . GLY B 1 291 ? 17.672 3.527 -1.922 1 98.88 291 GLY B CA 1
ATOM 5449 C C . GLY B 1 291 ? 18.438 3.191 -0.656 1 98.88 291 GLY B C 1
ATOM 5450 O O . GLY B 1 291 ? 18.016 3.537 0.446 1 98.88 291 GLY B O 1
ATOM 5451 N N . PHE B 1 292 ? 19.453 2.467 -0.82 1 98.75 292 PHE B N 1
ATOM 5452 C CA . PHE B 1 292 ? 20.375 2.033 0.236 1 98.75 292 PHE B CA 1
ATOM 5453 C C . PHE B 1 292 ? 21.812 2.318 -0.144 1 98.75 292 PHE B C 1
ATOM 5455 O O . PHE B 1 292 ? 22.172 2.262 -1.321 1 98.75 292 PHE B O 1
ATOM 5462 N N . GLY B 1 293 ? 22.625 2.605 0.859 1 98.31 293 GLY B N 1
ATOM 5463 C CA . GLY B 1 293 ? 24.031 2.848 0.588 1 98.31 293 GLY B CA 1
ATOM 5464 C C . GLY B 1 293 ? 24.922 2.543 1.774 1 98.31 293 GLY B C 1
ATOM 5465 O O . GLY B 1 293 ? 24.438 2.25 2.869 1 98.31 293 GLY B O 1
ATOM 5466 N N . SER B 1 294 ? 26.172 2.533 1.493 1 97.5 294 SER B N 1
ATOM 5467 C CA . SER B 1 294 ? 27.188 2.312 2.521 1 97.5 294 SER B CA 1
ATOM 5468 C C . SER B 1 294 ? 27.75 3.633 3.029 1 97.5 294 SER B C 1
ATOM 5470 O O . SER B 1 294 ? 28.172 4.48 2.238 1 97.5 294 SER B O 1
ATOM 5472 N N . HIS B 1 295 ? 27.672 3.795 4.297 1 96.75 295 HIS B N 1
ATOM 5473 C CA . HIS B 1 295 ? 28.266 4.945 4.965 1 96.75 295 HIS B CA 1
ATOM 5474 C C . HIS B 1 295 ? 29.062 4.512 6.191 1 96.75 295 HIS B C 1
ATOM 5476 O O . HIS B 1 295 ? 28.5 3.986 7.152 1 96.75 295 HIS B O 1
ATOM 5482 N N . ALA B 1 296 ? 30.359 4.742 6.121 1 93.06 296 ALA B N 1
ATOM 5483 C CA . ALA B 1 296 ? 31.266 4.422 7.219 1 93.06 296 ALA B CA 1
ATOM 5484 C C . ALA B 1 296 ? 31.125 2.965 7.645 1 93.06 296 ALA B C 1
ATOM 5486 O O . ALA B 1 296 ? 30.984 2.672 8.836 1 93.06 296 ALA B O 1
ATOM 5487 N N . GLY B 1 297 ? 30.969 2.125 6.77 1 91.12 297 GLY B N 1
ATOM 5488 C CA . GLY B 1 297 ? 30.984 0.691 7.016 1 91.12 297 GLY B CA 1
ATOM 5489 C C . GLY B 1 297 ? 29.625 0.132 7.375 1 91.12 297 GLY B C 1
ATOM 5490 O O . GLY B 1 297 ? 29.484 -1.06 7.66 1 91.12 297 GLY B O 1
ATOM 5491 N N . ARG B 1 298 ? 28.656 1.003 7.34 1 94.94 298 ARG B N 1
ATOM 5492 C CA . ARG B 1 298 ? 27.312 0.516 7.66 1 94.94 298 ARG B CA 1
ATOM 5493 C C . ARG B 1 298 ? 26.328 0.851 6.547 1 94.94 298 ARG B C 1
ATOM 5495 O O . ARG B 1 298 ? 26.562 1.779 5.77 1 94.94 298 ARG B O 1
ATOM 5502 N N . THR B 1 299 ? 25.297 0.066 6.508 1 97.5 299 THR B N 1
ATOM 5503 C CA . THR B 1 299 ? 24.25 0.351 5.539 1 97.5 299 THR B CA 1
ATOM 5504 C C . THR B 1 299 ? 23.266 1.382 6.09 1 97.5 299 THR B C 1
ATOM 5506 O O . THR B 1 299 ? 22.859 1.31 7.254 1 97.5 299 THR B O 1
ATOM 5509 N N . VAL B 1 300 ? 22.906 2.355 5.301 1 98.5 300 VAL B N 1
ATOM 5510 C CA . VAL B 1 300 ? 21.891 3.355 5.59 1 98.5 300 VAL B CA 1
ATOM 5511 C C . VAL B 1 300 ? 20.906 3.443 4.43 1 98.5 300 VAL B C 1
ATOM 5513 O O . VAL B 1 300 ? 21.312 3.504 3.266 1 98.5 300 VAL B O 1
ATOM 5516 N N . ALA B 1 301 ? 19.656 3.32 4.715 1 98.81 301 ALA B N 1
ATOM 5517 C CA . ALA B 1 301 ? 18.625 3.621 3.719 1 98.81 301 ALA B CA 1
ATOM 5518 C C . ALA B 1 301 ? 18.453 5.129 3.553 1 98.81 301 ALA B C 1
ATOM 5520 O O . ALA B 1 301 ? 18.719 5.895 4.48 1 98.81 301 ALA B O 1
ATOM 5521 N N . TYR B 1 302 ? 18 5.551 2.348 1 98.94 302 TYR B N 1
ATOM 5522 C CA . TYR B 1 302 ? 17.781 6.984 2.178 1 98.94 302 TYR B CA 1
ATOM 5523 C C . TYR B 1 302 ? 16.516 7.258 1.393 1 98.94 302 TYR B C 1
ATOM 5525 O O . TYR B 1 302 ? 16.156 6.5 0.489 1 98.94 302 TYR B O 1
ATOM 5533 N N . ALA B 1 303 ? 15.82 8.219 1.692 1 98.94 303 ALA B N 1
ATOM 5534 C CA . ALA B 1 303 ? 14.758 8.883 0.948 1 98.94 303 ALA B CA 1
ATOM 5535 C C . ALA B 1 303 ? 15.008 10.391 0.854 1 98.94 303 ALA B C 1
ATOM 5537 O O . ALA B 1 303 ? 15.078 11.078 1.874 1 98.94 303 ALA B O 1
ATOM 5538 N N . ALA B 1 304 ? 15.141 10.875 -0.342 1 98.94 304 ALA B N 1
ATOM 5539 C CA . ALA B 1 304 ? 15.609 12.25 -0.519 1 98.94 304 ALA B CA 1
ATOM 5540 C C . ALA B 1 304 ? 14.734 13 -1.52 1 98.94 304 ALA B C 1
ATOM 5542 O O . ALA B 1 304 ? 14.633 12.609 -2.686 1 98.94 304 ALA B O 1
ATOM 5543 N N . GLN B 1 305 ? 14.102 14.031 -1.084 1 98.94 305 GLN B N 1
ATOM 5544 C CA . GLN B 1 305 ? 13.383 14.914 -1.993 1 98.94 305 GLN B CA 1
ATOM 5545 C C . GLN B 1 305 ? 14.352 15.734 -2.844 1 98.94 305 GLN B C 1
ATOM 5547 O O . GLN B 1 305 ? 15.445 16.078 -2.387 1 98.94 305 GLN B O 1
ATOM 5552 N N . THR B 1 306 ? 13.922 16.125 -4.082 1 98.5 306 THR B N 1
ATOM 5553 C CA . THR B 1 306 ? 14.898 16.594 -5.059 1 98.5 306 THR B CA 1
ATOM 5554 C C . THR B 1 306 ? 14.688 18.062 -5.375 1 98.5 306 THR B C 1
ATOM 5556 O O . THR B 1 306 ? 15.25 18.594 -6.34 1 98.5 306 THR B O 1
ATOM 5559 N N . GLY B 1 307 ? 13.844 18.703 -4.691 1 98.38 307 GLY B N 1
ATOM 5560 C CA . GLY B 1 307 ? 13.664 20.125 -4.902 1 98.38 307 GLY B CA 1
ATOM 5561 C C . GLY B 1 307 ? 12.445 20.453 -5.742 1 98.38 307 GLY B C 1
ATOM 5562 O O . GLY B 1 307 ? 12.188 21.625 -6.035 1 98.38 307 GLY B O 1
ATOM 5563 N N . THR B 1 308 ? 11.734 19.484 -6.188 1 97.94 308 THR B N 1
ATOM 5564 C CA . THR B 1 308 ? 10.492 19.672 -6.93 1 97.94 308 THR B CA 1
ATOM 5565 C C . THR B 1 308 ? 9.297 19.203 -6.105 1 97.94 308 THR B C 1
ATOM 5567 O O . THR B 1 308 ? 9.461 18.609 -5.043 1 97.94 308 THR B O 1
ATOM 5570 N N . ALA B 1 309 ? 8.086 19.578 -6.562 1 98.19 309 ALA B N 1
ATOM 5571 C CA . ALA B 1 309 ? 6.887 19.109 -5.883 1 98.19 309 ALA B CA 1
ATOM 5572 C C . ALA B 1 309 ? 6.82 17.578 -5.898 1 98.19 309 ALA B C 1
ATOM 5574 O O . ALA B 1 309 ? 6.871 16.969 -6.965 1 98.19 309 ALA B O 1
ATOM 5575 N N . THR B 1 310 ? 6.75 16.984 -4.719 1 98.75 310 THR B N 1
ATOM 5576 C CA . THR B 1 310 ? 6.73 15.531 -4.625 1 98.75 310 THR B CA 1
ATOM 5577 C C . THR B 1 310 ? 5.355 14.984 -4.992 1 98.75 310 THR B C 1
ATOM 5579 O O . THR B 1 310 ? 4.336 15.492 -4.52 1 98.75 310 THR B O 1
ATOM 5582 N N . ARG B 1 311 ? 5.336 14.047 -5.844 1 98.75 311 ARG B N 1
ATOM 5583 C CA . ARG B 1 311 ? 4.078 13.461 -6.285 1 98.75 311 ARG B CA 1
ATOM 5584 C C . ARG B 1 311 ? 3.727 12.234 -5.449 1 98.75 311 ARG B C 1
ATOM 5586 O O . ARG B 1 311 ? 4.578 11.688 -4.746 1 98.75 311 ARG B O 1
ATOM 5593 N N . PRO B 1 312 ? 2.445 11.758 -5.551 1 98.75 312 PRO B N 1
ATOM 5594 C CA . PRO B 1 312 ? 1.993 10.656 -4.695 1 98.75 312 PRO B CA 1
ATOM 5595 C C . PRO B 1 312 ? 2.881 9.422 -4.812 1 98.75 312 PRO B C 1
ATOM 5597 O O . PRO B 1 312 ? 3.207 8.789 -3.801 1 98.75 312 PRO B O 1
ATOM 5600 N N . ALA B 1 313 ? 3.35 9.094 -5.973 1 98.88 313 ALA B N 1
ATOM 5601 C CA . ALA B 1 313 ? 4.191 7.922 -6.18 1 98.88 313 ALA B CA 1
ATOM 5602 C C . ALA B 1 313 ? 5.504 8.047 -5.414 1 98.88 313 ALA B C 1
ATOM 5604 O O . ALA B 1 313 ? 6.051 7.051 -4.934 1 98.88 313 ALA B O 1
ATOM 5605 N N . GLY B 1 314 ? 6 9.242 -5.32 1 98.94 314 GLY B N 1
ATOM 5606 C CA . GLY B 1 314 ? 7.199 9.477 -4.531 1 98.94 314 GLY B CA 1
ATOM 5607 C C . GLY B 1 314 ? 7.008 9.18 -3.057 1 98.94 314 GLY B C 1
ATOM 5608 O O . GLY B 1 314 ? 7.852 8.531 -2.432 1 98.94 314 GLY B O 1
ATOM 5609 N N . TYR B 1 315 ? 5.875 9.672 -2.523 1 98.94 315 TYR B N 1
ATOM 5610 C CA . TYR B 1 315 ? 5.57 9.406 -1.122 1 98.94 315 TYR B CA 1
ATOM 5611 C C . TYR B 1 315 ? 5.418 7.914 -0.869 1 98.94 315 TYR B C 1
ATOM 5613 O O . TYR B 1 315 ? 5.934 7.391 0.12 1 98.94 315 TYR B O 1
ATOM 5621 N N . ARG B 1 316 ? 4.777 7.215 -1.768 1 98.88 316 ARG B N 1
ATOM 5622 C CA . ARG B 1 316 ? 4.57 5.777 -1.604 1 98.88 316 ARG B CA 1
ATOM 5623 C C . ARG B 1 316 ? 5.891 5.02 -1.7 1 98.88 316 ARG B C 1
ATOM 5625 O O . ARG B 1 316 ? 6.09 4.02 -1.009 1 98.88 316 ARG B O 1
ATOM 5632 N N . THR B 1 317 ? 6.785 5.488 -2.59 1 98.94 317 THR B N 1
ATOM 5633 C CA . THR B 1 317 ? 8.094 4.844 -2.701 1 98.94 317 THR B CA 1
ATOM 5634 C C . THR B 1 317 ? 8.898 5.031 -1.418 1 98.94 317 THR B C 1
ATOM 5636 O O . THR B 1 317 ? 9.555 4.098 -0.951 1 98.94 317 THR B O 1
ATOM 5639 N N . ALA B 1 318 ? 8.836 6.215 -0.828 1 98.94 318 ALA B N 1
ATOM 5640 C CA . ALA B 1 318 ? 9.5 6.453 0.448 1 98.94 318 ALA B CA 1
ATOM 5641 C C . ALA B 1 318 ? 8.922 5.566 1.546 1 98.94 318 ALA B C 1
ATOM 5643 O O . ALA B 1 318 ? 9.664 5.031 2.373 1 98.94 318 ALA B O 1
ATOM 5644 N N . THR B 1 319 ? 7.625 5.426 1.532 1 98.94 319 THR B N 1
ATOM 5645 C CA . THR B 1 319 ? 6.969 4.551 2.498 1 98.94 319 THR B CA 1
ATOM 5646 C C . THR B 1 319 ? 7.465 3.117 2.355 1 98.94 319 THR B C 1
ATOM 5648 O O . THR B 1 319 ? 7.801 2.469 3.35 1 98.94 319 THR B O 1
ATOM 5651 N N . ARG B 1 320 ? 7.555 2.652 1.103 1 98.81 320 ARG B N 1
ATOM 5652 C CA . ARG B 1 320 ? 8.07 1.32 0.802 1 98.81 320 ARG B CA 1
ATOM 5653 C C . ARG B 1 320 ? 9.492 1.151 1.326 1 98.81 320 ARG B C 1
ATOM 5655 O O . ARG B 1 320 ? 9.82 0.13 1.934 1 98.81 320 ARG B O 1
ATOM 5662 N N . LEU B 1 321 ? 10.297 2.154 1.157 1 98.88 321 LEU B N 1
ATOM 5663 C CA . LEU B 1 321 ? 11.68 2.145 1.613 1 98.88 321 LEU B CA 1
ATOM 5664 C C . LEU B 1 321 ? 11.75 2.043 3.133 1 98.88 321 LEU B C 1
ATOM 5666 O O . LEU B 1 321 ? 12.523 1.241 3.672 1 98.88 321 LEU B O 1
ATOM 5670 N N . ILE B 1 322 ? 10.992 2.834 3.811 1 98.94 322 ILE B N 1
ATOM 5671 C CA . ILE B 1 322 ? 11.055 2.898 5.266 1 98.94 322 ILE B CA 1
ATOM 5672 C C . ILE B 1 322 ? 10.57 1.574 5.859 1 98.94 322 ILE B C 1
ATOM 5674 O O . ILE B 1 322 ? 11.172 1.06 6.809 1 98.94 322 ILE B O 1
ATOM 5678 N N . HIS B 1 323 ? 9.547 0.999 5.305 1 98.75 323 HIS B N 1
ATOM 5679 C CA . HIS B 1 323 ? 9.07 -0.297 5.773 1 98.75 323 HIS B CA 1
ATOM 5680 C C . HIS B 1 323 ? 10.133 -1.373 5.602 1 98.75 323 HIS B C 1
ATOM 5682 O O . HIS B 1 323 ? 10.344 -2.197 6.496 1 98.75 323 HIS B O 1
ATOM 5688 N N . LEU B 1 324 ? 10.773 -1.366 4.43 1 98.75 324 LEU B N 1
ATOM 5689 C CA . LEU B 1 324 ? 11.805 -2.363 4.168 1 98.75 324 LEU B CA 1
ATOM 5690 C C . LEU B 1 324 ? 12.984 -2.186 5.117 1 98.75 324 LEU B C 1
ATOM 5692 O O . LEU B 1 324 ? 13.461 -3.154 5.715 1 98.75 324 LEU B O 1
ATOM 5696 N N . ALA B 1 325 ? 13.453 -0.97 5.262 1 98.69 325 ALA B N 1
ATOM 5697 C CA . ALA B 1 325 ? 14.562 -0.675 6.16 1 98.69 325 ALA B CA 1
ATOM 5698 C C . ALA B 1 325 ? 14.234 -1.077 7.598 1 98.69 325 ALA B C 1
ATOM 5700 O O . ALA B 1 325 ? 15.062 -1.666 8.289 1 98.69 325 ALA B O 1
ATOM 5701 N N . ASP B 1 326 ? 13.055 -0.73 8.039 1 98.5 326 ASP B N 1
ATOM 5702 C CA . ASP B 1 326 ? 12.602 -1.05 9.391 1 98.5 326 ASP B CA 1
ATOM 5703 C C . ASP B 1 326 ? 12.617 -2.557 9.633 1 98.5 326 ASP B C 1
ATOM 5705 O O . ASP B 1 326 ? 13.125 -3.021 10.656 1 98.5 326 ASP B O 1
ATOM 5709 N N . ARG B 1 327 ? 12.117 -3.314 8.688 1 97.94 327 ARG B N 1
ATOM 5710 C CA . ARG B 1 327 ? 12.055 -4.766 8.805 1 97.94 327 ARG B CA 1
ATOM 5711 C C . ARG B 1 327 ? 13.453 -5.371 8.859 1 97.94 327 ARG B C 1
ATOM 5713 O O . ARG B 1 327 ? 13.68 -6.363 9.562 1 97.94 327 ARG B O 1
ATOM 5720 N N . LEU B 1 328 ? 14.3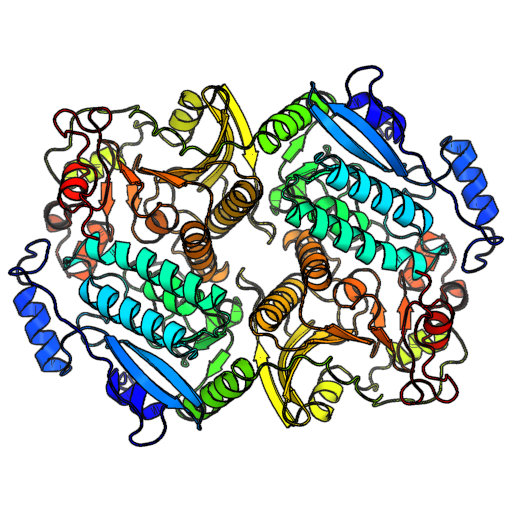52 -4.746 8.133 1 98.12 328 LEU B N 1
ATOM 5721 C CA . LEU B 1 328 ? 15.695 -5.309 8.016 1 98.12 328 LEU B CA 1
ATOM 5722 C C . LEU B 1 328 ? 16.625 -4.73 9.078 1 98.12 328 LEU B C 1
ATOM 5724 O O . LEU B 1 328 ? 17.797 -5.105 9.156 1 98.12 328 LEU B O 1
ATOM 5728 N N . GLY B 1 329 ? 16.141 -3.789 9.906 1 97.81 329 GLY B N 1
ATOM 5729 C CA . GLY B 1 329 ? 16.953 -3.182 10.953 1 97.81 329 GLY B CA 1
ATOM 5730 C C . GLY B 1 329 ? 18.016 -2.238 10.414 1 97.81 329 GLY B C 1
ATOM 5731 O O . GLY B 1 329 ? 19.141 -2.197 10.922 1 97.81 329 GLY B O 1
ATOM 5732 N N . ILE B 1 330 ? 17.688 -1.525 9.352 1 98.44 330 ILE B N 1
ATOM 5733 C CA . ILE B 1 330 ? 18.609 -0.591 8.711 1 98.44 330 ILE B CA 1
ATOM 5734 C C . ILE B 1 330 ? 18.172 0.843 9.008 1 98.44 330 ILE B C 1
ATOM 5736 O O . ILE B 1 330 ? 17.016 1.207 8.773 1 98.44 330 ILE B O 1
ATOM 5740 N N . PRO B 1 331 ? 19.062 1.729 9.539 1 98.56 331 PRO B N 1
ATOM 5741 C CA . PRO B 1 331 ? 18.688 3.121 9.789 1 98.56 331 PRO B CA 1
ATOM 5742 C C . PRO B 1 331 ? 18.375 3.891 8.508 1 98.56 331 PRO B C 1
ATOM 5744 O O . PRO B 1 331 ? 18.828 3.51 7.43 1 98.56 331 PRO B O 1
ATOM 5747 N N . VAL B 1 332 ? 17.594 4.98 8.656 1 98.81 332 VAL B N 1
ATOM 5748 C CA . VAL B 1 332 ? 17.125 5.715 7.488 1 98.81 332 VAL B CA 1
ATOM 5749 C C . VAL B 1 332 ? 17.578 7.172 7.578 1 98.81 332 VAL B C 1
ATOM 5751 O O . VAL B 1 332 ? 17.469 7.801 8.633 1 98.81 332 VAL B O 1
ATOM 5754 N N . LEU B 1 333 ? 18.109 7.668 6.523 1 98.88 333 LEU B N 1
ATOM 5755 C CA . LEU B 1 333 ? 18.375 9.086 6.32 1 98.88 333 LEU B CA 1
ATOM 5756 C C . LEU B 1 333 ? 17.359 9.703 5.359 1 98.88 333 LEU B C 1
ATOM 5758 O O . LEU B 1 333 ? 17.219 9.234 4.227 1 98.88 333 LEU B O 1
ATOM 5762 N N . THR B 1 334 ? 16.688 10.656 5.816 1 98.94 334 THR B N 1
ATOM 5763 C CA . THR B 1 334 ? 15.805 11.375 4.902 1 98.94 334 THR B CA 1
ATOM 5764 C C . THR B 1 334 ? 16.328 12.789 4.652 1 98.94 334 THR B C 1
ATOM 5766 O O . THR B 1 334 ? 16.844 13.438 5.566 1 98.94 334 THR B O 1
ATOM 5769 N N . LEU B 1 335 ? 16.297 13.242 3.406 1 98.94 335 LEU B N 1
ATOM 5770 C CA . LEU B 1 335 ? 16.625 14.609 3.008 1 98.94 335 LEU B CA 1
ATOM 5771 C C . LEU B 1 335 ? 15.391 15.352 2.521 1 98.94 335 LEU B C 1
ATOM 5773 O O . LEU B 1 335 ? 14.75 14.938 1.555 1 98.94 335 LEU B O 1
ATOM 5777 N N . VAL B 1 336 ? 15.109 16.453 3.191 1 98.94 336 VAL B N 1
ATOM 5778 C CA . VAL B 1 336 ? 13.914 17.219 2.863 1 98.94 336 VAL B CA 1
ATOM 5779 C C . VAL B 1 336 ? 14.289 18.391 1.955 1 98.94 336 VAL B C 1
ATOM 5781 O O . VAL B 1 336 ? 15.133 19.219 2.311 1 98.94 336 VAL B O 1
ATOM 5784 N N . ASP B 1 337 ? 13.711 18.453 0.809 1 98.88 337 ASP B N 1
ATOM 5785 C CA . ASP B 1 337 ? 13.875 19.516 -0.175 1 98.88 337 ASP B CA 1
ATOM 5786 C C . ASP B 1 337 ? 12.711 19.531 -1.162 1 98.88 337 ASP B C 1
ATOM 5788 O O . ASP B 1 337 ? 12.812 19 -2.264 1 98.88 337 ASP B O 1
ATOM 5792 N N . THR B 1 338 ? 11.648 20.203 -0.813 1 98.75 338 THR B N 1
ATOM 5793 C CA . THR B 1 338 ? 10.461 20.281 -1.655 1 98.75 338 THR B CA 1
ATOM 5794 C C . THR B 1 338 ? 9.672 21.562 -1.349 1 98.75 338 THR B C 1
ATOM 5796 O O . THR B 1 338 ? 9.555 21.953 -0.188 1 98.75 338 THR B O 1
ATOM 5799 N N . PRO B 1 339 ? 9.188 22.234 -2.385 1 97.88 339 PRO B N 1
ATOM 5800 C CA . PRO B 1 339 ? 8.258 23.328 -2.111 1 97.88 339 PRO B CA 1
ATOM 5801 C C . PRO B 1 339 ? 6.938 22.859 -1.503 1 97.88 339 PRO B C 1
ATOM 5803 O O . PRO B 1 339 ? 6.148 23.672 -1.02 1 97.88 339 PRO B O 1
ATOM 5806 N N . GLY B 1 340 ? 6.727 21.547 -1.528 1 97.62 340 GLY B N 1
ATOM 5807 C CA . GLY B 1 340 ? 5.504 20.906 -1.073 1 97.62 340 GLY B CA 1
ATOM 5808 C C . GLY B 1 340 ? 5.059 19.766 -1.966 1 97.62 340 GLY B C 1
ATOM 5809 O O . GLY B 1 340 ? 5.715 19.453 -2.965 1 97.62 340 GLY B O 1
ATOM 5810 N N . ALA B 1 341 ? 3.969 19.156 -1.562 1 98.06 341 ALA B N 1
ATOM 5811 C CA . ALA B 1 341 ? 3.381 18.094 -2.371 1 98.06 341 ALA B CA 1
ATOM 5812 C C . ALA B 1 341 ? 2.789 18.656 -3.664 1 98.06 341 ALA B C 1
ATOM 5814 O O . ALA B 1 341 ? 2.328 19.797 -3.699 1 98.06 341 ALA B O 1
ATOM 5815 N N . ALA B 1 342 ? 2.91 17.797 -4.711 1 97.81 342 ALA B N 1
ATOM 5816 C CA . ALA B 1 342 ? 2.168 18.156 -5.918 1 97.81 342 ALA B CA 1
ATOM 5817 C C . ALA B 1 342 ? 0.702 18.422 -5.598 1 97.81 342 ALA B C 1
ATOM 5819 O O . ALA B 1 342 ? 0.068 17.672 -4.863 1 97.81 342 ALA B O 1
ATOM 5820 N N . ASN B 1 343 ? 0.185 19.531 -6.148 1 95.69 343 ASN B N 1
ATOM 5821 C CA . ASN B 1 343 ? -1.139 19.984 -5.723 1 95.69 343 ASN B CA 1
ATOM 5822 C C . ASN B 1 343 ? -2.098 20.094 -6.906 1 95.69 343 ASN B C 1
ATOM 5824 O O . ASN B 1 343 ? -3.18 20.672 -6.777 1 95.69 343 ASN B O 1
ATOM 5828 N N . ASP B 1 344 ? -1.735 19.594 -8.039 1 96.88 344 ASP B N 1
ATOM 5829 C CA . ASP B 1 344 ? -2.584 19.641 -9.219 1 96.88 344 ASP B CA 1
ATOM 5830 C C . ASP B 1 344 ? -3.641 18.547 -9.188 1 96.88 344 ASP B C 1
ATOM 5832 O O . ASP B 1 344 ? -3.631 17.703 -8.289 1 96.88 344 ASP B O 1
ATOM 5836 N N . ALA B 1 345 ? -4.539 18.562 -10.148 1 97.19 345 ALA B N 1
ATOM 5837 C CA . ALA B 1 345 ? -5.664 17.641 -10.203 1 97.19 345 ALA B CA 1
ATOM 5838 C C . ALA B 1 345 ? -5.176 16.188 -10.312 1 97.19 345 ALA B C 1
ATOM 5840 O O . ALA B 1 345 ? -5.75 15.289 -9.703 1 97.19 345 ALA B O 1
ATOM 5841 N N . GLU B 1 346 ? -4.16 15.969 -11.062 1 97.06 346 GLU B N 1
ATOM 5842 C CA . GLU B 1 346 ? -3.643 14.617 -11.258 1 97.06 346 GLU B CA 1
ATOM 5843 C C . GLU B 1 346 ? -3.102 14.039 -9.953 1 97.06 346 GLU B C 1
ATOM 5845 O O . GLU B 1 346 ? -3.277 12.852 -9.672 1 97.06 346 GLU B O 1
ATOM 5850 N N . ALA B 1 347 ? -2.41 14.836 -9.18 1 97.75 347 ALA B N 1
ATOM 5851 C CA . ALA B 1 347 ? -1.921 14.383 -7.879 1 97.75 347 ALA B CA 1
ATOM 5852 C C . ALA B 1 347 ? -3.074 13.945 -6.98 1 97.75 347 ALA B C 1
ATOM 5854 O O . ALA B 1 347 ? -2.986 12.93 -6.293 1 97.75 347 ALA B O 1
ATOM 5855 N N . GLU B 1 348 ? -4.141 14.727 -6.984 1 97.88 348 GLU B N 1
ATOM 5856 C CA . GLU B 1 348 ? -5.305 14.375 -6.18 1 97.88 348 GLU B CA 1
ATOM 5857 C C . GLU B 1 348 ? -5.918 13.062 -6.641 1 97.88 348 GLU B C 1
ATOM 5859 O O . GLU B 1 348 ? -6.258 12.203 -5.816 1 97.88 348 GLU B O 1
ATOM 5864 N N . ARG B 1 349 ? -6.02 12.891 -7.953 1 97.69 349 ARG B N 1
ATOM 5865 C CA . ARG B 1 349 ? -6.598 11.68 -8.516 1 97.69 349 ARG B CA 1
ATOM 5866 C C . ARG B 1 349 ? -5.727 10.461 -8.219 1 97.69 349 ARG B C 1
ATOM 5868 O O . ARG B 1 349 ? -6.227 9.344 -8.125 1 97.69 349 ARG B O 1
ATOM 5875 N N . ALA B 1 350 ? -4.449 10.711 -8.008 1 98.12 350 ALA B N 1
ATOM 5876 C CA . ALA B 1 350 ? -3.504 9.625 -7.742 1 98.12 350 ALA B CA 1
ATOM 5877 C C . ALA B 1 350 ? -3.396 9.352 -6.246 1 98.12 350 ALA B C 1
ATOM 5879 O O . ALA B 1 350 ? -2.584 8.523 -5.816 1 98.12 350 ALA B O 1
ATOM 5880 N N . GLY B 1 351 ? -4.184 10.016 -5.461 1 98.12 351 GLY B N 1
ATOM 5881 C CA . GLY B 1 351 ? -4.242 9.734 -4.039 1 98.12 351 GLY B CA 1
ATOM 5882 C C . GLY B 1 351 ? -3.18 10.461 -3.236 1 98.12 351 GLY B C 1
ATOM 5883 O O . GLY B 1 351 ? -2.461 9.852 -2.445 1 98.12 351 GLY B O 1
ATOM 5884 N N . ALA B 1 352 ? -3.111 11.797 -3.387 1 98.25 352 ALA B N 1
ATOM 5885 C CA . ALA B 1 352 ? -2.131 12.578 -2.639 1 98.25 352 ALA B CA 1
ATOM 5886 C C . ALA B 1 352 ? -2.35 12.438 -1.136 1 98.25 352 ALA B C 1
ATOM 5888 O O . ALA B 1 352 ? -1.406 12.18 -0.386 1 98.25 352 ALA B O 1
ATOM 5889 N N . GLY B 1 353 ? -3.611 12.594 -0.718 1 98.31 353 GLY B N 1
ATOM 5890 C CA . GLY B 1 353 ? -3.949 12.492 0.693 1 98.31 353 GLY B CA 1
ATOM 5891 C C . GLY B 1 353 ? -3.525 11.172 1.311 1 98.31 353 GLY B C 1
ATOM 5892 O O . GLY B 1 353 ? -2.695 11.148 2.223 1 98.31 353 GLY B O 1
ATOM 5893 N N . PRO B 1 354 ? -4.004 10.062 0.74 1 98.81 354 PRO B N 1
ATOM 5894 C CA . PRO B 1 354 ? -3.635 8.758 1.293 1 98.81 354 PRO B CA 1
ATOM 5895 C C . PRO B 1 354 ? -2.133 8.492 1.227 1 98.81 354 PRO B C 1
ATOM 5897 O O . PRO B 1 354 ? -1.57 7.879 2.139 1 98.81 354 PRO B O 1
ATOM 5900 N N . ALA B 1 355 ? -1.438 8.898 0.153 1 98.81 355 ALA B N 1
ATOM 5901 C CA . ALA B 1 355 ? -0 8.664 0.034 1 98.81 355 ALA B CA 1
ATOM 5902 C C . ALA B 1 355 ? 0.761 9.367 1.157 1 98.81 355 ALA B C 1
ATOM 5904 O O . ALA B 1 355 ? 1.665 8.781 1.759 1 98.81 355 ALA B O 1
ATOM 5905 N N . ILE B 1 356 ? 0.371 10.562 1.444 1 98.81 356 ILE B N 1
ATOM 5906 C CA . ILE B 1 356 ? 1.028 11.352 2.482 1 98.81 356 ILE B CA 1
ATOM 5907 C C . ILE B 1 356 ? 0.68 10.781 3.857 1 98.81 356 ILE B C 1
ATOM 5909 O O . ILE B 1 356 ? 1.544 10.68 4.73 1 98.81 356 ILE B O 1
ATOM 5913 N N . ALA B 1 357 ? -0.586 10.406 4.039 1 98.69 357 ALA B N 1
ATOM 5914 C CA . ALA B 1 357 ? -1.003 9.766 5.285 1 98.69 357 ALA B CA 1
ATOM 5915 C C . ALA B 1 357 ? -0.166 8.523 5.574 1 98.69 357 ALA B C 1
ATOM 5917 O O . ALA B 1 357 ? 0.286 8.32 6.703 1 98.69 357 ALA B O 1
ATOM 5918 N N . ASP B 1 358 ? 0.052 7.738 4.547 1 98.5 358 ASP B N 1
ATOM 5919 C CA . ASP B 1 358 ? 0.815 6.504 4.703 1 98.5 358 ASP B CA 1
ATOM 5920 C C . ASP B 1 358 ? 2.258 6.797 5.109 1 98.5 358 ASP B C 1
ATOM 5922 O O . ASP B 1 358 ? 2.838 6.074 5.922 1 98.5 358 ASP B O 1
ATOM 5926 N N . LEU B 1 359 ? 2.814 7.793 4.523 1 98.88 359 LEU B N 1
ATOM 5927 C CA . LEU B 1 359 ? 4.191 8.133 4.863 1 98.88 359 LEU B CA 1
ATOM 5928 C C . LEU B 1 359 ? 4.289 8.641 6.297 1 98.88 359 LEU B C 1
ATOM 5930 O O . LEU B 1 359 ? 5.199 8.258 7.035 1 98.88 359 LEU B O 1
ATOM 5934 N N . PHE B 1 360 ? 3.312 9.508 6.715 1 98.81 360 PHE B N 1
ATOM 5935 C CA . PHE B 1 360 ? 3.25 9.922 8.109 1 98.81 360 PHE B CA 1
ATOM 5936 C C . PHE B 1 360 ? 3.223 8.711 9.031 1 98.81 360 PHE B C 1
ATOM 5938 O O . PHE B 1 360 ? 3.949 8.656 10.031 1 98.81 360 PHE B O 1
ATOM 5945 N N . GLY B 1 361 ? 2.428 7.734 8.688 1 98.62 361 GLY B N 1
ATOM 5946 C CA . GLY B 1 361 ? 2.312 6.523 9.484 1 98.62 361 GLY B CA 1
ATOM 5947 C C . GLY B 1 361 ? 3.6 5.723 9.547 1 98.62 361 GLY B C 1
ATOM 5948 O O . GLY B 1 361 ? 3.973 5.211 10.602 1 98.62 361 GLY B O 1
ATOM 5949 N N . ALA B 1 362 ? 4.258 5.621 8.375 1 98.75 362 ALA B N 1
ATOM 5950 C CA . ALA B 1 362 ? 5.504 4.859 8.297 1 98.75 362 ALA B CA 1
ATOM 5951 C C . ALA B 1 362 ? 6.574 5.469 9.195 1 98.75 362 ALA B C 1
ATOM 5953 O O . ALA B 1 362 ? 7.246 4.754 9.945 1 98.75 362 ALA B O 1
ATOM 5954 N N . VAL B 1 363 ? 6.684 6.754 9.172 1 98.81 363 VAL B N 1
ATOM 5955 C CA . VAL B 1 363 ? 7.68 7.43 9.992 1 98.81 363 VAL B CA 1
ATOM 5956 C C . VAL B 1 363 ? 7.301 7.301 11.469 1 98.81 363 VAL B C 1
ATOM 5958 O O . VAL B 1 363 ? 8.156 7.023 12.312 1 98.81 363 VAL B O 1
ATOM 5961 N N . ALA B 1 364 ? 6.043 7.398 11.758 1 98.44 364 ALA B N 1
ATOM 5962 C CA . ALA B 1 364 ? 5.555 7.383 13.133 1 98.44 364 ALA B CA 1
ATOM 5963 C C . ALA B 1 364 ? 5.738 6.004 13.766 1 98.44 364 ALA B C 1
ATOM 5965 O O . ALA B 1 364 ? 5.891 5.887 14.984 1 98.44 364 ALA B O 1
ATOM 5966 N N . SER B 1 365 ? 5.75 4.988 12.922 1 98.06 365 SER B N 1
ATOM 5967 C CA . SER B 1 365 ? 5.738 3.631 13.461 1 98.06 365 SER B CA 1
ATOM 5968 C C . SER B 1 365 ? 7.105 2.971 13.328 1 98.06 365 SER B C 1
ATOM 5970 O O . SER B 1 365 ? 7.309 1.853 13.805 1 98.06 365 SER B O 1
ATOM 5972 N N . ALA B 1 366 ? 8.039 3.621 12.625 1 98.06 366 ALA B N 1
ATOM 5973 C CA . ALA B 1 366 ? 9.344 3.02 12.375 1 98.06 366 ALA B CA 1
ATOM 5974 C C . ALA B 1 366 ? 10.062 2.707 13.68 1 98.06 366 ALA B C 1
ATOM 5976 O O . ALA B 1 366 ? 10.172 3.562 14.562 1 98.06 366 ALA B O 1
ATOM 5977 N N . ARG B 1 367 ? 10.562 1.459 13.875 1 97.12 367 ARG B N 1
ATOM 5978 C CA . ARG B 1 367 ? 11.383 1.054 15.008 1 97.12 367 ARG B CA 1
ATOM 5979 C C . ARG B 1 367 ? 12.852 1.394 14.781 1 97.12 367 ARG B C 1
ATOM 5981 O O . ARG B 1 367 ? 13.578 1.709 15.719 1 97.12 367 ARG B O 1
ATOM 5988 N N . THR B 1 368 ? 13.234 1.277 13.5 1 98 368 THR B N 1
ATOM 5989 C CA . THR B 1 368 ? 14.594 1.697 13.164 1 98 368 THR B CA 1
ATOM 5990 C C . THR B 1 368 ? 14.727 3.215 13.25 1 98 368 THR B C 1
ATOM 5992 O O . THR B 1 368 ? 13.75 3.941 13.039 1 98 368 THR B O 1
ATOM 5995 N N . PRO B 1 369 ? 15.906 3.709 13.586 1 98.19 369 PRO B N 1
ATOM 5996 C CA . PRO B 1 369 ? 16.062 5.164 13.695 1 98.19 369 PRO B CA 1
ATOM 5997 C C . PRO B 1 369 ? 15.961 5.867 12.344 1 98.19 369 PRO B C 1
ATOM 5999 O O . PRO B 1 369 ? 16.484 5.375 11.344 1 98.19 369 PRO B O 1
ATOM 6002 N N . VAL B 1 370 ? 15.273 6.969 12.297 1 98.75 370 VAL B N 1
ATOM 6003 C CA . VAL B 1 370 ? 15.172 7.848 11.141 1 98.75 370 VAL B CA 1
ATOM 6004 C C . VAL B 1 370 ? 15.805 9.203 11.461 1 98.75 370 VAL B C 1
ATOM 6006 O O . VAL B 1 370 ? 15.461 9.828 12.469 1 98.75 370 VAL B O 1
ATOM 6009 N N . THR B 1 371 ? 16.766 9.609 10.68 1 98.44 371 THR B N 1
ATOM 6010 C CA . THR B 1 371 ? 17.453 10.891 10.766 1 98.44 371 THR B CA 1
ATOM 6011 C C . THR B 1 371 ? 17.094 11.781 9.578 1 98.44 371 THR B C 1
ATOM 6013 O O . THR B 1 371 ? 17.172 11.344 8.43 1 98.44 371 THR B O 1
ATOM 6016 N N . THR B 1 372 ? 16.719 13.016 9.867 1 98.75 372 THR B N 1
ATOM 6017 C CA . THR B 1 372 ? 16.297 13.898 8.789 1 98.75 372 THR B CA 1
ATOM 6018 C C . THR B 1 372 ? 17.203 15.133 8.719 1 98.75 372 THR B C 1
ATOM 6020 O O . THR B 1 372 ? 17.547 15.711 9.75 1 98.75 372 THR B O 1
ATOM 6023 N N . LEU B 1 373 ? 17.562 15.5 7.527 1 98.56 373 LEU B N 1
ATOM 6024 C CA . LEU B 1 373 ? 18.219 16.766 7.27 1 98.56 373 LEU B CA 1
ATOM 6025 C C . LEU B 1 373 ? 17.453 17.594 6.238 1 98.56 373 LEU B C 1
ATOM 6027 O O . LEU B 1 373 ? 17.188 17.109 5.129 1 98.56 373 LEU B O 1
ATOM 6031 N N . VAL B 1 374 ? 17 18.766 6.617 1 98.69 374 VAL B N 1
ATOM 6032 C CA . VAL B 1 374 ? 16.422 19.703 5.66 1 98.69 374 VAL B CA 1
ATOM 6033 C C . VAL B 1 374 ? 17.531 20.406 4.883 1 98.69 374 VAL B C 1
ATOM 6035 O O . VAL B 1 374 ? 18.359 21.109 5.465 1 98.69 374 VAL B O 1
ATOM 6038 N N . ILE B 1 375 ? 17.5 20.266 3.514 1 98.38 375 ILE B N 1
ATOM 6039 C CA . ILE B 1 375 ? 18.672 20.734 2.758 1 98.38 375 ILE B CA 1
ATOM 6040 C C . ILE B 1 375 ? 18.25 21.844 1.792 1 98.38 375 ILE B C 1
ATOM 6042 O O . ILE B 1 375 ? 19.078 22.375 1.053 1 98.38 375 ILE B O 1
ATOM 6046 N N . GLY B 1 376 ? 17.031 22.172 1.764 1 98.5 376 GLY B N 1
ATOM 6047 C CA . GLY B 1 376 ? 16.484 23.203 0.908 1 98.5 376 GLY B CA 1
ATOM 6048 C C . GLY B 1 376 ? 15.125 23.703 1.374 1 98.5 376 GLY B C 1
ATOM 6049 O O . GLY B 1 376 ? 14.969 24.125 2.52 1 98.5 376 GLY B O 1
ATOM 6050 N N . GLU B 1 377 ? 14.141 23.625 0.464 1 98.62 377 GLU B N 1
ATOM 6051 C CA . GLU B 1 377 ? 12.797 24.047 0.851 1 98.62 377 GLU B CA 1
ATOM 6052 C C . GLU B 1 377 ? 12.086 22.953 1.66 1 98.62 377 GLU B C 1
ATOM 6054 O O . GLU B 1 377 ? 12.055 21.797 1.256 1 98.62 377 GLU B O 1
ATOM 6059 N N . GLY B 1 378 ? 11.664 23.281 2.809 1 98.75 378 GLY B N 1
ATOM 6060 C CA . GLY B 1 378 ? 10.75 22.453 3.584 1 98.75 378 GLY B CA 1
ATOM 6061 C C . GLY B 1 378 ? 9.312 22.922 3.508 1 98.75 378 GLY B C 1
ATOM 6062 O O . GLY B 1 378 ? 8.828 23.625 4.41 1 98.75 378 GLY B O 1
ATOM 6063 N N . GLY B 1 379 ? 8.672 22.516 2.498 1 98.19 379 GLY B N 1
ATOM 6064 C CA . GLY B 1 379 ? 7.355 23.047 2.193 1 98.19 379 GLY B CA 1
ATOM 6065 C C . GLY B 1 379 ? 6.234 22.266 2.846 1 98.19 379 GLY B C 1
ATOM 6066 O O . GLY B 1 379 ? 5.758 21.266 2.291 1 98.19 379 GLY B O 1
ATOM 6067 N N . SER B 1 380 ? 5.75 22.719 3.891 1 97.38 380 SER B N 1
ATOM 6068 C CA . SER B 1 380 ? 4.492 22.328 4.516 1 97.38 380 SER B CA 1
ATOM 6069 C C . SER B 1 380 ? 4.441 20.828 4.754 1 97.38 380 SER B C 1
ATOM 6071 O O . SER B 1 380 ? 5.453 20.203 5.109 1 97.38 380 SER B O 1
ATOM 6073 N N . GLY B 1 381 ? 3.213 20.281 4.719 1 97.62 381 GLY B N 1
ATOM 6074 C CA . GLY B 1 381 ? 2.975 18.891 5.051 1 97.62 381 GLY B CA 1
ATOM 6075 C C . GLY B 1 381 ? 3.686 17.922 4.121 1 97.62 381 GLY B C 1
ATOM 6076 O O . GLY B 1 381 ? 4.059 16.812 4.527 1 97.62 381 GLY B O 1
ATOM 6077 N N . GLY B 1 382 ? 3.863 18.344 2.889 1 98 382 GLY B N 1
ATOM 6078 C CA . GLY B 1 382 ? 4.578 17.516 1.941 1 98 382 GLY B CA 1
ATOM 6079 C C . GLY B 1 382 ? 6.023 17.266 2.332 1 98 382 GLY B C 1
ATOM 6080 O O . GLY B 1 382 ? 6.578 16.203 2.064 1 98 382 GLY B O 1
ATOM 6081 N N . ALA B 1 383 ? 6.613 18.234 2.945 1 98.81 383 ALA B N 1
ATOM 6082 C CA . ALA B 1 383 ? 7.957 18.094 3.496 1 98.81 383 ALA B CA 1
ATOM 6083 C C . ALA B 1 383 ? 7.926 17.359 4.84 1 98.81 383 ALA B C 1
ATOM 6085 O O . ALA B 1 383 ? 8.727 16.469 5.082 1 98.81 383 ALA B O 1
ATOM 6086 N N . LEU B 1 384 ? 6.984 17.703 5.652 1 98.81 384 LEU B N 1
ATOM 6087 C CA . LEU B 1 384 ? 6.93 17.219 7.027 1 98.81 384 LEU B CA 1
ATOM 6088 C C . LEU B 1 384 ? 6.723 15.703 7.066 1 98.81 384 LEU B C 1
ATOM 6090 O O . LEU B 1 384 ? 7.234 15.023 7.961 1 98.81 384 LEU B O 1
ATOM 6094 N N . ALA B 1 385 ? 6.004 15.203 6.098 1 98.69 385 ALA B N 1
ATOM 6095 C CA . ALA B 1 385 ? 5.695 13.781 6.086 1 98.69 385 ALA B CA 1
ATOM 6096 C C . ALA B 1 385 ? 6.969 12.938 6.07 1 98.69 385 ALA B C 1
ATOM 6098 O O . ALA B 1 385 ? 6.988 11.82 6.594 1 98.69 385 ALA B O 1
ATOM 6099 N N . LEU B 1 386 ? 8.016 13.516 5.5 1 98.75 386 LEU B N 1
ATOM 6100 C CA . LEU B 1 386 ? 9.273 12.797 5.348 1 98.75 386 LEU B CA 1
ATOM 6101 C C . LEU B 1 386 ? 10.195 13.055 6.539 1 98.75 386 LEU B C 1
ATOM 6103 O O . LEU B 1 386 ? 11.18 12.344 6.73 1 98.75 386 LEU B O 1
ATOM 6107 N N . ALA B 1 387 ? 9.883 13.969 7.41 1 98.81 387 ALA B N 1
ATOM 6108 C CA . ALA B 1 387 ? 10.758 14.398 8.508 1 98.81 387 ALA B CA 1
ATOM 6109 C C . ALA B 1 387 ? 10.492 13.578 9.766 1 98.81 387 ALA B C 1
ATOM 6111 O O . ALA B 1 387 ? 9.344 13.273 10.094 1 98.81 387 ALA B O 1
ATOM 6112 N N . ALA B 1 388 ? 11.547 13.258 10.43 1 98.38 388 ALA B N 1
ATOM 6113 C CA . ALA B 1 388 ? 11.453 12.492 11.664 1 98.38 388 ALA B CA 1
ATOM 6114 C C . ALA B 1 388 ? 11.227 13.406 12.867 1 98.38 388 ALA B C 1
ATOM 6116 O O . ALA B 1 388 ? 12.023 14.312 13.125 1 98.38 388 ALA B O 1
ATOM 6117 N N . PRO B 1 389 ? 10.148 13.141 13.57 1 96.69 389 PRO B N 1
ATOM 6118 C CA . PRO B 1 389 ? 9.945 13.938 14.781 1 96.69 389 PRO B CA 1
ATOM 6119 C C . PRO B 1 389 ? 11.078 13.758 15.797 1 96.69 389 PRO B C 1
ATOM 6121 O O . PRO B 1 389 ? 11.438 12.625 16.141 1 96.69 389 PRO B O 1
ATOM 6124 N N . GLY B 1 390 ? 11.633 14.805 16.219 1 95.5 390 GLY B N 1
ATOM 6125 C CA . GLY B 1 390 ? 12.656 14.797 17.25 1 95.5 390 GLY B CA 1
ATOM 6126 C C . GLY B 1 390 ? 14.039 14.492 16.703 1 95.5 390 GLY B C 1
ATOM 6127 O O . GLY B 1 390 ? 15.023 14.547 17.453 1 95.5 390 GLY B O 1
ATOM 6128 N N . SER B 1 391 ? 14.211 14.125 15.516 1 97.75 391 SER B N 1
ATOM 6129 C CA . SER B 1 391 ? 15.484 13.805 14.891 1 97.75 391 SER B CA 1
ATOM 6130 C C . SER B 1 391 ? 15.617 14.469 13.523 1 97.75 391 SER B C 1
ATOM 6132 O O . SER B 1 391 ? 15.914 13.805 12.531 1 97.75 391 SER B O 1
ATOM 6134 N N . THR B 1 392 ? 15.367 15.773 13.523 1 98.31 392 THR B N 1
ATOM 6135 C CA . THR B 1 392 ? 15.438 16.594 12.32 1 98.31 392 THR B CA 1
ATOM 6136 C C . THR B 1 392 ? 16.453 17.734 12.492 1 98.31 392 THR B C 1
ATOM 6138 O O . THR B 1 392 ? 16.438 18.422 13.508 1 98.31 392 THR B O 1
ATOM 6141 N N . TRP B 1 393 ? 17.344 17.859 11.555 1 97.69 393 TRP B N 1
ATOM 6142 C CA . TRP B 1 393 ? 18.312 18.953 11.461 1 97.69 393 TRP B CA 1
ATOM 6143 C C . TRP B 1 393 ? 18.062 19.781 10.203 1 97.69 393 TRP B C 1
ATOM 6145 O O . TRP B 1 393 ? 17.281 19.391 9.336 1 97.69 393 TRP B O 1
ATOM 6155 N N . ALA B 1 394 ? 18.719 20.922 10.062 1 97.5 394 ALA B N 1
ATOM 6156 C CA . ALA B 1 394 ? 18.562 21.766 8.883 1 97.5 394 ALA B CA 1
ATOM 6157 C C . ALA B 1 394 ? 19.891 22.438 8.508 1 97.5 394 ALA B C 1
ATOM 6159 O O . ALA B 1 394 ? 20.688 22.766 9.383 1 97.5 394 ALA B O 1
ATOM 6160 N N . THR B 1 395 ? 20.094 22.609 7.234 1 96.75 395 THR B N 1
ATOM 6161 C CA . THR B 1 395 ? 21.25 23.344 6.75 1 96.75 395 THR B CA 1
ATOM 6162 C C . THR B 1 395 ? 20.969 24.844 6.711 1 96.75 395 THR B C 1
ATOM 6164 O O . THR B 1 395 ? 19.812 25.25 6.707 1 96.75 395 THR B O 1
ATOM 6167 N N . PRO B 1 396 ? 22.016 25.641 6.629 1 95 396 PRO B N 1
ATOM 6168 C CA . PRO B 1 396 ? 21.812 27.094 6.574 1 95 396 PRO B CA 1
ATOM 6169 C C . PRO B 1 396 ? 21.062 27.547 5.324 1 95 396 PRO B C 1
ATOM 6171 O O . PRO B 1 396 ? 20.406 28.578 5.344 1 95 396 PRO B O 1
ATOM 6174 N N . ASP B 1 397 ? 21.172 26.781 4.227 1 95.31 397 ASP B N 1
ATOM 6175 C CA . ASP B 1 397 ? 20.516 27.125 2.967 1 95.31 397 ASP B CA 1
ATOM 6176 C C . ASP B 1 397 ? 19.141 26.484 2.863 1 95.31 397 ASP B C 1
ATOM 6178 O O . ASP B 1 397 ? 18.734 26.031 1.789 1 95.31 397 ASP B O 1
ATOM 6182 N N . SER B 1 398 ? 18.531 26.375 3.982 1 97.69 398 SER B N 1
ATOM 6183 C CA . SER B 1 398 ? 17.203 25.781 3.988 1 97.69 398 SER B CA 1
ATOM 6184 C C . SER B 1 398 ? 16.203 26.625 4.762 1 97.69 398 SER B C 1
ATOM 6186 O O . SER B 1 398 ? 16.594 27.594 5.418 1 97.69 398 SER B O 1
ATOM 6188 N N . TYR B 1 399 ? 14.984 26.344 4.566 1 98.31 399 TYR B N 1
ATOM 6189 C CA . TYR B 1 399 ? 13.922 26.797 5.461 1 98.31 399 TYR B CA 1
ATOM 6190 C C . TYR B 1 399 ? 12.891 25.703 5.668 1 98.31 399 TYR B C 1
ATOM 6192 O O . TYR B 1 399 ? 12.859 24.719 4.922 1 98.31 399 TYR B O 1
ATOM 6200 N N . PHE B 1 400 ? 12.195 25.703 6.688 1 98.75 400 PHE B N 1
ATOM 6201 C CA . PHE B 1 400 ? 11.062 24.828 6.965 1 98.75 400 PHE B CA 1
ATOM 6202 C C . PHE B 1 400 ? 9.859 25.641 7.441 1 98.75 400 PHE B C 1
ATOM 6204 O O . PHE B 1 400 ? 9.953 26.375 8.43 1 98.75 400 PHE B O 1
ATOM 6211 N N . SER B 1 401 ? 8.758 25.469 6.652 1 98.62 401 SER B N 1
ATOM 6212 C CA . SER B 1 401 ? 7.66 26.375 6.926 1 98.62 401 SER B CA 1
ATOM 6213 C C . SER B 1 401 ? 6.312 25.672 6.809 1 98.62 401 SER B C 1
ATOM 6215 O O . SER B 1 401 ? 6.156 24.75 6.004 1 98.62 401 SER B O 1
ATOM 6217 N N . VAL B 1 402 ? 5.375 26.141 7.574 1 98.12 402 VAL B N 1
ATOM 6218 C CA . VAL B 1 402 ? 4.012 25.625 7.598 1 98.12 402 VAL B CA 1
ATOM 6219 C C . VAL B 1 402 ? 3.352 25.844 6.238 1 98.12 402 VAL B C 1
ATOM 6221 O O . VAL B 1 402 ? 2.459 25.094 5.848 1 98.12 402 VAL B O 1
ATOM 6224 N N . ILE B 1 403 ? 3.723 26.875 5.555 1 96.62 403 ILE B N 1
ATOM 6225 C CA . ILE B 1 403 ? 3.221 27.281 4.246 1 96.62 403 ILE B CA 1
ATOM 6226 C C . ILE B 1 403 ? 4.234 28.203 3.57 1 96.62 403 ILE B C 1
ATOM 6228 O O . ILE B 1 403 ? 5.043 28.844 4.242 1 96.62 403 ILE B O 1
ATOM 6232 N N . ALA B 1 404 ? 4.195 28.234 2.275 1 96.19 404 ALA B N 1
ATOM 6233 C CA . ALA B 1 404 ? 5.047 29.188 1.57 1 96.19 404 ALA B CA 1
ATOM 6234 C C . ALA B 1 404 ? 4.633 30.625 1.88 1 96.19 404 ALA B C 1
ATOM 6236 O O . ALA B 1 404 ? 3.443 30.922 1.982 1 96.19 404 ALA B O 1
ATOM 6237 N N . PRO B 1 405 ? 5.621 31.516 1.992 1 96.88 405 PRO B N 1
ATOM 6238 C CA . PRO B 1 405 ? 5.297 32.906 2.332 1 96.88 405 PRO B CA 1
ATOM 6239 C C . PRO B 1 405 ? 4.297 33.531 1.364 1 96.88 405 PRO B C 1
ATOM 6241 O O . PRO B 1 405 ? 3.422 34.281 1.782 1 96.88 405 PRO B O 1
ATOM 6244 N N . GLU B 1 406 ? 4.449 33.188 0.086 1 94.5 406 GLU B N 1
ATOM 6245 C CA . GLU B 1 406 ? 3.543 33.719 -0.923 1 94.5 406 GLU B CA 1
ATOM 6246 C C . GLU B 1 406 ? 2.105 33.281 -0.663 1 94.5 406 GLU B C 1
ATOM 6248 O O . GLU B 1 406 ? 1.179 34.094 -0.744 1 94.5 406 GLU B O 1
ATOM 6253 N N . HIS B 1 407 ? 1.943 32.094 -0.317 1 92.75 407 HIS B N 1
ATOM 6254 C CA . HIS B 1 407 ? 0.614 31.547 -0.04 1 92.75 407 HIS B CA 1
ATOM 6255 C C . HIS B 1 407 ? 0.061 32.094 1.27 1 92.75 407 HIS B C 1
ATOM 6257 O O . HIS B 1 407 ? -1.141 32.344 1.384 1 92.75 407 HIS B O 1
ATOM 6263 N N . ALA B 1 408 ? 0.918 32.188 2.273 1 94.44 408 ALA B N 1
ATOM 6264 C CA . ALA B 1 408 ? 0.501 32.812 3.537 1 94.44 408 ALA B CA 1
ATOM 6265 C C . ALA B 1 408 ? -0.035 34.219 3.324 1 94.44 408 ALA B C 1
ATOM 6267 O O . ALA B 1 408 ? -1.109 34.562 3.822 1 94.44 408 ALA B O 1
ATOM 6268 N N . ALA B 1 409 ? 0.73 35 2.576 1 93.69 409 ALA B N 1
ATOM 6269 C CA . ALA B 1 409 ? 0.319 36.375 2.287 1 93.69 409 ALA B CA 1
ATOM 6270 C C . ALA B 1 409 ? -1.025 36.406 1.564 1 93.69 409 ALA B C 1
ATOM 6272 O O . ALA B 1 409 ? -1.891 37.219 1.881 1 93.69 409 ALA B O 1
ATOM 6273 N N . ALA B 1 410 ? -1.15 35.469 0.654 1 89.12 410 ALA B N 1
ATOM 6274 C CA . ALA B 1 410 ? -2.389 35.406 -0.119 1 89.12 410 ALA B CA 1
ATOM 6275 C C . ALA B 1 410 ? -3.574 35.062 0.775 1 89.12 410 ALA B C 1
ATOM 6277 O O . ALA B 1 410 ? -4.633 35.688 0.682 1 89.12 410 ALA B O 1
ATOM 6278 N N . ILE B 1 411 ? -3.436 34.094 1.618 1 87.5 411 ILE B N 1
ATOM 6279 C CA . ILE B 1 411 ? -4.5 33.625 2.508 1 87.5 411 ILE B CA 1
ATOM 6280 C C . ILE B 1 411 ? -4.883 34.75 3.471 1 87.5 411 ILE B C 1
ATOM 6282 O O . ILE B 1 411 ? -6.059 34.938 3.793 1 87.5 411 ILE B O 1
ATOM 6286 N N . LEU B 1 412 ? -3.916 35.562 3.854 1 88.19 412 LEU B N 1
ATOM 6287 C CA . LEU B 1 412 ? -4.137 36.688 4.777 1 88.19 412 LEU B CA 1
ATOM 6288 C C . LEU B 1 412 ? -4.578 37.938 4.035 1 88.19 412 LEU B C 1
ATOM 6290 O O . LEU B 1 412 ? -4.727 39 4.637 1 88.19 412 LEU B O 1
ATOM 6294 N N . LYS B 1 413 ? -4.699 37.812 2.719 1 89.25 413 LYS B N 1
ATOM 6295 C CA . LYS B 1 413 ? -5.117 38.938 1.856 1 89.25 413 LYS B CA 1
ATOM 6296 C C . LYS B 1 413 ? -4.152 40.094 1.971 1 89.25 413 LYS B C 1
ATOM 6298 O O . LYS B 1 413 ? -4.582 41.25 2.02 1 89.25 413 LYS B O 1
ATOM 6303 N N . ARG B 1 414 ? -2.924 39.719 2.078 1 90.81 414 ARG B N 1
ATOM 6304 C CA . ARG B 1 414 ? -1.868 40.719 2.064 1 90.81 414 ARG B CA 1
ATOM 6305 C C . ARG B 1 414 ? -1.385 40.969 0.644 1 90.81 414 ARG B C 1
ATOM 6307 O O . ARG B 1 414 ? -1.411 40.094 -0.205 1 90.81 414 ARG B O 1
ATOM 6314 N N . PRO B 1 415 ? -0.998 42.219 0.407 1 93.12 415 PRO B N 1
ATOM 6315 C CA . PRO B 1 415 ? -0.421 42.5 -0.911 1 93.12 415 PRO B CA 1
ATOM 6316 C C . PRO B 1 415 ? 0.914 41.781 -1.13 1 93.12 415 PRO B C 1
ATOM 6318 O O . PRO B 1 415 ? 1.574 41.406 -0.165 1 93.12 415 PRO B O 1
ATOM 6321 N N . PRO B 1 416 ? 1.311 41.625 -2.35 1 91.19 416 PRO B N 1
ATOM 6322 C CA . PRO B 1 416 ? 2.549 40.906 -2.688 1 91.19 416 PRO B CA 1
ATOM 6323 C C . PRO B 1 416 ? 3.777 41.531 -2.021 1 91.19 416 PRO B C 1
ATOM 6325 O O . PRO B 1 416 ? 4.738 40.812 -1.716 1 91.19 416 PRO B O 1
ATOM 6328 N N . ALA B 1 417 ? 3.762 42.781 -1.762 1 93.31 417 ALA B N 1
ATOM 6329 C CA . ALA B 1 417 ? 4.895 43.469 -1.161 1 93.31 417 ALA B CA 1
ATOM 6330 C C . ALA B 1 417 ? 5.133 43 0.27 1 93.31 417 ALA B C 1
ATOM 6332 O O . ALA B 1 417 ? 6.223 43.188 0.819 1 93.31 417 ALA B O 1
ATOM 6333 N N . GLU B 1 418 ? 4.191 42.312 0.857 1 95.38 418 GLU B N 1
ATOM 6334 C CA . GLU B 1 418 ? 4.297 41.906 2.252 1 95.38 418 GLU B CA 1
ATOM 6335 C C . GLU B 1 418 ? 4.766 40.438 2.365 1 95.38 418 GLU B C 1
ATOM 6337 O O . GLU B 1 418 ? 4.887 39.906 3.469 1 95.38 418 GLU B O 1
ATOM 6342 N N . VAL B 1 419 ? 5.059 39.844 1.259 1 96.62 419 VAL B N 1
ATOM 6343 C CA . VAL B 1 419 ? 5.496 38.469 1.24 1 96.62 419 VAL B CA 1
ATOM 6344 C C . VAL B 1 419 ? 6.793 38.312 2.035 1 96.62 419 VAL B C 1
ATOM 6346 O O . VAL B 1 419 ? 6.934 37.375 2.836 1 96.62 419 VAL B O 1
ATOM 6349 N N . GLU B 1 420 ? 7.711 39.281 1.838 1 97 420 GLU B N 1
ATOM 6350 C CA . GLU B 1 420 ? 8.992 39.188 2.525 1 97 420 GLU B CA 1
ATOM 6351 C C . GLU B 1 420 ? 8.82 39.344 4.035 1 97 420 GLU B C 1
ATOM 6353 O O . GLU B 1 420 ? 9.414 38.562 4.805 1 97 420 GLU B O 1
ATOM 6358 N N . ALA B 1 421 ? 8.031 40.281 4.395 1 96.12 421 ALA B N 1
ATOM 6359 C CA . ALA B 1 421 ? 7.754 40.469 5.816 1 96.12 421 ALA B CA 1
ATOM 6360 C C . ALA B 1 421 ? 7.062 39.219 6.398 1 96.12 421 ALA B C 1
ATOM 6362 O O . ALA B 1 421 ? 7.324 38.844 7.543 1 96.12 421 ALA B O 1
ATOM 6363 N N . THR B 1 422 ? 6.195 38.656 5.629 1 97.06 422 THR B N 1
ATOM 6364 C CA . THR B 1 422 ? 5.48 37.438 6.059 1 97.06 422 THR B CA 1
ATOM 6365 C C . THR B 1 422 ? 6.449 36.281 6.289 1 97.06 422 THR B C 1
ATOM 6367 O O . THR B 1 422 ? 6.285 35.531 7.234 1 97.06 422 THR B O 1
ATOM 6370 N N . ALA B 1 423 ? 7.438 36.188 5.453 1 97.94 423 ALA B N 1
ATOM 6371 C CA . ALA B 1 423 ? 8.461 35.156 5.625 1 97.94 423 ALA B CA 1
ATOM 6372 C C . ALA B 1 423 ? 9.133 35.281 6.988 1 97.94 423 ALA B C 1
ATOM 6374 O O . ALA B 1 423 ? 9.406 34.25 7.645 1 97.94 423 ALA B O 1
ATOM 6375 N N . GLY B 1 424 ? 9.398 36.469 7.359 1 97.31 424 GLY B N 1
ATOM 6376 C CA . GLY B 1 424 ? 9.977 36.719 8.672 1 97.31 424 GLY B CA 1
ATOM 6377 C C . GLY B 1 424 ? 9.062 36.312 9.812 1 97.31 424 GLY B C 1
ATOM 6378 O O . GLY B 1 424 ? 9.508 35.75 10.805 1 97.31 424 GLY B O 1
ATOM 6379 N N . GLN B 1 425 ? 7.82 36.625 9.672 1 96.56 425 GLN B N 1
ATOM 6380 C CA . GLN B 1 425 ? 6.832 36.344 10.703 1 96.56 425 GLN B CA 1
ATOM 6381 C C . GLN B 1 425 ? 6.652 34.812 10.883 1 96.56 425 GLN B C 1
ATOM 6383 O O . GLN B 1 425 ? 6.332 34.375 11.977 1 96.56 425 GLN B O 1
ATOM 6388 N N . LEU B 1 426 ? 6.902 34.062 9.859 1 97.88 426 LEU B N 1
ATOM 6389 C CA . LEU B 1 426 ? 6.699 32.625 9.875 1 97.88 426 LEU B CA 1
ATOM 6390 C C . LEU B 1 426 ? 7.824 31.922 10.633 1 97.88 426 LEU B C 1
ATOM 6392 O O . LEU B 1 426 ? 7.727 30.734 10.938 1 97.88 426 LEU B O 1
ATOM 6396 N N . ARG B 1 427 ? 8.914 32.625 10.945 1 97.44 427 ARG B N 1
ATOM 6397 C CA . ARG B 1 427 ? 10.055 32.094 11.664 1 97.44 427 ARG B CA 1
ATOM 6398 C C . ARG B 1 427 ? 10.531 30.781 11.031 1 97.44 427 ARG B C 1
ATOM 6400 O O . ARG B 1 427 ? 10.648 29.766 11.711 1 97.44 427 ARG B O 1
ATOM 6407 N N . LEU B 1 428 ? 10.805 30.875 9.719 1 98.44 428 LEU B N 1
ATOM 6408 C CA . LEU B 1 428 ? 11.047 29.672 8.93 1 98.44 428 LEU B CA 1
ATOM 6409 C C . LEU B 1 428 ? 12.539 29.406 8.789 1 98.44 428 LEU B C 1
ATOM 6411 O O . LEU B 1 428 ? 12.945 28.422 8.172 1 98.44 428 LEU B O 1
ATOM 6415 N N . ARG B 1 429 ? 13.5 30.297 9.445 1 97.38 429 ARG B N 1
ATOM 6416 C CA . ARG B 1 429 ? 14.945 30.109 9.344 1 97.38 429 ARG B CA 1
ATOM 6417 C C . ARG B 1 429 ? 15.414 28.953 10.211 1 97.38 429 ARG B C 1
ATOM 6419 O O . ARG B 1 429 ? 14.781 28.641 11.227 1 97.38 429 ARG B O 1
ATOM 6426 N N . PRO B 1 430 ? 16.5 28.328 9.805 1 96.81 430 PRO B N 1
ATOM 6427 C CA . PRO B 1 430 ? 17.031 27.234 10.625 1 96.81 430 PRO B CA 1
ATOM 6428 C C . PRO B 1 430 ? 17.203 27.625 12.086 1 96.81 430 PRO B C 1
ATOM 6430 O O . PRO B 1 430 ? 16.828 26.859 12.984 1 96.81 430 PRO B O 1
ATOM 6433 N N . GLN B 1 431 ? 17.703 28.812 12.344 1 95.31 431 GLN B N 1
ATOM 6434 C CA . GLN B 1 431 ? 17.922 29.234 13.727 1 95.31 431 GLN B CA 1
ATOM 6435 C C . GLN B 1 431 ? 16.594 29.484 14.438 1 95.31 431 GLN B C 1
ATOM 6437 O O . GLN B 1 431 ? 16.5 29.312 15.656 1 95.31 431 GLN B O 1
ATOM 6442 N N . ASP B 1 432 ? 15.578 30 13.703 1 96.5 432 ASP B N 1
ATOM 6443 C CA . ASP B 1 432 ? 14.242 30.125 14.281 1 96.5 432 ASP B CA 1
ATOM 6444 C C . ASP B 1 432 ? 13.688 28.766 14.688 1 96.5 432 ASP B C 1
ATOM 6446 O O . ASP B 1 432 ? 13.141 28.609 15.789 1 96.5 432 ASP B O 1
ATOM 6450 N N . LEU B 1 433 ? 13.859 27.781 13.844 1 97.12 433 LEU B N 1
ATOM 6451 C CA . LEU B 1 433 ? 13.367 26.438 14.078 1 97.12 433 LEU B CA 1
ATOM 6452 C C . LEU B 1 433 ? 14.031 25.812 15.305 1 97.12 433 LEU B C 1
ATOM 6454 O O . LEU B 1 433 ? 13.383 25.125 16.094 1 97.12 433 LEU B O 1
ATOM 6458 N N . ALA B 1 434 ? 15.32 26.016 15.406 1 95.38 434 ALA B N 1
ATOM 6459 C CA . ALA B 1 434 ? 16.062 25.547 16.578 1 95.38 434 ALA B CA 1
ATOM 6460 C C . ALA B 1 434 ? 15.531 26.188 17.859 1 95.38 434 ALA B C 1
ATOM 6462 O O . ALA B 1 434 ? 15.328 25.5 18.859 1 95.38 434 ALA B O 1
ATOM 6463 N N . ALA B 1 435 ? 15.32 27.469 17.797 1 94.19 435 ALA B N 1
ATOM 6464 C CA . ALA B 1 435 ? 14.82 28.203 18.953 1 94.19 435 ALA B CA 1
ATOM 6465 C C . ALA B 1 435 ? 13.438 27.719 19.375 1 94.19 435 ALA B C 1
ATOM 6467 O O . ALA B 1 435 ? 13.109 27.688 20.562 1 94.19 435 ALA B O 1
ATOM 6468 N N . LEU B 1 436 ? 12.68 27.328 18.406 1 94.62 436 LEU B N 1
ATOM 6469 C CA . LEU B 1 436 ? 11.32 26.844 18.656 1 94.62 436 LEU B CA 1
ATOM 6470 C C . LEU B 1 436 ? 11.336 25.391 19.094 1 94.62 436 LEU B C 1
ATOM 6472 O O . LEU B 1 436 ? 10.297 24.844 19.469 1 94.62 436 LEU B O 1
ATOM 6476 N N . GLY B 1 437 ? 12.469 24.688 18.953 1 94.56 437 GLY B N 1
ATOM 6477 C CA . GLY B 1 437 ? 12.586 23.281 19.344 1 94.56 437 GLY B CA 1
ATOM 6478 C C . GLY B 1 437 ? 12.102 22.328 18.281 1 94.56 437 GLY B C 1
ATOM 6479 O O . GLY B 1 437 ? 11.836 21.156 18.562 1 94.56 437 GLY B O 1
ATOM 6480 N N . VAL B 1 438 ? 11.945 22.812 17.062 1 96.56 438 VAL B N 1
ATOM 6481 C CA . VAL B 1 438 ? 11.438 22 15.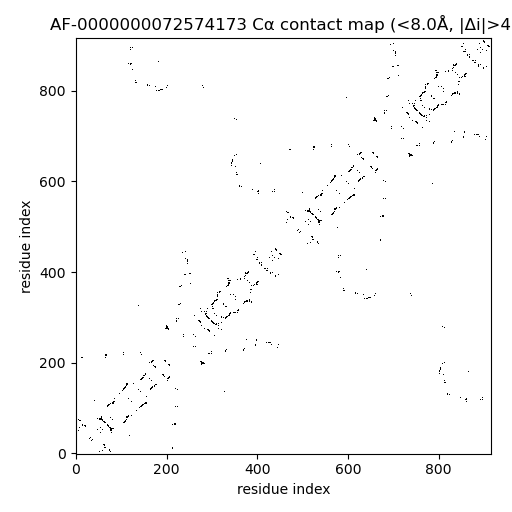953 1 96.56 438 VAL B CA 1
ATOM 6482 C C . VAL B 1 438 ? 12.562 21.125 15.398 1 96.56 438 VAL B C 1
ATOM 6484 O O . VAL B 1 438 ? 12.32 20 14.953 1 96.56 438 VAL B O 1
ATOM 6487 N N . ILE B 1 439 ? 13.766 21.656 15.422 1 97.19 439 ILE B N 1
ATOM 6488 C CA . ILE B 1 439 ? 14.898 20.906 14.906 1 97.19 439 ILE B CA 1
ATOM 6489 C C . ILE B 1 439 ? 16 20.844 15.961 1 97.19 439 ILE B C 1
ATOM 6491 O O . ILE B 1 439 ? 16 21.625 16.922 1 97.19 439 ILE B O 1
ATOM 6495 N N . ARG B 1 440 ? 16.844 19.859 15.703 1 94.56 440 ARG B N 1
ATOM 6496 C CA . ARG B 1 440 ? 18.078 19.75 16.469 1 94.56 440 ARG B CA 1
ATOM 6497 C C . ARG B 1 440 ? 19.219 20.5 15.789 1 94.56 440 ARG B C 1
ATOM 6499 O O . ARG B 1 440 ? 19.141 20.828 14.609 1 94.56 440 ARG B O 1
ATOM 6506 N N . THR B 1 441 ? 20.141 20.859 16.641 1 87.94 441 THR B N 1
ATOM 6507 C CA . THR B 1 441 ? 21.312 21.531 16.094 1 87.94 441 THR B CA 1
ATOM 6508 C C . THR B 1 441 ? 22.594 20.953 16.703 1 87.94 441 THR B C 1
ATOM 6510 O O . THR B 1 441 ? 22.547 20.234 17.703 1 87.94 441 THR B O 1
ATOM 6513 N N . SER B 1 442 ? 23.578 21.047 15.938 1 79.75 442 SER B N 1
ATOM 6514 C CA . SER B 1 442 ? 24.922 20.719 16.375 1 79.75 442 SER B CA 1
ATOM 6515 C C . SER B 1 442 ? 25.938 21.734 15.867 1 79.75 442 SER B C 1
ATOM 6517 O O . SER B 1 442 ? 25.625 22.516 14.969 1 79.75 442 SER B O 1
ATOM 6519 N N . GLU B 1 443 ? 27.016 21.734 16.562 1 72.31 443 GLU B N 1
ATOM 6520 C CA . GLU B 1 443 ? 28.094 22.625 16.125 1 72.31 443 GLU B CA 1
ATOM 6521 C C . GLU B 1 443 ? 28.453 22.406 14.664 1 72.31 443 GLU B C 1
ATOM 6523 O O . GLU B 1 443 ? 28.812 23.359 13.961 1 72.31 443 GLU B O 1
ATOM 6528 N N . GLN B 1 444 ? 28.188 21.344 14.266 1 68.12 444 GLN B N 1
ATOM 6529 C CA . GLN B 1 444 ? 28.516 20.969 12.891 1 68.12 444 GLN B CA 1
ATOM 6530 C C . GLN B 1 444 ? 27.562 21.625 11.906 1 68.12 444 GLN B C 1
ATOM 6532 O O . GLN B 1 444 ? 27.938 21.922 10.773 1 68.12 444 GLN B O 1
ATOM 6537 N N . LEU B 1 445 ? 26.375 21.859 12.305 1 71.69 445 LEU B N 1
ATOM 6538 C CA . LEU B 1 445 ? 25.375 22.406 11.398 1 71.69 445 LEU B CA 1
ATOM 6539 C C . LEU B 1 445 ? 25.25 23.906 11.578 1 71.69 445 LEU B C 1
ATOM 6541 O O . LEU B 1 445 ? 25.188 24.656 10.602 1 71.69 445 LEU B O 1
ATOM 6545 N N . PHE B 1 446 ? 25.125 24.281 12.93 1 69.38 446 PHE B N 1
ATOM 6546 C CA . PHE B 1 446 ? 25.016 25.703 13.281 1 69.38 446 PHE B CA 1
ATOM 6547 C C . PHE B 1 446 ? 26.188 26.125 14.156 1 69.38 446 PHE B C 1
ATOM 6549 O O . PHE B 1 446 ? 26.25 25.766 15.328 1 69.38 446 PHE B O 1
ATOM 6556 N N . PRO B 1 447 ? 27.172 26.844 13.453 1 56.56 447 PRO B N 1
ATOM 6557 C CA . PRO B 1 447 ? 28.234 27.297 14.344 1 56.56 447 PRO B CA 1
ATOM 6558 C C . PRO B 1 447 ? 27.719 28.109 15.531 1 56.56 447 PRO B C 1
ATOM 6560 O O . PRO B 1 447 ? 26.797 28.922 15.367 1 56.56 447 PRO B O 1
ATOM 6563 N N . GLY B 1 448 ? 28.172 27.891 16.703 1 52.75 448 GLY B N 1
ATOM 6564 C CA . GLY B 1 448 ? 27.844 28.625 17.906 1 52.75 448 GLY B CA 1
ATOM 6565 C C . GLY B 1 448 ? 26.656 28.062 18.656 1 52.75 448 GLY B C 1
ATOM 6566 O O . GLY B 1 448 ? 26.234 28.609 19.688 1 52.75 448 GLY B O 1
ATOM 6567 N N . THR B 1 449 ? 25.891 27.172 17.938 1 54.44 449 THR B N 1
ATOM 6568 C CA . THR B 1 449 ? 24.719 26.641 18.609 1 54.44 449 THR B CA 1
ATOM 6569 C C . THR B 1 449 ? 25.047 25.297 19.281 1 54.44 449 THR B C 1
ATOM 6571 O O . THR B 1 449 ? 25.859 24.516 18.766 1 54.44 449 THR B O 1
ATOM 6574 N N . GLY B 1 450 ? 25.641 25.203 20.5 1 46.62 450 GLY B N 1
ATOM 6575 C CA . GLY B 1 450 ? 25.844 23.953 21.219 1 46.62 450 GLY B CA 1
ATOM 6576 C C . GLY B 1 450 ? 24.812 22.906 20.875 1 46.62 450 GLY B C 1
ATOM 6577 O O . GLY B 1 450 ? 23.859 23.156 20.141 1 46.62 450 GLY B O 1
ATOM 6578 N N . ASP B 1 451 ? 25.141 21.578 20.906 1 48.62 451 ASP B N 1
ATOM 6579 C CA . ASP B 1 451 ? 24.188 20.469 20.797 1 48.62 451 ASP B CA 1
ATOM 6580 C C . ASP B 1 451 ? 22.969 20.703 21.688 1 48.62 451 ASP B C 1
ATOM 6582 O O . ASP B 1 451 ? 23.047 20.578 22.906 1 48.62 451 ASP B O 1
ATOM 6586 N N . ARG B 1 452 ? 22.203 21.719 21.438 1 45.34 452 ARG B N 1
ATOM 6587 C CA . ARG B 1 452 ? 21.062 21.906 22.344 1 45.34 452 ARG B CA 1
ATOM 6588 C C . ARG B 1 452 ? 20.094 20.719 22.25 1 45.34 452 ARG B C 1
ATOM 6590 O O . ARG B 1 452 ? 19.359 20.594 21.266 1 45.34 452 ARG B O 1
ATOM 6597 N N . ARG B 1 453 ? 20.297 19.484 22.594 1 42.84 453 ARG B N 1
ATOM 6598 C CA . ARG B 1 453 ? 19.328 18.406 22.812 1 42.84 453 ARG B CA 1
ATOM 6599 C C . ARG B 1 453 ? 18.062 18.938 23.484 1 42.84 453 ARG B C 1
ATOM 6601 O O . ARG B 1 453 ? 18.125 19.844 24.312 1 42.84 453 ARG B O 1
ATOM 6608 N N . SER B 1 454 ? 16.875 18.766 22.844 1 39.09 454 SER B N 1
ATOM 6609 C CA . SER B 1 454 ? 15.609 18.969 23.547 1 39.09 454 SER B CA 1
ATOM 6610 C C . SER B 1 454 ? 15.711 18.547 25 1 39.09 454 SER B C 1
ATOM 6612 O O . SER B 1 454 ? 16.094 17.406 25.297 1 39.09 454 SER B O 1
ATOM 6614 N N . GLU B 1 455 ? 16.078 19.25 25.906 1 30.12 455 GLU B N 1
ATOM 6615 C CA . GLU B 1 455 ? 15.875 18.891 27.297 1 30.12 455 GLU B CA 1
ATOM 6616 C C . GLU B 1 455 ? 14.555 18.156 27.5 1 30.12 455 GLU B C 1
ATOM 6618 O O . GLU B 1 455 ? 13.57 18.453 26.812 1 30.12 455 GLU B O 1
ATOM 6623 N N . GLU B 1 456 ? 14.5 16.891 28.156 1 30.78 456 GLU B N 1
ATOM 6624 C CA . GLU B 1 456 ? 13.453 16.016 28.688 1 30.78 456 GLU B CA 1
ATOM 6625 C C . GLU B 1 456 ? 12.297 16.828 29.25 1 30.78 456 GLU B C 1
ATOM 6627 O O . GLU B 1 456 ? 12.414 17.422 30.344 1 30.78 456 GLU B O 1
ATOM 6632 N N . ARG B 1 457 ? 11.688 17.75 28.656 1 28.92 457 ARG B N 1
ATOM 6633 C CA . ARG B 1 457 ? 10.391 17.906 29.312 1 28.92 457 ARG B CA 1
ATOM 6634 C C . ARG B 1 457 ? 9.648 16.562 29.359 1 28.92 457 ARG B C 1
ATOM 6636 O O . ARG B 1 457 ? 9.055 16.141 28.375 1 28.92 457 ARG B O 1
ATOM 6643 N N . MET B 1 458 ? 10.102 15.383 29.922 1 22.14 458 MET B N 1
ATOM 6644 C CA . MET B 1 458 ? 9.188 14.5 30.641 1 22.14 458 MET B CA 1
ATOM 6645 C C . MET B 1 458 ? 8.398 15.281 31.688 1 22.14 458 MET B C 1
ATOM 6647 O O . MET B 1 458 ? 8.977 16.062 32.469 1 22.14 458 MET B O 1
#

Solvent-accessible surface area (backbone atoms only — not comparable to full-atom values): 43367 Å² total; per-residue (Å²): 124,86,78,79,70,48,28,66,56,44,49,56,62,40,30,41,88,89,42,69,43,73,56,89,73,82,81,68,91,78,51,77,25,40,90,58,50,29,86,60,40,50,59,53,50,50,52,20,23,67,74,62,72,38,96,53,20,53,50,44,27,35,28,26,23,79,81,38,68,29,29,37,37,22,26,19,38,71,27,72,45,13,23,35,27,55,67,44,34,53,47,50,50,52,45,46,50,50,18,58,76,67,70,29,34,37,32,36,34,38,20,17,62,14,56,24,59,66,40,14,50,59,6,42,53,27,50,58,53,52,22,33,43,50,46,52,35,47,76,69,41,38,50,33,44,12,36,35,33,70,39,18,10,24,47,48,20,20,35,54,31,38,48,30,82,39,29,37,19,31,72,81,13,40,28,35,46,46,35,86,83,70,29,54,89,84,41,57,65,68,41,33,20,30,65,36,31,33,65,14,5,49,23,38,39,74,43,54,76,93,49,36,28,61,53,52,20,51,50,50,53,48,62,70,36,60,33,81,61,62,43,79,80,80,72,62,83,61,56,66,61,69,56,90,43,26,42,51,9,51,51,44,25,65,38,84,83,52,64,49,43,69,54,52,50,60,72,58,32,83,44,72,53,71,53,43,32,42,38,55,32,25,55,24,80,70,15,30,46,33,29,41,26,35,42,94,90,34,31,34,30,36,33,25,26,52,58,32,53,30,35,29,28,19,36,35,28,41,30,53,48,52,54,51,26,33,53,38,36,22,7,26,37,26,36,31,13,13,72,16,47,44,44,43,37,66,28,45,42,40,12,33,28,29,20,44,15,48,20,28,34,44,61,54,64,48,82,32,38,51,27,20,38,30,54,11,32,25,15,22,63,53,23,48,34,65,46,31,87,89,34,21,33,49,24,32,36,7,29,49,29,44,53,54,35,64,50,50,24,50,76,69,68,43,59,79,85,43,21,50,60,42,21,42,65,37,44,21,28,46,68,43,29,42,73,71,64,66,31,47,50,30,52,78,46,36,72,89,40,59,65,56,66,82,72,79,83,118,123,85,77,80,71,47,27,68,56,44,48,56,62,39,31,41,89,92,44,70,42,75,55,89,73,82,80,68,92,79,49,78,25,39,92,59,50,29,87,62,39,51,58,51,50,50,52,20,24,68,74,64,71,39,95,53,21,53,50,43,27,36,27,25,22,78,81,38,67,29,29,37,37,24,27,20,37,72,26,71,46,14,23,33,27,55,66,44,35,53,48,50,51,50,46,47,51,50,18,58,77,68,72,29,33,38,32,36,36,39,18,16,65,12,55,26,60,65,41,13,49,60,8,42,52,26,51,58,52,50,23,32,43,50,47,52,34,48,75,69,41,41,49,34,44,12,36,34,32,71,39,16,9,24,49,48,22,19,36,54,30,37,48,30,80,39,28,36,21,30,73,83,13,41,28,34,46,48,38,86,82,69,28,54,87,84,39,58,68,66,40,34,19,30,65,36,31,33,64,15,4,48,24,38,40,74,43,52,77,94,48,35,30,63,53,50,18,51,50,52,52,48,60,71,36,62,33,81,61,62,43,79,78,80,71,63,84,62,56,65,61,71,54,90,43,26,43,51,10,52,52,46,24,64,38,85,83,52,65,47,41,69,54,53,50,59,73,58,32,85,44,70,51,71,52,43,32,41,37,53,32,25,56,25,79,69,14,31,47,33,30,40,25,36,40,96,90,34,30,34,29,38,35,26,26,53,58,32,53,30,35,28,28,20,36,35,27,40,30,53,48,51,53,51,27,33,53,39,35,23,8,26,36,26,36,32,13,14,72,17,48,44,45,42,38,66,28,44,40,39,12,30,29,29,20,44,15,48,20,30,34,45,62,52,63,48,82,33,36,52,26,20,37,30,52,10,31,25,14,21,62,54,24,48,36,65,48,32,87,89,35,22,34,48,25,33,34,6,30,49,29,45,54,55,33,65,50,50,23,51,77,68,70,43,59,80,85,44,22,49,58,41,22,41,66,39,46,21,28,46,68,44,29,41,74,71,63,66,32,45,49,30,53,77,46,35,72,88,41,60,66,57,67,81,72,81,81,119

Radius of gyration: 28.5 Å; Cα contacts (8 Å, |Δi|>4): 2403; chains: 2; bounding box: 63×86×63 Å

InterPro domains:
  IPR000438 Acetyl-CoA carboxylase carboxyl transferase, beta subunit [PR01070] (77-91)
  IPR000438 Acetyl-CoA carboxylase carboxyl transferase, beta subunit [PR01070] (111-129)
  IPR000438 Acetyl-CoA carboxylase carboxyl transferase, beta subunit [PR01070] (148-165)
  IPR000438 Acetyl-CoA carboxylase carboxyl transferase, beta subunit [PR01070] (177-188)
  IPR001095 Acetyl-CoA carboxylase, alpha subunit [PF03255] (247-439)
  IPR001095 Acetyl-CoA carboxylase, alpha subunit [PTHR42853] (94-439)
  IPR011762 Acetyl-coenzyme A carboxyltransferase, N-terminal [PS50980] (1-238)
  IPR011763 Acetyl-coenzyme A carboxyltransferase, C-terminal [PS50989] (237-458)
  IPR029045 ClpP/crotonase-like domain superfamily [SSF52096] (4-223)
  IPR029045 ClpP/crotonase-like domain superfamily [SSF52096] (242-439)
  IPR034733 Acetyl-coenzyme A carboxylase carboxyl transferase subunit beta [PF01039] (53-186)

pLDDT: mean 94.7, std 10.66, range [21.7, 98.94]

Sequence (916 aa):
MTERLTAREFLALVTDDATFSELPHADGPWRPDGPLGWPGYDASRARAAERTGEAESVVCGTGLVEGTRAVLVSFEFGFLGGSLGHRTGDRLEAAYAYAREHRLPVVPLVATGGSRMQEGMLALTQLQRVARQSALTRAAGLAQIAVVRDPATGGGWATLGAGADVVLALPGAQVGFAGSRVRPPDADPAAYTAEAQVAAGSADAVVPPGELRATLGRWLRLLTAPSGGPAPVPEPLGARDLPAGGWEAVRRARDPGRPRAGAYLDAYFTDRVALSGDRCGGRDPEGMLCGFGSHAGRTVAYAAQTGTATRPAGYRTATRLIHLADRLGIPVLTLVDTPGAANDAEAERAGAGPAIADLFGAVASARTPVTTLVIGEGGSGGALALAAPGSTWATPDSYFSVIAPEHAAAILKRPPAEVEATAGQLRLRPQDLAALGVIRTSEQLFPGTGDRRSEERMMTERLTAREFLALVTDDATFSELPHADGPWRPDGPLGWPGYDASRARAAERTGEAESVVCGTGLVEGTRAVLVSFEFGFLGGSLGHRTGDRLEAAYAYAREHRLPVVPLVATGGSRMQEGMLALTQLQRVARQSALTRAAGLAQIAVVRDPATGGGWATLGAGADVVLALPGAQVGFAGSRVRPPDADPAAYTAEAQVAAGSADAVVPPGELRATLGRWLRLLTAPSGGPAPVPEPLGARDLPAGGWEAVRRARDPGRPRAGAYLDAYFTDRVALSGDRCGGRDPEGMLCGFGSHAGRTVAYAAQTGTATRPAGYRTATRLIHLADRLGIPVLTLVDTPGAANDAEAERAGAGPAIADLFGAVASARTPVTTLVIGEGGSGGALALAAPGSTWATPDSYFSVIAPEHAAAILKRPPAEVEATAGQLRLRPQDLAALGVIRTSEQLFPGTGDRRSEERM

=== Feature glossary ===
The record interleaves many kinds of information about one protein. Here is each kind framed as the question it answers.

Q: What known structures does this most resemble?
A: Structural nearest neighbors (via Foldseek easy-search vs the PDB). Reported per hit: target PDB id, E-value, and alignment TM-score. A TM-score above ~0.5 is the conventional threshold for 'same fold'.

Q: Where is each backbone atom in 3D?
A: The mmCIF table is the protein's shape written out atom by atom. For each backbone N, Cα, C, and carbonyl O, it records an (x, y, z) coordinate triple in Å plus the residue type, chain letter, and residue number.

Q: What are the backbone torsion angles?
A: The φ/ψ torsion pair specifies the backbone conformation at each residue. φ rotates about the N–Cα bond, ψ about the Cα–C bond. Steric clashes forbid most of the (φ, ψ) plane — the allowed regions (α-helix basin, β-sheet basin, left-handed helix) are the Ramachandran-allowed regions.

Q: Which residues are buried vs exposed?
A: Solvent-accessible surface area (SASA) is the area in Å² traced out by the centre of a 1.4 Å probe sphere (a water molecule) rolled over the protein's van der Waals surface (Shrake–Rupley / Lee–Richards construction). Buried residues have near-zero SASA; fully exposed residues can exceed 200 Å². The total SASA scales roughly with the number of surface residues.

Q: How confident is the AlphaFold model at each residue?
A: pLDDT is the predicted lDDT-Cα score: AlphaFold's confidence that the local environment of each residue (all inter-atomic distances within 15 Å) is correctly placed. It is a per-residue number between 0 and 100, with higher meaning more reliable.

Q: What does the local fold look like, residue by residue?
A: 3Di is Foldseek's structural alphabet. Each residue is assigned one of twenty discrete states based on how its Cα sits relative to its spatial (not sequential) neighbors. Aligning 3Di strings finds structural homologs roughly as well as full 3D superposition, but orders of magnitude faster.

Q: How big and how compact is the whole molecule?
A: Radius of gyration (Rg) is the root-mean-square distance of Cα atoms from their centroid — a single number for overall size and compactness. A globular domain of N residues has Rg ≈ 2.2·N^0.38 Å; an extended or disordered chain has a much larger Rg. The Cα contact count is the number of residue pairs whose Cα atoms are within 8 Å and are more than four positions apart in sequence — a standard proxy for tertiary packing density. The bounding box is the smallest axis-aligned box enclosing all Cα atoms.

Q: Which residues are in helices, strands, or loops?
A: DSSP 8-state secondary structure assigns each residue one of H (α-helix), G (3₁₀-helix), I (π-helix), E (extended β-strand), B (isolated β-bridge), T (hydrogen-bonded turn), S (bend), or '-' (coil). The assignment is computed from backbone hydrogen-bond geometry via the Kabsch–Sander algorithm.

Q: How mobile is each atom in the crystal?
A: Crystallographic B-factors measure how much each atom's electron density is smeared out, in Å². They rise in mobile loops and surface residues and fall in the buried interior. In AlphaFold models this column is repurposed to hold pLDDT instead.

Q: What if only a Cα trace is available?
A: P-SEA three-state annotation labels each residue as helix, strand, or coil based purely on the geometry of the Cα trace. It serves as a fallback when the full backbone (and thus DSSP) is unavailable.

Q: What family and function is it annotated with?
A: Database cross-references. InterPro integrates a dozen domain/family signature databases into unified entries with residue-range hits. GO terms attach function/process/location labels with evidence codes. CATH codes position the fold in a four-level structural taxonomy. Organism is the NCBI-taxonomy species name.

Q: Are the domains correctly placed relative to each other?
A: Predicted Aligned Error (PAE) is an AlphaFold confidence matrix: entry (i, j) is the expected error in the position of residue j, in ångströms, when the prediction is superimposed on the true structure at residue i. Low PAE within a block of residues means that block is internally rigid and well-predicted; high PAE between two blocks means their relative placement is uncertain even if each block individually is confident.

Q: What do the diagnostic plots show?
A: Three diagnostic plots accompany the record. The Cα contact map visualizes the tertiary structure as a 2D adjacency matrix (8 Å cutoff, sequence-local contacts suppressed). The Ramachandran plot shows the distribution of backbone (φ, ψ) torsions, with points in the α and β basins reflecting secondary structure content. The PAE plot shows AlphaFold's inter-residue confidence as a color matrix.

Q: What is the amino-acid chain?
A: Primary structure: the covalent order of the twenty standard amino acids along the backbone. Two proteins with the same sequence will (almost always) fold to the same structure; two with 30% identity often share a fold but not the details.

Q: What do the rendered images show?
A: The six renders are orthographic views along the three Cartesian axes in both directions. Representation (cartoon, sticks, or surface) and color scheme (sequence-rainbow or by-chain) vary acr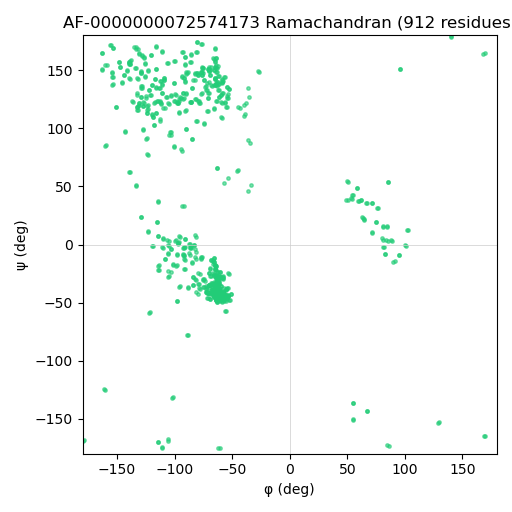oss proteins so the training set covers all the common visualization conventions.